Protein AF-0000000075204846 (afdb_homodimer)

Sequence (1120 aa):
MPFSHNWPSEPLLAVDVFRAAGANANSRNNALALSDNAYKRAELIWKTWGLTFEDILNLTPKFWKIHNDPIAWHDGSSITIMTIHLNLAVGTIGSYAQDRPELQALCKDMMDCKAIGQFLLTEAGHGLDATNLETTATLQPDGTFILNSPNRFASKYMPPTVPVLGKPCYAVVWSQLIVGDEKRGIRPFVVQLNDGVHMCKNITAKLIPTRHGATPVNHAITHFNNVKLPSTALLGPVGDKPSTHDDFLVAIWRISVGTLALASLALPATQIAAHIAYKYSLRRKVGAPNPVPIISFRTQQIPIFTAVAQTYVIEALTKHAIKYFTDPVASHPARHAITTIYKAIVMEHAQASHFNLSERLGAQGLFDYNQIVTQFAEMRGIVIAEGDVLVLSIRLASELLQGRYAVPAPLYPQSLLAQHEKGVFEECRALAKKYGPRSTQYADYILPRSKDLVEAIGHRMAHESAVAEHVPQILADIYEVFAIKKDIGWYLEAGLLTRARIADMENAAMISAFPNMNEWVDGMGVAPYAKAPILSEASWDNFVDNMYTFREAPEERAFMMPFSHNWPSEPLLAVDVFRAAGANANSRNNALALSDNAYKRAELIWKTWGLTFEDILNLTPKFWKIHNDPIAWHDGSSITIMTIHLNLAVGTIGSYAQDRPELQALCKDMMDCKAIGQFLLTEAGHGLDATNLETTATLQPDGTFILNSPNRFASKYMPPTVPVLGKPCYAVVWSQLIVGDEKRGIRPFVVQLNDGVHMCKNITAKLIPTRHGATPVNHAITHFNNVKLPSTALLGPVGDKPSTHDDFLVAIWRISVGTLALASLALPATQIAAHIAYKYSLRRKVGAPNPVPIISFRTQQIPIFTAVAQTYVIEALTKHAIKYFTDPVASHPARHAITTIYKAIVMEHAQASHFNLSERLGAQGLFDYNQIVTQFAEMRGIVIAEGDVLVLSIRLASELLQGRYAVPAPLYPQSLLAQHEKGVFEECRALAKKYGPRSTQYADYILPRSKDLVEAIGHRMAHESAVAEHVPQILADIYEVFAIKKDIGWYLEAGLLTRARIADMENAAMISAFPNMNEWVDGMGVAPYAKAPILSEASWDNFVDNMYTFREAPEERAFM

Solvent-accessible surface area (backbone atoms only — not comparable to full-atom values): 57324 Å² total; per-residue (Å²): 126,63,51,80,45,81,56,81,58,62,71,50,61,76,36,63,79,59,57,56,71,77,75,78,75,23,36,59,79,27,45,58,50,49,25,46,50,23,55,52,49,25,51,52,50,45,55,64,69,62,67,47,72,62,30,48,66,65,61,35,70,65,51,58,50,62,37,48,42,55,70,40,70,76,41,58,30,15,44,54,50,38,47,38,24,45,41,45,16,38,27,53,52,51,74,65,17,92,90,28,70,71,47,44,52,48,44,49,33,39,75,68,64,58,28,44,42,30,56,40,63,34,21,64,53,38,44,88,42,51,95,68,55,60,21,31,31,34,55,42,96,87,51,28,29,38,32,29,30,83,45,76,47,28,17,29,40,63,40,62,68,57,63,50,92,61,31,29,29,35,26,40,37,48,22,34,30,27,51,85,91,37,67,36,29,70,42,46,25,57,42,71,47,22,61,10,76,32,25,31,77,53,28,39,29,27,55,47,80,56,47,47,53,33,61,39,54,60,22,13,43,36,39,35,55,62,25,80,38,59,58,79,25,52,59,72,75,77,69,95,53,63,52,50,73,64,54,43,55,58,71,49,42,52,38,47,53,44,25,39,45,57,40,40,40,39,46,32,51,39,43,35,39,31,41,48,47,50,45,30,24,60,67,44,51,47,68,78,92,72,56,39,39,47,49,76,37,49,71,46,36,53,56,42,53,42,37,50,20,42,40,57,26,46,53,31,26,49,55,52,47,50,52,52,54,68,34,85,83,55,51,70,66,48,31,44,47,48,26,49,24,47,32,42,38,44,48,51,50,36,51,52,38,34,54,48,42,21,58,74,47,50,76,61,24,43,25,48,67,49,43,33,42,35,52,42,39,41,46,62,50,53,44,44,47,71,52,36,46,60,60,50,19,34,54,49,40,53,41,47,66,69,60,75,59,70,71,89,74,70,92,51,62,84,40,70,48,34,43,48,34,52,50,57,50,50,53,48,40,51,48,37,67,71,53,31,85,84,31,70,61,25,46,59,67,42,49,64,42,11,45,59,54,34,29,32,52,26,50,32,49,25,54,51,26,15,58,75,64,62,47,60,62,58,38,53,47,39,42,48,48,53,55,46,61,74,47,40,43,58,40,42,75,69,67,76,48,49,75,67,55,52,51,49,52,45,51,52,32,51,64,67,38,59,86,49,42,66,58,57,52,61,34,58,40,39,68,91,72,51,74,34,36,65,58,40,71,65,47,32,50,53,51,61,70,69,38,58,69,46,42,42,70,75,76,74,74,71,78,121,126,63,50,78,47,83,54,81,58,61,71,50,60,77,36,64,81,56,51,51,61,70,72,66,60,39,50,52,60,34,55,65,58,55,25,46,49,23,53,52,50,25,51,51,52,45,57,63,68,61,69,46,73,64,29,48,66,64,61,36,71,65,51,58,50,61,38,50,42,53,71,41,72,71,42,59,29,16,45,54,50,40,47,38,25,46,41,44,16,40,26,53,52,51,73,66,17,91,90,28,70,71,47,44,52,50,43,50,34,36,76,69,66,58,28,44,42,30,56,41,63,34,20,64,54,38,44,90,42,48,93,68,56,59,21,32,31,33,56,41,96,87,50,27,29,38,31,30,30,82,47,78,46,27,16,29,40,66,37,63,66,57,63,49,91,60,30,30,29,35,27,38,38,49,21,35,31,27,52,83,93,38,69,36,28,68,40,46,26,56,42,71,48,22,61,11,76,32,25,30,77,51,28,38,31,28,54,47,79,57,47,47,53,34,60,39,55,59,22,13,42,36,39,35,55,64,27,79,38,59,58,78,24,52,59,73,77,77,69,97,53,63,50,49,75,64,53,42,55,59,70,49,43,52,39,46,53,42,24,37,45,58,40,41,40,39,46,33,49,39,44,35,40,31,41,48,47,49,45,29,24,59,66,44,51,48,67,77,92,73,55,40,38,46,50,76,37,48,71,46,36,53,55,42,54,43,35,47,21,42,40,58,27,46,54,30,27,49,55,51,47,51,53,52,53,67,34,86,83,54,51,69,69,47,32,44,48,48,26,49,25,49,31,43,38,43,48,53,50,36,50,54,38,35,54,48,45,22,58,72,48,50,76,61,25,45,25,49,68,50,44,33,44,34,51,41,39,42,48,60,51,54,44,44,46,70,51,36,46,60,61,49,18,35,54,48,39,53,41,47,67,69,60,74,59,70,73,88,74,69,90,51,61,86,40,70,48,34,44,46,34,52,48,56,50,52,53,46,40,53,48,37,68,72,52,32,88,84,31,70,61,26,45,60,66,42,49,66,42,12,47,60,55,35,30,32,50,28,50,31,50,24,54,51,26,15,58,75,64,62,48,58,64,56,38,52,49,39,40,49,48,53,55,46,62,75,48,40,42,57,40,42,75,69,66,75,48,47,73,66,54,52,52,49,52,47,52,52,30,51,65,68,37,58,87,49,41,67,58,55,51,60,31,59,42,40,67,92,72,51,73,34,36,66,58,39,71,66,47,32,50,54,51,59,70,68,40,58,69,45,42,42,70,76,75,73,75,71,77,122

pLDDT: mean 94.18, std 10.34, range [23.75, 98.94]

Secondary structure (DSSP, 8-state):
-------TTGGGGGSHHHHGGGT---SHHHHHHHHHHHHHHHHHHHHHTT--HHHHHHT-HHHHHHTT-GGGGG-HHHHHHHHIIIIIIIIHHHTT-TT-HHHHHHHHHHHTTSSEEEEE--BTTTTT-GGG---EEEEPTTS-EEEE--SGGGSEES---S-BTTB-EEEEEEEEEEETTEEEEEEEEEEEEE-SSSBPTTEEEEEPPPPTTSPP---EEEEESSEEE-GGGBSS---SSPPPHHHHHHHTHHHHHHHHHHHHTHHHHHHHHHHHHHHHHHH-EE-SSS-EEGGGSHHHHHHHHHHHHHHHHHHHHHHHHHHHHT-TTS-HHHHHHHHHHHHHHHHHHHHHHHHHHHHHTGGGGG-GGGSHHHHHHHHHHHHHTTS-HHHHHHHHHHHHHTTS--PPPPS-TTSHHHHHHHHHHHHHHHHHHHH-TTSHHHHHHTGGGHHHHHHHHHHHHHHHHHHHTT--HHHHHHHHHHHHHTTHHHHHHTTS--HHHHHHHHHHHHHHHGGGHHHHHHHT--GGG---GGGSHHHHHHHHHTS-EE-PPP------/-------TTGGGGGSHHHHHHHH-TT-GGGHHHHHHHHHHHHHHHHHHTT--HHHHHHT-HHHHHHTT-GGGGG-HHHHHHHHIIIIIIIIHHHTT-TT-HHHHHHHHHHHTTSSEEEEE--BTTTTT-GGG---EEEEPTTS-EEEE--SGGGSEES---S-BTTB-EEEEEEEEEEETTEEEEEEEEEEEEE-SSSBPTTEEEEEPPPPTTSPP---EEEEESSEEE-GGGBSS---SSPPPHHHHHHHTHHHHHHHHHHHHTHHHHHHHHHHHHHHHHHH-EE-SSS-EEGGGSHHHHHHHHHHHHHHHHHHHHHHHHHHHHT-TTS-HHHHHHHHHHHHHHHHHHHHHHHHHHHHHTGGGGG-GGGSHHHHHHHHHHHHHTTS-HHHHHHHHHHHHHTTS--PPPPS-TTSHHHHHHHHHHHHHHHHHHHH-TTSHHHHHHTGGGHHHHHHHHHHHHHHHHHHHTT--HHHHHHHHHHHHHTTHHHHHHTTS--HHHHHHHHHHHHHHHGGGHHHHHHHT--GGG---GGGSHHHHHHHHHTS-EE-PPP------

Structure (mmCIF, N/CA/C/O backbone):
data_AF-0000000075204846-model_v1
#
loop_
_entity.id
_entity.type
_entity.pdbx_description
1 polymer 'Acyl-CoA dehydrogenase NM domain-like protein'
#
loop_
_atom_site.group_PDB
_atom_site.id
_atom_site.type_symbol
_atom_site.label_atom_id
_atom_site.label_alt_id
_atom_site.label_comp_id
_atom_site.label_asym_id
_atom_site.label_entity_id
_atom_site.label_seq_id
_atom_site.pdbx_PDB_ins_code
_atom_site.Cartn_x
_atom_site.Cartn_y
_atom_site.Cartn_z
_atom_site.occupancy
_atom_site.B_iso_or_equiv
_atom_site.auth_seq_id
_atom_site.auth_comp_id
_atom_site.auth_asym_id
_atom_site.auth_atom_id
_atom_site.pdbx_PDB_model_num
ATOM 1 N N . MET A 1 1 ? 1.29 2.873 -32.938 1 36.25 1 MET A N 1
ATOM 2 C CA . MET A 1 1 ? -0.085 2.465 -33.219 1 36.25 1 MET A CA 1
ATOM 3 C C . MET A 1 1 ? -0.945 2.574 -31.953 1 36.25 1 MET A C 1
ATOM 5 O O . MET A 1 1 ? -0.522 2.17 -30.859 1 36.25 1 MET A O 1
ATOM 9 N N . PRO A 1 2 ? -1.844 3.502 -32 1 45.19 2 PRO A N 1
ATOM 10 C CA . PRO A 1 2 ? -2.736 3.66 -30.859 1 45.19 2 PRO A CA 1
ATOM 11 C C . PRO A 1 2 ? -3.281 2.33 -30.344 1 45.19 2 PRO A C 1
ATOM 13 O O . PRO A 1 2 ? -3.373 1.362 -31.094 1 45.19 2 PRO A O 1
ATOM 16 N N . PHE A 1 3 ? -3.072 2.102 -29.031 1 55.44 3 PHE A N 1
ATOM 17 C CA . PHE A 1 3 ? -3.781 0.974 -28.453 1 55.44 3 PHE A CA 1
ATOM 18 C C . PHE A 1 3 ? -5.105 0.731 -29.156 1 55.44 3 PHE A C 1
ATOM 20 O O . PHE A 1 3 ? -5.809 1.681 -29.516 1 55.44 3 PHE A O 1
ATOM 27 N N . SER A 1 4 ? -5.234 0.067 -30.25 1 53.09 4 SER A N 1
ATOM 28 C CA . SER A 1 4 ? -6.551 -0.223 -30.812 1 53.09 4 SER A CA 1
ATOM 29 C C . SER A 1 4 ? -7.582 -0.439 -29.703 1 53.09 4 SER A C 1
ATOM 31 O O . SER A 1 4 ? -7.613 -1.499 -29.078 1 53.09 4 SER A O 1
ATOM 33 N N . HIS A 1 5 ? -7.918 0.578 -28.906 1 61.88 5 HIS A N 1
ATOM 34 C CA . HIS A 1 5 ? -8.469 0.361 -27.562 1 61.88 5 HIS A CA 1
ATOM 35 C C . HIS A 1 5 ? -9.984 0.226 -27.609 1 61.88 5 HIS A C 1
ATOM 37 O O . HIS A 1 5 ? -10.688 0.668 -26.703 1 61.88 5 HIS A O 1
ATOM 43 N N . ASN A 1 6 ? -10.539 -0.279 -28.812 1 79.62 6 ASN A N 1
ATOM 44 C CA . ASN A 1 6 ? -11.938 -0.666 -28.703 1 79.62 6 ASN A CA 1
ATOM 45 C C . ASN A 1 6 ? -12.086 -2.076 -28.125 1 79.62 6 ASN A C 1
ATOM 47 O O . ASN A 1 6 ? -11.734 -3.055 -28.797 1 79.62 6 ASN A O 1
ATOM 51 N N . TRP A 1 7 ? -12.492 -2.094 -26.938 1 91.88 7 TRP A N 1
ATOM 52 C CA . TRP A 1 7 ? -12.68 -3.385 -26.281 1 91.88 7 TRP A CA 1
ATOM 53 C C . TRP A 1 7 ? -14.125 -3.85 -26.391 1 91.88 7 TRP A C 1
ATOM 55 O O . TRP A 1 7 ? -15.055 -3.062 -26.203 1 91.88 7 TRP A O 1
ATOM 65 N N . PRO A 1 8 ? -14.344 -5.113 -26.75 1 93 8 PRO A N 1
ATOM 66 C CA . PRO A 1 8 ? -15.711 -5.645 -26.828 1 93 8 PRO A CA 1
ATOM 67 C C . PRO A 1 8 ? -16.484 -5.484 -25.516 1 93 8 PRO A C 1
ATOM 69 O O . PRO A 1 8 ? -17.703 -5.512 -25.516 1 93 8 PRO A O 1
ATOM 72 N N . SER A 1 9 ? -15.812 -5.258 -24.438 1 94.25 9 SER A N 1
ATOM 73 C CA . SER A 1 9 ? -16.422 -5.25 -23.109 1 94.25 9 SER A CA 1
ATOM 74 C C . SER A 1 9 ? -17.031 -3.885 -22.797 1 94.25 9 SER A C 1
ATOM 76 O O . SER A 1 9 ? -17.75 -3.74 -21.812 1 94.25 9 SER A O 1
ATOM 78 N N . GLU A 1 10 ? -16.766 -2.832 -23.562 1 94 10 GLU A N 1
ATOM 79 C CA . GLU A 1 10 ? -17.156 -1.469 -23.234 1 94 10 GLU A CA 1
ATOM 80 C C . GLU A 1 10 ? -18.656 -1.384 -22.953 1 94 10 GLU A C 1
ATOM 82 O O . GLU A 1 10 ? -19.094 -0.729 -22 1 94 10 GLU A O 1
ATOM 87 N N . PRO A 1 11 ? -19.531 -2.098 -23.734 1 94 11 PRO A N 1
ATOM 88 C CA . PRO A 1 11 ? -20.969 -2.045 -23.469 1 94 11 PRO A CA 1
ATOM 89 C C . PRO A 1 11 ? -21.344 -2.633 -22.109 1 94 11 PRO A C 1
ATOM 91 O O . PRO A 1 11 ? -22.391 -2.311 -21.562 1 94 11 PRO A O 1
ATOM 94 N N . LEU A 1 12 ? -20.5 -3.48 -21.547 1 95.25 12 LEU A N 1
ATOM 95 C CA . LEU A 1 12 ? -20.781 -4.102 -20.25 1 95.25 12 LEU A CA 1
ATOM 96 C C . LEU A 1 12 ? -20.781 -3.061 -19.141 1 95.25 12 LEU A C 1
ATOM 98 O O . LEU A 1 12 ? -21.359 -3.293 -18.078 1 95.25 12 LEU A O 1
ATOM 102 N N . LEU A 1 13 ? -20.156 -1.915 -19.375 1 92.94 13 LEU A N 1
ATOM 103 C CA . LEU A 1 13 ? -20.078 -0.863 -18.359 1 92.94 13 LEU A CA 1
ATOM 104 C C . LEU A 1 13 ? -21.469 -0.334 -18.016 1 92.94 13 LEU A C 1
ATOM 106 O O . LEU A 1 13 ? -21.656 0.237 -16.938 1 92.94 13 LEU A O 1
ATOM 110 N N . ALA A 1 14 ? -22.422 -0.517 -18.891 1 92.56 14 ALA A N 1
ATOM 111 C CA . ALA A 1 14 ? -23.781 -0.006 -18.688 1 92.56 14 ALA A CA 1
ATOM 112 C C . ALA A 1 14 ? -24.672 -1.063 -18.062 1 92.56 14 ALA A C 1
ATOM 114 O O . ALA A 1 14 ? -25.812 -0.778 -17.703 1 92.56 14 ALA A O 1
ATOM 115 N N . VAL A 1 15 ? -24.188 -2.264 -17.953 1 93.38 15 VAL A N 1
ATOM 116 C CA . VAL A 1 15 ? -24.969 -3.363 -17.391 1 93.38 15 VAL A CA 1
ATOM 117 C C . VAL A 1 15 ? -25.031 -3.24 -15.867 1 93.38 15 VAL A C 1
ATOM 119 O O . VAL A 1 15 ? -24.047 -2.852 -15.234 1 93.38 15 VAL A O 1
ATOM 122 N N . ASP A 1 16 ? -26.062 -3.629 -15.234 1 90.75 16 ASP A N 1
ATOM 123 C CA . ASP A 1 16 ? -26.375 -3.377 -13.836 1 90.75 16 ASP A CA 1
ATOM 124 C C . ASP A 1 16 ? -25.312 -3.98 -12.914 1 90.75 16 ASP A C 1
ATOM 126 O O . ASP A 1 16 ? -24.891 -3.344 -11.953 1 90.75 16 ASP A O 1
ATOM 130 N N . VAL A 1 17 ? -24.891 -5.145 -13.211 1 90.56 17 VAL A N 1
ATOM 131 C CA . VAL A 1 17 ? -23.969 -5.832 -12.312 1 90.56 17 VAL A CA 1
ATOM 132 C C . VAL A 1 17 ? -22.625 -5.113 -12.312 1 90.56 17 VAL A C 1
ATOM 134 O O . VAL A 1 17 ? -21.859 -5.223 -11.352 1 90.56 17 VAL A O 1
ATOM 137 N N . PHE A 1 18 ? -22.328 -4.328 -13.344 1 90 18 PHE A N 1
ATOM 138 C CA . PHE A 1 18 ? -21.094 -3.547 -13.383 1 90 18 PHE A CA 1
ATOM 139 C C . PHE A 1 18 ? -21.312 -2.154 -12.805 1 90 18 PHE A C 1
ATOM 141 O O . PHE A 1 18 ? -20.375 -1.521 -12.32 1 90 18 PHE A O 1
ATOM 148 N N . ARG A 1 19 ? -22.531 -1.628 -12.828 1 77.94 19 ARG A N 1
ATOM 149 C CA . ARG A 1 19 ? -22.859 -0.316 -12.281 1 77.94 19 ARG A CA 1
ATOM 150 C C . ARG A 1 19 ? -22.953 -0.367 -10.766 1 77.94 19 ARG A C 1
ATOM 152 O O . ARG A 1 19 ? -22.625 0.606 -10.078 1 77.94 19 ARG A O 1
ATOM 159 N N . ALA A 1 20 ? -23.516 -1.524 -10.172 1 59.47 20 ALA A N 1
ATOM 160 C CA . ALA A 1 20 ? -23.766 -1.696 -8.742 1 59.47 20 ALA A CA 1
ATOM 161 C C . ALA A 1 20 ? -22.453 -1.751 -7.965 1 59.47 20 ALA A C 1
ATOM 163 O O . ALA A 1 20 ? -22.438 -1.586 -6.742 1 59.47 20 ALA A O 1
ATOM 164 N N . ALA A 1 21 ? -21.375 -2.219 -8.367 1 54 21 ALA A N 1
ATOM 165 C CA . ALA A 1 21 ? -20.125 -2.477 -7.656 1 54 21 ALA A CA 1
ATOM 166 C C . ALA A 1 21 ? -19.703 -1.262 -6.836 1 54 21 ALA A C 1
ATOM 168 O O . ALA A 1 21 ? -18.906 -1.386 -5.895 1 54 21 ALA A O 1
ATOM 169 N N . GLY A 1 22 ? -20.062 -0.047 -7.02 1 43.22 22 GLY A N 1
ATOM 170 C CA . GLY A 1 22 ? -19.562 1.099 -6.281 1 43.22 22 GLY A CA 1
ATOM 171 C C . GLY A 1 22 ? -20.234 1.282 -4.93 1 43.22 22 GLY A C 1
ATOM 172 O O . GLY A 1 22 ? -19.625 1.803 -3.994 1 43.22 22 GLY A O 1
ATOM 173 N N . ALA A 1 23 ? -21.547 1.179 -4.738 1 36.06 23 ALA A N 1
ATOM 174 C CA . ALA A 1 23 ? -22.234 1.824 -3.623 1 36.06 23 ALA A CA 1
ATOM 175 C C . ALA A 1 23 ? -22.25 0.928 -2.389 1 36.06 23 ALA A C 1
ATOM 177 O O . ALA A 1 23 ? -22.109 1.412 -1.262 1 36.06 23 ALA A O 1
ATOM 178 N N . ASN A 1 24 ? -22.781 -0.316 -2.346 1 36.59 24 ASN A N 1
ATOM 179 C CA . ASN A 1 24 ? -23.391 -0.888 -1.147 1 36.59 24 ASN A CA 1
ATOM 180 C C . ASN A 1 24 ? -22.438 -1.858 -0.449 1 36.59 24 ASN A C 1
ATOM 182 O O . ASN A 1 24 ? -22.656 -3.07 -0.472 1 36.59 24 ASN A O 1
ATOM 186 N N . ALA A 1 25 ? -21.234 -1.702 -0.142 1 36.94 25 ALA A N 1
ATOM 187 C CA . ALA A 1 25 ? -20.188 -2.623 0.293 1 36.94 25 ALA A CA 1
ATOM 188 C C . ALA A 1 25 ? -20.391 -3.053 1.741 1 36.94 25 ALA A C 1
ATOM 190 O O . ALA A 1 25 ? -19.5 -3.629 2.363 1 36.94 25 ALA A O 1
ATOM 191 N N . ASN A 1 26 ? -21.25 -2.83 2.568 1 35.31 26 ASN A N 1
ATOM 192 C CA . ASN A 1 26 ? -21.078 -2.949 4.012 1 35.31 26 ASN A CA 1
ATOM 193 C C . ASN A 1 26 ? -21.125 -4.406 4.465 1 35.31 26 ASN A C 1
ATOM 195 O O . ASN A 1 26 ? -20.391 -4.797 5.383 1 35.31 26 ASN A O 1
ATOM 199 N N . SER A 1 27 ? -22.125 -5.348 4.672 1 37.97 27 SER A N 1
ATOM 200 C CA . SER A 1 27 ? -22.344 -6.453 5.602 1 37.97 27 SER A CA 1
ATOM 201 C C . SER A 1 27 ? -21.703 -7.738 5.098 1 37.97 27 SER A C 1
ATOM 203 O O . SER A 1 27 ? -21.484 -7.898 3.895 1 37.97 27 SER A O 1
ATOM 205 N N . ARG A 1 28 ? -21.203 -8.953 6.062 1 40.88 28 ARG A N 1
ATOM 206 C CA . ARG A 1 28 ? -20.922 -10.344 5.699 1 40.88 28 ARG A CA 1
ATOM 207 C C . ARG A 1 28 ? -21.797 -10.781 4.527 1 40.88 28 ARG A C 1
ATOM 209 O O . ARG A 1 28 ? -21.312 -11.438 3.6 1 40.88 28 ARG A O 1
ATOM 216 N N . ASN A 1 29 ? -23.047 -10.617 4.773 1 48.88 29 ASN A N 1
ATOM 217 C CA . ASN A 1 29 ? -24.047 -10.742 3.719 1 48.88 29 ASN A CA 1
ATOM 218 C C . ASN A 1 29 ? -23.688 -9.914 2.492 1 48.88 29 ASN A C 1
ATOM 220 O O . ASN A 1 29 ? -23.984 -10.297 1.362 1 48.88 29 ASN A O 1
ATOM 224 N N . ASN A 1 30 ? -22.469 -9.141 2.836 1 77.62 30 ASN A N 1
ATOM 225 C CA . ASN A 1 30 ? -22.062 -8.227 1.775 1 77.62 30 ASN A CA 1
ATOM 226 C C . ASN A 1 30 ? -20.891 -8.781 0.974 1 77.62 30 ASN A C 1
ATOM 228 O O . ASN A 1 30 ? -20.922 -8.773 -0.258 1 77.62 30 ASN A O 1
ATOM 232 N N . ALA A 1 31 ? -20.109 -9.758 1.716 1 81.75 31 ALA A N 1
ATOM 233 C CA . ALA A 1 31 ? -18.969 -10.281 0.956 1 81.75 31 ALA A CA 1
ATOM 234 C C . ALA A 1 31 ? -19.406 -11.406 0.026 1 81.75 31 ALA A C 1
ATOM 236 O O . ALA A 1 31 ? -18.938 -11.5 -1.111 1 81.75 31 ALA A O 1
ATOM 237 N N . LEU A 1 32 ? -20.391 -12.289 0.524 1 87.69 32 LEU A N 1
ATOM 238 C CA . LEU A 1 32 ? -20.891 -13.398 -0.282 1 87.69 32 LEU A CA 1
ATOM 239 C C . LEU A 1 32 ? -21.672 -12.883 -1.488 1 87.69 32 LEU A C 1
ATOM 241 O O . LEU A 1 32 ? -21.484 -13.375 -2.605 1 87.69 32 LEU A O 1
ATOM 245 N N . ALA A 1 33 ? -22.453 -11.867 -1.186 1 87.94 33 ALA A N 1
ATOM 246 C CA . ALA A 1 33 ? -23.234 -11.281 -2.273 1 87.94 33 ALA A CA 1
ATOM 247 C C . ALA A 1 33 ? -22.312 -10.609 -3.299 1 87.94 33 ALA A C 1
ATOM 249 O O . ALA A 1 33 ? -22.562 -10.695 -4.504 1 87.94 33 ALA A O 1
ATOM 250 N N . LEU A 1 34 ? -21.328 -9.945 -2.82 1 88.69 34 LEU A N 1
ATOM 251 C CA . LEU A 1 34 ? -20.375 -9.297 -3.709 1 88.69 34 LEU A CA 1
ATOM 252 C C . LEU A 1 34 ? -19.609 -10.328 -4.543 1 88.69 34 LEU A C 1
ATOM 254 O O . LEU A 1 34 ? -19.359 -10.102 -5.727 1 88.69 34 LEU A O 1
ATOM 258 N N . SER A 1 35 ? -19.297 -11.383 -3.91 1 91.31 35 SER A N 1
ATOM 259 C CA . SER A 1 35 ? -18.609 -12.445 -4.629 1 91.31 35 SER A CA 1
ATOM 260 C C . SER A 1 35 ? -19.5 -13.055 -5.703 1 91.31 35 SER A C 1
ATOM 262 O O . SER A 1 35 ? -19.047 -13.359 -6.805 1 91.31 35 SER A O 1
ATOM 264 N N . ASP A 1 36 ? -20.781 -13.242 -5.375 1 93.06 36 ASP A N 1
ATOM 265 C CA . ASP A 1 36 ? -21.719 -13.734 -6.367 1 93.06 36 ASP A CA 1
ATOM 266 C C . ASP A 1 36 ? -21.75 -12.836 -7.602 1 93.06 36 ASP A C 1
ATOM 268 O O . ASP A 1 36 ? -21.734 -13.328 -8.734 1 93.06 36 ASP A O 1
ATOM 272 N N . ASN A 1 37 ? -21.766 -11.594 -7.34 1 93.19 37 ASN A N 1
ATOM 273 C CA . ASN A 1 37 ? -21.766 -10.641 -8.445 1 93.19 37 ASN A CA 1
ATOM 274 C C . ASN A 1 37 ? -20.469 -10.734 -9.25 1 93.19 37 ASN A C 1
ATOM 276 O O . ASN A 1 37 ? -20.469 -10.531 -10.469 1 93.19 37 ASN A O 1
ATOM 280 N N . ALA A 1 38 ? -19.391 -11.047 -8.602 1 94.44 38 ALA A N 1
ATOM 281 C CA . ALA A 1 38 ? -18.109 -11.18 -9.289 1 94.44 38 ALA A CA 1
ATOM 282 C C . ALA A 1 38 ? -18.125 -12.359 -10.266 1 94.44 38 ALA A C 1
ATOM 284 O O . ALA A 1 38 ? -17.562 -12.281 -11.352 1 94.44 38 ALA A O 1
ATOM 285 N N . TYR A 1 39 ? -18.75 -13.469 -9.883 1 95.88 39 TYR A N 1
ATOM 286 C CA . TYR A 1 39 ? -18.906 -14.609 -10.773 1 95.88 39 TYR A CA 1
ATOM 287 C C . TYR A 1 39 ? -19.75 -14.242 -11.992 1 95.88 39 TYR A C 1
ATOM 289 O O . TYR A 1 39 ? -19.422 -14.633 -13.117 1 95.88 39 TYR A O 1
ATOM 297 N N . LYS A 1 40 ? -20.797 -13.492 -11.711 1 96 40 LYS A N 1
ATOM 298 C CA . LYS A 1 40 ? -21.641 -13.055 -12.812 1 96 40 LYS A CA 1
ATOM 299 C C . LYS A 1 40 ? -20.875 -12.156 -13.773 1 96 40 LYS A C 1
ATOM 301 O O . LYS A 1 40 ? -21 -12.281 -14.992 1 96 40 LYS A O 1
ATOM 306 N N . ARG A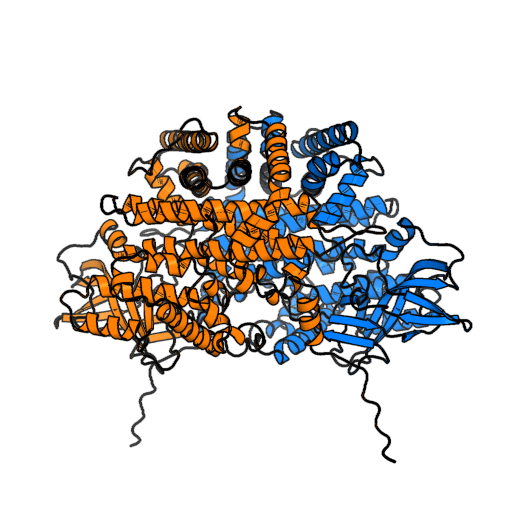 1 41 ? -20.109 -11.227 -13.273 1 96.25 41 ARG A N 1
ATOM 307 C CA . ARG A 1 41 ? -19.297 -10.344 -14.102 1 96.25 41 ARG A CA 1
ATOM 308 C C . ARG A 1 41 ? -18.281 -11.141 -14.914 1 96.25 41 ARG A C 1
ATOM 310 O O . ARG A 1 41 ? -18.094 -10.891 -1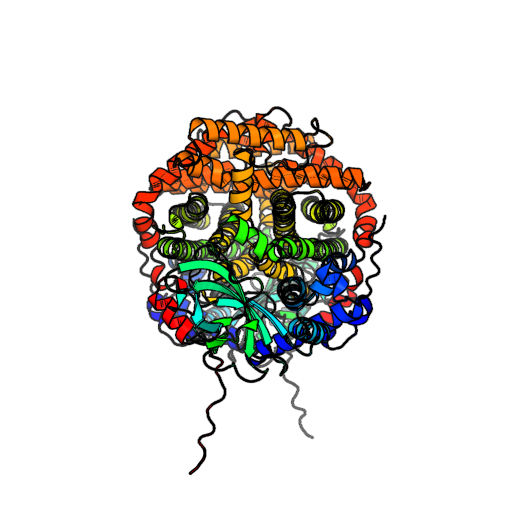6.109 1 96.25 41 ARG A O 1
ATOM 317 N N . ALA A 1 42 ? -17.609 -12.125 -14.258 1 96.5 42 ALA A N 1
ATOM 318 C CA . ALA A 1 42 ? -16.641 -12.961 -14.953 1 96.5 42 ALA A CA 1
ATOM 319 C C . ALA A 1 42 ? -17.266 -13.672 -16.141 1 96.5 42 ALA A C 1
ATOM 321 O O . ALA A 1 42 ? -16.719 -13.656 -17.25 1 96.5 42 ALA A O 1
ATOM 322 N N . GLU A 1 43 ? -18.391 -14.234 -15.922 1 96.62 43 GLU A N 1
ATOM 323 C CA . GLU A 1 43 ? -19.125 -14.945 -16.984 1 96.62 43 GLU A CA 1
ATOM 324 C C . GLU A 1 43 ? -19.453 -14.008 -18.141 1 96.62 43 GLU A C 1
ATOM 326 O O . GLU A 1 43 ? -19.25 -14.352 -19.297 1 96.62 43 GLU A O 1
ATOM 331 N N . LEU A 1 44 ? -19.969 -12.836 -17.766 1 96.44 44 LEU A N 1
ATOM 332 C CA . LEU A 1 44 ? -20.359 -11.875 -18.797 1 96.44 44 LEU A CA 1
ATOM 333 C C . LEU A 1 44 ? -19.141 -11.438 -19.609 1 96.44 44 LEU A C 1
ATOM 335 O O . LEU A 1 44 ? -19.234 -11.227 -20.812 1 96.44 44 LEU A O 1
ATOM 339 N N . ILE A 1 45 ? -18.031 -11.289 -18.984 1 96.62 45 ILE A N 1
ATOM 340 C CA . ILE A 1 45 ? -16.812 -10.844 -19.656 1 96.62 45 ILE A CA 1
ATOM 341 C C . ILE A 1 45 ? -16.391 -11.883 -20.703 1 96.62 45 ILE A C 1
ATOM 343 O O . ILE A 1 45 ? -16.219 -11.562 -21.875 1 96.62 45 ILE A O 1
ATOM 347 N N . TRP A 1 46 ? -16.219 -13.195 -20.266 1 96.38 46 TRP A N 1
ATOM 348 C CA . TRP A 1 46 ? -15.664 -14.141 -21.219 1 96.38 46 TRP A CA 1
ATOM 349 C C . TRP A 1 46 ? -16.688 -14.539 -22.266 1 96.38 46 TRP A C 1
ATOM 351 O O . TRP A 1 46 ? -16.328 -14.906 -23.391 1 96.38 46 TRP A O 1
ATOM 361 N N . LYS A 1 47 ? -18.016 -14.383 -21.953 1 96.31 47 LYS A N 1
ATOM 362 C CA . LYS A 1 47 ? -19.031 -14.609 -22.984 1 96.31 47 LYS A CA 1
ATOM 363 C C . LYS A 1 47 ? -19.016 -13.484 -24.016 1 96.31 47 LYS A C 1
ATOM 365 O O . LYS A 1 47 ? -19.156 -13.742 -25.219 1 96.31 47 LYS A O 1
ATOM 370 N N . THR A 1 48 ? -18.906 -12.281 -23.516 1 96.56 48 THR A N 1
ATOM 371 C CA . THR A 1 48 ? -18.844 -11.133 -24.406 1 96.56 48 THR A CA 1
ATOM 372 C C . THR A 1 48 ? -17.641 -11.258 -25.344 1 96.56 48 THR A C 1
ATOM 374 O O . THR A 1 48 ? -17.719 -10.891 -26.516 1 96.56 48 THR A O 1
ATOM 377 N N . TRP A 1 49 ? -16.578 -11.805 -24.922 1 96 49 TRP A N 1
ATOM 378 C CA . TRP A 1 49 ? -15.375 -12.008 -25.703 1 96 49 TRP A CA 1
ATOM 379 C C . TRP A 1 49 ? -15.523 -13.211 -26.641 1 96 49 TRP A C 1
ATOM 381 O O . TRP A 1 49 ? -14.734 -13.383 -27.562 1 96 49 TRP A O 1
ATOM 391 N N . GLY A 1 50 ? -16.5 -14.047 -26.406 1 96.38 50 GLY A N 1
ATOM 392 C CA . GLY A 1 50 ? -16.672 -15.266 -27.172 1 96.38 50 GLY A CA 1
ATOM 393 C C . GLY A 1 50 ? -15.531 -16.25 -26.984 1 96.38 50 GLY A C 1
ATOM 394 O O . GLY A 1 50 ? -15.109 -16.906 -27.953 1 96.38 50 GLY A O 1
ATOM 395 N N . LEU A 1 51 ? -15 -16.312 -25.797 1 96.5 51 LEU A N 1
ATOM 396 C CA . LEU A 1 51 ? -13.938 -17.266 -25.531 1 96.5 51 LEU A CA 1
ATOM 397 C C . LEU A 1 51 ? -14.445 -18.703 -25.609 1 96.5 51 LEU A C 1
ATOM 399 O O . LEU A 1 51 ? -15.422 -19.062 -24.938 1 96.5 51 LEU A O 1
ATOM 403 N N . THR A 1 52 ? -13.773 -19.547 -26.406 1 97.06 52 THR A N 1
ATOM 404 C CA . THR A 1 52 ? -14.164 -20.938 -26.578 1 97.06 52 THR A CA 1
ATOM 405 C C . THR A 1 52 ? -13.227 -21.859 -25.812 1 97.06 52 THR A C 1
ATOM 407 O O . THR A 1 52 ? -12.18 -21.438 -25.328 1 97.06 52 THR A O 1
ATOM 410 N N . PHE A 1 53 ? -13.688 -23.094 -25.766 1 96.88 53 PHE A N 1
ATOM 411 C CA . PHE A 1 53 ? -12.859 -24.141 -25.172 1 96.88 53 PHE A CA 1
ATOM 412 C C . PHE A 1 53 ? -11.516 -24.25 -25.891 1 96.88 53 PHE A C 1
ATOM 414 O O . PHE A 1 53 ? -10.477 -24.406 -25.25 1 96.88 53 PHE A O 1
ATOM 421 N N . GLU A 1 54 ? -11.523 -24.078 -27.172 1 96.44 54 GLU A N 1
ATOM 422 C CA . GLU A 1 54 ? -10.312 -24.156 -27.984 1 96.44 54 GLU A CA 1
ATOM 423 C C . GLU A 1 54 ? -9.383 -22.984 -27.703 1 96.44 54 GLU A C 1
ATOM 425 O O . GLU A 1 54 ? -8.156 -23.141 -27.75 1 96.44 54 GLU A O 1
ATOM 430 N N . ASP A 1 55 ? -9.969 -21.828 -27.453 1 97.69 55 ASP A N 1
ATOM 431 C CA . ASP A 1 55 ? -9.164 -20.672 -27.094 1 97.69 55 ASP A CA 1
ATOM 432 C C . ASP A 1 55 ? -8.375 -20.906 -25.812 1 97.69 55 ASP A C 1
ATOM 434 O O . ASP A 1 55 ? -7.215 -20.5 -25.703 1 97.69 55 ASP A O 1
ATOM 438 N N . ILE A 1 56 ? -9.039 -21.547 -24.859 1 97.5 56 ILE A N 1
ATOM 439 C CA . ILE A 1 56 ? -8.414 -21.812 -23.562 1 97.5 56 ILE A CA 1
ATOM 440 C C . ILE A 1 56 ? -7.336 -22.891 -23.734 1 97.5 56 ILE A C 1
ATOM 442 O O . ILE A 1 56 ? -6.199 -22.703 -23.297 1 97.5 56 ILE A O 1
ATOM 446 N N . LEU A 1 57 ? -7.676 -23.969 -24.391 1 96.38 57 LEU A N 1
ATOM 447 C CA . LEU A 1 57 ? -6.781 -25.109 -24.516 1 96.38 57 LEU A CA 1
ATOM 448 C C . LEU A 1 57 ? -5.531 -24.75 -25.312 1 96.38 57 LEU A C 1
ATOM 450 O O . LEU A 1 57 ? -4.43 -25.203 -24.969 1 96.38 57 LEU A O 1
ATOM 454 N N . ASN A 1 58 ? -5.727 -23.953 -26.359 1 95.88 58 ASN A N 1
ATOM 455 C CA . ASN A 1 58 ? -4.625 -23.688 -27.281 1 95.88 58 ASN A CA 1
ATOM 456 C C . ASN A 1 58 ? -3.984 -22.328 -27.016 1 95.88 58 ASN A C 1
ATOM 458 O O . ASN A 1 58 ? -3.062 -21.922 -27.719 1 95.88 58 ASN A O 1
ATOM 462 N N . LEU A 1 59 ? -4.441 -21.641 -26 1 97.38 59 LEU A N 1
ATOM 463 C CA . LEU A 1 59 ? -3.893 -20.328 -25.625 1 97.38 59 LEU A CA 1
ATOM 464 C C . LEU A 1 59 ? -3.811 -19.406 -26.828 1 97.38 59 LEU A C 1
ATOM 466 O O . LEU A 1 59 ? -2.752 -18.844 -27.125 1 97.38 59 LEU A O 1
ATOM 470 N N . THR A 1 60 ? -4.965 -19.312 -27.562 1 97.44 60 THR A N 1
ATOM 471 C CA . THR A 1 60 ? -5.027 -18.453 -28.75 1 97.44 60 THR A CA 1
ATOM 472 C C . THR A 1 60 ? -4.848 -16.984 -28.359 1 97.44 60 THR A C 1
ATOM 474 O O . THR A 1 60 ? -4.883 -16.656 -27.172 1 97.44 60 THR A O 1
ATOM 477 N N . PRO A 1 61 ? -4.617 -16.062 -29.297 1 96.38 61 PRO A N 1
ATOM 478 C CA . PRO A 1 61 ? -4.477 -14.641 -28.984 1 96.38 61 PRO A CA 1
ATOM 479 C C . PRO A 1 61 ? -5.648 -14.094 -28.172 1 96.38 61 PRO A C 1
ATOM 481 O O . PRO A 1 61 ? -5.465 -13.203 -27.344 1 96.38 61 PRO A O 1
ATOM 484 N N . LYS A 1 62 ? -6.82 -14.656 -28.391 1 96.5 62 LYS A N 1
ATOM 485 C CA . LYS A 1 62 ? -8.008 -14.211 -27.672 1 96.5 62 LYS A CA 1
ATOM 486 C C . LYS A 1 62 ? -7.867 -14.445 -26.172 1 96.5 62 LYS A C 1
ATOM 488 O O . LYS A 1 62 ? -8.258 -13.602 -25.375 1 96.5 62 LYS A O 1
ATOM 493 N N . PHE A 1 63 ? -7.289 -15.594 -25.812 1 97.56 63 PHE A N 1
ATOM 494 C CA . PHE A 1 63 ? -7.051 -15.922 -24.406 1 97.56 63 PHE A CA 1
ATOM 495 C C . PHE A 1 63 ? -6.176 -14.867 -23.734 1 97.56 63 PHE A C 1
ATOM 497 O O . PHE A 1 63 ? -6.465 -14.43 -22.625 1 97.56 63 PHE A O 1
ATOM 504 N N . TRP A 1 64 ? -5.18 -14.477 -24.406 1 97.5 64 TRP A N 1
ATOM 505 C CA . TRP A 1 64 ? -4.238 -13.508 -23.844 1 97.5 64 TRP A CA 1
ATOM 506 C C . TRP A 1 64 ? -4.832 -12.102 -23.844 1 97.5 64 TRP A C 1
ATOM 508 O O . TRP A 1 64 ? -4.672 -11.352 -22.875 1 97.5 64 TRP A O 1
ATOM 518 N N . LYS A 1 65 ? -5.551 -11.711 -24.875 1 95.81 65 LYS A N 1
ATOM 519 C CA . LYS A 1 65 ? -6.086 -10.359 -25.016 1 95.81 65 LYS A CA 1
ATOM 520 C C . LYS A 1 65 ? -7.125 -10.055 -23.953 1 95.81 65 LYS A C 1
ATOM 522 O O . LYS A 1 65 ? -7.23 -8.922 -23.484 1 95.81 65 LYS A O 1
ATOM 527 N N . ILE A 1 66 ? -7.938 -11.039 -23.594 1 96.25 66 ILE A N 1
ATOM 528 C CA . ILE A 1 66 ? -8.977 -10.82 -22.594 1 96.25 66 ILE A CA 1
ATOM 529 C C . ILE A 1 66 ? -8.344 -10.391 -21.266 1 96.25 66 ILE A C 1
ATOM 531 O O . ILE A 1 66 ? -8.922 -9.602 -20.516 1 96.25 66 ILE A O 1
ATOM 535 N N . HIS A 1 67 ? -7.082 -10.781 -20.969 1 96.31 67 HIS A N 1
ATOM 536 C CA . HIS A 1 67 ? -6.383 -10.438 -19.734 1 96.31 67 HIS A CA 1
ATOM 537 C C . HIS A 1 67 ? -5.785 -9.039 -19.797 1 96.31 67 HIS A C 1
ATOM 539 O O . HIS A 1 67 ? -5.234 -8.539 -18.812 1 96.31 67 HIS A O 1
ATOM 545 N N . ASN A 1 68 ? -5.934 -8.344 -20.906 1 95.44 68 ASN A N 1
ATOM 546 C CA . ASN A 1 68 ? -5.48 -6.965 -21.078 1 95.44 68 ASN A CA 1
ATOM 547 C C . ASN A 1 68 ? -6.656 -5.996 -21.172 1 95.44 68 ASN A C 1
ATOM 549 O O . ASN A 1 68 ? -6.461 -4.797 -21.375 1 95.44 68 ASN A O 1
ATOM 553 N N . ASP A 1 69 ? -7.887 -6.547 -21.078 1 96.06 69 ASP A N 1
ATOM 554 C CA . ASP A 1 69 ? -9.094 -5.727 -21.125 1 96.06 69 ASP A CA 1
ATOM 555 C C . ASP A 1 69 ? -9.273 -4.93 -19.844 1 96.06 69 ASP A C 1
ATOM 557 O O . ASP A 1 69 ? -9.344 -5.504 -18.75 1 96.06 69 ASP A O 1
ATOM 561 N N . PRO A 1 70 ? -9.391 -3.598 -19.953 1 96.19 70 PRO A N 1
ATOM 562 C CA . PRO A 1 70 ? -9.5 -2.754 -18.75 1 96.19 70 PRO A CA 1
ATOM 563 C C . PRO A 1 70 ? -10.742 -3.062 -17.922 1 96.19 70 PRO A C 1
ATOM 565 O O . PRO A 1 70 ? -10.812 -2.678 -16.75 1 96.19 70 PRO A O 1
ATOM 568 N N . ILE A 1 71 ? -11.742 -3.836 -18.438 1 95.31 71 ILE A N 1
ATOM 569 C CA . ILE A 1 71 ? -12.977 -4.156 -17.719 1 95.31 71 ILE A CA 1
ATOM 570 C C . ILE A 1 71 ? -12.648 -4.992 -16.484 1 95.31 71 ILE A C 1
ATOM 572 O O . ILE A 1 71 ? -13.43 -5.031 -15.531 1 95.31 71 ILE A O 1
ATOM 576 N N . ALA A 1 72 ? -11.469 -5.613 -16.562 1 90.56 72 ALA A N 1
ATOM 577 C CA . ALA A 1 72 ? -11.031 -6.438 -15.43 1 90.56 72 ALA A CA 1
ATOM 578 C C . ALA A 1 72 ? -10.945 -5.617 -14.148 1 90.56 72 ALA A C 1
ATOM 580 O O . ALA A 1 72 ? -11.195 -6.137 -13.055 1 90.56 72 ALA A O 1
ATOM 581 N N . TRP A 1 73 ? -10.719 -4.352 -14.281 1 91.69 73 TRP A N 1
ATOM 582 C CA . TRP A 1 73 ? -10.43 -3.521 -13.117 1 91.69 73 TRP A CA 1
ATOM 583 C C . TRP A 1 73 ? -11.672 -2.777 -12.648 1 91.69 73 TRP A C 1
ATOM 585 O O . TRP A 1 73 ? -11.602 -1.924 -11.766 1 91.69 73 TRP A O 1
ATOM 595 N N . HIS A 1 74 ? -12.812 -3.129 -13.211 1 90 74 HIS A N 1
ATOM 596 C CA . HIS A 1 74 ? -14.078 -2.689 -12.633 1 90 74 HIS A CA 1
ATOM 597 C C . HIS A 1 74 ? -14.422 -3.488 -11.383 1 90 74 HIS A C 1
ATOM 599 O O . HIS A 1 74 ? -15.18 -3.02 -10.523 1 90 74 HIS A O 1
ATOM 605 N N . ASP A 1 75 ? -13.867 -4.684 -11.352 1 90.06 75 ASP A N 1
ATOM 606 C CA . ASP A 1 75 ? -13.93 -5.551 -10.18 1 90.06 75 ASP A CA 1
ATOM 607 C C . ASP A 1 75 ? -12.789 -6.566 -10.18 1 90.06 75 ASP A C 1
ATOM 609 O O . ASP A 1 75 ? -12.82 -7.539 -10.938 1 90.06 75 ASP A O 1
ATOM 613 N N . GLY A 1 76 ? -11.898 -6.445 -9.258 1 90.56 76 GLY A N 1
ATOM 614 C CA . GLY A 1 76 ? -10.703 -7.281 -9.25 1 90.56 76 GLY A CA 1
ATOM 615 C C . GLY A 1 76 ? -11.008 -8.75 -9 1 90.56 76 GLY A C 1
ATOM 616 O O . GLY A 1 76 ? -10.305 -9.625 -9.5 1 90.56 76 GLY A O 1
ATOM 617 N N . SER A 1 77 ? -12.086 -9.039 -8.328 1 93.12 77 SER A N 1
ATOM 618 C CA . SER A 1 77 ? -12.43 -10.414 -8.016 1 93.12 77 SER A CA 1
ATOM 619 C C . SER A 1 77 ? -12.93 -11.164 -9.242 1 93.12 77 SER A C 1
ATOM 621 O O . SER A 1 77 ? -12.703 -12.367 -9.383 1 93.12 77 SER A O 1
ATOM 623 N N . SER A 1 78 ? -13.586 -10.461 -10.156 1 94.06 78 SER A N 1
ATOM 624 C CA . SER A 1 78 ? -14.125 -11.102 -11.352 1 94.06 78 SER A CA 1
ATOM 625 C C . SER A 1 78 ? -13.008 -11.68 -12.219 1 94.06 78 SER A C 1
ATOM 627 O O . SER A 1 78 ? -13.125 -12.789 -12.742 1 94.06 78 SER A O 1
ATOM 629 N N . ILE A 1 79 ? -11.945 -10.984 -12.312 1 90.88 79 ILE A N 1
ATOM 630 C CA . ILE A 1 79 ? -10.867 -11.438 -13.18 1 90.88 79 ILE A CA 1
ATOM 631 C C . ILE A 1 79 ? -10.102 -12.57 -12.492 1 90.88 79 ILE A C 1
ATOM 633 O O . ILE A 1 79 ? -9.594 -13.477 -13.164 1 90.88 79 ILE A O 1
ATOM 637 N N . THR A 1 80 ? -9.906 -12.469 -11.18 1 93.62 80 THR A N 1
ATOM 638 C CA . THR A 1 80 ? -9.297 -13.57 -10.453 1 93.62 80 THR A CA 1
ATOM 639 C C . THR A 1 80 ? -10.094 -14.859 -10.648 1 93.62 80 THR A C 1
ATOM 641 O O . THR A 1 80 ? -9.523 -15.906 -10.961 1 93.62 80 THR A O 1
ATOM 644 N N . ILE A 1 81 ? -11.375 -14.766 -10.555 1 95.81 81 ILE A N 1
ATOM 645 C CA . ILE A 1 81 ? -12.273 -15.906 -10.711 1 95.81 81 ILE A CA 1
ATOM 646 C C . ILE A 1 81 ? -12.195 -16.438 -12.141 1 95.81 81 ILE A C 1
ATOM 648 O O . ILE A 1 81 ? -12.109 -17.641 -12.359 1 95.81 81 ILE A O 1
ATOM 652 N N . MET A 1 82 ? -12.211 -15.547 -13.047 1 96.44 82 MET A N 1
ATOM 653 C CA . MET A 1 82 ? -12.156 -15.914 -14.453 1 96.44 82 MET A CA 1
ATOM 654 C C . MET A 1 82 ? -10.891 -16.703 -14.766 1 96.44 82 MET A C 1
ATOM 656 O O . MET A 1 82 ? -10.938 -17.719 -15.453 1 96.44 82 MET A O 1
ATOM 660 N N . THR A 1 83 ? -9.75 -16.234 -14.25 1 96.12 83 THR A N 1
ATOM 661 C CA . THR A 1 83 ? -8.469 -16.859 -14.555 1 96.12 83 THR A CA 1
ATOM 662 C C . THR A 1 83 ? -8.367 -18.234 -13.898 1 96.12 83 THR A C 1
ATOM 664 O O . THR A 1 83 ? -7.844 -19.172 -14.5 1 96.12 83 THR A O 1
ATOM 667 N N . ILE A 1 84 ? -8.828 -18.375 -12.695 1 97.19 84 ILE A N 1
ATOM 668 C CA . ILE A 1 84 ? -8.828 -19.656 -12.023 1 97.19 84 ILE A CA 1
ATOM 669 C C . ILE A 1 84 ? -9.719 -20.641 -12.781 1 97.19 84 ILE A C 1
ATOM 671 O O . ILE A 1 84 ? -9.305 -21.766 -13.094 1 97.19 84 ILE A O 1
ATOM 675 N N . HIS A 1 85 ? -10.906 -20.188 -13.133 1 97.94 85 HIS A N 1
ATOM 676 C CA . HIS A 1 85 ? -11.93 -21.016 -13.773 1 97.94 85 HIS A CA 1
ATOM 677 C C . HIS A 1 85 ? -11.5 -21.438 -15.172 1 97.94 85 HIS A C 1
ATOM 679 O O . HIS A 1 85 ? -11.5 -22.641 -15.492 1 97.94 85 HIS A O 1
ATOM 685 N N . LEU A 1 86 ? -11.078 -20.516 -15.945 1 97.94 86 LEU A N 1
ATOM 686 C CA . LEU A 1 86 ? -10.828 -20.781 -17.359 1 97.94 86 LEU A CA 1
ATOM 687 C C . LEU A 1 86 ? -9.438 -21.375 -17.562 1 97.94 86 LEU A C 1
ATOM 689 O O . LEU A 1 86 ? -9.266 -22.328 -18.328 1 97.94 86 LEU A O 1
ATOM 693 N N . ASN A 1 87 ? -8.438 -20.797 -16.875 1 98.06 87 ASN A N 1
ATOM 694 C CA . ASN A 1 87 ? -7.066 -21.25 -17.094 1 98.06 87 ASN A CA 1
ATOM 695 C C . ASN A 1 87 ? -6.73 -22.469 -16.234 1 98.06 87 ASN A C 1
ATOM 697 O O . ASN A 1 87 ? -6.395 -23.531 -16.766 1 98.06 87 ASN A O 1
ATOM 701 N N . LEU A 1 88 ? -6.91 -22.359 -14.992 1 98.12 88 LEU A N 1
ATOM 702 C CA . LEU A 1 88 ? -6.434 -23.406 -14.102 1 98.12 88 LEU A CA 1
ATOM 703 C C . LEU A 1 88 ? -7.34 -24.625 -14.164 1 98.12 88 LEU A C 1
ATOM 705 O O . LEU A 1 88 ? -6.859 -25.766 -14.305 1 98.12 88 LEU A O 1
ATOM 709 N N . ALA A 1 89 ? -8.648 -24.375 -14.133 1 98.44 89 ALA A N 1
ATOM 710 C CA . ALA A 1 89 ? -9.555 -25.516 -14.102 1 98.44 89 ALA A CA 1
ATOM 711 C C . ALA A 1 89 ? -9.812 -26.062 -15.508 1 98.44 89 ALA A C 1
ATOM 713 O O . ALA A 1 89 ? -9.383 -27.156 -15.852 1 98.44 89 ALA A O 1
ATOM 714 N N . VAL A 1 90 ? -10.453 -25.266 -16.359 1 98.5 90 VAL A N 1
ATOM 715 C CA . VAL A 1 90 ? -10.82 -25.719 -17.703 1 98.5 90 VAL A CA 1
ATOM 716 C C . VAL A 1 90 ? -9.562 -26.078 -18.484 1 98.5 90 VAL A C 1
ATOM 718 O O . VAL A 1 90 ? -9.523 -27.094 -19.188 1 98.5 90 VAL A O 1
ATOM 721 N N . GLY A 1 91 ? -8.531 -25.234 -18.375 1 98.25 91 GLY A N 1
ATOM 722 C CA . GLY A 1 91 ? -7.293 -25.5 -19.078 1 98.25 91 GLY A CA 1
ATOM 723 C C . GLY A 1 91 ? -6.645 -26.812 -18.688 1 98.25 91 GLY A C 1
ATOM 724 O O . GLY A 1 91 ? -6.172 -27.562 -19.547 1 98.25 91 GLY A O 1
ATOM 725 N N . THR A 1 92 ? -6.594 -27.109 -17.422 1 98.25 92 THR A N 1
ATOM 726 C CA . THR A 1 92 ? -5.973 -28.344 -16.953 1 98.25 92 THR A CA 1
ATOM 727 C C . THR A 1 92 ? -6.84 -29.547 -17.297 1 98.25 92 THR A C 1
ATOM 729 O O . THR A 1 92 ? -6.359 -30.516 -17.891 1 98.25 92 THR A O 1
ATOM 732 N N . ILE A 1 93 ? -8.141 -29.516 -16.984 1 98.44 93 ILE A N 1
ATOM 733 C CA . ILE A 1 93 ? -9.039 -30.625 -17.266 1 98.44 93 ILE A CA 1
ATOM 734 C C . ILE A 1 93 ? -9.094 -30.891 -18.766 1 98.44 93 ILE A C 1
ATOM 736 O O . ILE A 1 93 ? -9.031 -32.062 -19.203 1 98.44 93 ILE A O 1
ATOM 740 N N . GLY A 1 94 ? -9.172 -29.875 -19.5 1 98 94 GLY A N 1
ATOM 741 C CA . GLY A 1 94 ? -9.266 -29.969 -20.953 1 98 94 GLY A CA 1
ATOM 742 C C . GLY A 1 94 ? -8.062 -30.656 -21.578 1 98 94 GLY A C 1
ATOM 743 O O . GLY A 1 94 ? -8.195 -31.312 -22.609 1 98 94 GLY A O 1
ATOM 744 N N . SER A 1 95 ? -6.895 -30.5 -20.984 1 96.25 95 SER A N 1
ATOM 745 C CA . SER A 1 95 ? -5.68 -31.094 -21.516 1 96.25 95 SER A CA 1
ATOM 746 C C . SER A 1 95 ? -5.73 -32.625 -21.438 1 96.25 95 SER A C 1
ATOM 748 O O . SER A 1 95 ? -4.977 -33.312 -22.125 1 96.25 95 SER A O 1
ATOM 750 N N . TYR A 1 96 ? -6.633 -33.156 -20.656 1 96.44 96 TYR A N 1
ATOM 751 C CA . TYR A 1 96 ? -6.773 -34.594 -20.5 1 96.44 96 TYR A CA 1
ATOM 752 C C . TYR A 1 96 ? -8.078 -35.094 -21.125 1 96.44 96 TYR A C 1
ATOM 754 O O . TYR A 1 96 ? -8.43 -36.281 -21 1 96.44 96 TYR A O 1
ATOM 762 N N . ALA A 1 97 ? -8.82 -34.281 -21.875 1 96.38 97 ALA A N 1
ATOM 763 C CA . ALA A 1 97 ? -10.211 -34.562 -22.234 1 96.38 97 ALA A CA 1
ATOM 764 C C . ALA A 1 97 ? -10.297 -35.312 -23.547 1 96.38 97 ALA A C 1
ATOM 766 O O . ALA A 1 97 ? -11.352 -35.875 -23.875 1 96.38 97 ALA A O 1
ATOM 767 N N . GLN A 1 98 ? -9.32 -35.281 -24.547 1 92.12 98 GLN A N 1
ATOM 768 C CA . GLN A 1 98 ? -9.383 -35.781 -25.906 1 92.12 98 GLN A CA 1
ATOM 769 C C . GLN A 1 98 ? -10.07 -37.156 -25.953 1 92.12 98 GLN A C 1
ATOM 771 O O . GLN A 1 98 ? -10.992 -37.375 -26.75 1 92.12 98 GLN A O 1
ATOM 776 N N . ASP A 1 99 ? -9.852 -38.156 -25.109 1 93.69 99 ASP A N 1
ATOM 777 C CA . ASP A 1 99 ? -10.461 -39.5 -25.156 1 93.69 99 ASP A CA 1
ATOM 778 C C . ASP A 1 99 ? -11.25 -39.781 -23.875 1 93.69 99 ASP A C 1
ATOM 780 O O . ASP A 1 99 ? -11.43 -40.938 -23.5 1 93.69 99 ASP A O 1
ATOM 784 N N . ARG A 1 100 ? -11.742 -38.719 -23.312 1 97.12 100 ARG A N 1
ATOM 785 C CA . ARG A 1 100 ? -12.516 -38.844 -22.094 1 97.12 100 ARG A CA 1
ATOM 786 C C . ARG A 1 100 ? -13.789 -38 -22.156 1 97.12 100 ARG A C 1
ATOM 788 O O . ARG A 1 100 ? -13.812 -36.875 -21.672 1 97.12 100 ARG A O 1
ATOM 795 N N . PRO A 1 101 ? -14.883 -38.656 -22.609 1 96.62 101 PRO A N 1
ATOM 796 C CA . PRO A 1 101 ? -16.125 -37.906 -22.844 1 96.62 101 PRO A CA 1
ATOM 797 C C . PRO A 1 101 ? -16.656 -37.219 -21.594 1 96.62 101 PRO A C 1
ATOM 799 O O . PRO A 1 101 ? -17.266 -36.156 -21.688 1 96.62 101 PRO A O 1
ATOM 802 N N . GLU A 1 102 ? -16.469 -37.812 -20.453 1 96.5 102 GLU A N 1
ATOM 803 C CA . GLU A 1 102 ? -16.953 -37.219 -19.203 1 96.5 102 GLU A CA 1
ATOM 804 C C . GLU A 1 102 ? -16.25 -35.906 -18.906 1 96.5 102 GLU A C 1
ATOM 806 O O . GLU A 1 102 ? -16.844 -35 -18.359 1 96.5 102 GLU A O 1
ATOM 811 N N . LEU A 1 103 ? -14.977 -35.844 -19.25 1 98.06 103 LEU A N 1
ATOM 812 C CA . LEU A 1 103 ? -14.227 -34.594 -19.047 1 98.06 103 LEU A CA 1
ATOM 813 C C . LEU A 1 103 ? -14.633 -33.531 -20.062 1 98.06 103 LEU A C 1
ATOM 815 O O . LEU A 1 103 ? -14.672 -32.344 -19.75 1 98.06 103 LEU A O 1
ATOM 819 N N . GLN A 1 104 ? -14.93 -33.969 -21.266 1 97.62 104 GLN A N 1
ATOM 820 C CA . GLN A 1 104 ? -15.43 -33.031 -22.281 1 97.62 104 GLN A CA 1
ATOM 821 C C . GLN A 1 104 ? -16.734 -32.406 -21.828 1 97.62 104 GLN A C 1
ATOM 823 O O . GLN A 1 104 ? -16.938 -31.203 -21.984 1 97.62 104 GLN A O 1
ATOM 828 N N . ALA A 1 105 ? -17.578 -33.25 -21.328 1 98 105 ALA A N 1
ATOM 829 C CA . ALA A 1 105 ? -18.859 -32.75 -20.844 1 98 105 ALA A CA 1
ATOM 830 C C . ALA A 1 105 ? -18.688 -31.766 -19.703 1 98 105 ALA A C 1
ATOM 832 O O . ALA A 1 105 ? -19.391 -30.75 -19.625 1 98 105 ALA A O 1
ATOM 833 N N . LEU A 1 106 ? -17.797 -32.062 -18.828 1 98.38 106 LEU A N 1
ATOM 834 C CA . LEU A 1 106 ? -17.547 -31.188 -17.703 1 98.38 106 LEU A CA 1
ATOM 835 C C . LEU A 1 106 ? -17 -29.844 -18.172 1 98.38 106 LEU A C 1
ATOM 837 O O . LEU A 1 106 ? -17.422 -28.797 -17.688 1 98.38 106 LEU A O 1
ATOM 841 N N . CYS A 1 107 ? -16.031 -29.859 -19.062 1 98.19 107 CYS A N 1
ATOM 842 C CA . CYS A 1 107 ? -15.484 -28.625 -19.609 1 98.19 107 CYS A CA 1
ATOM 843 C C . CYS A 1 107 ? -16.578 -27.797 -20.281 1 98.19 107 CYS A C 1
ATOM 845 O O . CYS A 1 107 ? -16.594 -26.578 -20.156 1 98.19 107 CYS A O 1
ATOM 847 N N . LYS A 1 108 ? -17.453 -28.5 -20.984 1 97.88 108 LYS A N 1
ATOM 848 C CA . LYS A 1 108 ? -18.562 -27.797 -21.625 1 97.88 108 LYS A CA 1
ATOM 849 C C . LYS A 1 108 ? -19.453 -27.125 -20.578 1 97.88 108 LYS A C 1
ATOM 851 O O . LYS A 1 108 ? -19.859 -25.969 -20.766 1 97.88 108 LYS A O 1
ATOM 856 N N . ASP A 1 109 ? -19.766 -27.859 -19.531 1 98.25 109 ASP A N 1
ATOM 857 C CA . ASP A 1 109 ? -20.578 -27.297 -18.453 1 98.25 109 ASP A CA 1
ATOM 858 C C . ASP A 1 109 ? -19.906 -26.062 -17.844 1 98.25 109 ASP A C 1
ATOM 860 O O . ASP A 1 109 ? -20.562 -25.078 -17.516 1 98.25 109 ASP A O 1
ATOM 864 N N . MET A 1 110 ? -18.609 -26.109 -17.641 1 98.19 110 MET A N 1
ATOM 865 C CA . MET A 1 110 ? -17.859 -24.984 -17.078 1 98.19 110 MET A CA 1
ATOM 866 C C . MET A 1 110 ? -17.875 -23.797 -18.031 1 98.19 110 MET A C 1
ATOM 868 O O . MET A 1 110 ? -18.109 -22.656 -17.625 1 98.19 110 MET A O 1
ATOM 872 N N . MET A 1 111 ? -17.656 -24.078 -19.312 1 97.69 111 MET A N 1
ATOM 873 C CA . MET A 1 111 ? -17.672 -23 -20.297 1 97.69 111 MET A CA 1
ATOM 874 C C . MET A 1 111 ? -19.031 -22.328 -20.359 1 97.69 111 MET A C 1
ATOM 876 O O . MET A 1 111 ? -19.141 -21.125 -20.609 1 97.69 111 MET A O 1
ATOM 880 N N . ASP A 1 112 ? -20.062 -23.141 -20.109 1 96.81 112 ASP A N 1
ATOM 881 C CA . ASP A 1 112 ? -21.438 -22.641 -20.156 1 96.81 112 ASP A CA 1
ATOM 882 C C . ASP A 1 112 ? -21.859 -22.078 -18.797 1 96.81 112 ASP A C 1
ATOM 884 O O . ASP A 1 112 ? -23 -21.672 -18.609 1 96.81 112 ASP A O 1
ATOM 888 N N . CYS A 1 113 ? -20.969 -22.078 -17.828 1 94.88 113 CYS A N 1
ATOM 889 C CA . CYS A 1 113 ? -21.172 -21.562 -16.484 1 94.88 113 CYS A CA 1
ATOM 890 C C . CYS A 1 113 ? -22.25 -22.344 -15.75 1 94.88 113 CYS A C 1
ATOM 892 O O . CYS A 1 113 ? -22.984 -21.797 -14.938 1 94.88 113 CYS A O 1
ATOM 894 N N . LYS A 1 114 ? -22.391 -23.562 -16.125 1 97.88 114 LYS A N 1
ATOM 895 C CA . LYS A 1 114 ? -23.281 -24.484 -15.398 1 97.88 114 LYS A CA 1
ATOM 896 C C . LYS A 1 114 ? -22.547 -25.125 -14.227 1 97.88 114 LYS A C 1
ATOM 898 O O . LYS A 1 114 ? -23.172 -25.672 -13.312 1 97.88 114 LYS A O 1
ATOM 903 N N . ALA A 1 115 ? -21.281 -25.078 -14.25 1 98.44 115 ALA A N 1
ATOM 904 C CA . ALA A 1 115 ? -20.406 -25.547 -13.172 1 98.44 115 ALA A CA 1
ATOM 905 C C . ALA A 1 115 ? -19.25 -24.578 -12.953 1 98.44 115 ALA A C 1
ATOM 907 O O . ALA A 1 115 ? -18.828 -23.875 -13.875 1 98.44 115 ALA A O 1
ATOM 908 N N . ILE A 1 116 ? -18.797 -24.531 -11.789 1 98 116 ILE A N 1
ATOM 909 C CA . ILE A 1 116 ? -17.672 -23.688 -11.414 1 98 116 ILE A CA 1
ATOM 910 C C . ILE A 1 116 ? -16.406 -24.547 -11.297 1 98 116 ILE A C 1
ATOM 912 O O . ILE A 1 116 ? -16.469 -25.672 -10.773 1 98 116 ILE A O 1
ATOM 916 N N . GLY A 1 117 ? -15.336 -24 -11.812 1 98.5 117 GLY A N 1
ATOM 917 C CA . GLY A 1 117 ? -14.062 -24.719 -11.758 1 98.5 117 GLY A CA 1
ATOM 918 C C . GLY A 1 117 ? -13.062 -24.062 -10.828 1 98.5 117 GLY A C 1
ATOM 919 O O . GLY A 1 117 ? -12.953 -22.844 -10.781 1 98.5 117 GLY A O 1
ATOM 920 N N . GLN A 1 118 ? -12.328 -24.859 -10.055 1 98.31 118 GLN A N 1
ATOM 921 C CA . GLN A 1 118 ? -11.281 -24.406 -9.148 1 98.31 118 GLN A CA 1
ATOM 922 C C . GLN A 1 118 ? -10.023 -25.25 -9.273 1 98.31 118 GLN A C 1
ATOM 924 O O . GLN A 1 118 ? -10.016 -26.25 -10 1 98.31 118 GLN A O 1
ATOM 929 N N . PHE A 1 119 ? -9 -24.859 -8.656 1 98.44 119 PHE A N 1
ATOM 930 C CA . PHE A 1 119 ? -7.684 -25.5 -8.703 1 98.44 119 PHE A CA 1
ATOM 931 C C . PHE A 1 119 ? -7.051 -25.531 -7.32 1 98.44 119 PHE A C 1
ATOM 933 O O . PHE A 1 119 ? -6.723 -24.5 -6.75 1 98.44 119 PHE A O 1
ATOM 940 N N . LEU A 1 120 ? -6.883 -26.734 -6.742 1 98.44 120 LEU A N 1
ATOM 941 C CA . LEU A 1 120 ? -6.426 -26.891 -5.363 1 98.44 120 LEU A CA 1
ATOM 942 C C . LEU A 1 120 ? -5.043 -27.547 -5.32 1 98.44 120 LEU A C 1
ATOM 944 O O . LEU A 1 120 ? -4.93 -28.766 -5.312 1 98.44 120 LEU A O 1
ATOM 948 N N . LEU A 1 121 ? -4.047 -26.734 -5.234 1 97.81 121 LEU A N 1
ATOM 949 C CA . LEU A 1 121 ? -2.672 -27.188 -5.105 1 97.81 121 LEU A CA 1
ATOM 950 C C . LEU A 1 121 ? -2.092 -26.812 -3.75 1 97.81 121 LEU A C 1
ATOM 952 O O . LEU A 1 121 ? -1.715 -27.688 -2.961 1 97.81 121 LEU A O 1
ATOM 956 N N . THR A 1 122 ? -2.156 -25.562 -3.414 1 96.81 122 THR A N 1
ATOM 957 C CA . THR A 1 122 ? -1.526 -24.969 -2.234 1 96.81 122 THR A CA 1
ATOM 958 C C . THR A 1 122 ? -2.188 -25.484 -0.958 1 96.81 122 THR A C 1
ATOM 960 O O . THR A 1 122 ? -3.416 -25.547 -0.87 1 96.81 122 THR A O 1
ATOM 963 N N . GLU A 1 123 ? -1.396 -25.906 -0.032 1 97.12 123 GLU A N 1
ATOM 964 C CA . GLU A 1 123 ? -1.888 -26.312 1.279 1 97.12 123 GLU A CA 1
ATOM 965 C C . GLU A 1 123 ? -1.559 -25.266 2.344 1 97.12 123 GLU A C 1
ATOM 967 O O . GLU A 1 123 ? -0.566 -24.547 2.227 1 97.12 123 GLU A O 1
ATOM 972 N N . ALA A 1 124 ? -2.379 -25.188 3.369 1 94.75 124 ALA A N 1
ATOM 973 C CA . ALA A 1 124 ? -2.24 -24.203 4.434 1 94.75 124 ALA A CA 1
ATOM 974 C C . ALA A 1 124 ? -0.865 -24.297 5.09 1 94.75 124 ALA A C 1
ATOM 976 O O . ALA A 1 124 ? -0.269 -23.266 5.434 1 94.75 124 ALA A O 1
ATOM 977 N N . GLY A 1 125 ? -0.361 -25.438 5.199 1 93.12 125 GLY A N 1
ATOM 978 C CA . GLY A 1 125 ? 0.9 -25.625 5.902 1 93.12 125 GLY A CA 1
ATOM 979 C C . GLY A 1 125 ? 2.105 -25.578 4.98 1 93.12 125 GLY A C 1
ATOM 980 O O . GLY A 1 125 ? 3.24 -25.438 5.441 1 93.12 125 GLY A O 1
ATOM 981 N N . HIS A 1 126 ? 1.904 -25.625 3.656 1 92.94 126 HIS A N 1
ATOM 982 C CA . HIS A 1 126 ? 3.051 -25.797 2.773 1 92.94 126 HIS A CA 1
ATOM 983 C C . HIS A 1 126 ? 3.232 -24.594 1.854 1 92.94 126 HIS A C 1
ATOM 985 O O . HIS A 1 126 ? 4.352 -24.297 1.431 1 92.94 126 HIS A O 1
ATOM 991 N N . GLY A 1 127 ? 2.16 -23.938 1.534 1 90.31 127 GLY A N 1
ATOM 992 C CA . GLY A 1 127 ? 2.279 -22.781 0.666 1 90.31 127 GLY A CA 1
ATOM 993 C C . GLY A 1 127 ? 3.045 -23.062 -0.612 1 90.31 127 GLY A C 1
ATOM 994 O O . GLY A 1 127 ? 2.727 -24.016 -1.334 1 90.31 127 GLY A O 1
ATOM 995 N N . LEU A 1 128 ? 4.137 -22.391 -0.833 1 88.38 128 LEU A N 1
ATOM 996 C CA . LEU A 1 128 ? 4.945 -22.484 -2.043 1 88.38 128 LEU A CA 1
ATOM 997 C C . LEU A 1 128 ? 5.734 -23.797 -2.055 1 88.38 128 LEU A C 1
ATOM 999 O O . LEU A 1 128 ? 6.262 -24.203 -3.096 1 88.38 128 LEU A O 1
ATOM 1003 N N . ASP A 1 129 ? 5.832 -24.391 -0.937 1 92.12 129 ASP A N 1
ATOM 1004 C CA . ASP A 1 129 ? 6.473 -25.703 -0.844 1 92.12 129 ASP A CA 1
ATOM 1005 C C . ASP A 1 129 ? 5.523 -26.797 -1.294 1 92.12 129 ASP A C 1
ATOM 1007 O O . ASP A 1 129 ? 5.281 -27.766 -0.556 1 92.12 129 ASP A O 1
ATOM 1011 N N . ALA A 1 130 ? 5.051 -26.672 -2.527 1 92.19 130 ALA A N 1
ATOM 1012 C CA . ALA A 1 130 ? 3.977 -27.516 -3.045 1 92.19 130 ALA A CA 1
ATOM 1013 C C . ALA A 1 130 ? 4.477 -28.922 -3.316 1 92.19 130 ALA A C 1
ATOM 1015 O O . ALA A 1 130 ? 3.699 -29.891 -3.283 1 92.19 130 ALA A O 1
ATOM 1016 N N . THR A 1 131 ? 5.809 -29.047 -3.559 1 92.38 131 THR A N 1
ATOM 1017 C CA . THR A 1 131 ? 6.348 -30.359 -3.859 1 92.38 131 THR A CA 1
ATOM 1018 C C . THR A 1 131 ? 6.27 -31.266 -2.637 1 92.38 131 THR A C 1
ATOM 1020 O O . THR A 1 131 ? 6.414 -32.5 -2.75 1 92.38 131 THR A O 1
ATOM 1023 N N . ASN A 1 132 ? 6.016 -30.688 -1.515 1 93.19 132 ASN A N 1
ATOM 1024 C CA . ASN A 1 132 ? 5.945 -31.469 -0.281 1 93.19 132 ASN A CA 1
ATOM 1025 C C . ASN A 1 132 ? 4.523 -31.5 0.276 1 93.19 132 ASN A C 1
ATOM 1027 O O . ASN A 1 132 ? 4.324 -31.766 1.464 1 93.19 132 ASN A O 1
ATOM 1031 N N . LEU A 1 133 ? 3.551 -31.219 -0.587 1 96.25 133 LEU A N 1
ATOM 1032 C CA . LEU A 1 133 ? 2.17 -31.281 -0.119 1 96.25 133 LEU A CA 1
ATOM 1033 C C . LEU A 1 133 ? 1.859 -32.656 0.478 1 96.25 133 LEU A C 1
ATOM 1035 O O . LEU A 1 133 ? 2.52 -33.656 0.153 1 96.25 133 LEU A O 1
ATOM 1039 N N . GLU A 1 134 ? 0.802 -32.719 1.342 1 97.12 134 GLU A N 1
ATOM 1040 C CA . GLU A 1 134 ? 0.594 -33.906 2.141 1 97.12 134 GLU A CA 1
ATOM 1041 C C . GLU A 1 134 ? -0.735 -34.594 1.799 1 97.12 134 GLU A C 1
ATOM 1043 O O . GLU A 1 134 ? -0.976 -35.719 2.178 1 97.12 134 GLU A O 1
ATOM 1048 N N . THR A 1 135 ? -1.623 -33.875 1.095 1 98.56 135 THR A N 1
ATOM 1049 C CA . THR A 1 135 ? -2.846 -34.562 0.652 1 98.56 135 THR A CA 1
ATOM 1050 C C . THR A 1 135 ? -2.521 -35.812 -0.133 1 98.56 135 THR A C 1
ATOM 1052 O O . THR A 1 135 ? -1.604 -35.812 -0.956 1 98.56 135 THR A O 1
ATOM 1055 N N . THR A 1 136 ? -3.328 -36.875 0.131 1 98.44 136 THR A N 1
ATOM 1056 C CA . THR A 1 136 ? -3.051 -38.156 -0.538 1 98.44 136 THR A CA 1
ATOM 1057 C C . THR A 1 136 ? -4.285 -38.656 -1.281 1 98.44 136 THR A C 1
ATOM 1059 O O . THR A 1 136 ? -5.418 -38.344 -0.895 1 98.44 136 THR A O 1
ATOM 1062 N N . ALA A 1 137 ? -4.086 -39.281 -2.334 1 98.69 137 ALA A N 1
ATOM 1063 C CA . ALA A 1 137 ? -5.062 -40.125 -3.012 1 98.69 137 ALA A CA 1
ATOM 1064 C C . ALA A 1 137 ? -4.566 -41.562 -3.107 1 98.69 137 ALA A C 1
ATOM 1066 O O . ALA A 1 137 ? -3.596 -41.844 -3.812 1 98.69 137 ALA A O 1
ATOM 1067 N N . THR A 1 138 ? -5.188 -42.438 -2.436 1 98.62 138 THR A N 1
ATOM 1068 C CA . THR A 1 138 ? -4.734 -43.844 -2.348 1 98.62 138 THR A CA 1
ATOM 1069 C C . THR A 1 138 ? -5.574 -44.719 -3.244 1 98.62 138 THR A C 1
ATOM 1071 O O . THR A 1 138 ? -6.797 -44.781 -3.109 1 98.62 138 THR A O 1
ATOM 1074 N N . LEU A 1 139 ? -4.918 -45.438 -4.109 1 98.38 139 LEU A N 1
ATOM 1075 C CA . LEU A 1 139 ? -5.586 -46.406 -4.992 1 98.38 139 LEU A CA 1
ATOM 1076 C C . LEU A 1 139 ? -6.141 -47.562 -4.199 1 98.38 139 LEU A C 1
ATOM 1078 O O . LEU A 1 139 ? -5.43 -48.156 -3.387 1 98.38 139 LEU A O 1
ATOM 1082 N N . GLN A 1 140 ? -7.379 -47.875 -4.461 1 97.94 140 GLN A N 1
ATOM 1083 C CA . GLN A 1 140 ? -8.047 -49.031 -3.842 1 97.94 140 GLN A CA 1
ATOM 1084 C C . GLN A 1 140 ? -8.055 -50.25 -4.773 1 97.94 140 GLN A C 1
ATOM 1086 O O . GLN A 1 140 ? -7.879 -50.094 -5.984 1 97.94 140 GLN A O 1
ATOM 1091 N N . PRO A 1 141 ? -8.312 -51.375 -4.266 1 96.81 141 PRO A N 1
ATOM 1092 C CA . PRO A 1 141 ? -8.305 -52.594 -5.082 1 96.81 141 PRO A CA 1
ATOM 1093 C C . PRO A 1 141 ? -9.32 -52.531 -6.223 1 96.81 141 PRO A C 1
ATOM 1095 O O . PRO A 1 141 ? -9.086 -53.094 -7.289 1 96.81 141 PRO A O 1
ATOM 1098 N N . ASP A 1 142 ? -10.367 -51.844 -6.039 1 97.31 142 ASP A N 1
ATOM 1099 C CA . ASP A 1 142 ? -11.414 -51.812 -7.047 1 97.31 142 ASP A CA 1
ATOM 1100 C C . ASP A 1 142 ? -11.156 -50.688 -8.062 1 97.31 142 ASP A C 1
ATOM 1102 O O . ASP A 1 142 ? -12 -50.406 -8.922 1 97.31 142 ASP A O 1
ATOM 1106 N N . GLY A 1 143 ? -10.094 -50.031 -7.93 1 96.44 143 GLY A N 1
ATOM 1107 C CA . GLY A 1 143 ? -9.703 -49.031 -8.898 1 96.44 143 GLY A CA 1
ATOM 1108 C C . GLY A 1 143 ? -10.102 -47.625 -8.492 1 96.44 143 GLY A C 1
ATOM 1109 O O . GLY A 1 143 ? -9.68 -46.656 -9.109 1 96.44 143 GLY A O 1
ATOM 1110 N N . THR A 1 144 ? -10.836 -47.531 -7.426 1 98.12 144 THR A N 1
ATOM 1111 C CA . THR A 1 144 ? -11.227 -46.219 -6.91 1 98.12 144 THR A CA 1
ATOM 1112 C C . THR A 1 144 ? -10.117 -45.625 -6.066 1 98.12 144 THR A C 1
ATOM 1114 O O . THR A 1 144 ? -9.047 -46.219 -5.922 1 98.12 144 THR A O 1
ATOM 1117 N N . PHE A 1 145 ? -10.305 -44.375 -5.605 1 98.69 145 PHE A N 1
ATOM 1118 C CA . PHE A 1 145 ? -9.312 -43.719 -4.777 1 98.69 145 PHE A CA 1
ATOM 1119 C C . PHE A 1 145 ? -9.938 -43.188 -3.494 1 98.69 145 PHE A C 1
ATOM 1121 O O . PHE A 1 145 ? -11.141 -42.875 -3.461 1 98.69 145 PHE A O 1
ATOM 1128 N N . ILE A 1 146 ? -9.141 -43.094 -2.475 1 98.81 146 ILE A N 1
ATOM 1129 C CA . ILE A 1 146 ? -9.516 -42.375 -1.259 1 98.81 146 ILE A CA 1
ATOM 1130 C C . ILE A 1 146 ? -8.672 -41.094 -1.119 1 98.81 146 ILE A C 1
ATOM 1132 O O . ILE A 1 146 ? -7.449 -41.188 -0.95 1 98.81 146 ILE A O 1
ATOM 1136 N N . LEU A 1 147 ? -9.297 -39.969 -1.256 1 98.88 147 LEU A N 1
ATOM 1137 C CA . LEU A 1 147 ? -8.672 -38.656 -1.103 1 98.88 147 LEU A CA 1
ATOM 1138 C C . LEU A 1 147 ? -8.719 -38.188 0.351 1 98.88 147 LEU A C 1
ATOM 1140 O O . LEU A 1 147 ? -9.789 -38.188 0.965 1 98.88 147 LEU A O 1
ATOM 1144 N N . ASN A 1 148 ? -7.543 -37.812 0.914 1 98.88 148 ASN A N 1
ATOM 1145 C CA . ASN A 1 148 ? -7.492 -37.5 2.342 1 98.88 148 ASN A CA 1
ATOM 1146 C C . ASN A 1 148 ? -6.496 -36.406 2.652 1 98.88 148 ASN A C 1
ATOM 1148 O O . ASN A 1 148 ? -5.395 -36.375 2.1 1 98.88 148 ASN A O 1
ATOM 1152 N N . SER A 1 149 ? -6.914 -35.438 3.408 1 98.62 149 SER A N 1
ATOM 1153 C CA . SER A 1 149 ? -6.02 -34.531 4.113 1 98.62 149 SER A CA 1
ATOM 1154 C C . SER A 1 149 ? -5.617 -35.094 5.473 1 98.62 149 SER A C 1
ATOM 1156 O O . SER A 1 149 ? -6.391 -35 6.434 1 98.62 149 SER A O 1
ATOM 1158 N N . PRO A 1 150 ? -4.445 -35.5 5.594 1 97.81 150 PRO A N 1
ATOM 1159 C CA . PRO A 1 150 ? -4.094 -36.25 6.793 1 97.81 150 PRO A CA 1
ATOM 1160 C C . PRO A 1 150 ? -4.078 -35.406 8.055 1 97.81 150 PRO A C 1
ATOM 1162 O O . PRO A 1 150 ? -4.148 -35.938 9.164 1 97.81 150 PRO A O 1
ATOM 1165 N N . ASN A 1 151 ? -3.898 -34.125 7.992 1 96.25 151 ASN A N 1
ATOM 1166 C CA . ASN A 1 151 ? -3.896 -33.188 9.094 1 96.25 151 ASN A CA 1
ATOM 1167 C C . ASN A 1 151 ? -4.359 -31.797 8.641 1 96.25 151 ASN A C 1
ATOM 1169 O O . ASN A 1 151 ? -4.656 -31.594 7.461 1 96.25 151 ASN A O 1
ATOM 1173 N N . ARG A 1 152 ? -4.422 -30.891 9.516 1 94.75 152 ARG A N 1
ATOM 1174 C CA . ARG A 1 152 ? -4.945 -29.562 9.227 1 94.75 152 ARG A CA 1
ATOM 1175 C C . ARG A 1 152 ? -4.02 -28.812 8.289 1 94.75 152 ARG A C 1
ATOM 1177 O O . ARG A 1 152 ? -4.473 -27.984 7.492 1 94.75 152 ARG A O 1
ATOM 1184 N N . PHE A 1 153 ? -2.734 -29.078 8.336 1 93.62 153 PHE A N 1
ATOM 1185 C CA . PHE A 1 153 ? -1.753 -28.375 7.508 1 93.62 153 PHE A CA 1
ATOM 1186 C C . PHE A 1 153 ? -1.879 -28.797 6.051 1 93.62 153 PHE A C 1
ATOM 1188 O O . PHE A 1 153 ? -1.459 -28.078 5.148 1 93.62 153 PHE A O 1
ATOM 1195 N N . ALA A 1 154 ? -2.504 -29.953 5.824 1 97.44 154 ALA A N 1
ATOM 1196 C CA . ALA A 1 154 ? -2.658 -30.5 4.48 1 97.44 154 ALA A CA 1
ATOM 1197 C C . ALA A 1 154 ? -3.922 -29.969 3.812 1 97.44 154 ALA A C 1
ATOM 1199 O O . ALA A 1 154 ? -4.152 -30.203 2.623 1 97.44 154 ALA A O 1
ATOM 1200 N N . SER A 1 155 ? -4.699 -29.219 4.609 1 98.06 155 SER A N 1
ATOM 1201 C CA . SER A 1 155 ? -5.875 -28.609 4 1 98.06 155 SER A CA 1
ATOM 1202 C C . SER A 1 155 ? -5.484 -27.625 2.896 1 98.06 155 SER A C 1
ATOM 1204 O O . SER A 1 155 ? -4.48 -26.922 3.014 1 98.06 155 SER A O 1
ATOM 1206 N N . LYS A 1 156 ? -6.309 -27.672 1.859 1 98.5 156 LYS A N 1
ATOM 1207 C CA . LYS A 1 156 ? -6.059 -26.75 0.753 1 98.5 156 LYS A CA 1
ATOM 1208 C C . LYS A 1 156 ? -6.41 -25.328 1.139 1 98.5 156 LYS A C 1
ATOM 1210 O O . LYS A 1 156 ? -7.402 -25.078 1.836 1 98.5 156 LYS A O 1
ATOM 1215 N N . TYR A 1 157 ? -5.582 -24.422 0.708 1 96.88 157 TYR A N 1
ATOM 1216 C CA . TYR A 1 157 ? -5.672 -23.031 1.133 1 96.88 157 TYR A CA 1
ATOM 1217 C C . TYR A 1 157 ? -5.922 -22.109 -0.057 1 96.88 157 TYR A C 1
ATOM 1219 O O . TYR A 1 157 ? -5.168 -22.125 -1.034 1 96.88 157 TYR A O 1
ATOM 1227 N N . MET A 1 158 ? -7.102 -21.125 0.052 1 92.06 158 MET A N 1
ATOM 1228 C CA . MET A 1 158 ? -7.422 -20.172 -1.006 1 92.06 158 MET A CA 1
ATOM 1229 C C . MET A 1 158 ? -7.605 -20.891 -2.344 1 92.06 158 MET A C 1
ATOM 1231 O O . MET A 1 158 ? -6.895 -20.594 -3.307 1 92.06 158 MET A O 1
ATOM 1235 N N . PRO A 1 159 ? -8.508 -22.016 -2.445 1 93.31 159 PRO A N 1
ATOM 1236 C CA . PRO A 1 159 ? -9.297 -21.297 -3.451 1 93.31 159 PRO A CA 1
ATOM 1237 C C . PRO A 1 159 ? -10.719 -21 -2.986 1 93.31 159 PRO A C 1
ATOM 1239 O O . PRO A 1 159 ? -11.086 -21.359 -1.862 1 93.31 159 PRO A O 1
ATOM 1242 N N . PRO A 1 160 ? -11.43 -20.297 -3.822 1 95.75 160 PRO A N 1
ATOM 1243 C CA . PRO A 1 160 ? -12.82 -20 -3.471 1 95.75 160 PRO A CA 1
ATOM 1244 C C . PRO A 1 160 ? -13.75 -21.203 -3.719 1 95.75 160 PRO A C 1
ATOM 1246 O O . PRO A 1 160 ? -14.469 -21.219 -4.719 1 95.75 160 PRO A O 1
ATOM 1249 N N . THR A 1 161 ? -13.852 -22.109 -2.717 1 97.69 161 THR A N 1
ATOM 1250 C CA . THR A 1 161 ? 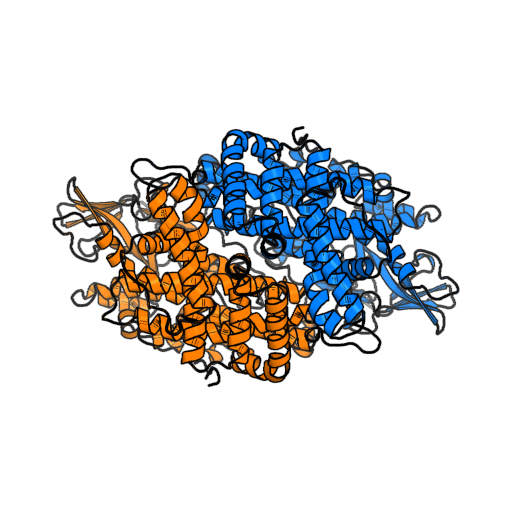-14.453 -23.406 -2.961 1 97.69 161 THR A CA 1
ATOM 1251 C C . THR A 1 161 ? -15.828 -23.5 -2.309 1 97.69 161 THR A C 1
ATOM 1253 O O . THR A 1 161 ? -16.5 -24.516 -2.416 1 97.69 161 THR A O 1
ATOM 1256 N N . VAL A 1 162 ? -16.281 -22.484 -1.581 1 97 162 VAL A N 1
ATOM 1257 C CA . VAL A 1 162 ? -17.578 -22.531 -0.937 1 97 162 VAL A CA 1
ATOM 1258 C C . VAL A 1 162 ? -18.688 -22.438 -1.991 1 97 162 VAL A C 1
ATOM 1260 O O . VAL A 1 162 ? -18.453 -21.906 -3.084 1 97 162 VAL A O 1
ATOM 1263 N N . PRO A 1 163 ? -19.891 -22.922 -1.658 1 96.81 163 PRO A N 1
ATOM 1264 C CA . PRO A 1 163 ? -21 -22.875 -2.621 1 96.81 163 PRO A CA 1
ATOM 1265 C C . PRO A 1 163 ? -21.344 -21.453 -3.033 1 96.81 163 PRO A C 1
ATOM 1267 O O . PRO A 1 163 ? -21.422 -20.547 -2.184 1 96.81 163 PRO A O 1
ATOM 1270 N N . VAL A 1 164 ? -21.531 -21.297 -4.309 1 95.25 164 VAL A N 1
ATOM 1271 C CA . VAL A 1 164 ? -21.891 -20 -4.848 1 95.25 164 VAL A CA 1
ATOM 1272 C C . VAL A 1 164 ? -22.906 -20.156 -5.98 1 95.25 164 VAL A C 1
ATOM 1274 O O . VAL A 1 164 ? -22.828 -21.125 -6.742 1 95.25 164 VAL A O 1
ATOM 1277 N N . LEU A 1 165 ? -23.875 -19.297 -6.148 1 95.56 165 LEU A N 1
ATOM 1278 C CA . LEU A 1 165 ? -24.812 -19.109 -7.258 1 95.56 165 LEU A CA 1
ATOM 1279 C C . LEU A 1 165 ? -25.641 -20.375 -7.48 1 95.56 165 LEU A C 1
ATOM 1281 O O . LEU A 1 165 ? -26.203 -20.562 -8.562 1 95.56 165 LEU A O 1
ATOM 1285 N N . GLY A 1 166 ? -25.562 -21.328 -6.52 1 96.56 166 GLY A N 1
ATOM 1286 C CA . GLY A 1 166 ? -26.328 -22.562 -6.676 1 96.56 166 GLY A CA 1
ATOM 1287 C C . GLY A 1 166 ? -25.766 -23.484 -7.742 1 96.56 166 GLY A C 1
ATOM 1288 O O . GLY A 1 166 ? -26.469 -24.344 -8.266 1 96.56 166 GLY A O 1
ATOM 1289 N N . LYS A 1 167 ? -24.516 -23.359 -8.141 1 97.81 167 LYS A N 1
ATOM 1290 C CA . LYS A 1 167 ? -23.875 -24.141 -9.188 1 97.81 167 LYS A CA 1
ATOM 1291 C C . LYS A 1 167 ? -22.875 -25.125 -8.602 1 97.81 167 LYS A C 1
ATOM 1293 O O . LYS A 1 167 ? -22.125 -24.781 -7.68 1 97.81 167 LYS A O 1
ATOM 1298 N N . PRO A 1 168 ? -22.859 -26.344 -9.164 1 98.31 168 PRO A N 1
ATOM 1299 C CA . PRO A 1 168 ? -21.844 -27.281 -8.664 1 98.31 168 PRO A CA 1
ATOM 1300 C C . PRO A 1 168 ? -20.422 -26.797 -8.914 1 98.31 168 PRO A C 1
ATOM 1302 O O . PRO A 1 168 ? -20.141 -26.188 -9.953 1 98.31 168 PRO A O 1
ATOM 1305 N N . CYS A 1 169 ? -19.609 -27.109 -8.023 1 98.56 169 CYS A N 1
ATOM 1306 C CA . CYS A 1 169 ? -18.203 -26.719 -8.117 1 98.56 169 CYS A CA 1
ATOM 1307 C C . CYS A 1 169 ? -17.297 -27.953 -8.211 1 98.56 169 CYS A C 1
ATOM 1309 O O . CYS A 1 169 ? -17.422 -28.875 -7.406 1 98.56 169 CYS A O 1
ATOM 1311 N N . TYR A 1 170 ? -16.484 -27.984 -9.227 1 98.69 170 TYR A N 1
ATOM 1312 C CA . TYR A 1 170 ? -15.469 -29 -9.414 1 98.69 170 TYR A CA 1
ATOM 1313 C C . TYR A 1 170 ? -14.07 -28.406 -9.32 1 98.69 170 TYR A C 1
ATOM 1315 O O . TYR A 1 170 ? -13.883 -27.203 -9.57 1 98.69 170 TYR A O 1
ATOM 1323 N N . ALA A 1 171 ? -13.117 -29.266 -8.922 1 98.75 171 ALA A N 1
ATOM 1324 C CA . ALA A 1 171 ? -11.75 -28.766 -8.828 1 98.75 171 ALA A CA 1
ATOM 1325 C C . ALA A 1 171 ? -10.75 -29.812 -9.305 1 98.75 171 ALA A C 1
ATOM 1327 O O . ALA A 1 171 ? -11.023 -31.016 -9.25 1 98.75 171 ALA A O 1
ATOM 1328 N N . VAL A 1 172 ? -9.664 -29.312 -9.867 1 98.75 172 VAL A N 1
ATOM 1329 C CA . VAL A 1 172 ? -8.453 -30.109 -9.961 1 98.75 172 VAL A CA 1
ATOM 1330 C C . VAL A 1 172 ? -7.738 -30.125 -8.617 1 98.75 172 VAL A C 1
ATOM 1332 O O . VAL A 1 172 ? -7.195 -29.109 -8.18 1 98.75 172 VAL A O 1
ATOM 1335 N N . VAL A 1 173 ? -7.719 -31.25 -7.945 1 98.81 173 VAL A N 1
ATOM 1336 C CA . VAL A 1 173 ? -7.066 -31.391 -6.648 1 98.81 173 VAL A CA 1
ATOM 1337 C C . VAL A 1 173 ? -5.742 -32.125 -6.812 1 98.81 173 VAL A C 1
ATOM 1339 O O . VAL A 1 173 ? -5.715 -33.25 -7.301 1 98.81 173 VAL A O 1
ATOM 1342 N N . TRP A 1 174 ? -4.688 -31.516 -6.41 1 98.31 174 TRP A N 1
ATOM 1343 C CA . TRP A 1 174 ? -3.361 -32.125 -6.477 1 98.31 174 TRP A CA 1
ATOM 1344 C C . TRP A 1 174 ? -3.055 -32.906 -5.203 1 98.31 174 TRP A C 1
ATOM 1346 O O . TRP A 1 174 ? -3.178 -32.375 -4.098 1 98.31 174 TRP A O 1
ATOM 1356 N N . SER A 1 175 ? -2.699 -34.156 -5.359 1 97.88 175 SER A N 1
ATOM 1357 C CA . SER A 1 175 ? -2.451 -35.031 -4.219 1 97.88 175 SER A CA 1
ATOM 1358 C C . SER A 1 175 ? -1.328 -36.031 -4.52 1 97.88 175 SER A C 1
ATOM 1360 O O . SER A 1 175 ? -1.057 -36.312 -5.68 1 97.88 175 SER A O 1
ATOM 1362 N N . GLN A 1 176 ? -0.66 -36.438 -3.459 1 96.94 176 GLN A N 1
ATOM 1363 C CA . GLN A 1 176 ? 0.286 -37.562 -3.578 1 96.94 176 GLN A CA 1
ATOM 1364 C C . GLN A 1 176 ? -0.432 -38.844 -3.9 1 96.94 176 GLN A C 1
ATOM 1366 O O . GLN A 1 176 ? -1.209 -39.344 -3.086 1 96.94 176 GLN A O 1
ATOM 1371 N N . LEU A 1 177 ? -0.141 -39.406 -5.074 1 97.81 177 LEU A N 1
ATOM 1372 C CA . LEU A 1 177 ? -0.731 -40.688 -5.441 1 97.81 177 LEU A CA 1
ATOM 1373 C C . LEU A 1 177 ? -0.042 -41.844 -4.711 1 97.81 177 LEU A C 1
ATOM 1375 O O . LEU A 1 177 ? 1.177 -42 -4.809 1 97.81 177 LEU A O 1
ATOM 1379 N N . ILE A 1 178 ? -0.817 -42.562 -3.973 1 97.75 178 ILE A N 1
ATOM 1380 C CA . ILE A 1 178 ? -0.312 -43.719 -3.234 1 97.75 178 ILE A CA 1
ATOM 1381 C C . ILE A 1 178 ? -0.849 -45 -3.854 1 97.75 178 ILE A C 1
ATOM 1383 O O . ILE A 1 178 ? -2.062 -45.188 -3.969 1 97.75 178 ILE A O 1
ATOM 1387 N N . VAL A 1 179 ? -0.011 -45.875 -4.266 1 96.94 179 VAL A N 1
ATOM 1388 C CA . VAL A 1 179 ? -0.337 -47.188 -4.762 1 96.94 179 VAL A CA 1
ATOM 1389 C C . VAL A 1 179 ? 0.351 -48.25 -3.902 1 96.94 179 VAL A C 1
ATOM 1391 O O . VAL A 1 179 ? 1.574 -48.406 -3.951 1 96.94 179 VAL A O 1
ATOM 1394 N N . GLY A 1 180 ? -0.458 -49.031 -3.201 1 94.5 180 GLY A N 1
ATOM 1395 C CA . GLY A 1 180 ? 0.171 -49.844 -2.182 1 94.5 180 GLY A CA 1
ATOM 1396 C C . GLY A 1 180 ? 0.95 -49.031 -1.158 1 94.5 180 GLY A C 1
ATOM 1397 O O . GLY A 1 180 ? 0.409 -48.125 -0.548 1 94.5 180 GLY A O 1
ATOM 1398 N N . ASP A 1 181 ? 2.219 -49.312 -1.081 1 92.06 181 ASP A N 1
ATOM 1399 C CA . ASP A 1 181 ? 3.068 -48.594 -0.145 1 92.06 181 ASP A CA 1
ATOM 1400 C C . ASP A 1 181 ? 3.994 -47.625 -0.883 1 92.06 181 ASP A C 1
ATOM 1402 O O . ASP A 1 181 ? 4.945 -47.094 -0.3 1 92.06 181 ASP A O 1
ATOM 1406 N N . GLU A 1 182 ? 3.59 -47.375 -2.113 1 95.12 182 GLU A N 1
ATOM 1407 C CA . GLU A 1 182 ? 4.492 -46.562 -2.928 1 95.12 182 GLU A CA 1
ATOM 1408 C C . GLU A 1 182 ? 3.879 -45.219 -3.248 1 95.12 182 GLU A C 1
ATOM 1410 O O . GLU A 1 182 ? 2.717 -45.125 -3.65 1 95.12 182 GLU A O 1
ATOM 1415 N N . LYS A 1 183 ? 4.684 -44.219 -3.055 1 94.31 183 LYS A N 1
ATOM 1416 C CA . LYS A 1 183 ? 4.332 -42.875 -3.557 1 94.31 183 LYS A CA 1
ATOM 1417 C C . LYS A 1 183 ? 4.672 -42.75 -5.039 1 94.31 183 LYS A C 1
ATOM 1419 O O . LYS A 1 183 ? 5.824 -42.938 -5.438 1 94.31 183 LYS A O 1
ATOM 1424 N N . ARG A 1 184 ? 3.732 -42.469 -5.844 1 95.38 184 ARG A N 1
ATOM 1425 C CA . ARG A 1 184 ? 3.934 -42.375 -7.289 1 95.38 184 ARG A CA 1
ATOM 1426 C C . ARG A 1 184 ? 3.914 -40.906 -7.754 1 95.38 184 ARG A C 1
ATOM 1428 O O . ARG A 1 184 ? 3.562 -40.625 -8.898 1 95.38 184 ARG A O 1
ATOM 1435 N N . GLY A 1 185 ? 4.172 -39.938 -6.793 1 94.88 185 GLY A N 1
ATOM 1436 C CA . GLY A 1 185 ? 4.297 -38.531 -7.121 1 94.88 185 GLY A CA 1
ATOM 1437 C C . GLY A 1 185 ? 2.986 -37.781 -7.02 1 94.88 185 GLY A C 1
ATOM 1438 O O . GLY A 1 185 ? 1.938 -38.375 -6.773 1 94.88 185 GLY A O 1
ATOM 1439 N N . ILE A 1 186 ? 3.035 -36.469 -7.16 1 96.62 186 ILE A N 1
ATOM 1440 C CA . ILE A 1 186 ? 1.876 -35.594 -7.086 1 96.62 186 ILE A CA 1
ATOM 1441 C C . ILE A 1 186 ? 1.104 -35.656 -8.398 1 96.62 186 ILE A C 1
ATOM 1443 O O . ILE A 1 186 ? 1.676 -35.438 -9.469 1 96.62 186 ILE A O 1
ATOM 1447 N N . ARG A 1 187 ? -0.174 -35.969 -8.312 1 96.5 187 ARG A N 1
ATOM 1448 C CA . ARG A 1 187 ? -1.027 -36.156 -9.484 1 96.5 187 ARG A CA 1
ATOM 1449 C C . ARG A 1 187 ? -2.305 -35.312 -9.367 1 96.5 187 ARG A C 1
ATOM 1451 O O . ARG A 1 187 ? -2.752 -35.031 -8.258 1 96.5 187 ARG A O 1
ATOM 1458 N N . PRO A 1 188 ? -2.871 -34.875 -10.531 1 97.75 188 PRO A N 1
ATOM 1459 C CA . PRO A 1 188 ? -4.133 -34.125 -10.523 1 97.75 188 PRO A CA 1
ATOM 1460 C C . PRO A 1 188 ? -5.355 -35.031 -10.523 1 97.75 188 PRO A C 1
ATOM 1462 O O . PRO A 1 188 ? -5.398 -36.031 -11.266 1 97.75 188 PRO A O 1
ATOM 1465 N N . PHE A 1 189 ? -6.344 -34.781 -9.695 1 98.69 189 PHE A N 1
ATOM 1466 C CA . PHE A 1 189 ? -7.629 -35.469 -9.625 1 98.69 189 PHE A CA 1
ATOM 1467 C C . PHE A 1 189 ? -8.781 -34.5 -9.844 1 98.69 189 PHE A C 1
ATOM 1469 O O . PHE A 1 189 ? -8.75 -33.375 -9.32 1 98.69 189 PHE A O 1
ATOM 1476 N N . VAL A 1 190 ? -9.773 -34.812 -10.656 1 98.75 190 VAL A N 1
ATOM 1477 C CA . VAL A 1 190 ? -10.992 -34.031 -10.75 1 98.75 190 VAL A CA 1
ATOM 1478 C C . VAL A 1 190 ? -11.961 -34.438 -9.641 1 98.75 190 VAL A C 1
ATOM 1480 O O . VAL A 1 190 ? -12.312 -35.625 -9.531 1 98.75 190 VAL A O 1
ATOM 1483 N N . VAL A 1 191 ? -12.375 -33.5 -8.797 1 98.81 191 VAL A N 1
ATOM 1484 C CA . VAL A 1 191 ? -13.203 -33.781 -7.633 1 98.81 191 VAL A CA 1
ATOM 1485 C C . VAL A 1 191 ? -14.367 -32.781 -7.582 1 98.81 191 VAL A C 1
ATOM 1487 O O . VAL A 1 191 ? -14.164 -31.578 -7.699 1 98.81 191 VAL A O 1
ATOM 1490 N N . GLN A 1 192 ? -15.57 -33.281 -7.473 1 98.75 192 GLN A N 1
ATOM 1491 C CA . GLN A 1 192 ? -16.672 -32.375 -7.152 1 98.75 192 GLN A CA 1
ATOM 1492 C C . GLN A 1 192 ? -16.609 -31.922 -5.691 1 98.75 192 GLN A C 1
ATOM 1494 O O . GLN A 1 192 ? -16.562 -32.75 -4.789 1 98.75 192 GLN A O 1
ATOM 1499 N N . LEU A 1 193 ? -16.609 -30.641 -5.473 1 98.75 193 LEU A N 1
ATOM 1500 C CA . LEU A 1 193 ? -16.422 -30.125 -4.125 1 98.75 193 LEU A CA 1
ATOM 1501 C C . LEU A 1 193 ? -17.766 -29.844 -3.457 1 98.75 193 LEU A C 1
ATOM 1503 O O . LEU A 1 193 ? -17.906 -30 -2.24 1 98.75 193 LEU A O 1
ATOM 1507 N N . ASN A 1 194 ? -18.719 -29.375 -4.176 1 98.62 194 ASN A N 1
ATOM 1508 C CA . ASN A 1 194 ? -20.047 -29.078 -3.66 1 98.62 194 ASN A CA 1
ATOM 1509 C C . ASN A 1 194 ? -21.094 -29.078 -4.77 1 98.62 194 ASN A C 1
ATOM 1511 O O . ASN A 1 194 ? -20.766 -29.172 -5.949 1 98.62 194 ASN A O 1
ATOM 1515 N N . ASP A 1 195 ? -22.406 -29.031 -4.355 1 97.62 195 ASP A N 1
ATOM 1516 C CA . ASP A 1 195 ? -23.484 -29.125 -5.324 1 97.62 195 ASP A CA 1
ATOM 1517 C C . ASP A 1 195 ? -24.125 -27.766 -5.562 1 97.62 195 ASP A C 1
ATOM 1519 O O . ASP A 1 195 ? -25.219 -27.672 -6.141 1 97.62 195 ASP A O 1
ATOM 1523 N N . GLY A 1 196 ? -23.469 -26.719 -5.137 1 96.88 196 GLY A N 1
ATOM 1524 C CA . GLY A 1 196 ? -24 -25.375 -5.27 1 96.88 196 GLY A CA 1
ATOM 1525 C C . GLY A 1 196 ? -24.703 -24.891 -4.02 1 96.88 196 GLY A C 1
ATOM 1526 O O . GLY A 1 196 ? -24.953 -23.688 -3.869 1 96.88 196 GLY A O 1
ATOM 1527 N N . VAL A 1 197 ? -25 -25.766 -3.125 1 96.06 197 VAL A N 1
ATOM 1528 C CA . VAL A 1 197 ? -25.703 -25.438 -1.891 1 96.06 197 VAL A CA 1
ATOM 1529 C C . VAL A 1 197 ? -24.953 -26.016 -0.695 1 96.06 197 VAL A C 1
ATOM 1531 O O . VAL A 1 197 ? -24.672 -25.312 0.278 1 96.06 197 VAL A O 1
ATOM 1534 N N . HIS A 1 198 ? -24.578 -27.281 -0.8 1 97.44 198 HIS A N 1
ATOM 1535 C CA . HIS A 1 198 ? -23.859 -27.984 0.248 1 97.44 198 HIS A CA 1
ATOM 1536 C C . HIS A 1 198 ? -22.547 -28.578 -0.285 1 97.44 198 HIS A C 1
ATOM 1538 O O . HIS A 1 198 ? -22.453 -28.906 -1.47 1 97.44 198 HIS A O 1
ATOM 1544 N N . MET A 1 199 ? -21.625 -28.734 0.636 1 98.56 199 MET A N 1
ATOM 1545 C CA . MET A 1 199 ? -20.422 -29.469 0.275 1 98.56 199 MET A CA 1
ATOM 1546 C C . MET A 1 199 ? -20.734 -30.938 -0.006 1 98.56 199 MET A C 1
ATOM 1548 O O . MET A 1 199 ? -21.703 -31.469 0.521 1 98.56 199 MET A O 1
ATOM 1552 N N . CYS A 1 200 ? -19.906 -31.531 -0.854 1 98.38 200 CYS A N 1
ATOM 1553 C CA . CYS A 1 200 ? -20.047 -32.969 -1.05 1 98.38 200 CYS A CA 1
ATOM 1554 C C . CYS A 1 200 ? -19.625 -33.719 0.204 1 98.38 200 CYS A C 1
ATOM 1556 O O . CYS A 1 200 ? -18.969 -33.156 1.088 1 98.38 200 CYS A O 1
ATOM 1558 N N . LYS A 1 201 ? -19.969 -35.031 0.291 1 97.38 201 LYS A N 1
ATOM 1559 C CA . LYS A 1 201 ? -19.734 -35.844 1.474 1 97.38 201 LYS A CA 1
ATOM 1560 C C . LYS A 1 201 ? -18.266 -35.875 1.848 1 97.38 201 LYS A C 1
ATOM 1562 O O . LYS A 1 201 ? -17.406 -36.094 0.993 1 97.38 201 LYS A O 1
ATOM 1567 N N . ASN A 1 202 ? -17.969 -35.594 3.131 1 98 202 ASN A N 1
ATOM 1568 C CA . ASN A 1 202 ? -16.641 -35.688 3.74 1 98 202 ASN A CA 1
ATOM 1569 C C . ASN A 1 202 ? -15.727 -34.562 3.271 1 98 202 ASN A C 1
ATOM 1571 O O . ASN A 1 202 ? -14.5 -34.656 3.389 1 98 202 ASN A O 1
ATOM 1575 N N . ILE A 1 203 ? -16.297 -33.594 2.625 1 98.69 203 ILE A N 1
ATOM 1576 C CA . ILE A 1 203 ? -15.547 -32.375 2.268 1 98.69 203 ILE A CA 1
ATOM 1577 C C . ILE A 1 203 ? -16.062 -31.188 3.078 1 98.69 203 ILE A C 1
ATOM 1579 O O . ILE A 1 203 ? -17.266 -30.984 3.197 1 98.69 203 ILE A O 1
ATOM 1583 N N . THR A 1 204 ? -15.203 -30.453 3.729 1 98.38 204 THR A N 1
ATOM 1584 C CA . THR A 1 204 ? -15.578 -29.219 4.41 1 98.38 204 THR A CA 1
ATOM 1585 C C . THR A 1 204 ? -14.797 -28.031 3.85 1 98.38 204 THR A C 1
ATOM 1587 O O . THR A 1 204 ? -13.688 -28.203 3.334 1 98.38 204 THR A O 1
ATOM 1590 N N . ALA A 1 205 ? -15.398 -26.906 3.809 1 98.19 205 ALA A N 1
ATOM 1591 C CA . ALA A 1 205 ? -14.766 -25.641 3.404 1 98.19 205 ALA A CA 1
ATOM 1592 C C . ALA A 1 205 ? -15.031 -24.547 4.426 1 98.19 205 ALA A C 1
ATOM 1594 O O . ALA A 1 205 ? -16.172 -24.328 4.832 1 98.19 205 ALA A O 1
ATOM 1595 N N . LYS A 1 206 ? -14 -23.938 4.902 1 97.31 206 LYS A N 1
ATOM 1596 C CA . LYS A 1 206 ? -14.109 -22.812 5.84 1 97.31 206 LYS A CA 1
ATOM 1597 C C . LYS A 1 206 ? -13.828 -21.484 5.145 1 97.31 206 LYS A C 1
ATOM 1599 O O . LYS A 1 206 ? -12.766 -21.312 4.555 1 97.31 206 LYS A O 1
ATOM 1604 N N . LEU A 1 207 ? -14.797 -20.578 5.246 1 95.5 207 LEU A N 1
ATOM 1605 C CA . LEU A 1 207 ? -14.695 -19.297 4.559 1 95.5 207 LEU A CA 1
ATOM 1606 C C . LEU A 1 207 ? -13.648 -18.422 5.223 1 95.5 207 LEU A C 1
ATOM 1608 O O . LEU A 1 207 ? -13.758 -18.109 6.41 1 95.5 207 LEU A O 1
ATOM 1612 N N . ILE A 1 208 ? -12.633 -18.031 4.484 1 94.88 208 ILE A N 1
ATOM 1613 C CA . ILE A 1 208 ? -11.609 -17.125 4.965 1 94.88 208 ILE A CA 1
ATOM 1614 C C . ILE A 1 208 ? -12.125 -15.688 4.891 1 94.88 208 ILE A C 1
ATOM 1616 O O . ILE A 1 208 ? -12.812 -15.312 3.932 1 94.88 208 ILE A O 1
ATOM 1620 N N . PRO A 1 209 ? -11.82 -14.82 5.848 1 92 209 PRO A N 1
ATOM 1621 C CA . PRO A 1 209 ? -12.172 -13.406 5.703 1 92 209 PRO A CA 1
ATOM 1622 C C . PRO A 1 209 ? -11.609 -12.781 4.434 1 92 209 PRO A C 1
ATOM 1624 O O . PRO A 1 209 ? -10.578 -13.234 3.922 1 92 209 PRO A O 1
ATOM 1627 N N . THR A 1 210 ? -12.25 -11.742 3.984 1 91.44 210 THR A N 1
ATOM 1628 C CA . THR A 1 210 ? -11.828 -11.062 2.762 1 91.44 210 THR A CA 1
ATOM 1629 C C . THR A 1 210 ? -10.445 -10.438 2.939 1 91.44 210 THR A C 1
ATOM 1631 O O . THR A 1 210 ? -10.148 -9.859 3.988 1 91.44 210 THR A O 1
ATOM 1634 N N . ARG A 1 211 ? -9.578 -10.539 1.899 1 93.12 211 ARG A N 1
ATOM 1635 C CA . ARG A 1 211 ? -8.305 -9.836 1.901 1 93.12 211 ARG A CA 1
ATOM 1636 C C . ARG A 1 211 ? -8.5 -8.336 2.1 1 93.12 211 ARG A C 1
ATOM 1638 O O . ARG A 1 211 ? -9.445 -7.754 1.563 1 93.12 211 ARG A O 1
ATOM 1645 N N . HIS A 1 212 ? -7.57 -7.754 2.744 1 93.19 212 HIS A N 1
ATOM 1646 C CA . HIS A 1 212 ? -7.676 -6.348 3.107 1 93.19 212 HIS A CA 1
ATOM 1647 C C . HIS A 1 212 ? -7.68 -5.457 1.868 1 93.19 212 HIS A C 1
ATOM 1649 O O . HIS A 1 212 ? -6.77 -5.535 1.04 1 93.19 212 HIS A O 1
ATOM 1655 N N . GLY A 1 213 ? -8.719 -4.656 1.729 1 90.44 213 GLY A N 1
ATOM 1656 C CA . GLY A 1 213 ? -8.797 -3.664 0.67 1 90.44 213 GLY A CA 1
ATOM 1657 C C . GLY A 1 213 ? -9.117 -4.262 -0.686 1 90.44 213 GLY A C 1
ATOM 1658 O O . GLY A 1 213 ? -9.344 -3.533 -1.655 1 90.44 213 GLY A O 1
ATOM 1659 N N . ALA A 1 214 ? -9.148 -5.516 -0.842 1 91.81 214 ALA A N 1
ATOM 1660 C CA . ALA A 1 214 ? -9.438 -6.176 -2.113 1 91.81 214 ALA A CA 1
ATOM 1661 C C . ALA A 1 214 ? -10.922 -6.539 -2.213 1 91.81 214 ALA A C 1
ATOM 1663 O O . ALA A 1 214 ? -11.602 -6.664 -1.196 1 91.81 214 ALA A O 1
ATOM 1664 N N . THR A 1 215 ? -11.352 -6.578 -3.428 1 91 215 THR A N 1
ATOM 1665 C CA . THR A 1 215 ? -12.703 -7.094 -3.625 1 91 215 THR A CA 1
ATOM 1666 C C . THR A 1 215 ? -12.789 -8.562 -3.211 1 91 215 THR A C 1
ATOM 1668 O O . THR A 1 215 ? -11.836 -9.32 -3.402 1 91 215 THR A O 1
ATOM 1671 N N . PRO A 1 216 ? -13.891 -8.938 -2.693 1 91.56 216 PRO A N 1
ATOM 1672 C CA . PRO A 1 216 ? -13.961 -10.258 -2.055 1 91.56 216 PRO A CA 1
ATOM 1673 C C . PRO A 1 216 ? -13.969 -11.406 -3.064 1 91.56 216 PRO A C 1
ATOM 1675 O O . PRO A 1 216 ? -14.75 -11.391 -4.016 1 91.56 216 PRO A O 1
ATOM 1678 N N . VAL A 1 217 ? -13 -12.227 -2.867 1 93.25 217 VAL A N 1
ATOM 1679 C CA . VAL A 1 217 ? -12.984 -13.57 -3.441 1 93.25 217 VAL A CA 1
ATOM 1680 C C . VAL A 1 217 ? -13.25 -14.602 -2.348 1 93.25 217 VAL A C 1
ATOM 1682 O O . VAL A 1 217 ? -12.633 -14.555 -1.28 1 93.25 217 VAL A O 1
ATOM 1685 N N . ASN A 1 218 ? -14.297 -15.406 -2.348 1 93.5 218 ASN A N 1
ATOM 1686 C CA . ASN A 1 218 ? -14.688 -16.344 -1.299 1 93.5 218 ASN A CA 1
ATOM 1687 C C . ASN A 1 218 ? -13.648 -17.453 -1.128 1 93.5 218 ASN A C 1
ATOM 1689 O O . ASN A 1 218 ? -13.984 -18.641 -1.185 1 93.5 218 ASN A O 1
ATOM 1693 N N . HIS A 1 219 ? -12.422 -17.016 -0.786 1 95.56 219 HIS A N 1
ATOM 1694 C CA . HIS A 1 219 ? -11.367 -17.969 -0.478 1 95.56 219 HIS A CA 1
ATOM 1695 C C . HIS A 1 219 ? -11.734 -18.828 0.73 1 95.56 219 HIS A C 1
ATOM 1697 O O . HIS A 1 219 ? -12.367 -18.344 1.67 1 95.56 219 HIS A O 1
ATOM 1703 N N . ALA A 1 220 ? -11.266 -20.047 0.713 1 97.44 220 ALA A N 1
ATOM 1704 C CA . ALA A 1 220 ? -11.641 -20.969 1.784 1 97.44 220 ALA A CA 1
ATOM 1705 C C . ALA A 1 220 ? -10.492 -21.922 2.119 1 97.44 220 ALA A C 1
ATOM 1707 O O . ALA A 1 220 ? -9.523 -22.016 1.363 1 97.44 220 ALA A O 1
ATOM 1708 N N . ILE A 1 221 ? -10.539 -22.453 3.289 1 98.12 221 ILE A N 1
ATOM 1709 C CA . ILE A 1 221 ? -9.742 -23.609 3.652 1 98.12 221 ILE A CA 1
ATOM 1710 C C . ILE A 1 221 ? -10.562 -24.891 3.426 1 98.12 221 ILE A C 1
ATOM 1712 O O . ILE A 1 221 ? -11.609 -25.078 4.051 1 98.12 221 ILE A O 1
ATOM 1716 N N . THR A 1 222 ? -10.102 -25.734 2.539 1 98.75 222 THR A N 1
ATOM 1717 C CA . THR A 1 222 ? -10.844 -26.922 2.158 1 98.75 222 THR A CA 1
ATOM 1718 C C . THR A 1 222 ? -10.164 -28.172 2.697 1 98.75 222 THR A C 1
ATOM 1720 O O . THR A 1 222 ? -8.961 -28.359 2.52 1 98.75 222 THR A O 1
ATOM 1723 N N . HIS A 1 223 ? -10.922 -29 3.299 1 98.69 223 HIS A N 1
ATOM 1724 C CA . HIS A 1 223 ? -10.422 -30.203 3.938 1 98.69 223 HIS A CA 1
ATOM 1725 C C . HIS A 1 223 ? -11.148 -31.453 3.428 1 98.69 223 HIS A C 1
ATOM 1727 O O . HIS A 1 223 ? -12.359 -31.422 3.225 1 98.69 223 HIS A O 1
ATOM 1733 N N . PHE A 1 224 ? -10.375 -32.531 3.188 1 98.81 224 PHE A N 1
ATOM 1734 C CA . PHE A 1 224 ? -10.906 -33.812 2.732 1 98.81 224 PHE A CA 1
ATOM 1735 C C . PHE A 1 224 ? -10.727 -34.875 3.805 1 98.81 224 PHE A C 1
ATOM 1737 O O . PHE A 1 224 ? -9.617 -35.125 4.277 1 98.81 224 PHE A O 1
ATOM 1744 N N . ASN A 1 225 ? -11.797 -35.469 4.117 1 98.56 225 ASN A N 1
ATOM 1745 C CA . ASN A 1 225 ? -11.766 -36.562 5.086 1 98.56 225 ASN A CA 1
ATOM 1746 C C . ASN A 1 225 ? -12.156 -37.906 4.449 1 98.56 225 ASN A C 1
ATOM 1748 O O . ASN A 1 225 ? -13.32 -38.281 4.508 1 98.56 225 ASN A O 1
ATOM 1752 N N . ASN A 1 226 ? -11.234 -38.562 3.891 1 98.56 226 ASN A N 1
ATOM 1753 C CA . ASN A 1 226 ? -11.422 -39.875 3.264 1 98.56 226 ASN A CA 1
ATOM 1754 C C . ASN A 1 226 ? -12.531 -39.844 2.221 1 98.56 226 ASN A C 1
ATOM 1756 O O . ASN A 1 226 ? -13.469 -40.625 2.283 1 98.56 226 ASN A O 1
ATOM 1760 N N . VAL A 1 227 ? -12.422 -39.031 1.311 1 98.75 227 VAL A N 1
ATOM 1761 C CA . VAL A 1 227 ? -13.398 -38.875 0.237 1 98.75 227 VAL A CA 1
ATOM 1762 C C . VAL A 1 227 ? -13.203 -39.969 -0.816 1 98.75 227 VAL A C 1
ATOM 1764 O O . VAL A 1 227 ? -12.102 -40.125 -1.335 1 98.75 227 VAL A O 1
ATOM 1767 N N . LYS A 1 228 ? -14.25 -40.656 -1.148 1 98.5 228 LYS A N 1
ATOM 1768 C CA . LYS A 1 228 ? -14.188 -41.688 -2.186 1 98.5 228 LYS A CA 1
ATOM 1769 C C . LYS A 1 228 ? -14.281 -41.062 -3.578 1 98.5 228 LYS A C 1
ATOM 1771 O O . LYS A 1 228 ? -15.195 -40.281 -3.859 1 98.5 228 LYS A O 1
ATOM 1776 N N . LEU A 1 229 ? -13.352 -41.406 -4.391 1 98.69 229 LEU A N 1
ATOM 1777 C CA . LEU A 1 229 ? -13.32 -40.938 -5.77 1 98.69 229 LEU A CA 1
ATOM 1778 C C . LEU A 1 229 ? -13.43 -42.094 -6.746 1 98.69 229 LEU A C 1
ATOM 1780 O O . LEU A 1 229 ? -12.891 -43.188 -6.492 1 98.69 229 LEU A O 1
ATOM 1784 N N . PRO A 1 230 ? -14.102 -41.906 -7.809 1 97.94 230 PRO A N 1
ATOM 1785 C CA . PRO A 1 230 ? -14.133 -42.938 -8.836 1 97.94 230 PRO A CA 1
ATOM 1786 C C . PRO A 1 230 ? -12.789 -43.125 -9.523 1 97.94 230 PRO A C 1
ATOM 1788 O O . PRO A 1 230 ? -11.906 -42.281 -9.414 1 97.94 230 PRO A O 1
ATOM 1791 N N . SER A 1 231 ? -12.609 -44.219 -10.258 1 96.56 231 SER A N 1
ATOM 1792 C CA . SER A 1 231 ? -11.375 -44.531 -10.969 1 96.56 231 SER A CA 1
ATOM 1793 C C . SER A 1 231 ? -11.078 -43.469 -12.039 1 96.56 231 SER A C 1
ATOM 1795 O O . SER A 1 231 ? -9.914 -43.25 -12.375 1 96.56 231 SER A O 1
ATOM 1797 N N . THR A 1 232 ? -12.148 -42.781 -12.516 1 96.44 232 THR A N 1
ATOM 1798 C CA . THR A 1 232 ? -12.008 -41.812 -13.602 1 96.44 232 THR A CA 1
ATOM 1799 C C . THR A 1 232 ? -11.547 -40.469 -13.07 1 96.44 232 THR A C 1
ATOM 1801 O O . THR A 1 232 ? -11.273 -39.562 -13.844 1 96.44 232 THR A O 1
ATOM 1804 N N . ALA A 1 233 ? -11.406 -40.344 -11.75 1 98.19 233 ALA A N 1
ATOM 1805 C CA . ALA A 1 233 ? -11.078 -39.062 -11.156 1 98.19 233 ALA A CA 1
ATOM 1806 C C . ALA A 1 233 ? -9.633 -38.656 -11.461 1 98.19 233 ALA A C 1
ATOM 1808 O O . ALA A 1 233 ? -9.32 -37.469 -11.586 1 98.19 233 ALA A O 1
ATOM 1809 N N . LEU A 1 234 ? -8.734 -39.625 -11.492 1 98.06 234 LEU A N 1
ATOM 1810 C CA . LEU A 1 234 ? -7.328 -39.375 -11.773 1 98.06 234 LEU A CA 1
ATOM 1811 C C . LEU A 1 234 ? -7.148 -38.844 -13.188 1 98.06 234 LEU A C 1
ATOM 1813 O O . LEU A 1 234 ? -7.641 -39.438 -14.148 1 98.06 234 LEU A O 1
ATOM 1817 N N . LEU A 1 235 ? -6.508 -37.625 -13.234 1 96.88 235 LEU A N 1
ATOM 1818 C CA . LEU A 1 235 ? -6.16 -37.094 -14.539 1 96.88 235 LEU A CA 1
ATOM 1819 C C . LEU A 1 235 ? -4.816 -37.625 -15.016 1 96.88 235 LEU A C 1
ATOM 1821 O O . LEU A 1 235 ? -3.795 -37.438 -14.352 1 96.88 235 LEU A O 1
ATOM 1825 N N . GLY A 1 236 ? -4.711 -38.469 -16.016 1 91.81 236 GLY A N 1
ATOM 1826 C CA . GLY A 1 236 ? -3.5 -39.094 -16.5 1 91.81 236 GLY A CA 1
ATOM 1827 C C . GLY A 1 236 ? -3.346 -40.531 -16.031 1 91.81 236 GLY A C 1
ATOM 1828 O O . GLY A 1 236 ? -4.266 -41.094 -15.43 1 91.81 236 GLY A O 1
ATOM 1829 N N . PRO A 1 237 ? -2.193 -41 -16.219 1 91.5 237 PRO A N 1
ATOM 1830 C CA . PRO A 1 237 ? -1.986 -42.406 -15.875 1 91.5 237 PRO A CA 1
ATOM 1831 C C . PRO A 1 237 ? -1.529 -42.594 -14.43 1 91.5 237 PRO A C 1
ATOM 1833 O O . PRO A 1 237 ? -0.914 -41.719 -13.852 1 91.5 237 PRO A O 1
ATOM 1836 N N . VAL A 1 238 ? -1.896 -43.656 -13.867 1 92 238 VAL A N 1
ATOM 1837 C CA . VAL A 1 238 ? -1.413 -44 -12.531 1 92 238 VAL A CA 1
ATOM 1838 C C . VAL A 1 238 ? 0.102 -44.188 -12.562 1 92 238 VAL A C 1
ATOM 1840 O O . VAL A 1 238 ? 0.806 -43.781 -11.648 1 92 238 VAL A O 1
ATOM 1843 N N . GLY A 1 239 ? 0.631 -44.688 -13.695 1 83.5 239 GLY A N 1
ATOM 1844 C CA . GLY A 1 239 ? 2.055 -44.906 -13.891 1 83.5 239 GLY A CA 1
ATOM 1845 C C . GLY A 1 239 ? 2.621 -46 -13 1 83.5 239 GLY A C 1
ATOM 1846 O O . GLY A 1 239 ? 2.033 -46.312 -11.969 1 83.5 239 GLY A O 1
ATOM 1847 N N . ASP A 1 240 ? 3.803 -46.531 -13.383 1 86.06 240 ASP A N 1
ATOM 1848 C CA . ASP A 1 240 ? 4.445 -47.625 -12.656 1 86.06 240 ASP A CA 1
ATOM 1849 C C . ASP A 1 240 ? 5.672 -47.125 -11.891 1 86.06 240 ASP A C 1
ATOM 1851 O O . ASP A 1 240 ? 6.344 -47.906 -11.211 1 86.06 240 ASP A O 1
ATOM 1855 N N . LYS A 1 241 ? 5.961 -45.844 -11.992 1 88.44 241 LYS A N 1
ATOM 1856 C CA . LYS A 1 241 ? 7.137 -45.312 -11.32 1 88.44 241 LYS A CA 1
ATOM 1857 C C . LYS A 1 241 ? 6.816 -43.969 -10.641 1 88.44 241 LYS A C 1
ATOM 1859 O O . LYS A 1 241 ? 5.867 -43.281 -11.031 1 88.44 241 LYS A O 1
ATOM 1864 N N . PRO A 1 242 ? 7.711 -43.688 -9.711 1 84.75 242 PRO A N 1
ATOM 1865 C CA . PRO A 1 242 ? 7.57 -42.375 -9.094 1 84.75 242 PRO A CA 1
ATOM 1866 C C . PRO A 1 242 ? 7.828 -41.219 -10.07 1 84.75 242 PRO A C 1
ATOM 1868 O O . PRO A 1 242 ? 8.695 -41.344 -10.938 1 84.75 242 PRO A O 1
ATOM 1871 N N . SER A 1 243 ? 7.031 -40.188 -9.859 1 85.5 243 SER A N 1
ATOM 1872 C CA . SER A 1 243 ? 7.211 -38.969 -10.648 1 85.5 243 SER A CA 1
ATOM 1873 C C . SER A 1 243 ? 8.398 -38.156 -10.156 1 85.5 243 SER A C 1
ATOM 1875 O O . SER A 1 243 ? 8.664 -38.094 -8.953 1 85.5 243 SER A O 1
ATOM 1877 N N . THR A 1 244 ? 9.148 -37.562 -11.078 1 85.06 244 THR A N 1
ATOM 1878 C CA . THR A 1 244 ? 10.25 -36.688 -10.742 1 85.06 244 THR A CA 1
ATOM 1879 C C . THR A 1 244 ? 9.742 -35.25 -10.461 1 85.06 244 THR A C 1
ATOM 1881 O O . THR A 1 244 ? 8.57 -34.969 -10.703 1 85.06 244 THR A O 1
ATOM 1884 N N . HIS A 1 245 ? 10.625 -34.438 -9.891 1 85.5 245 HIS A N 1
ATOM 1885 C CA . HIS A 1 245 ? 10.336 -33.031 -9.695 1 85.5 245 HIS A CA 1
ATOM 1886 C C . HIS A 1 245 ? 9.992 -32.344 -11.016 1 85.5 245 HIS A C 1
ATOM 1888 O O . HIS A 1 245 ? 9.086 -31.516 -11.07 1 85.5 245 HIS A O 1
ATOM 1894 N N . ASP A 1 246 ? 10.641 -32.719 -12 1 85.44 246 ASP A N 1
ATOM 1895 C CA . ASP A 1 246 ? 10.398 -32.156 -13.32 1 85.44 246 ASP A CA 1
ATOM 1896 C C . ASP A 1 246 ? 9.031 -32.562 -13.859 1 85.44 246 ASP A C 1
ATOM 1898 O O . ASP A 1 246 ? 8.359 -31.766 -14.531 1 85.44 246 ASP A O 1
ATOM 1902 N N . ASP A 1 247 ? 8.688 -33.812 -13.594 1 89.81 247 ASP A N 1
ATOM 1903 C CA . ASP A 1 247 ? 7.359 -34.281 -13.984 1 89.81 247 ASP A CA 1
ATOM 1904 C C . ASP A 1 247 ? 6.266 -33.438 -13.344 1 89.81 247 ASP A C 1
ATOM 1906 O O . ASP A 1 247 ? 5.273 -33.094 -13.992 1 89.81 247 ASP A O 1
ATOM 1910 N N . PHE A 1 248 ? 6.543 -33.125 -12.148 1 91.81 248 PHE A N 1
ATOM 1911 C CA . PHE A 1 248 ? 5.59 -32.312 -11.406 1 91.81 248 PHE A CA 1
ATOM 1912 C C . PHE A 1 248 ? 5.484 -30.922 -12.031 1 91.81 248 PHE A C 1
ATOM 1914 O O . PHE A 1 248 ? 4.379 -30.422 -12.242 1 91.81 248 PHE A O 1
ATOM 1921 N N . LEU A 1 249 ? 6.578 -30.312 -12.336 1 87.69 249 LEU A N 1
ATOM 1922 C CA . LEU A 1 249 ? 6.598 -28.969 -12.898 1 87.69 249 LEU A CA 1
ATOM 1923 C C . LEU A 1 249 ? 5.895 -28.922 -14.25 1 87.69 249 LEU A C 1
ATOM 1925 O O . LEU A 1 249 ? 5.223 -27.953 -14.578 1 87.69 249 LEU A O 1
ATOM 1929 N N . VAL A 1 250 ? 6.039 -29.922 -14.969 1 87.88 250 VAL A N 1
ATOM 1930 C CA . VAL A 1 250 ? 5.375 -30.016 -16.266 1 87.88 250 VAL A CA 1
ATOM 1931 C C . VAL A 1 250 ? 3.873 -30.188 -16.062 1 87.88 250 VAL A C 1
ATOM 1933 O O . VAL A 1 250 ? 3.07 -29.625 -16.812 1 87.88 250 VAL A O 1
ATOM 1936 N N . ALA A 1 251 ? 3.574 -30.953 -15.086 1 91.81 251 ALA A N 1
ATOM 1937 C CA . ALA A 1 251 ? 2.166 -31.25 -14.828 1 91.81 251 ALA A CA 1
ATOM 1938 C C . ALA A 1 251 ? 1.402 -29.984 -14.445 1 91.81 251 ALA A C 1
ATOM 1940 O O . ALA A 1 251 ? 0.219 -29.844 -14.758 1 91.81 251 ALA A O 1
ATOM 1941 N N . ILE A 1 252 ? 2.086 -29.078 -13.781 1 94.12 252 ILE A N 1
ATOM 1942 C CA . ILE A 1 252 ? 1.381 -27.891 -13.312 1 94.12 252 ILE A CA 1
ATOM 1943 C C . ILE A 1 252 ? 1.645 -26.734 -14.266 1 94.12 252 ILE A C 1
ATOM 1945 O O . ILE A 1 252 ? 1.685 -25.562 -13.844 1 94.12 252 ILE A O 1
ATOM 1949 N N . TRP A 1 253 ? 1.888 -26.938 -15.531 1 92.19 253 TRP A N 1
ATOM 1950 C CA . TRP A 1 253 ? 2.334 -25.938 -16.5 1 92.19 253 TRP A CA 1
ATOM 1951 C C . TRP A 1 253 ? 1.298 -24.828 -16.656 1 92.19 253 TRP A C 1
ATOM 1953 O O . TRP A 1 253 ? 1.638 -23.703 -17.016 1 92.19 253 TRP A O 1
ATOM 1963 N N . ARG A 1 254 ? 0.006 -25.094 -16.391 1 95.75 254 ARG A N 1
ATOM 1964 C CA . ARG A 1 254 ? -1.03 -24.078 -16.484 1 95.75 254 ARG A CA 1
ATOM 1965 C C . ARG A 1 254 ? -0.799 -22.969 -15.469 1 95.75 254 ARG A C 1
ATOM 1967 O O . ARG A 1 254 ? -1.293 -21.844 -15.633 1 95.75 254 ARG A O 1
ATOM 1974 N N . ILE A 1 255 ? -0.019 -23.266 -14.445 1 95.75 255 ILE A N 1
ATOM 1975 C CA . ILE A 1 255 ? 0.359 -22.234 -13.484 1 95.75 255 ILE A CA 1
ATOM 1976 C C . ILE A 1 255 ? 1.247 -21.203 -14.172 1 95.75 255 ILE A C 1
ATOM 1978 O O . ILE A 1 255 ? 1.105 -20 -13.938 1 95.75 255 ILE A O 1
ATOM 1982 N N . SER A 1 256 ? 2.164 -21.625 -15.039 1 96.25 256 SER A N 1
ATOM 1983 C CA . SER A 1 256 ? 2.996 -20.688 -15.797 1 96.25 256 SER A CA 1
ATOM 1984 C C . SER A 1 256 ? 2.15 -19.812 -16.719 1 96.25 256 SER A C 1
ATOM 1986 O O . SER A 1 256 ? 2.43 -18.625 -16.875 1 96.25 256 SER A O 1
ATOM 1988 N N . VAL A 1 257 ? 1.12 -20.422 -17.344 1 97.56 257 VAL A N 1
ATOM 1989 C CA . VAL A 1 257 ? 0.179 -19.656 -18.141 1 97.56 257 VAL A CA 1
ATOM 1990 C C . VAL A 1 257 ? -0.466 -18.562 -17.281 1 97.56 257 VAL A C 1
ATOM 1992 O O . VAL A 1 257 ? -0.546 -17.406 -17.688 1 97.56 257 VAL A O 1
ATOM 1995 N N . GLY A 1 258 ? -0.868 -19 -16.109 1 97.31 258 GLY A N 1
ATOM 1996 C CA . GLY A 1 258 ? -1.481 -18.062 -15.188 1 97.31 258 GLY A CA 1
ATOM 1997 C C . GLY A 1 258 ? -0.528 -16.969 -14.711 1 97.31 258 GLY A C 1
ATOM 1998 O O . GLY A 1 258 ? -0.933 -15.828 -14.508 1 97.31 258 GLY A O 1
ATOM 1999 N N . THR A 1 259 ? 0.737 -17.312 -14.477 1 97.38 259 THR A N 1
ATOM 2000 C CA . THR A 1 259 ? 1.75 -16.344 -14.062 1 97.38 259 THR A CA 1
ATOM 2001 C C . THR A 1 259 ? 1.83 -15.188 -15.055 1 97.38 259 THR A C 1
ATOM 2003 O O . THR A 1 259 ? 1.826 -14.023 -14.656 1 97.38 259 THR A O 1
ATOM 2006 N N . LEU A 1 260 ? 1.831 -15.508 -16.328 1 98 260 LEU A N 1
ATOM 2007 C CA . LEU A 1 260 ? 1.906 -14.484 -17.359 1 98 260 LEU A CA 1
ATOM 2008 C C . LEU A 1 260 ? 0.574 -13.758 -17.5 1 98 260 LEU A C 1
ATOM 2010 O O . LEU A 1 260 ? 0.54 -12.523 -17.578 1 98 260 LEU A O 1
ATOM 2014 N N . ALA A 1 261 ? -0.537 -14.5 -17.484 1 97.56 261 ALA A N 1
ATOM 2015 C CA . ALA A 1 261 ? -1.864 -13.93 -17.703 1 97.56 261 ALA A CA 1
ATOM 2016 C C . ALA A 1 261 ? -2.242 -12.984 -16.562 1 97.56 261 ALA A C 1
ATOM 2018 O O . ALA A 1 261 ? -2.699 -11.867 -16.797 1 97.56 261 ALA A O 1
ATOM 2019 N N . LEU A 1 262 ? -2.039 -13.398 -15.367 1 96.81 262 LEU A N 1
ATOM 2020 C CA . LEU A 1 262 ? -2.391 -12.57 -14.219 1 96.81 262 LEU A CA 1
ATOM 2021 C C . LEU A 1 262 ? -1.502 -11.336 -14.148 1 96.81 262 LEU A C 1
ATOM 2023 O O . LEU A 1 262 ? -1.979 -10.234 -13.844 1 96.81 262 LEU A O 1
ATOM 2027 N N . ALA A 1 263 ? -0.224 -11.531 -14.375 1 97.75 263 ALA A N 1
ATOM 2028 C CA . ALA A 1 263 ? 0.683 -10.391 -14.352 1 97.75 263 ALA A CA 1
ATOM 2029 C C . ALA A 1 263 ? 0.295 -9.359 -15.414 1 97.75 263 ALA A C 1
ATOM 2031 O O . ALA A 1 263 ? 0.455 -8.156 -15.211 1 97.75 263 ALA A O 1
ATOM 2032 N N . SER A 1 264 ? -0.273 -9.82 -16.531 1 97.69 264 SER A N 1
ATOM 2033 C CA . SER A 1 264 ? -0.637 -8.945 -17.641 1 97.69 264 SER A CA 1
ATOM 2034 C C . SER A 1 264 ? -1.781 -8.008 -17.25 1 97.69 264 SER A C 1
ATOM 2036 O O . SER A 1 264 ? -1.992 -6.98 -17.906 1 97.69 264 SER A O 1
ATOM 2038 N N . LEU A 1 265 ? -2.484 -8.344 -16.219 1 97.25 265 LEU A N 1
ATOM 2039 C CA . LEU A 1 265 ? -3.568 -7.496 -15.734 1 97.25 265 LEU A CA 1
ATOM 2040 C C . LEU A 1 265 ? -3.031 -6.156 -15.234 1 97.25 265 LEU A C 1
ATOM 2042 O O . LEU A 1 265 ? -3.775 -5.176 -15.164 1 97.25 265 LEU A O 1
ATOM 2046 N N . ALA A 1 266 ? -1.764 -6.121 -14.938 1 97.81 266 ALA A N 1
ATOM 2047 C CA . ALA A 1 266 ? -1.153 -4.906 -14.406 1 97.81 266 ALA A CA 1
ATOM 2048 C C . ALA A 1 266 ? -1.114 -3.803 -15.453 1 97.81 266 ALA A C 1
ATOM 2050 O O . ALA A 1 266 ? -1.144 -2.615 -15.125 1 97.81 266 ALA A O 1
ATOM 2051 N N . LEU A 1 267 ? -1.053 -4.191 -16.719 1 97.94 267 LEU A N 1
ATOM 2052 C CA . LEU A 1 267 ? -0.947 -3.205 -17.797 1 97.94 267 LEU A CA 1
ATOM 2053 C C . LEU A 1 267 ? -2.186 -2.316 -17.844 1 97.94 267 LEU A C 1
ATOM 2055 O O . LEU A 1 267 ? -2.088 -1.1 -17.672 1 97.94 267 LEU A O 1
ATOM 2059 N N . PRO A 1 268 ? -3.418 -2.867 -18 1 97.5 268 PRO A N 1
ATOM 2060 C CA . PRO A 1 268 ? -4.59 -1.987 -18.016 1 97.5 268 PRO A CA 1
ATOM 2061 C C . PRO A 1 268 ? -4.797 -1.261 -16.688 1 97.5 268 PRO A C 1
ATOM 2063 O O . PRO A 1 268 ? -5.297 -0.133 -16.672 1 97.5 268 PRO A O 1
ATOM 2066 N N . ALA A 1 269 ? -4.434 -1.844 -15.578 1 98.06 269 ALA A N 1
ATOM 2067 C CA . ALA A 1 269 ? -4.516 -1.153 -14.297 1 98.06 269 ALA A CA 1
ATOM 2068 C C . ALA A 1 269 ? -3.658 0.111 -14.297 1 98.06 269 ALA A C 1
ATOM 2070 O O . ALA A 1 269 ? -4.113 1.176 -13.875 1 98.06 269 ALA A O 1
ATOM 2071 N N . THR A 1 270 ? -2.402 -0.031 -14.742 1 98.69 270 THR A N 1
ATOM 2072 C CA . THR A 1 270 ? -1.482 1.101 -14.766 1 98.69 270 THR A CA 1
ATOM 2073 C C . THR A 1 270 ? -1.945 2.154 -15.766 1 98.69 270 THR A C 1
ATOM 2075 O O . THR A 1 270 ? -1.776 3.354 -15.539 1 98.69 270 THR A O 1
ATOM 2078 N N . GLN A 1 271 ? -2.521 1.688 -16.844 1 98.5 271 GLN A N 1
ATOM 2079 C CA . GLN A 1 271 ? -3.084 2.621 -17.812 1 98.5 271 GLN A CA 1
ATOM 2080 C C . GLN A 1 271 ? -4.176 3.479 -17.188 1 98.5 271 GLN A C 1
ATOM 2082 O O . GLN A 1 271 ? -4.176 4.703 -17.328 1 98.5 271 GLN A O 1
ATOM 2087 N N . ILE A 1 272 ? -5.086 2.861 -16.5 1 98.38 272 ILE A N 1
ATOM 2088 C CA . ILE A 1 272 ? -6.184 3.574 -15.852 1 98.38 272 ILE A CA 1
ATOM 2089 C C . ILE A 1 272 ? -5.633 4.531 -14.805 1 98.38 272 ILE A C 1
ATOM 2091 O O . ILE A 1 272 ? -6.023 5.699 -14.75 1 98.38 272 ILE A O 1
ATOM 2095 N N . ALA A 1 273 ? -4.715 4.051 -14.008 1 98.81 273 ALA A N 1
ATOM 2096 C CA . ALA A 1 273 ? -4.145 4.863 -12.93 1 98.81 273 ALA A CA 1
ATOM 2097 C C . ALA A 1 273 ? -3.426 6.086 -13.492 1 98.81 273 ALA A C 1
ATOM 2099 O O . ALA A 1 273 ? -3.59 7.199 -12.984 1 98.81 273 ALA A O 1
ATOM 2100 N N . ALA A 1 274 ? -2.605 5.863 -14.516 1 98.88 274 ALA A N 1
ATOM 2101 C CA . ALA A 1 274 ? -1.877 6.965 -15.141 1 98.88 274 ALA A CA 1
ATOM 2102 C C . ALA A 1 274 ? -2.836 7.977 -15.758 1 98.88 274 ALA A C 1
ATOM 2104 O O . ALA A 1 274 ? -2.615 9.188 -15.664 1 98.88 274 ALA A O 1
ATOM 2105 N N . HIS A 1 275 ? -3.889 7.488 -16.391 1 98.75 275 HIS A N 1
ATOM 2106 C CA . HIS A 1 275 ? -4.91 8.352 -16.969 1 98.75 275 HIS A CA 1
ATOM 2107 C C . HIS A 1 275 ? -5.551 9.234 -15.898 1 98.75 275 HIS A C 1
ATOM 2109 O O . HIS A 1 275 ? -5.652 10.453 -16.078 1 98.75 275 HIS A O 1
ATOM 2115 N N . ILE A 1 276 ? -5.93 8.68 -14.812 1 98.81 276 ILE A N 1
ATOM 2116 C CA . ILE A 1 276 ? -6.59 9.391 -13.727 1 98.81 276 ILE A CA 1
ATOM 2117 C C . ILE A 1 276 ? -5.645 10.438 -13.141 1 98.81 276 ILE A C 1
ATOM 2119 O O . ILE A 1 276 ? -6.012 11.602 -12.992 1 98.81 276 ILE A O 1
ATOM 2123 N N . ALA A 1 277 ? -4.426 10.039 -12.844 1 98.88 277 ALA A N 1
ATOM 2124 C CA . ALA A 1 277 ? -3.461 10.938 -12.219 1 98.88 277 ALA A CA 1
ATOM 2125 C C . ALA A 1 277 ? -3.141 12.117 -13.133 1 98.88 277 ALA A C 1
ATOM 2127 O O . ALA A 1 277 ? -3.049 13.258 -12.672 1 98.88 277 ALA A O 1
ATOM 2128 N N . TYR A 1 278 ? -2.955 11.859 -14.43 1 98.69 278 TYR A N 1
ATOM 2129 C CA . TYR A 1 278 ? -2.623 12.906 -15.383 1 98.69 278 TYR A CA 1
ATOM 2130 C C . TYR A 1 278 ? -3.768 13.906 -15.516 1 98.69 278 TYR A C 1
ATOM 2132 O O . TYR A 1 278 ? -3.559 15.117 -15.406 1 98.69 278 TYR A O 1
ATOM 2140 N N . LYS A 1 279 ? -5.004 13.383 -15.703 1 98.56 279 LYS A N 1
ATOM 2141 C CA . LYS A 1 279 ? -6.156 14.258 -15.906 1 98.56 279 LYS A CA 1
ATOM 2142 C C . LYS A 1 279 ? -6.445 15.078 -14.656 1 98.56 279 LYS A C 1
ATOM 2144 O O . LYS A 1 279 ? -6.754 16.266 -14.742 1 98.56 279 LYS A O 1
ATOM 2149 N N . TYR A 1 280 ? -6.375 14.508 -13.523 1 98.25 280 TYR A N 1
ATOM 2150 C CA . TYR A 1 280 ? -6.543 15.234 -12.266 1 98.25 280 TYR A CA 1
ATOM 2151 C C . TYR A 1 280 ? -5.496 16.344 -12.141 1 98.25 280 TYR A C 1
ATOM 2153 O O . TYR A 1 280 ? -5.812 17.453 -11.711 1 98.25 280 TYR A O 1
ATOM 2161 N N . SER A 1 281 ? -4.234 16.031 -12.516 1 98.25 281 SER A N 1
ATOM 2162 C CA . SER A 1 281 ? -3.127 16.969 -12.352 1 98.25 281 SER A CA 1
ATOM 2163 C C . SER A 1 281 ? -3.256 18.156 -13.305 1 98.25 281 SER A C 1
ATOM 2165 O O . SER A 1 281 ? -2.678 19.219 -13.07 1 98.25 281 SER A O 1
ATOM 2167 N N . LEU A 1 282 ? -3.994 17.953 -14.406 1 97.44 282 LEU A N 1
ATOM 2168 C CA . LEU A 1 282 ? -4.262 19.047 -15.328 1 97.44 282 LEU A CA 1
ATOM 2169 C C . LEU A 1 282 ? -5.281 20.016 -14.75 1 97.44 282 LEU A C 1
ATOM 2171 O O . LEU A 1 282 ? -5.238 21.203 -15.031 1 97.44 282 LEU A O 1
ATOM 2175 N N . ARG A 1 283 ? -6.148 19.516 -13.953 1 94.62 283 ARG A N 1
ATOM 2176 C CA . ARG A 1 283 ? -7.281 20.312 -13.5 1 94.62 283 ARG A CA 1
ATOM 2177 C C . ARG A 1 283 ? -6.984 20.953 -12.148 1 94.62 283 ARG A C 1
ATOM 2179 O O . ARG A 1 283 ? -7.387 22.094 -11.906 1 94.62 283 ARG A O 1
ATOM 2186 N N . ARG A 1 284 ? -6.344 20.203 -11.25 1 95.38 284 ARG A N 1
ATOM 2187 C CA . ARG A 1 284 ? -6.031 20.719 -9.914 1 95.38 284 ARG A CA 1
ATOM 2188 C C . ARG A 1 284 ? -5 21.844 -9.984 1 95.38 284 ARG A C 1
ATOM 2190 O O . ARG A 1 284 ? -3.893 21.641 -10.492 1 95.38 284 ARG A O 1
ATOM 2197 N N . LYS A 1 285 ? -5.352 22.984 -9.461 1 94.62 285 LYS A N 1
ATOM 2198 C CA . LYS A 1 285 ? -4.469 24.141 -9.508 1 94.62 285 LYS A CA 1
ATOM 2199 C C . LYS A 1 285 ? -4.09 24.609 -8.109 1 94.62 285 LYS A C 1
ATOM 2201 O O . LYS A 1 285 ? -4.82 24.359 -7.148 1 94.62 285 LYS A O 1
ATOM 2206 N N . VAL A 1 286 ? -2.951 25.25 -7.957 1 93.19 286 VAL A N 1
ATOM 2207 C CA . VAL A 1 286 ? -2.498 25.828 -6.699 1 93.19 286 VAL A CA 1
ATOM 2208 C C . VAL A 1 286 ? -1.83 27.172 -6.961 1 93.19 286 VAL A C 1
ATOM 2210 O O . VAL A 1 286 ? -1.396 27.453 -8.086 1 93.19 286 VAL A O 1
ATOM 2213 N N . GLY A 1 287 ? -1.857 27.969 -5.98 1 90.31 287 GLY A N 1
ATOM 2214 C CA . GLY A 1 287 ? -1.153 29.25 -6.039 1 90.31 287 GLY A CA 1
ATOM 2215 C C . GLY A 1 287 ? -2.066 30.422 -6.328 1 90.31 287 GLY A C 1
ATOM 2216 O O . GLY A 1 287 ? -3.207 30.234 -6.754 1 90.31 287 GLY A O 1
ATOM 2217 N N . ALA A 1 288 ? -1.728 31.547 -5.949 1 88.06 288 ALA A N 1
ATOM 2218 C CA . ALA A 1 288 ? -2.354 32.844 -6.207 1 88.06 288 ALA A CA 1
ATOM 2219 C C . ALA A 1 288 ? -1.304 33.906 -6.52 1 88.06 288 ALA A C 1
ATOM 2221 O O . ALA A 1 288 ? -0.167 33.812 -6.047 1 88.06 288 ALA A O 1
ATOM 2222 N N . PRO A 1 289 ? -1.591 34.844 -7.324 1 88.19 289 PRO A N 1
ATOM 2223 C CA . PRO A 1 289 ? -2.887 35.156 -7.93 1 88.19 289 PRO A CA 1
ATOM 2224 C C . PRO A 1 289 ? -3.131 34.406 -9.234 1 88.19 289 PRO A C 1
ATOM 2226 O O . PRO A 1 289 ? -4.262 34.375 -9.727 1 88.19 289 PRO A O 1
ATOM 2229 N N . ASN A 1 290 ? -2.027 33.875 -9.766 1 91.88 290 ASN A N 1
ATOM 2230 C CA . ASN A 1 290 ? -2.158 33.094 -11 1 91.88 290 ASN A CA 1
ATOM 2231 C C . ASN A 1 290 ? -2.006 31.609 -10.742 1 91.88 290 ASN A C 1
ATOM 2233 O O . ASN A 1 290 ? -0.931 31.047 -10.953 1 91.88 290 ASN A O 1
ATOM 2237 N N . PRO A 1 291 ? -3.08 30.984 -10.391 1 93.38 291 PRO A N 1
ATOM 2238 C CA . PRO A 1 291 ? -2.988 29.547 -10.094 1 93.38 291 PRO A CA 1
ATOM 2239 C C . PRO A 1 291 ? -2.486 28.734 -11.273 1 93.38 291 PRO A C 1
ATOM 2241 O O . PRO A 1 291 ? -2.826 29.031 -12.422 1 93.38 291 PRO A O 1
ATOM 2244 N N . VAL A 1 292 ? -1.657 27.688 -11.008 1 94.81 292 VAL A N 1
ATOM 2245 C CA . VAL A 1 292 ? -1.094 26.828 -12.047 1 94.81 292 VAL A CA 1
ATOM 2246 C C . VAL A 1 292 ? -1.515 25.375 -11.805 1 94.81 292 VAL A C 1
ATOM 2248 O O . VAL A 1 292 ? -1.649 24.953 -10.656 1 94.81 292 VAL A O 1
ATOM 2251 N N . PRO A 1 293 ? -1.753 24.625 -12.898 1 96.75 293 PRO A N 1
ATOM 2252 C CA . PRO A 1 293 ? -2.033 23.188 -12.703 1 96.75 293 PRO A CA 1
ATOM 2253 C C . PRO A 1 293 ? -0.868 22.438 -12.055 1 96.75 293 PRO A C 1
ATOM 2255 O O . PRO A 1 293 ? 0.294 22.719 -12.367 1 96.75 293 PRO A O 1
ATOM 2258 N N . ILE A 1 294 ? -1.194 21.484 -11.258 1 96.75 294 ILE A N 1
ATOM 2259 C CA . ILE A 1 294 ? -0.137 20.828 -10.5 1 96.75 294 ILE A CA 1
ATOM 2260 C C . ILE A 1 294 ? 0.705 19.953 -11.43 1 96.75 294 ILE A C 1
ATOM 2262 O O . ILE A 1 294 ? 1.825 19.562 -11.086 1 96.75 294 ILE A O 1
ATOM 2266 N N . ILE A 1 295 ? 0.281 19.625 -12.641 1 97.88 295 ILE A N 1
ATOM 2267 C CA . ILE A 1 295 ? 1.063 18.859 -13.609 1 97.88 295 ILE A CA 1
ATOM 2268 C C . ILE A 1 295 ? 2.287 19.672 -14.031 1 97.88 295 ILE A C 1
ATOM 2270 O O . ILE A 1 295 ? 3.227 19.141 -14.617 1 97.88 295 ILE A O 1
ATOM 2274 N N . SER A 1 296 ? 2.307 20.969 -13.719 1 96 296 SER A N 1
ATOM 2275 C CA . SER A 1 296 ? 3.41 21.844 -14.117 1 96 296 SER A CA 1
ATOM 2276 C C . SER A 1 296 ? 4.66 21.562 -13.289 1 96 296 SER A C 1
ATOM 2278 O O . SER A 1 296 ? 5.758 21.984 -13.648 1 96 296 SER A O 1
ATOM 2280 N N . PHE A 1 297 ? 4.504 20.859 -12.172 1 95.38 297 PHE A N 1
ATOM 2281 C CA . PHE A 1 297 ? 5.625 20.594 -11.273 1 95.38 297 PHE A CA 1
ATOM 2282 C C . PHE A 1 297 ? 6.34 19.297 -11.664 1 95.38 297 PHE A C 1
ATOM 2284 O O . PHE A 1 297 ? 5.695 18.281 -11.914 1 95.38 297 PHE A O 1
ATOM 2291 N N . ARG A 1 298 ? 7.668 19.344 -11.648 1 97.12 298 ARG A N 1
ATOM 2292 C CA . ARG A 1 298 ? 8.477 18.172 -11.969 1 97.12 298 ARG A CA 1
ATOM 2293 C C . ARG A 1 298 ? 8.195 17.016 -11.016 1 97.12 298 ARG A C 1
ATOM 2295 O O . ARG A 1 298 ? 8.234 15.852 -11.406 1 97.12 298 ARG A O 1
ATOM 2302 N N . THR A 1 299 ? 7.879 17.328 -9.766 1 96.44 299 THR A N 1
ATOM 2303 C CA . THR A 1 299 ? 7.57 16.328 -8.766 1 96.44 299 THR A CA 1
ATOM 2304 C C . THR A 1 299 ? 6.301 15.562 -9.133 1 96.44 299 THR A C 1
ATOM 2306 O O . THR A 1 299 ? 6.105 14.422 -8.703 1 96.44 299 THR A O 1
ATOM 2309 N N . GLN A 1 300 ? 5.398 16.203 -9.938 1 97.56 300 GLN A N 1
ATOM 2310 C CA . GLN A 1 300 ? 4.191 15.562 -10.445 1 97.56 300 GLN A CA 1
ATOM 2311 C C . GLN A 1 300 ? 4.477 14.812 -11.742 1 97.56 300 GLN A C 1
ATOM 2313 O O . GLN A 1 300 ? 3.984 13.695 -11.945 1 97.56 300 GLN A O 1
ATOM 2318 N N . GLN A 1 301 ? 5.289 15.422 -12.562 1 98.5 301 GLN A N 1
ATOM 2319 C CA . GLN A 1 301 ? 5.559 14.906 -13.898 1 98.5 301 GLN A CA 1
ATOM 2320 C C . GLN A 1 301 ? 6.297 13.57 -13.828 1 98.5 301 GLN A C 1
ATOM 2322 O O . GLN A 1 301 ? 5.938 12.617 -14.523 1 98.5 301 GLN A O 1
ATOM 2327 N N . ILE A 1 302 ? 7.246 13.398 -13.008 1 98.56 302 ILE A N 1
ATOM 2328 C CA . ILE A 1 302 ? 8.141 12.25 -13.031 1 98.56 302 ILE A CA 1
ATOM 2329 C C . ILE A 1 302 ? 7.34 10.969 -12.797 1 98.56 302 ILE A C 1
ATOM 2331 O O . ILE A 1 302 ? 7.375 10.047 -13.617 1 98.56 302 ILE A O 1
ATOM 2335 N N . PRO A 1 303 ? 6.551 10.891 -11.742 1 98.56 303 PRO A N 1
ATOM 2336 C CA . PRO A 1 303 ? 5.82 9.633 -11.539 1 98.56 303 PRO A CA 1
ATOM 2337 C C . PRO A 1 303 ? 4.762 9.391 -12.609 1 98.56 303 PRO A C 1
ATOM 2339 O O . PRO A 1 303 ? 4.574 8.258 -13.055 1 98.56 303 PRO A O 1
ATOM 2342 N N . ILE A 1 304 ? 4.086 10.414 -13.055 1 98.88 304 ILE A N 1
ATOM 2343 C CA . ILE A 1 304 ? 2.994 10.258 -14.008 1 98.88 304 ILE A CA 1
ATOM 2344 C C . ILE A 1 304 ? 3.555 9.867 -15.375 1 98.88 304 ILE A C 1
ATOM 2346 O O . ILE A 1 304 ? 3.088 8.914 -16 1 98.88 304 ILE A O 1
ATOM 2350 N N . PHE A 1 305 ? 4.633 10.586 -15.828 1 98.88 305 PHE A N 1
ATOM 2351 C CA . PHE A 1 305 ? 5.219 10.32 -17.141 1 98.88 305 PHE A CA 1
ATOM 2352 C C . PHE A 1 305 ? 5.902 8.953 -17.156 1 98.88 305 PHE A C 1
ATOM 2354 O O . PHE A 1 305 ? 5.883 8.258 -18.172 1 98.88 305 PHE A O 1
ATOM 2361 N N . THR A 1 306 ? 6.465 8.586 -16.031 1 98.88 306 THR A N 1
ATOM 2362 C CA . THR A 1 306 ? 7.07 7.266 -15.914 1 98.88 306 THR A CA 1
ATOM 2363 C C . THR A 1 306 ? 6.016 6.176 -16.062 1 98.88 306 THR A C 1
ATOM 2365 O O . THR A 1 306 ? 6.23 5.203 -16.797 1 98.88 306 THR A O 1
ATOM 2368 N N . ALA A 1 307 ? 4.879 6.305 -15.422 1 98.94 307 ALA A N 1
ATOM 2369 C CA . ALA A 1 307 ? 3.811 5.316 -15.523 1 98.94 307 ALA A CA 1
ATOM 2370 C C . ALA A 1 307 ? 3.305 5.203 -16.953 1 98.94 307 ALA A C 1
ATOM 2372 O O . ALA A 1 307 ? 3.066 4.102 -17.453 1 98.94 307 ALA A O 1
ATOM 2373 N N . VAL A 1 308 ? 3.162 6.34 -17.594 1 98.88 308 VAL A N 1
ATOM 2374 C CA . VAL A 1 308 ? 2.707 6.34 -18.984 1 98.88 308 VAL A CA 1
ATOM 2375 C C . VAL A 1 308 ? 3.721 5.609 -19.859 1 98.88 308 VAL A C 1
ATOM 2377 O O . VAL A 1 308 ? 3.352 4.742 -20.656 1 98.88 308 VAL A O 1
ATOM 2380 N N . ALA A 1 309 ? 4.984 5.93 -19.688 1 98.94 309 ALA A N 1
ATOM 2381 C CA . ALA A 1 309 ? 6.031 5.273 -20.453 1 98.94 309 ALA A CA 1
ATOM 2382 C C . ALA A 1 309 ? 6.031 3.766 -20.219 1 98.94 309 ALA A C 1
ATOM 2384 O O . ALA A 1 309 ? 6.16 2.979 -21.156 1 98.94 309 ALA A O 1
ATOM 2385 N N . GLN A 1 310 ? 5.875 3.387 -19.016 1 98.88 310 GLN A N 1
ATOM 2386 C CA . GLN A 1 310 ? 5.848 1.974 -18.656 1 98.88 310 GLN A CA 1
ATOM 2387 C C . GLN A 1 310 ? 4.723 1.239 -19.375 1 98.88 310 GLN A C 1
ATOM 2389 O O . GLN A 1 310 ? 4.895 0.096 -19.797 1 98.88 310 GLN A O 1
ATOM 2394 N N . THR A 1 311 ? 3.562 1.87 -19.516 1 98.69 311 THR A N 1
ATOM 2395 C CA . THR A 1 311 ? 2.434 1.184 -20.141 1 98.69 311 THR A CA 1
ATOM 2396 C C . THR A 1 311 ? 2.734 0.854 -21.594 1 98.69 311 THR A C 1
ATOM 2398 O O . THR A 1 311 ? 2.43 -0.245 -22.062 1 98.69 311 THR A O 1
ATOM 2401 N N . TYR A 1 312 ? 3.363 1.763 -22.281 1 98.69 312 TYR A N 1
ATOM 2402 C CA . TYR A 1 312 ? 3.693 1.525 -23.672 1 98.69 312 TYR A CA 1
ATOM 2403 C C . TYR A 1 312 ? 4.797 0.481 -23.812 1 98.69 312 TYR A C 1
ATOM 2405 O O . TYR A 1 312 ? 4.73 -0.394 -24.672 1 98.69 312 TYR A O 1
ATOM 2413 N N . VAL A 1 313 ? 5.77 0.566 -22.953 1 98.88 313 VAL A N 1
ATOM 2414 C CA . VAL A 1 313 ? 6.902 -0.354 -23 1 98.88 313 VAL A CA 1
ATOM 2415 C C . VAL A 1 313 ? 6.441 -1.755 -22.594 1 98.88 313 VAL A C 1
ATOM 2417 O O . VAL A 1 313 ? 6.824 -2.742 -23.234 1 98.88 313 VAL A O 1
ATOM 2420 N N . ILE A 1 314 ? 5.613 -1.886 -21.609 1 98.81 314 ILE A N 1
ATOM 2421 C CA . ILE A 1 314 ? 5.148 -3.178 -21.109 1 98.81 314 ILE A CA 1
ATOM 2422 C C . ILE A 1 314 ? 4.199 -3.807 -22.125 1 98.81 314 ILE A C 1
ATOM 2424 O O . ILE A 1 314 ? 4.184 -5.027 -22.297 1 98.81 314 ILE A O 1
ATOM 2428 N N . GLU A 1 315 ? 3.408 -2.973 -22.781 1 98.25 315 GLU A N 1
ATOM 2429 C CA . GLU A 1 315 ? 2.582 -3.525 -23.859 1 98.25 315 GLU A CA 1
ATOM 2430 C C . GLU A 1 315 ? 3.438 -4.227 -24.906 1 98.25 315 GLU A C 1
ATOM 2432 O O . GLU A 1 315 ? 3.094 -5.32 -25.375 1 98.25 315 GLU A O 1
ATOM 2437 N N . ALA A 1 316 ? 4.539 -3.553 -25.312 1 98.69 316 ALA A N 1
ATOM 2438 C CA . ALA A 1 316 ? 5.473 -4.168 -26.266 1 98.69 316 ALA A CA 1
ATOM 2439 C C . ALA A 1 316 ? 6.051 -5.461 -25.688 1 98.69 316 ALA A C 1
ATOM 2441 O O . ALA A 1 316 ? 6.109 -6.477 -26.391 1 98.69 316 ALA A O 1
ATOM 2442 N N . LEU A 1 317 ? 6.461 -5.445 -24.453 1 98.75 317 LEU A N 1
ATOM 2443 C CA . LEU A 1 317 ? 7.027 -6.629 -23.812 1 98.75 317 LEU A CA 1
ATOM 2444 C C . LEU A 1 317 ? 6 -7.754 -23.75 1 98.75 317 LEU A C 1
ATOM 2446 O O . LEU A 1 317 ? 6.348 -8.93 -23.875 1 98.75 317 LEU A O 1
ATOM 2450 N N . THR A 1 318 ? 4.742 -7.395 -23.453 1 98.56 318 THR A N 1
ATOM 2451 C CA . THR A 1 318 ? 3.676 -8.383 -23.359 1 98.56 318 THR A CA 1
ATOM 2452 C C . THR A 1 318 ? 3.549 -9.172 -24.656 1 98.56 318 THR A C 1
ATOM 2454 O O . THR A 1 318 ? 3.449 -10.398 -24.641 1 98.56 318 THR A O 1
ATOM 2457 N N . LYS A 1 319 ? 3.596 -8.469 -25.75 1 97.56 319 LYS A N 1
ATOM 2458 C CA . LYS A 1 319 ? 3.531 -9.109 -27.047 1 97.56 319 LYS A CA 1
ATOM 2459 C C . LYS A 1 319 ? 4.68 -10.102 -27.234 1 97.56 319 LYS A C 1
ATOM 2461 O O . LYS A 1 319 ? 4.465 -11.234 -27.672 1 97.56 319 LYS A O 1
ATOM 2466 N N . HIS A 1 320 ? 5.824 -9.727 -26.891 1 97.56 320 HIS A N 1
ATOM 2467 C CA . HIS A 1 320 ? 7.008 -10.562 -27.062 1 97.56 320 HIS A CA 1
ATOM 2468 C C . HIS A 1 320 ? 7.004 -11.742 -26.109 1 97.56 320 HIS A C 1
ATOM 2470 O O . HIS A 1 320 ? 7.398 -12.852 -26.469 1 97.56 320 HIS A O 1
ATOM 2476 N N . ALA A 1 321 ? 6.613 -11.508 -24.875 1 98.25 321 ALA A N 1
ATOM 2477 C CA . ALA A 1 321 ? 6.562 -12.57 -23.875 1 98.25 321 ALA A CA 1
ATOM 2478 C C . ALA A 1 321 ? 5.57 -13.656 -24.266 1 98.25 321 ALA A C 1
ATOM 2480 O O . ALA A 1 321 ? 5.855 -14.844 -24.141 1 98.25 321 ALA A O 1
ATOM 2481 N N . ILE A 1 322 ? 4.398 -13.211 -24.75 1 97.94 322 ILE A N 1
ATOM 2482 C CA . ILE A 1 322 ? 3.379 -14.164 -25.188 1 97.94 322 ILE A CA 1
ATOM 2483 C C . ILE A 1 322 ? 3.896 -14.969 -26.391 1 97.94 322 ILE A C 1
ATOM 2485 O O . ILE A 1 322 ? 3.738 -16.188 -26.438 1 97.94 322 ILE A O 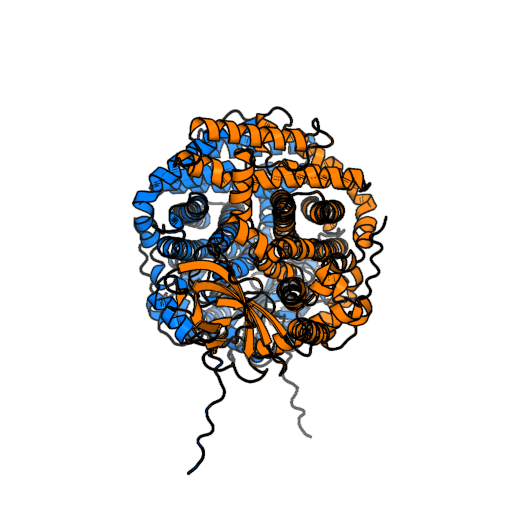1
ATOM 2489 N N . LYS A 1 323 ? 4.527 -14.234 -27.312 1 97.06 323 LYS A N 1
ATOM 2490 C CA . LYS A 1 323 ? 5.074 -14.898 -28.5 1 97.06 323 LYS A CA 1
ATOM 2491 C C . LYS A 1 323 ? 6.105 -15.945 -28.109 1 97.06 323 LYS A C 1
ATOM 2493 O O . LYS A 1 323 ? 6.086 -17.062 -28.625 1 97.06 323 LYS A O 1
ATOM 2498 N N . TYR A 1 324 ? 6.984 -15.594 -27.203 1 96.44 324 TYR A N 1
ATOM 2499 C CA . TYR A 1 324 ? 8.008 -16.531 -26.766 1 96.44 324 TYR A CA 1
ATOM 2500 C C . TYR A 1 324 ? 7.379 -17.703 -26 1 96.44 324 TYR A C 1
ATOM 2502 O O . TYR A 1 324 ? 7.746 -18.859 -26.203 1 96.44 324 TYR A O 1
ATOM 2510 N N . PHE A 1 325 ? 6.5 -17.438 -25.125 1 96.75 325 PHE A N 1
ATOM 2511 C CA . PHE A 1 325 ? 5.871 -18.438 -24.266 1 96.75 325 PHE A CA 1
ATOM 2512 C C . PHE A 1 325 ? 5.113 -19.469 -25.109 1 96.75 325 PHE A C 1
ATOM 2514 O O . PHE A 1 325 ? 5.086 -20.656 -24.766 1 96.75 325 PHE A O 1
ATOM 2521 N N . THR A 1 326 ? 4.512 -19.031 -26.219 1 95.5 326 THR A N 1
ATOM 2522 C CA . THR A 1 326 ? 3.668 -19.906 -27.016 1 95.5 326 THR A CA 1
ATOM 2523 C C . THR A 1 326 ? 4.465 -20.516 -28.172 1 95.5 326 THR A C 1
ATOM 2525 O O . THR A 1 326 ? 3.906 -21.234 -29.016 1 95.5 326 THR A O 1
ATOM 2528 N N . ASP A 1 327 ? 5.727 -20.156 -28.219 1 93.88 327 ASP A N 1
ATOM 2529 C CA . ASP A 1 327 ? 6.594 -20.75 -29.234 1 93.88 327 ASP A CA 1
ATOM 2530 C C . ASP A 1 327 ? 6.742 -22.266 -29.016 1 93.88 327 ASP A C 1
ATOM 2532 O O . ASP A 1 327 ? 7.258 -22.688 -27.969 1 93.88 327 ASP A O 1
ATOM 2536 N N . PRO A 1 328 ? 6.402 -23.078 -29.953 1 90.06 328 PRO A N 1
ATOM 2537 C CA . PRO A 1 328 ? 6.426 -24.531 -29.781 1 90.06 328 PRO A CA 1
ATOM 2538 C C . PRO A 1 328 ? 7.84 -25.094 -29.641 1 90.06 328 PRO A C 1
ATOM 2540 O O . PRO A 1 328 ? 8.023 -26.203 -29.141 1 90.06 328 PRO A O 1
ATOM 2543 N N . VAL A 1 329 ? 8.844 -24.344 -30.062 1 91.19 329 VAL A N 1
ATOM 2544 C CA . VAL A 1 329 ? 10.211 -24.859 -30.047 1 91.19 329 VAL A CA 1
ATOM 2545 C C . VAL A 1 329 ? 10.883 -24.484 -28.719 1 91.19 329 VAL A C 1
ATOM 2547 O O . VAL A 1 329 ? 11.891 -25.094 -28.344 1 91.19 329 VAL A O 1
ATOM 2550 N N . ALA A 1 330 ? 10.367 -23.594 -27.969 1 90.38 330 ALA A N 1
ATOM 2551 C CA . ALA A 1 330 ? 10.938 -23.203 -26.672 1 90.38 330 ALA A CA 1
ATOM 2552 C C . ALA A 1 330 ? 10.766 -24.328 -25.641 1 90.38 330 ALA A C 1
ATOM 2554 O O . ALA A 1 330 ? 9.719 -24.984 -25.594 1 90.38 330 ALA A O 1
ATOM 2555 N N . SER A 1 331 ? 11.773 -24.578 -24.891 1 90.06 331 SER A N 1
ATOM 2556 C CA . SER A 1 331 ? 11.688 -25.594 -23.828 1 90.06 331 SER A CA 1
ATOM 2557 C C . SER A 1 331 ? 10.797 -25.125 -22.688 1 90.06 331 SER A C 1
ATOM 2559 O O . SER A 1 331 ? 10.586 -23.922 -22.516 1 90.06 331 SER A O 1
ATOM 2561 N N . HIS A 1 332 ? 10.297 -26.078 -21.906 1 89.56 332 HIS A N 1
ATOM 2562 C CA . HIS A 1 332 ? 9.398 -25.766 -20.797 1 89.56 332 HIS A CA 1
ATOM 2563 C C . HIS A 1 332 ? 10.07 -24.844 -19.781 1 89.56 332 HIS A C 1
ATOM 2565 O O . HIS A 1 332 ? 9.5 -23.828 -19.375 1 89.56 332 HIS A O 1
ATOM 2571 N N . PRO A 1 333 ? 11.328 -25.109 -19.422 1 91.38 333 PRO A N 1
ATOM 2572 C CA . PRO A 1 333 ? 11.977 -24.219 -18.469 1 91.38 333 PRO A CA 1
ATOM 2573 C C . PRO A 1 333 ? 12.18 -22.797 -19.016 1 91.38 333 PRO A C 1
ATOM 2575 O O . PRO A 1 333 ? 12.055 -21.828 -18.281 1 91.38 333 PRO A O 1
ATOM 2578 N N . ALA A 1 334 ? 12.445 -22.703 -20.25 1 92.56 334 ALA A N 1
ATOM 2579 C CA . ALA A 1 334 ? 12.633 -21.391 -20.875 1 92.56 334 ALA A CA 1
ATOM 2580 C C . ALA A 1 334 ? 11.328 -20.609 -20.922 1 92.56 334 ALA A C 1
ATOM 2582 O O . ALA A 1 334 ? 11.32 -19.391 -20.75 1 92.56 334 ALA A O 1
ATOM 2583 N N . ARG A 1 335 ? 10.227 -21.312 -21.156 1 94.25 335 ARG A N 1
ATOM 2584 C CA . ARG A 1 335 ? 8.906 -20.688 -21.125 1 94.25 335 ARG A CA 1
ATOM 2585 C C . ARG A 1 335 ? 8.594 -20.125 -19.734 1 94.25 335 ARG A C 1
ATOM 2587 O O . ARG A 1 335 ? 8.117 -19 -19.609 1 94.25 335 ARG A O 1
ATOM 2594 N N . HIS A 1 336 ? 8.891 -20.953 -18.797 1 94.62 336 HIS A N 1
ATOM 2595 C CA . HIS A 1 336 ? 8.672 -20.531 -17.422 1 94.62 336 HIS A CA 1
ATOM 2596 C C . HIS A 1 336 ? 9.539 -19.328 -17.062 1 94.62 336 HIS A C 1
ATOM 2598 O O . HIS A 1 336 ? 9.102 -18.422 -16.344 1 94.62 336 HIS A O 1
ATOM 2604 N N . ALA A 1 337 ? 10.758 -19.328 -17.578 1 97.31 337 ALA A N 1
ATOM 2605 C CA . ALA A 1 337 ? 11.68 -18.234 -17.312 1 97.31 337 ALA A CA 1
ATOM 2606 C C . ALA A 1 337 ? 11.117 -16.906 -17.828 1 97.31 337 ALA A C 1
ATOM 2608 O O . ALA A 1 337 ? 11.195 -15.891 -17.125 1 97.31 337 ALA A O 1
ATOM 2609 N N . ILE A 1 338 ? 10.5 -16.922 -18.969 1 97.88 338 ILE A N 1
ATOM 2610 C CA . ILE A 1 338 ? 9.992 -15.695 -19.578 1 97.88 338 ILE A CA 1
ATOM 2611 C C . ILE A 1 338 ? 8.828 -15.156 -18.75 1 97.88 338 ILE A C 1
ATOM 2613 O O . ILE A 1 338 ? 8.703 -13.945 -18.547 1 97.88 338 ILE A O 1
ATOM 2617 N N . THR A 1 339 ? 7.969 -16.062 -18.281 1 98 339 THR A N 1
ATOM 2618 C CA . THR A 1 339 ? 6.832 -15.625 -17.469 1 98 339 THR A CA 1
ATOM 2619 C C . THR A 1 339 ? 7.297 -15.039 -16.141 1 98 339 THR A C 1
ATOM 2621 O O . THR A 1 339 ? 6.734 -14.062 -15.656 1 98 339 THR A O 1
ATOM 2624 N N . THR A 1 340 ? 8.336 -15.648 -15.531 1 98.38 340 THR A N 1
ATOM 2625 C CA . THR A 1 340 ? 8.898 -15.148 -14.273 1 98.38 340 THR A CA 1
ATOM 2626 C C . THR A 1 340 ? 9.508 -13.766 -14.469 1 98.38 340 THR A C 1
ATOM 2628 O O . THR A 1 340 ? 9.289 -12.867 -13.656 1 98.38 340 THR A O 1
ATOM 2631 N N . ILE A 1 341 ? 10.289 -13.609 -15.57 1 98.81 341 ILE A N 1
ATOM 2632 C CA . ILE A 1 341 ? 10.93 -12.344 -15.898 1 98.81 341 ILE A CA 1
ATOM 2633 C C . ILE A 1 341 ? 9.859 -11.266 -16.094 1 98.81 341 ILE A C 1
ATOM 2635 O O . ILE A 1 341 ? 9.969 -10.164 -15.531 1 98.81 341 ILE A O 1
ATOM 2639 N N . TYR A 1 342 ? 8.852 -11.609 -16.844 1 98.81 342 TYR A N 1
ATOM 2640 C CA . TYR A 1 342 ? 7.746 -10.695 -17.109 1 98.81 342 TYR A CA 1
ATOM 2641 C C . TYR A 1 342 ? 7.055 -10.281 -15.82 1 98.81 342 TYR A C 1
ATOM 2643 O O . TYR A 1 342 ? 6.902 -9.086 -15.547 1 98.81 342 TYR A O 1
ATOM 2651 N N . LYS A 1 343 ? 6.656 -11.25 -15.047 1 98.75 343 LYS A N 1
ATOM 2652 C CA . LYS A 1 343 ? 5.941 -10.969 -13.805 1 98.75 343 LYS A CA 1
ATOM 2653 C C . LYS A 1 343 ? 6.781 -10.109 -12.867 1 98.75 343 LYS A C 1
ATOM 2655 O O . LYS A 1 343 ? 6.258 -9.203 -12.211 1 98.75 343 LYS A O 1
ATOM 2660 N N . ALA A 1 344 ? 8.039 -10.359 -12.781 1 98.69 344 ALA A N 1
ATOM 2661 C CA . ALA A 1 344 ? 8.914 -9.641 -11.859 1 98.69 344 ALA A CA 1
ATOM 2662 C C . ALA A 1 344 ? 8.914 -8.148 -12.148 1 98.69 344 ALA A C 1
ATOM 2664 O O . ALA A 1 344 ? 8.727 -7.332 -11.242 1 98.69 344 ALA A O 1
ATOM 2665 N N . ILE A 1 345 ? 9.039 -7.746 -13.398 1 98.81 345 ILE A N 1
ATOM 2666 C CA . ILE A 1 345 ? 9.188 -6.32 -13.664 1 98.81 345 ILE A CA 1
ATOM 2667 C C . ILE A 1 345 ? 7.812 -5.664 -13.758 1 98.81 345 ILE A C 1
ATOM 2669 O O . ILE A 1 345 ? 7.629 -4.523 -13.32 1 98.81 345 ILE A O 1
ATOM 2673 N N . VAL A 1 346 ? 6.824 -6.367 -14.25 1 98.69 346 VAL A N 1
ATOM 2674 C CA . VAL A 1 346 ? 5.5 -5.773 -14.406 1 98.69 346 VAL A CA 1
ATOM 2675 C C . VAL A 1 346 ? 4.887 -5.512 -13.031 1 98.69 346 VAL A C 1
ATOM 2677 O O . VAL A 1 346 ? 4.273 -4.465 -12.812 1 98.69 346 VAL A O 1
ATOM 2680 N N . MET A 1 347 ? 5.062 -6.453 -12.141 1 98.31 347 MET A N 1
ATOM 2681 C CA . MET A 1 347 ? 4.531 -6.27 -10.789 1 98.31 347 MET A CA 1
ATOM 2682 C C . MET A 1 347 ? 5.297 -5.18 -10.047 1 98.31 347 MET A C 1
ATOM 2684 O O . MET A 1 347 ? 4.699 -4.379 -9.32 1 98.31 347 MET A O 1
ATOM 2688 N N . GLU A 1 348 ? 6.605 -5.188 -10.234 1 97.62 348 GLU A N 1
ATOM 2689 C CA . GLU A 1 348 ? 7.406 -4.133 -9.617 1 97.62 348 GLU A CA 1
ATOM 2690 C C . GLU A 1 348 ? 6.98 -2.754 -10.117 1 97.62 348 GLU A C 1
ATOM 2692 O O . GLU A 1 348 ? 6.809 -1.827 -9.32 1 97.62 348 GLU A O 1
ATOM 2697 N N . HIS A 1 349 ? 6.789 -2.605 -11.43 1 98.5 349 HIS A N 1
ATOM 2698 C CA . HIS A 1 349 ? 6.359 -1.347 -12.031 1 98.5 349 HIS A CA 1
ATOM 2699 C C . HIS A 1 349 ? 4.992 -0.922 -11.508 1 98.5 349 HIS A C 1
ATOM 2701 O O . HIS A 1 349 ? 4.816 0.216 -11.07 1 98.5 349 HIS A O 1
ATOM 2707 N N . ALA A 1 350 ? 4.105 -1.855 -11.562 1 98.31 350 ALA A N 1
ATOM 2708 C CA . ALA A 1 350 ? 2.719 -1.537 -11.234 1 98.31 350 ALA A CA 1
ATOM 2709 C C . ALA A 1 350 ? 2.58 -1.145 -9.766 1 98.31 350 ALA A C 1
ATOM 2711 O O . ALA A 1 350 ? 1.903 -0.166 -9.438 1 98.31 350 ALA A O 1
ATOM 2712 N N . GLN A 1 351 ? 3.215 -1.886 -8.859 1 97.75 351 GLN A N 1
ATOM 2713 C CA . GLN A 1 351 ? 3.119 -1.568 -7.441 1 97.75 351 GLN A CA 1
ATOM 2714 C C . GLN A 1 351 ? 3.73 -0.203 -7.141 1 97.75 351 GLN A C 1
ATOM 2716 O O . GLN A 1 351 ? 3.127 0.614 -6.441 1 97.75 351 GLN A O 1
ATOM 2721 N N . ALA A 1 352 ? 4.883 0.035 -7.68 1 97.94 352 ALA A N 1
ATOM 2722 C CA . ALA A 1 352 ? 5.562 1.304 -7.434 1 97.94 352 ALA A CA 1
ATOM 2723 C C . ALA A 1 352 ? 4.777 2.471 -8.023 1 97.94 352 ALA A C 1
ATOM 2725 O O . ALA A 1 352 ? 4.629 3.516 -7.387 1 97.94 352 ALA A O 1
ATOM 2726 N N . SER A 1 353 ? 4.297 2.322 -9.234 1 98.69 353 SER A N 1
ATOM 2727 C CA . SER A 1 353 ? 3.578 3.4 -9.898 1 98.69 353 SER A CA 1
ATOM 2728 C C . SER A 1 353 ? 2.254 3.695 -9.203 1 98.69 353 SER A C 1
ATOM 2730 O O . SER A 1 353 ? 1.897 4.859 -9.008 1 98.69 353 SER A O 1
ATOM 2732 N N . HIS A 1 354 ? 1.531 2.652 -8.875 1 98.62 354 HIS A N 1
ATOM 2733 C CA . HIS A 1 354 ? 0.268 2.887 -8.18 1 98.62 354 HIS A CA 1
ATOM 2734 C C . HIS A 1 354 ? 0.491 3.6 -6.852 1 98.62 354 HIS A C 1
ATOM 2736 O O . HIS A 1 354 ? -0.269 4.5 -6.492 1 98.62 354 HIS A O 1
ATOM 2742 N N . PHE A 1 355 ? 1.529 3.176 -6.125 1 97.81 355 PHE A N 1
ATOM 2743 C CA . PHE A 1 355 ? 1.871 3.834 -4.871 1 97.81 355 PHE A CA 1
ATOM 2744 C C . PHE A 1 355 ? 2.174 5.309 -5.102 1 97.81 355 PHE A C 1
ATOM 2746 O O . PHE A 1 355 ? 1.603 6.176 -4.438 1 97.81 355 PHE A O 1
ATOM 2753 N N . ASN A 1 356 ? 2.996 5.609 -6.039 1 98.12 356 ASN A N 1
ATOM 2754 C CA . ASN A 1 356 ? 3.447 6.973 -6.297 1 98.12 356 ASN A CA 1
ATOM 2755 C C . ASN A 1 356 ? 2.322 7.84 -6.852 1 98.12 356 ASN A C 1
ATOM 2757 O O . ASN A 1 356 ? 2.195 9.008 -6.484 1 98.12 356 ASN A O 1
ATOM 2761 N N . LEU A 1 357 ? 1.541 7.281 -7.75 1 98.75 357 LEU A N 1
ATOM 2762 C CA . LEU A 1 357 ? 0.449 8.047 -8.344 1 98.75 357 LEU A CA 1
ATOM 2763 C C . LEU A 1 357 ? -0.607 8.391 -7.301 1 98.75 357 LEU A C 1
ATOM 2765 O O . LEU A 1 357 ? -1.165 9.492 -7.316 1 98.75 357 LEU A O 1
ATOM 2769 N N . SER A 1 358 ? -0.861 7.418 -6.445 1 98.12 358 SER A N 1
ATOM 2770 C CA . SER A 1 358 ? -1.802 7.699 -5.363 1 98.12 358 SER A CA 1
ATOM 2771 C C . SER A 1 358 ? -1.311 8.844 -4.488 1 98.12 358 SER A C 1
ATOM 2773 O O . SER A 1 358 ? -2.102 9.688 -4.062 1 98.12 358 SER A O 1
ATOM 2775 N N . GLU A 1 359 ? -0.011 8.875 -4.211 1 97 359 GLU A N 1
ATOM 2776 C CA . GLU A 1 359 ? 0.568 9.953 -3.414 1 97 359 GLU A CA 1
ATOM 2777 C C . GLU A 1 359 ? 0.415 11.297 -4.117 1 97 359 GLU A C 1
ATOM 2779 O O . GLU A 1 359 ? 0.228 12.328 -3.463 1 97 359 GLU A O 1
ATOM 2784 N N . ARG A 1 360 ? 0.456 11.297 -5.402 1 97.44 360 ARG A N 1
ATOM 2785 C CA . ARG A 1 360 ? 0.411 12.531 -6.176 1 97.44 360 ARG A CA 1
ATOM 2786 C C . ARG A 1 360 ? -1.005 13.094 -6.227 1 97.44 360 ARG A C 1
ATOM 2788 O O . ARG A 1 360 ? -1.204 14.258 -6.582 1 97.44 360 ARG A O 1
ATOM 2795 N N . LEU A 1 361 ? -1.94 12.312 -5.781 1 97.31 361 LEU A N 1
ATOM 2796 C CA . LEU A 1 361 ? -3.32 12.781 -5.723 1 97.31 361 LEU A CA 1
ATOM 2797 C C . LEU A 1 361 ? -3.633 13.375 -4.355 1 97.31 361 LEU A C 1
ATOM 2799 O O . LEU A 1 361 ? -4.754 13.828 -4.113 1 97.31 361 LEU A O 1
ATOM 2803 N N . GLY A 1 362 ? -2.646 13.383 -3.396 1 95.19 362 GLY A N 1
ATOM 2804 C CA . GLY A 1 362 ? -2.932 13.82 -2.037 1 95.19 362 GLY A CA 1
ATOM 2805 C C . GLY A 1 362 ? -4 12.984 -1.356 1 95.19 362 GLY A C 1
ATOM 2806 O O . GLY A 1 362 ? -3.99 11.758 -1.449 1 95.19 362 GLY A O 1
ATOM 2807 N N . ALA A 1 363 ? -4.875 13.609 -0.716 1 95.38 363 ALA A N 1
ATOM 2808 C CA . ALA A 1 363 ? -5.941 12.914 0.003 1 95.38 363 ALA A CA 1
ATOM 2809 C C . ALA A 1 363 ? -6.816 12.117 -0.954 1 95.38 363 ALA A C 1
ATOM 2811 O O . ALA A 1 363 ? -7.324 11.047 -0.596 1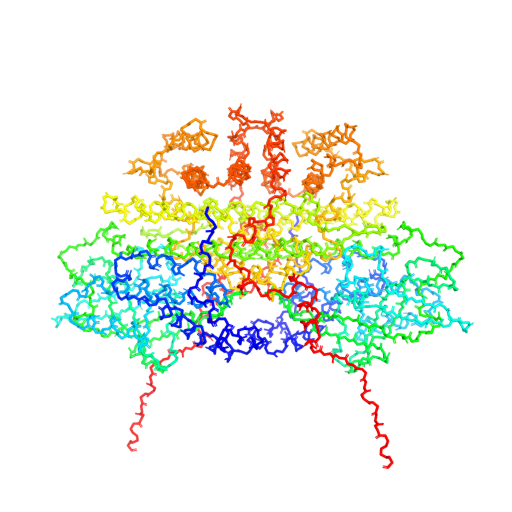 95.38 363 ALA A O 1
ATOM 2812 N N . GLN A 1 364 ? -6.973 12.633 -2.158 1 96.75 364 GLN A N 1
ATOM 2813 C CA . GLN A 1 364 ? -7.828 11.977 -3.139 1 96.75 364 GLN A CA 1
ATOM 2814 C C . GLN A 1 364 ? -7.305 10.578 -3.479 1 96.75 364 GLN A C 1
ATOM 2816 O O . GLN A 1 364 ? -8.07 9.711 -3.898 1 96.75 364 GLN A O 1
ATOM 2821 N N . GLY A 1 365 ? -6.023 10.352 -3.301 1 97.56 365 GLY A N 1
ATOM 2822 C CA . GLY A 1 365 ? -5.406 9.078 -3.631 1 97.56 365 GLY A CA 1
ATOM 2823 C C . GLY A 1 365 ? -5.711 7.992 -2.619 1 97.56 365 GLY A C 1
ATOM 2824 O O . GLY A 1 365 ? -5.359 6.828 -2.828 1 97.56 365 GLY A O 1
ATOM 2825 N N . LEU A 1 366 ? -6.473 8.297 -1.552 1 96.75 366 LEU A N 1
ATOM 2826 C CA . LEU A 1 366 ? -6.711 7.363 -0.459 1 96.75 366 LEU A CA 1
ATOM 2827 C C . LEU A 1 366 ? -8.094 6.723 -0.583 1 96.75 366 LEU A C 1
ATOM 2829 O O . LEU A 1 366 ? -8.477 5.91 0.257 1 96.75 366 LEU A O 1
ATOM 2833 N N . PHE A 1 367 ? -8.828 7.047 -1.663 1 96.56 367 PHE A N 1
ATOM 2834 C CA . PHE A 1 367 ? -10.227 6.629 -1.72 1 96.56 367 PHE A CA 1
ATOM 2835 C C . PHE A 1 367 ? -10.453 5.656 -2.871 1 96.56 367 PHE A C 1
ATOM 2837 O O . PHE A 1 367 ? -9.898 5.836 -3.959 1 96.56 367 PHE A O 1
ATOM 2844 N N . ASP A 1 368 ? -11.305 4.703 -2.609 1 93.56 368 ASP A N 1
ATOM 2845 C CA . ASP A 1 368 ? -11.562 3.631 -3.566 1 93.56 368 ASP A CA 1
ATOM 2846 C C . ASP A 1 368 ? -12.258 4.164 -4.816 1 93.56 368 ASP A C 1
ATOM 2848 O O . ASP A 1 368 ? -12.047 3.65 -5.918 1 93.56 368 ASP A O 1
ATOM 2852 N N . TYR A 1 369 ? -13.062 5.238 -4.617 1 94.94 369 TYR A N 1
ATOM 2853 C CA . TYR A 1 369 ? -13.828 5.738 -5.758 1 94.94 369 TYR A CA 1
ATOM 2854 C C . TYR A 1 369 ? -12.906 6.371 -6.793 1 94.94 369 TYR A C 1
ATOM 2856 O O . TYR A 1 369 ? -13.312 6.613 -7.934 1 94.94 369 TYR A O 1
ATOM 2864 N N . ASN A 1 370 ? -11.68 6.578 -6.41 1 97.38 370 ASN A N 1
ATOM 2865 C CA . ASN A 1 370 ? -10.711 7.094 -7.371 1 97.38 370 ASN A CA 1
ATOM 2866 C C . ASN A 1 370 ? -9.828 5.98 -7.93 1 97.38 370 ASN A C 1
ATOM 2868 O O . ASN A 1 370 ? -8.859 6.25 -8.641 1 97.38 370 ASN A O 1
ATOM 2872 N N . GLN A 1 371 ? -10.047 4.789 -7.578 1 96.56 371 GLN A N 1
ATOM 2873 C CA . GLN A 1 371 ? -9.719 3.523 -8.227 1 96.56 371 GLN A CA 1
ATOM 2874 C C . GLN A 1 371 ? -8.273 3.131 -7.953 1 96.56 371 GLN A C 1
ATOM 2876 O O . GLN A 1 371 ? -7.965 1.951 -7.77 1 96.56 371 GLN A O 1
ATOM 2881 N N . ILE A 1 372 ? -7.254 4.074 -7.852 1 98.12 372 ILE A N 1
ATOM 2882 C CA . ILE A 1 372 ? -5.828 3.771 -7.879 1 98.12 372 ILE A CA 1
ATOM 2883 C C . ILE A 1 372 ? -5.453 2.93 -6.66 1 98.12 372 ILE A C 1
ATOM 2885 O O . ILE A 1 372 ? -4.77 1.912 -6.789 1 98.12 372 ILE A O 1
ATOM 2889 N N . VAL A 1 373 ? -5.965 3.303 -5.484 1 96.81 373 VAL A N 1
ATOM 2890 C CA . VAL A 1 373 ? -5.574 2.631 -4.246 1 96.81 373 VAL A CA 1
ATOM 2891 C C . VAL A 1 373 ? -6.199 1.238 -4.199 1 96.81 373 VAL A C 1
ATOM 2893 O O . VAL A 1 373 ? -5.594 0.299 -3.672 1 96.81 373 VAL A O 1
ATOM 2896 N N . THR A 1 374 ? -7.375 1.047 -4.773 1 95.06 374 THR A N 1
ATOM 2897 C CA . THR A 1 374 ? -8 -0.268 -4.836 1 95.06 374 THR A CA 1
ATOM 2898 C C . THR A 1 374 ? -7.207 -1.205 -5.742 1 95.06 374 THR A C 1
ATOM 2900 O O . THR A 1 374 ? -7.016 -2.377 -5.41 1 95.06 374 THR A O 1
ATOM 2903 N N . GLN A 1 375 ? -6.793 -0.675 -6.902 1 96.94 375 GLN A N 1
ATOM 2904 C CA . GLN A 1 375 ? -5.961 -1.45 -7.816 1 96.94 375 GLN A CA 1
ATOM 2905 C C . GLN A 1 375 ? -4.66 -1.884 -7.145 1 96.94 375 GLN A C 1
ATOM 2907 O O . GLN A 1 375 ? -4.227 -3.025 -7.305 1 96.94 375 GLN A O 1
ATOM 2912 N N . PHE A 1 376 ? -4.105 -0.958 -6.367 1 97.44 376 PHE A N 1
ATOM 2913 C CA . PHE A 1 376 ? -2.891 -1.261 -5.625 1 97.44 376 PHE A CA 1
ATOM 2914 C C . PHE A 1 376 ? -3.105 -2.451 -4.695 1 97.44 376 PHE A C 1
ATOM 2916 O O . PHE A 1 376 ? -2.295 -3.379 -4.672 1 97.44 376 PHE A O 1
ATOM 2923 N N . ALA A 1 377 ? -4.18 -2.445 -3.961 1 95 377 ALA A N 1
ATOM 2924 C CA . ALA A 1 377 ? -4.492 -3.521 -3.025 1 95 377 ALA A CA 1
ATOM 2925 C C . ALA A 1 377 ? -4.68 -4.848 -3.758 1 95 377 ALA A C 1
ATOM 2927 O O . ALA A 1 377 ? -4.242 -5.895 -3.277 1 95 377 ALA A O 1
ATOM 2928 N N . GLU A 1 378 ? -5.273 -4.809 -4.902 1 95.44 378 GLU A N 1
ATOM 2929 C CA . GLU A 1 378 ? -5.5 -6.016 -5.691 1 95.44 378 GLU A CA 1
ATOM 2930 C C . GLU A 1 378 ? -4.184 -6.586 -6.223 1 95.44 378 GLU A C 1
ATOM 2932 O O . GLU A 1 378 ? -3.988 -7.801 -6.23 1 95.44 378 GLU A O 1
ATOM 2937 N N . MET A 1 379 ? -3.322 -5.734 -6.59 1 95.62 379 MET A N 1
ATOM 2938 C CA . MET A 1 379 ? -2.059 -6.152 -7.191 1 95.62 379 MET A CA 1
ATOM 2939 C C . MET A 1 379 ? -1.175 -6.859 -6.168 1 95.62 379 MET A C 1
ATOM 2941 O O . MET A 1 379 ? -0.385 -7.734 -6.523 1 95.62 379 MET A O 1
ATOM 2945 N N . ARG A 1 380 ? -1.401 -6.543 -4.91 1 96.06 380 ARG A N 1
ATOM 2946 C CA . ARG A 1 380 ? -0.626 -7.223 -3.877 1 96.06 380 ARG A CA 1
ATOM 2947 C C . ARG A 1 380 ? -0.903 -8.727 -3.885 1 96.06 380 ARG A C 1
ATOM 2949 O O . ARG A 1 380 ? -0.017 -9.523 -3.582 1 96.06 380 ARG A O 1
ATOM 2956 N N . GLY A 1 381 ? -2.141 -9.055 -4.242 1 95.88 381 GLY A N 1
ATOM 2957 C CA . GLY A 1 381 ? -2.473 -10.461 -4.383 1 95.88 381 GLY A CA 1
ATOM 2958 C C . GLY A 1 381 ? -1.854 -11.102 -5.609 1 95.88 381 GLY A C 1
ATOM 2959 O O . GLY A 1 381 ? -1.423 -12.258 -5.566 1 95.88 381 GLY A O 1
ATOM 2960 N N . ILE A 1 382 ? -1.737 -10.344 -6.684 1 96.56 382 ILE A N 1
ATOM 2961 C CA . ILE A 1 382 ? -1.218 -10.867 -7.945 1 96.56 382 ILE A CA 1
ATOM 2962 C C . ILE A 1 382 ? 0.273 -11.164 -7.805 1 96.56 382 ILE A C 1
ATOM 2964 O O . ILE A 1 382 ? 0.777 -12.133 -8.383 1 96.56 382 ILE A O 1
ATOM 2968 N N . VAL A 1 383 ? 0.967 -10.438 -6.965 1 97.25 383 VAL A N 1
ATOM 2969 C CA . VAL A 1 383 ? 2.391 -10.625 -6.711 1 97.25 383 VAL A CA 1
ATOM 2970 C C . VAL A 1 383 ? 2.637 -12.031 -6.16 1 97.25 383 VAL A C 1
ATOM 2972 O O . VAL A 1 383 ? 3.662 -12.648 -6.453 1 97.25 383 VAL A O 1
ATOM 2975 N N . ILE A 1 384 ? 1.673 -12.586 -5.449 1 95.88 384 ILE A N 1
ATOM 2976 C CA . ILE A 1 384 ? 1.8 -13.859 -4.758 1 95.88 384 ILE A CA 1
ATOM 2977 C C . ILE A 1 384 ? 1.148 -14.961 -5.59 1 95.88 384 ILE A C 1
ATOM 2979 O O . ILE A 1 384 ? 1.609 -16.109 -5.582 1 95.88 384 ILE A O 1
ATOM 2983 N N . ALA A 1 385 ? 0.096 -14.602 -6.363 1 94.81 385 ALA A N 1
ATOM 2984 C CA . ALA A 1 385 ? -0.706 -15.586 -7.09 1 94.81 385 ALA A CA 1
ATOM 2985 C C . ALA A 1 385 ? 0.133 -16.312 -8.133 1 94.81 385 ALA A C 1
ATOM 2987 O O . ALA A 1 385 ? 0.964 -15.695 -8.812 1 94.81 385 ALA A O 1
ATOM 2988 N N . GLU A 1 386 ? -0.063 -17.641 -8.148 1 93.12 386 GLU A N 1
ATOM 2989 C CA . GLU A 1 386 ? 0.582 -18.531 -9.109 1 93.12 386 GLU A CA 1
ATOM 2990 C C . GLU A 1 386 ? 2.102 -18.438 -9.023 1 93.12 386 GLU A C 1
ATOM 2992 O O . GLU A 1 386 ? 2.799 -18.562 -10.031 1 93.12 386 GLU A O 1
ATOM 2997 N N . GLY A 1 387 ? 2.578 -18.094 -7.801 1 93.06 387 GLY A N 1
ATOM 2998 C CA . GLY A 1 387 ? 4 -18 -7.516 1 93.06 387 GLY A CA 1
ATOM 2999 C C . GLY A 1 387 ? 4.43 -16.625 -7.059 1 93.06 387 GLY A C 1
ATOM 3000 O O . GLY A 1 387 ? 4.312 -15.648 -7.809 1 93.06 387 GLY A O 1
ATOM 3001 N N . ASP A 1 388 ? 4.934 -16.578 -5.848 1 95.81 388 ASP A N 1
ATOM 3002 C CA . ASP A 1 388 ? 5.461 -15.328 -5.309 1 95.81 388 ASP A CA 1
ATOM 3003 C C . ASP A 1 388 ? 6.66 -14.836 -6.117 1 95.81 388 ASP A C 1
ATOM 3005 O O . ASP A 1 388 ? 7.578 -15.609 -6.398 1 95.81 388 ASP A O 1
ATOM 3009 N N . VAL A 1 389 ? 6.707 -13.586 -6.422 1 97.69 389 VAL A N 1
ATOM 3010 C CA . VAL A 1 389 ? 7.691 -13.023 -7.34 1 97.69 389 VAL A CA 1
ATOM 3011 C C . VAL A 1 389 ? 9.102 -13.266 -6.797 1 97.69 389 VAL A C 1
ATOM 3013 O O . VAL A 1 389 ? 10.016 -13.594 -7.559 1 97.69 389 VAL A O 1
ATOM 3016 N N . LEU A 1 390 ? 9.312 -13.094 -5.52 1 97.44 390 LEU A N 1
ATOM 3017 C CA . LEU A 1 390 ? 10.633 -13.281 -4.93 1 97.44 390 LEU A CA 1
ATOM 3018 C C . LEU A 1 390 ? 11.094 -14.727 -5.059 1 97.44 390 LEU A C 1
ATOM 3020 O O . LEU A 1 390 ? 12.219 -14.992 -5.477 1 97.44 390 LEU A O 1
ATOM 3024 N N . VAL A 1 391 ? 10.234 -15.664 -4.746 1 95.88 391 VAL A N 1
ATOM 3025 C CA . VAL A 1 391 ? 10.586 -17.078 -4.766 1 95.88 391 VAL A CA 1
ATOM 3026 C C . VAL A 1 391 ? 10.812 -17.531 -6.207 1 95.88 391 VAL A C 1
ATOM 3028 O O . VAL A 1 391 ? 11.766 -18.266 -6.492 1 95.88 391 VAL A O 1
ATOM 3031 N N . LEU A 1 392 ? 9.922 -17.062 -7.105 1 96.88 392 LEU A N 1
ATOM 3032 C CA . LEU A 1 392 ? 10.125 -17.359 -8.523 1 96.88 392 LEU A CA 1
ATOM 3033 C C . LEU A 1 392 ? 11.477 -16.844 -8.992 1 96.88 392 LEU A C 1
ATOM 3035 O O . LEU A 1 392 ? 12.18 -17.531 -9.75 1 96.88 392 LEU A O 1
ATOM 3039 N N . SER A 1 393 ? 11.844 -15.664 -8.539 1 98.38 393 SER A N 1
ATOM 3040 C CA . SER A 1 393 ? 13.094 -15.047 -8.961 1 98.38 393 SER A CA 1
ATOM 3041 C C . SER A 1 393 ? 14.297 -15.797 -8.391 1 98.38 393 SER A C 1
ATOM 3043 O O . SER A 1 393 ? 15.312 -15.945 -9.07 1 98.38 393 SER A O 1
ATOM 3045 N N . ILE A 1 394 ? 14.203 -16.219 -7.152 1 96.75 394 ILE A N 1
ATOM 3046 C CA . ILE A 1 394 ? 15.289 -16.984 -6.527 1 96.75 394 ILE A CA 1
ATOM 3047 C C . ILE A 1 394 ? 15.547 -18.266 -7.328 1 96.75 394 ILE A C 1
ATOM 3049 O O . ILE A 1 394 ? 16.688 -18.578 -7.645 1 96.75 394 ILE A O 1
ATOM 3053 N N . ARG A 1 395 ? 14.484 -18.938 -7.672 1 94.44 395 ARG A N 1
ATOM 3054 C CA . ARG A 1 395 ? 14.633 -20.188 -8.43 1 94.44 395 ARG A CA 1
ATOM 3055 C C . ARG A 1 395 ? 15.227 -19.922 -9.805 1 94.44 395 ARG A C 1
ATOM 3057 O O . ARG A 1 395 ? 16.172 -20.594 -10.219 1 94.44 395 ARG A O 1
ATOM 3064 N N . LEU A 1 396 ? 14.68 -18.953 -10.492 1 97.44 396 LEU A N 1
ATOM 3065 C CA . LEU A 1 396 ? 15.133 -18.656 -11.852 1 97.44 396 LEU A CA 1
ATOM 3066 C C . LEU A 1 396 ? 16.594 -18.219 -11.859 1 97.44 396 LEU A C 1
ATOM 3068 O O . LEU A 1 396 ? 17.391 -18.703 -12.648 1 97.44 396 LEU A O 1
ATOM 3072 N N . ALA A 1 397 ? 16.891 -17.25 -10.984 1 97.81 397 ALA A N 1
ATOM 3073 C CA . ALA A 1 397 ? 18.25 -16.75 -10.922 1 97.81 397 ALA A CA 1
ATOM 3074 C C . ALA A 1 397 ? 19.234 -17.875 -10.648 1 97.81 397 ALA A C 1
ATOM 3076 O O . ALA A 1 397 ? 20.297 -17.953 -11.273 1 97.81 397 ALA A O 1
ATOM 3077 N N . SER A 1 398 ? 18.906 -18.75 -9.742 1 96 398 SER A N 1
ATOM 3078 C CA . SER A 1 398 ? 19.766 -19.891 -9.406 1 96 398 SER A CA 1
ATOM 3079 C C . SER A 1 398 ? 19.969 -20.812 -10.602 1 96 398 SER A C 1
ATOM 3081 O O . SER A 1 398 ? 21.078 -21.25 -10.867 1 96 398 SER A O 1
ATOM 3083 N N . GLU A 1 399 ? 18.953 -21.094 -11.312 1 95.19 399 GLU A N 1
ATOM 3084 C CA . GLU A 1 399 ? 19.031 -21.969 -12.477 1 95.19 399 GLU A CA 1
ATOM 3085 C C . GLU A 1 399 ? 19.875 -21.344 -13.586 1 95.19 399 GLU A C 1
ATOM 3087 O O . GLU A 1 399 ? 20.656 -22.031 -14.242 1 95.19 399 GLU A O 1
ATOM 3092 N N . LEU A 1 400 ? 19.703 -20.062 -13.758 1 96.94 400 LEU A N 1
ATOM 3093 C CA . LEU A 1 400 ? 20.469 -19.359 -14.789 1 96.94 400 LEU A CA 1
ATOM 3094 C C . LEU A 1 400 ? 21.953 -19.297 -14.414 1 96.94 400 LEU A C 1
ATOM 3096 O O . LEU A 1 400 ? 22.812 -19.438 -15.273 1 96.94 400 LEU A O 1
ATOM 3100 N N . LEU A 1 401 ? 22.219 -19.047 -13.148 1 96.69 401 LEU A N 1
ATOM 3101 C CA . LEU A 1 401 ? 23.609 -18.969 -12.68 1 96.69 401 LEU A CA 1
ATOM 3102 C C . LEU A 1 401 ? 24.297 -20.328 -12.812 1 96.69 401 LEU A C 1
ATOM 3104 O O . LEU A 1 401 ? 25.516 -20.391 -13 1 96.69 401 LEU A O 1
ATOM 3108 N N . GLN A 1 402 ? 23.547 -21.375 -12.844 1 93.88 402 GLN A N 1
ATOM 3109 C CA . GLN A 1 402 ? 24.094 -22.719 -12.977 1 93.88 402 GLN A CA 1
ATOM 3110 C C . GLN A 1 402 ? 24.156 -23.141 -14.445 1 93.88 402 GLN A C 1
ATOM 3112 O O . GLN A 1 402 ? 24.672 -24.219 -14.766 1 93.88 402 GLN A O 1
ATOM 3117 N N . GLY A 1 403 ? 23.609 -22.344 -15.32 1 92.44 403 GLY A N 1
ATOM 3118 C CA . GLY A 1 403 ? 23.719 -22.609 -16.75 1 92.44 403 GLY A CA 1
ATOM 3119 C C . GLY A 1 403 ? 22.781 -23.703 -17.219 1 92.44 403 GLY A C 1
ATOM 3120 O O . GLY A 1 403 ? 23.078 -24.406 -18.188 1 92.44 403 GLY A O 1
ATOM 3121 N N . ARG A 1 404 ? 21.656 -23.875 -16.562 1 90.81 404 ARG A N 1
ATOM 3122 C CA . ARG A 1 404 ? 20.734 -24.953 -16.922 1 90.81 404 ARG A CA 1
ATOM 3123 C C . ARG A 1 404 ? 20.062 -24.656 -18.25 1 90.81 404 ARG A C 1
ATOM 3125 O O . ARG A 1 404 ? 19.734 -25.594 -19 1 90.81 404 ARG A O 1
ATOM 3132 N N . TYR A 1 405 ? 19.688 -23.469 -18.484 1 90.88 405 TYR A N 1
ATOM 3133 C CA . TYR A 1 405 ? 19.141 -22.984 -19.75 1 90.88 405 TYR A CA 1
ATOM 3134 C C . TYR A 1 405 ? 19.406 -21.5 -19.922 1 90.88 405 TYR A C 1
ATOM 3136 O O . TYR A 1 405 ? 20.016 -20.859 -19.047 1 90.88 405 TYR A O 1
ATOM 3144 N N . ALA A 1 406 ? 19.062 -21.016 -21.078 1 91.5 406 ALA A N 1
ATOM 3145 C CA . ALA A 1 406 ? 19.312 -19.609 -21.375 1 91.5 406 ALA A CA 1
ATOM 3146 C C . ALA A 1 406 ? 18.016 -18.875 -21.719 1 91.5 406 ALA A C 1
ATOM 3148 O O . ALA A 1 406 ? 17.047 -19.484 -22.156 1 91.5 406 ALA A O 1
ATOM 3149 N N . VAL A 1 407 ? 18.031 -17.656 -21.391 1 94.81 407 VAL A N 1
ATOM 3150 C CA . VAL A 1 407 ? 16.969 -16.75 -21.859 1 94.81 407 VAL A CA 1
ATOM 3151 C C . VAL A 1 407 ? 17.438 -16 -23.094 1 94.81 407 VAL A C 1
ATOM 3153 O O . VAL A 1 407 ? 18.625 -16.031 -23.438 1 94.81 407 VAL A O 1
ATOM 3156 N N . PRO A 1 408 ? 16.5 -15.336 -23.844 1 94.56 408 PRO A N 1
ATOM 3157 C CA . PRO A 1 408 ? 16.922 -14.664 -25.062 1 94.56 408 PRO A CA 1
ATOM 3158 C C . PRO A 1 408 ? 18.062 -13.672 -24.844 1 94.56 408 PRO A C 1
ATOM 3160 O O . PRO A 1 408 ? 17.984 -12.836 -23.938 1 94.56 408 PRO A O 1
ATOM 3163 N N . ALA A 1 409 ? 19.047 -13.773 -25.656 1 96.56 409 ALA A N 1
ATOM 3164 C CA . ALA A 1 409 ? 20.203 -12.883 -25.578 1 96.56 409 ALA A CA 1
ATOM 3165 C C . ALA A 1 409 ? 19.812 -11.453 -25.938 1 96.56 409 ALA A C 1
ATOM 3167 O O . ALA A 1 409 ? 18.844 -11.227 -26.672 1 96.56 409 ALA A O 1
ATOM 3168 N N . PRO A 1 410 ? 20.609 -10.484 -25.453 1 98.06 410 PRO A N 1
ATOM 3169 C CA . PRO A 1 410 ? 20.328 -9.094 -25.812 1 98.06 410 PRO A CA 1
ATOM 3170 C C . PRO A 1 410 ? 20.469 -8.836 -27.312 1 98.06 410 PRO A C 1
ATOM 3172 O O . PRO A 1 410 ? 21.391 -9.336 -27.938 1 98.06 410 PRO A O 1
ATOM 3175 N N . LEU A 1 411 ? 19.562 -8.102 -27.859 1 97.44 411 LEU A N 1
ATOM 3176 C CA . LEU A 1 411 ? 19.625 -7.664 -29.25 1 97.44 411 LEU A CA 1
ATOM 3177 C C . LEU A 1 411 ? 20.672 -6.578 -29.438 1 97.44 411 LEU A C 1
ATOM 3179 O O . LEU A 1 411 ? 21.281 -6.465 -30.5 1 97.44 411 LEU A O 1
ATOM 3183 N N . TYR A 1 412 ? 20.891 -5.77 -28.375 1 97.75 412 TYR A N 1
ATOM 3184 C CA . TYR A 1 412 ? 21.844 -4.672 -28.375 1 97.75 412 TYR A CA 1
ATOM 3185 C C . TYR A 1 412 ? 22.812 -4.805 -27.203 1 97.75 412 TYR A C 1
ATOM 3187 O O . TYR A 1 412 ? 22.719 -4.062 -26.219 1 97.75 412 TYR A O 1
ATOM 3195 N N . PRO A 1 413 ? 23.781 -5.633 -27.328 1 97.81 413 PRO A N 1
ATOM 3196 C CA . PRO A 1 413 ? 24.672 -5.973 -26.203 1 97.81 413 PRO A CA 1
ATOM 3197 C C . PRO A 1 413 ? 25.422 -4.762 -25.656 1 97.81 413 PRO A C 1
ATOM 3199 O O . PRO A 1 413 ? 25.891 -4.785 -24.516 1 97.81 413 PRO A O 1
ATOM 3202 N N . GLN A 1 414 ? 25.5 -3.613 -26.438 1 97.5 414 GLN A N 1
ATOM 3203 C CA . GLN A 1 414 ? 26.25 -2.447 -26 1 97.5 414 GLN A CA 1
ATOM 3204 C C . GLN A 1 414 ? 25.359 -1.445 -25.281 1 97.5 414 GLN A C 1
ATOM 3206 O O . GLN A 1 414 ? 25.859 -0.465 -24.719 1 97.5 414 GLN A O 1
ATOM 3211 N N . SER A 1 415 ? 24.031 -1.716 -25.281 1 98.12 415 SER A N 1
ATOM 3212 C CA . SER A 1 415 ? 23.141 -0.82 -24.562 1 98.12 415 SER A CA 1
ATOM 3213 C C . SER A 1 415 ? 23.438 -0.821 -23.062 1 98.12 415 SER A C 1
ATOM 3215 O O . SER A 1 415 ? 23.984 -1.793 -22.531 1 98.12 415 SER A O 1
ATOM 3217 N N . LEU A 1 416 ? 23.109 0.256 -22.359 1 98.62 416 LEU A N 1
ATOM 3218 C CA . LEU A 1 416 ? 23.344 0.38 -20.922 1 98.62 416 LEU A CA 1
ATOM 3219 C C . LEU A 1 416 ? 22.672 -0.751 -20.156 1 98.62 416 LEU A C 1
ATOM 3221 O O . LEU A 1 416 ? 23.266 -1.343 -19.25 1 98.62 416 LEU A O 1
ATOM 3225 N N . LEU A 1 417 ? 21.453 -1.091 -20.5 1 98.81 417 LEU A N 1
ATOM 3226 C CA . LEU A 1 417 ? 20.688 -2.102 -19.797 1 98.81 417 LEU A CA 1
ATOM 3227 C C . LEU A 1 417 ? 21.266 -3.494 -20.031 1 98.81 417 LEU A C 1
ATOM 3229 O O . LEU A 1 417 ? 21.281 -4.328 -19.125 1 98.81 417 LEU A O 1
ATOM 3233 N N . ALA A 1 418 ? 21.703 -3.734 -21.266 1 98.81 418 ALA A N 1
ATOM 3234 C CA . ALA A 1 418 ? 22.328 -5.02 -21.562 1 98.81 418 ALA A CA 1
ATOM 3235 C C . ALA A 1 418 ? 23.656 -5.176 -20.812 1 98.81 418 ALA A C 1
ATOM 3237 O O . ALA A 1 418 ? 23.969 -6.262 -20.312 1 98.81 418 ALA A O 1
ATOM 3238 N N . GLN A 1 419 ? 24.438 -4.125 -20.781 1 98.75 419 GLN A N 1
ATOM 3239 C CA . GLN A 1 419 ? 25.688 -4.152 -20.031 1 98.75 419 GLN A CA 1
ATOM 3240 C C . GLN A 1 419 ? 25.422 -4.387 -18.547 1 98.75 419 GLN A C 1
ATOM 3242 O O . GLN A 1 419 ? 26.172 -5.109 -17.875 1 98.75 419 GLN A O 1
ATOM 3247 N N . HIS A 1 420 ? 24.406 -3.738 -18.031 1 98.88 420 HIS A N 1
ATOM 3248 C CA . HIS A 1 420 ? 24.016 -3.932 -16.641 1 98.88 420 HIS A CA 1
ATOM 3249 C C . HIS A 1 420 ? 23.656 -5.387 -16.375 1 98.88 420 HIS A C 1
ATOM 3251 O O . HIS A 1 420 ? 24.125 -5.98 -15.398 1 98.88 420 HIS A O 1
ATOM 3257 N N . GLU A 1 421 ? 22.766 -5.953 -17.203 1 98.81 421 GLU A N 1
ATOM 3258 C CA . GLU A 1 421 ? 22.375 -7.355 -17.078 1 98.81 421 GLU A CA 1
ATOM 3259 C C . GLU A 1 421 ? 23.609 -8.266 -17.047 1 98.81 421 GLU A C 1
ATOM 3261 O O . GLU A 1 421 ? 23.75 -9.102 -16.156 1 98.81 421 GLU A O 1
ATOM 3266 N N . LYS A 1 422 ? 24.453 -8.055 -18.031 1 98.5 422 LYS A N 1
ATOM 3267 C CA . LYS A 1 422 ? 25.688 -8.852 -18.125 1 98.5 422 LYS A CA 1
ATOM 3268 C C . LYS A 1 422 ? 26.531 -8.695 -16.875 1 98.5 422 LYS A C 1
ATOM 3270 O O . LYS A 1 422 ? 27.016 -9.68 -16.312 1 98.5 422 LYS A O 1
ATOM 3275 N N . GLY A 1 423 ? 26.703 -7.441 -16.438 1 98.56 423 GLY A N 1
ATOM 3276 C CA . GLY A 1 423 ? 27.562 -7.148 -15.312 1 98.56 423 GLY A CA 1
ATOM 3277 C C . GLY A 1 423 ? 27.094 -7.789 -14.016 1 98.56 423 GLY A C 1
ATOM 3278 O O . GLY A 1 423 ? 27.891 -8.391 -13.297 1 98.56 423 GLY A O 1
ATOM 3279 N N . VAL A 1 424 ? 25.844 -7.668 -13.711 1 98.5 424 VAL A N 1
ATOM 3280 C CA . VAL A 1 424 ? 25.344 -8.172 -12.438 1 98.5 424 VAL A CA 1
ATOM 3281 C C . VAL A 1 424 ? 25.344 -9.695 -12.445 1 98.5 424 VAL A C 1
ATOM 3283 O O . VAL A 1 424 ? 25.531 -10.328 -11.406 1 98.5 424 VAL A O 1
ATOM 3286 N N . PHE A 1 425 ? 25.094 -10.336 -13.594 1 98.31 425 PHE A N 1
ATOM 3287 C CA . PHE A 1 425 ? 25.172 -11.797 -13.672 1 98.31 425 PHE A CA 1
ATOM 3288 C C . PHE A 1 425 ? 26.609 -12.273 -13.523 1 98.31 425 PHE A C 1
ATOM 3290 O O . PHE A 1 425 ? 26.859 -13.297 -12.898 1 98.31 425 PHE A O 1
ATOM 3297 N N . GLU A 1 426 ? 27.531 -11.531 -14.164 1 98.06 426 GLU A N 1
ATOM 3298 C CA . GLU A 1 426 ? 28.938 -11.898 -14.023 1 98.06 426 GLU A CA 1
ATOM 3299 C C . GLU A 1 426 ? 29.375 -11.828 -12.57 1 98.06 426 GLU A C 1
ATOM 3301 O O . GLU A 1 426 ? 30.125 -12.695 -12.102 1 98.0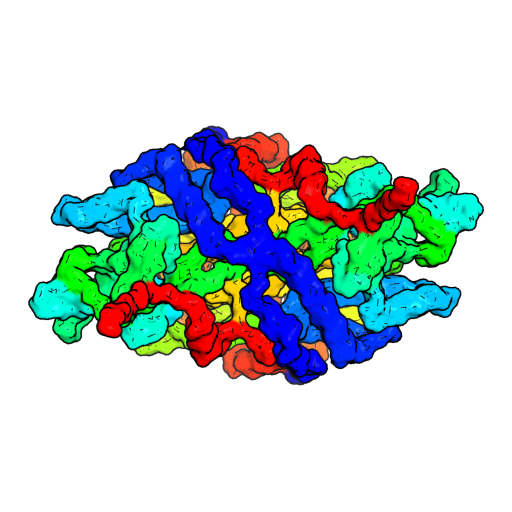6 426 GLU A O 1
ATOM 3306 N N . GLU A 1 427 ? 28.938 -10.82 -11.883 1 97.94 427 GLU A N 1
ATOM 3307 C CA . GLU A 1 427 ? 29.25 -10.68 -10.469 1 97.94 427 GLU A CA 1
ATOM 3308 C C . GLU A 1 427 ? 28.719 -11.875 -9.664 1 97.94 427 GLU A C 1
ATOM 3310 O O . GLU A 1 427 ? 29.453 -12.438 -8.844 1 97.94 427 GLU A O 1
ATOM 3315 N N . CYS A 1 428 ? 27.5 -12.266 -9.883 1 98.12 428 CYS A N 1
ATOM 3316 C CA . CYS A 1 428 ? 26.875 -13.352 -9.125 1 98.12 428 CYS A CA 1
ATOM 3317 C C . CYS A 1 428 ? 27.484 -14.695 -9.508 1 98.12 428 CYS A C 1
ATOM 3319 O O . CYS A 1 428 ? 27.594 -15.586 -8.664 1 98.12 428 CYS A O 1
ATOM 3321 N N . ARG A 1 429 ? 27.859 -14.844 -10.773 1 97.56 429 ARG A N 1
ATOM 3322 C CA . ARG A 1 429 ? 28.547 -16.062 -11.18 1 97.56 429 ARG A CA 1
ATOM 3323 C C . ARG A 1 429 ? 29.891 -16.203 -10.484 1 97.56 429 ARG A C 1
ATOM 3325 O O . ARG A 1 429 ? 30.297 -17.297 -10.109 1 97.56 429 ARG A O 1
ATOM 3332 N N . ALA A 1 430 ? 30.594 -15.102 -10.398 1 97.25 430 ALA A N 1
ATOM 3333 C CA . ALA A 1 430 ? 31.875 -15.117 -9.703 1 97.25 430 ALA A CA 1
ATOM 3334 C C . ALA A 1 430 ? 31.703 -15.5 -8.234 1 97.25 430 ALA A C 1
ATOM 3336 O O . ALA A 1 430 ? 32.5 -16.281 -7.695 1 97.25 430 ALA A O 1
ATOM 3337 N N . LEU A 1 431 ? 30.703 -14.961 -7.609 1 96.75 431 LEU A N 1
ATOM 3338 C CA . LEU A 1 431 ? 30.406 -15.297 -6.223 1 96.75 431 LEU A CA 1
ATOM 3339 C C . LEU A 1 431 ? 30 -16.766 -6.09 1 96.75 431 LEU A C 1
ATOM 3341 O O . LEU A 1 431 ? 30.391 -17.438 -5.141 1 96.75 431 LEU A O 1
ATOM 3345 N N . ALA A 1 432 ? 29.188 -17.172 -7.039 1 96.56 432 ALA A N 1
ATOM 3346 C CA . ALA A 1 432 ? 28.734 -18.562 -7.031 1 96.56 432 ALA A CA 1
ATOM 3347 C C . ALA A 1 432 ? 29.906 -19.516 -7.176 1 96.56 432 ALA A C 1
ATOM 3349 O O . ALA A 1 432 ? 29.938 -20.578 -6.555 1 96.56 432 ALA A O 1
ATOM 3350 N N . LYS A 1 433 ? 30.828 -19.172 -7.996 1 95.88 433 LYS A N 1
ATOM 3351 C CA . LYS A 1 433 ? 32.031 -19.984 -8.18 1 95.88 433 LYS A CA 1
ATOM 3352 C C . LYS A 1 433 ? 32.906 -19.984 -6.926 1 95.88 433 LYS A C 1
ATOM 3354 O O . LYS A 1 433 ? 33.469 -21.016 -6.547 1 95.88 433 LYS A O 1
ATOM 3359 N N . LYS A 1 434 ? 32.938 -18.906 -6.316 1 95.94 434 LYS A N 1
ATOM 3360 C CA . LYS A 1 434 ? 33.781 -18.734 -5.133 1 95.94 434 LYS A CA 1
ATOM 3361 C C . LYS A 1 434 ? 33.25 -19.531 -3.949 1 95.94 434 LYS A C 1
ATOM 3363 O O . LYS A 1 434 ? 34 -20.156 -3.211 1 95.94 434 LYS A O 1
ATOM 3368 N N . TYR A 1 435 ? 31.938 -19.516 -3.711 1 94.5 435 TYR A N 1
ATOM 3369 C CA . TYR A 1 435 ? 31.375 -20.047 -2.473 1 94.5 435 TYR A CA 1
ATOM 3370 C C . TYR A 1 435 ? 30.719 -21.406 -2.705 1 94.5 435 TYR A C 1
ATOM 3372 O O . TYR A 1 435 ? 30.594 -22.203 -1.78 1 94.5 435 TYR A O 1
ATOM 3380 N N . GLY A 1 436 ? 30.266 -21.656 -3.924 1 91.06 436 GLY A N 1
ATOM 3381 C CA . GLY A 1 436 ? 29.484 -22.844 -4.211 1 91.06 436 GLY A CA 1
ATOM 3382 C C . GLY A 1 436 ? 28 -22.688 -3.938 1 91.06 436 GLY A C 1
ATOM 3383 O O . GLY A 1 436 ? 27.609 -21.922 -3.047 1 91.06 436 GLY A O 1
ATOM 3384 N N . PRO A 1 437 ? 27.172 -23.359 -4.594 1 85.81 437 PRO A N 1
ATOM 3385 C CA . PRO A 1 437 ? 25.734 -23.141 -4.578 1 85.81 437 PRO A CA 1
ATOM 3386 C C . PRO A 1 437 ? 25.078 -23.547 -3.258 1 85.81 437 PRO A C 1
ATOM 3388 O O . PRO A 1 437 ? 23.969 -23.094 -2.943 1 85.81 437 PRO A O 1
ATOM 3391 N N . ARG A 1 438 ? 25.656 -24.312 -2.375 1 86.56 438 ARG A N 1
ATOM 3392 C CA . ARG A 1 438 ? 25.031 -24.797 -1.149 1 86.56 438 ARG A CA 1
ATOM 3393 C C . ARG A 1 438 ? 25.656 -24.156 0.081 1 86.56 438 ARG A C 1
ATOM 3395 O O . ARG A 1 438 ? 25.344 -24.516 1.214 1 86.56 438 ARG A O 1
ATOM 3402 N N . SER A 1 439 ? 26.406 -23.203 -0.155 1 92.44 439 SER A N 1
ATOM 3403 C CA . SER A 1 439 ? 27.078 -22.547 0.961 1 92.44 439 SER A CA 1
ATOM 3404 C C . SER A 1 439 ? 26.188 -21.484 1.598 1 92.44 439 SER A C 1
ATOM 3406 O O . SER A 1 439 ? 25.25 -21 0.967 1 92.44 439 SER A O 1
ATOM 3408 N N . THR A 1 440 ? 26.469 -21.219 2.83 1 93.31 440 THR A N 1
ATOM 3409 C CA . THR A 1 440 ? 25.781 -20.125 3.516 1 93.31 440 THR A CA 1
ATOM 3410 C C . THR A 1 440 ? 26.062 -18.797 2.842 1 93.31 440 THR A C 1
ATOM 3412 O O . THR A 1 440 ? 25.203 -17.922 2.789 1 93.31 440 THR A O 1
ATOM 3415 N N . GLN A 1 441 ? 27.281 -18.625 2.336 1 94.69 441 GLN A N 1
ATOM 3416 C CA . GLN A 1 441 ? 27.672 -17.391 1.656 1 94.69 441 GLN A CA 1
ATOM 3417 C C . GLN A 1 441 ? 26.875 -17.188 0.374 1 94.69 441 GLN A C 1
ATOM 3419 O O . GLN A 1 441 ? 26.5 -16.062 0.032 1 94.69 441 GLN A O 1
ATOM 3424 N N . TYR A 1 442 ? 26.625 -18.266 -0.325 1 95.12 442 TYR A N 1
ATOM 3425 C CA . TYR A 1 442 ? 25.766 -18.188 -1.503 1 95.12 442 TYR A CA 1
ATOM 3426 C C . TYR A 1 442 ? 24.391 -17.656 -1.139 1 95.12 442 TYR A C 1
ATOM 3428 O O . TYR A 1 442 ? 23.891 -16.734 -1.789 1 95.12 442 TYR A O 1
ATOM 3436 N N . ALA A 1 443 ? 23.812 -18.203 -0.086 1 94.69 443 ALA A N 1
ATOM 3437 C CA . ALA A 1 443 ? 22.5 -17.797 0.386 1 94.69 443 ALA A CA 1
ATOM 3438 C C . ALA A 1 443 ? 22.516 -16.328 0.837 1 94.69 443 ALA A C 1
ATOM 3440 O O . ALA A 1 443 ? 21.531 -15.602 0.625 1 94.69 443 ALA A O 1
ATOM 3441 N N . ASP A 1 444 ? 23.609 -15.922 1.425 1 96.25 444 ASP A N 1
ATOM 3442 C CA . ASP A 1 444 ? 23.703 -14.594 2.027 1 96.25 444 ASP A CA 1
ATOM 3443 C C . ASP A 1 444 ? 23.922 -13.523 0.963 1 96.25 444 ASP A C 1
ATOM 3445 O O . ASP A 1 444 ? 23.375 -12.422 1.065 1 96.25 444 ASP A O 1
ATOM 3449 N N . TYR A 1 445 ? 24.703 -13.805 -0.077 1 96.31 445 TYR A N 1
ATOM 3450 C CA . TYR A 1 445 ? 25.156 -12.758 -0.983 1 96.31 445 TYR A CA 1
ATOM 3451 C C . TYR A 1 445 ? 24.406 -12.812 -2.305 1 96.31 445 TYR A C 1
ATOM 3453 O O . TYR A 1 445 ? 24.297 -11.805 -3.01 1 96.31 445 TYR A O 1
ATOM 3461 N N . ILE A 1 446 ? 23.922 -13.977 -2.666 1 97.12 446 ILE A N 1
ATOM 3462 C CA . ILE A 1 446 ? 23.391 -14.117 -4.012 1 97.12 446 ILE A CA 1
ATOM 3463 C C . ILE A 1 446 ? 21.859 -14.141 -3.957 1 97.12 446 ILE A C 1
ATOM 3465 O O . ILE A 1 446 ? 21.203 -13.438 -4.727 1 97.12 446 ILE A O 1
ATOM 3469 N N . LEU A 1 447 ? 21.219 -14.891 -3.016 1 96.62 447 LEU A N 1
ATOM 3470 C CA . LEU A 1 447 ? 19.766 -15.07 -3.004 1 96.62 447 LEU A CA 1
ATOM 3471 C C . LEU A 1 447 ? 19.047 -13.742 -2.818 1 96.62 447 LEU A C 1
ATOM 3473 O O . LEU A 1 447 ? 18.031 -13.484 -3.467 1 96.62 447 LEU A O 1
ATOM 3477 N N . PRO A 1 448 ? 19.578 -12.844 -1.994 1 96.56 448 PRO A N 1
ATOM 3478 C CA . PRO A 1 448 ? 18.906 -11.547 -1.853 1 96.56 448 PRO A CA 1
ATOM 3479 C C . PRO A 1 448 ? 19 -10.703 -3.119 1 96.56 448 PRO A C 1
ATOM 3481 O O . PRO A 1 448 ? 18.281 -9.703 -3.246 1 96.56 448 PRO A O 1
ATOM 3484 N N . ARG A 1 449 ? 19.844 -11.07 -4.074 1 97.88 449 ARG A N 1
ATOM 3485 C CA . ARG A 1 449 ? 20.016 -10.328 -5.316 1 97.88 449 ARG A CA 1
ATOM 3486 C C . ARG A 1 449 ? 19.172 -10.922 -6.434 1 97.88 449 ARG A C 1
ATOM 3488 O O . ARG A 1 449 ? 19.109 -10.367 -7.535 1 97.88 449 ARG A O 1
ATOM 3495 N N . SER A 1 450 ? 18.484 -12 -6.172 1 98.44 450 SER A N 1
ATOM 3496 C CA . SER A 1 450 ? 17.844 -12.805 -7.207 1 98.44 450 SER A CA 1
ATOM 3497 C C . SER A 1 450 ? 16.75 -12.016 -7.934 1 98.44 450 SER A C 1
ATOM 3499 O O . SER A 1 450 ? 16.672 -12.039 -9.164 1 98.44 450 SER A O 1
ATOM 3501 N N . LYS A 1 451 ? 15.93 -11.352 -7.207 1 98.25 451 LYS A N 1
ATOM 3502 C CA . LYS A 1 451 ? 14.883 -10.57 -7.852 1 98.25 451 LYS A CA 1
ATOM 3503 C C . LYS A 1 451 ? 15.484 -9.477 -8.742 1 98.25 451 LYS A C 1
ATOM 3505 O O . LYS A 1 451 ? 14.977 -9.219 -9.836 1 98.25 451 LYS A O 1
ATOM 3510 N N . ASP A 1 452 ? 16.547 -8.82 -8.281 1 98.44 452 ASP A N 1
ATOM 3511 C CA . ASP A 1 452 ? 17.219 -7.773 -9.055 1 98.44 452 ASP A CA 1
ATOM 3512 C C . ASP A 1 452 ? 17.812 -8.336 -10.336 1 98.44 452 ASP A C 1
ATOM 3514 O O . ASP A 1 452 ? 17.812 -7.672 -11.375 1 98.44 452 ASP A O 1
ATOM 3518 N N . LEU A 1 453 ? 18.375 -9.555 -10.227 1 98.69 453 LEU A N 1
ATOM 3519 C CA . LEU A 1 453 ? 18.922 -10.211 -11.406 1 98.69 453 LEU A CA 1
ATOM 3520 C C . LEU A 1 453 ? 17.828 -10.438 -12.453 1 98.69 453 LEU A C 1
ATOM 3522 O O . LEU A 1 453 ? 18.031 -10.125 -13.633 1 98.69 453 LEU A O 1
ATOM 3526 N N . VAL A 1 454 ? 16.734 -10.93 -11.977 1 98.81 454 VAL A N 1
ATOM 3527 C CA . VAL A 1 454 ? 15.617 -11.227 -12.875 1 98.81 454 VAL A CA 1
ATOM 3528 C C . VAL A 1 454 ? 15.062 -9.93 -13.469 1 98.81 454 VAL A C 1
ATOM 3530 O O . VAL A 1 454 ? 14.75 -9.867 -14.656 1 98.81 454 VAL A O 1
ATOM 3533 N N . GLU A 1 455 ? 15 -8.898 -12.68 1 98.81 455 GLU A N 1
ATOM 3534 C CA . GLU A 1 455 ? 14.516 -7.605 -13.156 1 98.81 455 GLU A CA 1
ATOM 3535 C C . GLU A 1 455 ? 15.469 -7.012 -14.195 1 98.81 455 GLU A C 1
ATOM 3537 O O . GLU A 1 455 ? 15.031 -6.348 -15.133 1 98.81 455 GLU A O 1
ATOM 3542 N N . ALA A 1 456 ? 16.75 -7.23 -13.992 1 98.88 456 ALA A N 1
ATOM 3543 C CA . ALA A 1 456 ? 17.719 -6.738 -14.969 1 98.88 456 ALA A CA 1
ATOM 3544 C C . ALA A 1 456 ? 17.438 -7.312 -16.359 1 98.88 456 ALA A C 1
ATOM 3546 O O . ALA A 1 456 ? 17.484 -6.59 -17.359 1 98.88 456 ALA A O 1
ATOM 3547 N N . ILE A 1 457 ? 17.188 -8.625 -16.438 1 98.88 457 ILE A N 1
ATOM 3548 C CA . ILE A 1 457 ? 16.828 -9.258 -17.703 1 98.88 457 ILE A CA 1
ATOM 3549 C C . ILE A 1 457 ? 15.555 -8.617 -18.25 1 98.88 457 ILE A C 1
ATOM 3551 O O . ILE A 1 457 ? 15.492 -8.273 -19.438 1 98.88 457 ILE A O 1
ATOM 3555 N N . GLY A 1 458 ? 14.57 -8.477 -17.344 1 98.88 458 GLY A N 1
ATOM 3556 C CA . GLY A 1 458 ? 13.281 -7.934 -17.75 1 98.88 458 GLY A CA 1
ATOM 3557 C C . GLY A 1 458 ? 13.367 -6.52 -18.281 1 98.88 458 GLY A C 1
ATOM 3558 O O . GLY A 1 458 ? 12.703 -6.18 -19.266 1 98.88 458 GLY A O 1
ATOM 3559 N N . HIS A 1 459 ? 14.141 -5.648 -17.641 1 98.88 459 HIS A N 1
ATOM 3560 C CA . HIS A 1 459 ? 14.297 -4.27 -18.094 1 98.88 459 HIS A CA 1
ATOM 3561 C C . HIS A 1 459 ? 14.93 -4.211 -19.484 1 98.88 459 HIS A C 1
ATOM 3563 O O . HIS A 1 459 ? 14.492 -3.434 -20.328 1 98.88 459 HIS A O 1
ATOM 3569 N N . ARG A 1 460 ? 15.953 -5 -19.625 1 98.88 460 ARG A N 1
ATOM 3570 C CA . ARG A 1 460 ? 16.609 -5.059 -20.938 1 98.88 460 ARG A CA 1
ATOM 3571 C C . ARG A 1 460 ? 15.633 -5.551 -22 1 98.88 460 ARG A C 1
ATOM 3573 O O . ARG A 1 460 ? 15.508 -4.934 -23.062 1 98.88 460 ARG A O 1
ATOM 3580 N N . MET A 1 461 ? 14.898 -6.617 -21.734 1 98.81 461 MET A N 1
ATOM 3581 C CA . MET A 1 461 ? 13.945 -7.184 -22.688 1 98.81 461 MET A CA 1
ATOM 3582 C C . MET A 1 461 ? 12.828 -6.195 -22.984 1 98.81 461 MET A C 1
ATOM 3584 O O . MET A 1 461 ? 12.391 -6.078 -24.141 1 98.81 461 MET A O 1
ATOM 3588 N N . ALA A 1 462 ? 12.352 -5.496 -21.984 1 98.88 462 ALA A N 1
ATOM 3589 C CA . ALA A 1 462 ? 11.281 -4.52 -22.156 1 98.88 462 ALA A CA 1
ATOM 3590 C C . ALA A 1 462 ? 11.719 -3.381 -23.078 1 98.88 462 ALA A C 1
ATOM 3592 O O . ALA A 1 462 ? 10.977 -2.977 -23.969 1 98.88 462 ALA A O 1
ATOM 3593 N N . HIS A 1 463 ? 12.883 -2.846 -22.812 1 98.81 463 HIS A N 1
ATOM 3594 C CA . HIS A 1 463 ? 13.398 -1.759 -23.641 1 98.81 463 HIS A CA 1
ATOM 3595 C C . HIS A 1 463 ? 13.578 -2.205 -25.078 1 98.81 463 HIS A C 1
ATOM 3597 O O . HIS A 1 463 ? 13.234 -1.472 -26.016 1 98.81 463 HIS A O 1
ATOM 3603 N N . GLU A 1 464 ? 14.133 -3.4 -25.266 1 98.69 464 GLU A N 1
ATOM 3604 C CA . GLU A 1 464 ? 14.328 -3.938 -26.609 1 98.69 464 GLU A CA 1
ATOM 3605 C C . GLU A 1 464 ? 13 -4.16 -27.328 1 98.69 464 GLU A C 1
ATOM 3607 O O . GLU A 1 464 ? 12.883 -3.914 -28.516 1 98.69 464 GLU A O 1
ATOM 3612 N N . SER A 1 465 ? 12.023 -4.684 -26.562 1 98.62 465 SER A N 1
ATOM 3613 C CA . SER A 1 465 ? 10.688 -4.863 -27.125 1 98.62 465 SER A CA 1
ATOM 3614 C C . SER A 1 465 ? 10.094 -3.527 -27.547 1 98.62 465 SER A C 1
ATOM 3616 O O . SER A 1 465 ? 9.406 -3.449 -28.578 1 98.62 465 SER A O 1
ATOM 3618 N N . ALA A 1 466 ? 10.328 -2.494 -26.734 1 98.62 466 ALA A N 1
ATOM 3619 C CA . ALA A 1 466 ? 9.828 -1.158 -27.062 1 98.62 466 ALA A CA 1
ATOM 3620 C C . ALA A 1 466 ? 10.414 -0.666 -28.391 1 98.62 466 ALA A C 1
ATOM 3622 O O . ALA A 1 466 ? 9.695 -0.095 -29.219 1 98.62 466 ALA A O 1
ATOM 3623 N N . VAL A 1 467 ? 11.688 -0.878 -28.562 1 97.56 467 VAL A N 1
ATOM 3624 C CA . VAL A 1 467 ? 12.352 -0.481 -29.797 1 97.56 467 VAL A CA 1
ATOM 3625 C C . VAL A 1 467 ? 11.789 -1.281 -30.969 1 97.56 467 VAL A C 1
ATOM 3627 O O . VAL A 1 467 ? 11.453 -0.715 -32 1 97.56 467 VAL A O 1
ATOM 3630 N N . ALA A 1 468 ? 11.672 -2.572 -30.781 1 97.56 468 ALA A N 1
ATOM 3631 C CA . ALA A 1 468 ? 11.195 -3.469 -31.844 1 97.56 468 ALA A CA 1
ATOM 3632 C C . ALA A 1 468 ? 9.773 -3.119 -32.25 1 97.56 468 ALA A C 1
ATOM 3634 O O . ALA A 1 468 ? 9.414 -3.25 -33.438 1 97.56 468 ALA A O 1
ATOM 3635 N N . GLU A 1 469 ? 8.953 -2.705 -31.312 1 97.69 469 GLU A N 1
ATOM 3636 C CA . GLU A 1 469 ? 7.547 -2.402 -31.578 1 97.69 469 GLU A CA 1
ATOM 3637 C C . GLU A 1 469 ? 7.352 -0.923 -31.891 1 97.69 469 GLU A C 1
ATOM 3639 O O . GLU A 1 469 ? 6.219 -0.441 -31.953 1 97.69 469 GLU A O 1
ATOM 3644 N N . HIS A 1 470 ? 8.398 -0.158 -32.031 1 97.94 470 HIS A N 1
ATOM 3645 C CA . HIS A 1 470 ? 8.406 1.24 -32.469 1 97.94 470 HIS A CA 1
ATOM 3646 C C . HIS A 1 470 ? 7.652 2.115 -31.453 1 97.94 470 HIS A C 1
ATOM 3648 O O . HIS A 1 470 ? 6.863 2.977 -31.859 1 97.94 470 HIS A O 1
ATOM 3654 N N . VAL A 1 471 ? 7.785 1.779 -30.219 1 98.38 471 VAL A N 1
ATOM 3655 C CA . VAL A 1 471 ? 7.355 2.715 -29.188 1 98.38 471 VAL A CA 1
ATOM 3656 C C . VAL A 1 471 ? 8.078 4.047 -29.359 1 98.38 471 VAL A C 1
ATOM 3658 O O . VAL A 1 471 ? 9.266 4.078 -29.703 1 98.38 471 VAL A O 1
ATOM 3661 N N . PRO A 1 472 ? 7.309 5.234 -29.156 1 98.06 472 PRO A N 1
ATOM 3662 C CA . PRO A 1 472 ? 8 6.52 -29.297 1 98.06 472 PRO A CA 1
ATOM 3663 C C . PRO A 1 472 ? 9.289 6.578 -28.484 1 98.06 472 PRO A C 1
ATOM 3665 O O . PRO A 1 472 ? 9.305 6.188 -27.312 1 98.06 472 PRO A O 1
ATOM 3668 N N . GLN A 1 473 ? 10.359 7.043 -29.125 1 98.06 473 GLN A N 1
ATOM 3669 C CA . GLN A 1 473 ? 11.688 7.043 -28.516 1 98.06 473 GLN A CA 1
ATOM 3670 C C . GLN A 1 473 ? 11.688 7.773 -27.172 1 98.06 473 GLN A C 1
ATOM 3672 O O . GLN A 1 473 ? 12.383 7.363 -26.234 1 98.06 473 GLN A O 1
ATOM 3677 N N . ILE A 1 474 ? 10.914 8.828 -27.141 1 98.25 474 ILE A N 1
ATOM 3678 C CA . ILE A 1 474 ? 10.844 9.641 -25.938 1 98.25 474 ILE A CA 1
ATOM 3679 C C . ILE A 1 474 ? 10.344 8.781 -24.766 1 98.25 474 ILE A C 1
ATOM 3681 O O . ILE A 1 474 ? 10.867 8.875 -23.656 1 98.25 474 ILE A O 1
ATOM 3685 N N . LEU A 1 475 ? 9.32 7.949 -24.969 1 98.69 475 LEU A N 1
ATOM 3686 C CA . LEU A 1 475 ? 8.781 7.066 -23.938 1 98.69 475 LEU A CA 1
ATOM 3687 C C . LEU A 1 475 ? 9.789 5.98 -23.578 1 98.69 475 LEU A C 1
ATOM 3689 O O . LEU A 1 475 ? 9.922 5.629 -22.391 1 98.69 475 LEU A O 1
ATOM 3693 N N . ALA A 1 476 ? 10.492 5.461 -24.562 1 98.56 476 ALA A N 1
ATOM 3694 C CA . ALA A 1 476 ? 11.539 4.473 -24.312 1 98.56 476 ALA A CA 1
ATOM 3695 C C . ALA A 1 476 ? 12.672 5.07 -23.484 1 98.56 476 ALA A C 1
ATOM 3697 O O . ALA A 1 476 ? 13.273 4.383 -22.656 1 98.56 476 ALA A O 1
ATOM 3698 N N . ASP A 1 477 ? 12.961 6.348 -23.734 1 98.5 477 ASP A N 1
ATOM 3699 C CA . ASP A 1 477 ? 13.992 7.043 -22.969 1 98.5 477 ASP A CA 1
ATOM 3700 C C . ASP A 1 477 ? 13.594 7.195 -21.5 1 98.5 477 ASP A C 1
ATOM 3702 O O . ASP A 1 477 ? 14.422 7.023 -20.609 1 98.5 477 ASP A O 1
ATOM 3706 N N . ILE A 1 478 ? 12.336 7.582 -21.297 1 98.75 478 ILE A N 1
ATOM 3707 C CA . ILE A 1 478 ? 11.836 7.688 -19.922 1 98.75 478 ILE A CA 1
ATOM 3708 C C . ILE A 1 478 ? 11.969 6.34 -19.219 1 98.75 478 ILE A C 1
ATOM 3710 O O . ILE A 1 478 ? 12.414 6.273 -18.078 1 98.75 478 ILE A O 1
ATOM 3714 N N . TYR A 1 479 ? 11.602 5.27 -19.891 1 98.88 479 TYR A N 1
ATOM 3715 C CA . TYR A 1 479 ? 11.688 3.934 -19.312 1 98.88 479 TYR A CA 1
ATOM 3716 C C . TYR A 1 479 ? 13.141 3.566 -19 1 98.88 479 TYR A C 1
ATOM 3718 O O . TYR A 1 479 ? 13.422 2.947 -17.969 1 98.88 479 TYR A O 1
ATOM 3726 N N . GLU A 1 480 ? 14.031 3.881 -19.922 1 98.69 480 GLU A N 1
ATOM 3727 C CA . GLU A 1 480 ? 15.445 3.574 -19.734 1 98.69 480 GLU A CA 1
ATOM 3728 C C . GLU A 1 480 ? 15.984 4.258 -18.484 1 98.69 480 GLU A C 1
ATOM 3730 O O . GLU A 1 480 ? 16.688 3.635 -17.688 1 98.69 480 GLU A O 1
ATOM 3735 N N . VAL A 1 481 ? 15.641 5.531 -18.328 1 98.62 481 VAL A N 1
ATOM 3736 C CA . VAL A 1 481 ? 16.094 6.27 -17.141 1 98.62 481 VAL A CA 1
ATOM 3737 C C . VAL A 1 481 ? 15.531 5.625 -15.883 1 98.62 481 VAL A C 1
ATOM 3739 O O . VAL A 1 481 ? 16.25 5.477 -14.883 1 98.62 481 VAL A O 1
ATOM 3742 N N . PHE A 1 482 ? 14.289 5.281 -15.953 1 98.38 482 PHE A N 1
ATOM 3743 C CA . PHE A 1 482 ? 13.648 4.605 -14.828 1 98.38 482 PHE A CA 1
ATOM 3744 C C . PHE A 1 482 ? 14.406 3.338 -14.453 1 98.38 482 PHE A C 1
ATOM 3746 O O . PHE A 1 482 ? 14.719 3.119 -13.281 1 98.38 482 PHE A O 1
ATOM 3753 N N . ALA A 1 483 ? 14.695 2.486 -15.445 1 98.69 483 ALA A N 1
ATOM 3754 C CA . ALA A 1 483 ? 15.375 1.212 -15.227 1 98.69 483 ALA A CA 1
ATOM 3755 C C . ALA A 1 483 ? 16.781 1.426 -14.672 1 98.69 483 ALA A C 1
ATOM 3757 O O . ALA A 1 483 ? 17.219 0.688 -13.789 1 98.69 483 ALA A O 1
ATOM 3758 N N . ILE A 1 484 ? 17.469 2.418 -15.195 1 98.69 484 ILE A N 1
ATOM 3759 C CA . ILE A 1 484 ? 18.812 2.746 -14.742 1 98.69 484 ILE A CA 1
ATOM 3760 C C . ILE A 1 484 ? 18.781 3.127 -13.258 1 98.69 484 ILE A C 1
ATOM 3762 O O . ILE A 1 484 ? 19.625 2.688 -12.484 1 98.69 484 ILE A O 1
ATOM 3766 N N . LYS A 1 485 ? 17.797 3.861 -12.883 1 98 485 LYS A N 1
ATOM 3767 C CA . LYS A 1 485 ? 17.703 4.367 -11.523 1 98 485 LYS A CA 1
ATOM 3768 C C . LYS A 1 485 ? 17.406 3.238 -10.531 1 98 485 LYS A C 1
ATOM 3770 O O . LYS A 1 485 ? 17.625 3.391 -9.328 1 98 485 LYS A O 1
ATOM 3775 N N . LYS A 1 486 ? 16.969 2.088 -11.023 1 97.56 486 LYS A N 1
ATOM 3776 C CA . LYS A 1 486 ? 16.703 0.94 -10.156 1 97.56 486 LYS A CA 1
ATOM 3777 C C . LYS A 1 486 ? 18 0.362 -9.602 1 97.56 486 LYS A C 1
ATOM 3779 O O . LYS A 1 486 ? 18 -0.325 -8.578 1 97.56 486 LYS A O 1
ATOM 3784 N N . ASP A 1 487 ? 19.062 0.599 -10.258 1 97.94 487 ASP A N 1
ATOM 3785 C CA . ASP A 1 487 ? 20.359 0.13 -9.805 1 97.94 487 ASP A CA 1
ATOM 3786 C C . ASP A 1 487 ? 21.453 1.132 -10.156 1 97.94 487 ASP A C 1
ATOM 3788 O O . ASP A 1 487 ? 22.469 0.77 -10.773 1 97.94 487 ASP A O 1
ATOM 3792 N N . ILE A 1 488 ? 21.219 2.348 -9.727 1 97.88 488 ILE A N 1
ATOM 3793 C CA . ILE A 1 488 ? 22.094 3.469 -10.055 1 97.88 488 ILE A CA 1
ATOM 3794 C C . ILE A 1 488 ? 23.516 3.16 -9.617 1 97.88 488 ILE A C 1
ATOM 3796 O O . ILE A 1 488 ? 24.484 3.525 -10.305 1 97.88 488 ILE A O 1
ATOM 3800 N N . GLY A 1 489 ? 23.672 2.457 -8.5 1 98.06 489 GLY A N 1
ATOM 3801 C CA . GLY A 1 489 ? 25 2.152 -7.965 1 98.06 489 GLY A CA 1
ATOM 3802 C C . GLY A 1 489 ? 25.859 1.362 -8.93 1 98.06 489 GLY A C 1
ATOM 3803 O O . GLY A 1 489 ? 27.062 1.619 -9.047 1 98.06 489 GLY A O 1
ATOM 3804 N N . TRP A 1 490 ? 25.234 0.428 -9.609 1 98.5 490 TRP A N 1
ATOM 3805 C CA . TRP A 1 490 ? 26 -0.39 -10.539 1 98.5 490 TRP A CA 1
ATOM 3806 C C . TRP A 1 490 ? 26.547 0.454 -11.688 1 98.5 490 TRP A C 1
ATOM 3808 O O . TRP A 1 490 ? 27.719 0.325 -12.062 1 98.5 490 TRP A O 1
ATOM 3818 N N . TYR A 1 491 ? 25.781 1.299 -12.266 1 98.62 491 TYR A N 1
ATOM 3819 C CA . TYR A 1 491 ? 26.172 2.104 -13.422 1 98.62 491 TYR A CA 1
ATOM 3820 C C . TYR A 1 491 ? 27.297 3.064 -13.055 1 98.62 491 TYR A C 1
ATOM 3822 O O . TYR A 1 491 ? 28.188 3.33 -13.875 1 98.62 491 TYR A O 1
ATOM 3830 N N . LEU A 1 492 ? 27.172 3.598 -11.828 1 98.38 492 LEU A N 1
ATOM 3831 C CA . LEU A 1 492 ? 28.188 4.52 -11.359 1 98.38 492 LEU A CA 1
ATOM 3832 C C . LEU A 1 492 ? 29.516 3.791 -11.125 1 98.38 492 LEU A C 1
ATOM 3834 O O . LEU A 1 492 ? 30.578 4.266 -11.539 1 98.38 492 LEU A O 1
ATOM 3838 N N . GLU A 1 493 ? 29.438 2.684 -10.445 1 97.62 493 GLU A N 1
ATOM 3839 C CA . GLU A 1 493 ? 30.641 1.92 -10.148 1 97.62 493 GLU A CA 1
ATOM 3840 C C . GLU A 1 493 ? 31.281 1.376 -11.43 1 97.62 493 GLU A C 1
ATOM 3842 O O . GLU A 1 493 ? 32.5 1.247 -11.516 1 97.62 493 GLU A O 1
ATOM 3847 N N . ALA A 1 494 ? 30.484 1.058 -12.445 1 97.62 494 ALA A N 1
ATOM 3848 C CA . ALA A 1 494 ? 30.969 0.569 -13.734 1 97.62 494 ALA A CA 1
ATOM 3849 C C . ALA A 1 494 ? 31.562 1.701 -14.555 1 97.62 494 ALA A C 1
ATOM 3851 O O . ALA A 1 494 ? 32.188 1.458 -15.586 1 97.62 494 ALA A O 1
ATOM 3852 N N . GLY A 1 495 ? 31.406 2.93 -14.156 1 97.44 495 GLY A N 1
ATOM 3853 C CA . GLY A 1 495 ? 31.969 4.078 -14.844 1 97.44 495 GLY A CA 1
ATOM 3854 C C . GLY A 1 495 ? 31.188 4.469 -16.094 1 97.44 495 GLY A C 1
ATOM 3855 O O . GLY A 1 495 ? 31.719 5.168 -16.953 1 97.44 495 GLY A O 1
ATOM 3856 N N . LEU A 1 496 ? 29.953 3.996 -16.141 1 98.12 496 LEU A N 1
ATOM 3857 C CA . LEU A 1 496 ? 29.172 4.219 -17.359 1 98.12 496 LEU A CA 1
ATOM 3858 C C . LEU A 1 496 ? 28.391 5.523 -17.266 1 98.12 496 LEU A C 1
ATOM 3860 O O . LEU A 1 496 ? 28.094 6.145 -18.297 1 98.12 496 LEU A O 1
ATOM 3864 N N . LEU A 1 497 ? 27.953 5.867 -16.047 1 98.38 497 LEU A N 1
ATOM 3865 C CA . LEU A 1 497 ? 27.156 7.066 -15.828 1 98.38 497 LEU A CA 1
ATOM 3866 C C . LEU A 1 497 ? 27.578 7.773 -14.547 1 98.38 497 LEU A C 1
ATOM 3868 O O . LEU A 1 497 ? 28.297 7.203 -13.719 1 98.38 497 LEU A O 1
ATOM 3872 N N . THR A 1 498 ? 27.219 9.023 -14.414 1 98.19 498 THR A N 1
ATOM 3873 C CA . THR A 1 498 ? 27.297 9.773 -13.164 1 98.19 498 THR A CA 1
ATOM 3874 C C . THR A 1 498 ? 25.891 10.172 -12.703 1 98.19 498 THR A C 1
ATOM 3876 O O . THR A 1 498 ? 24.938 10.109 -13.477 1 98.19 498 THR A O 1
ATOM 3879 N N . ARG A 1 499 ? 25.781 10.531 -11.469 1 97.81 499 ARG A N 1
ATOM 3880 C CA . ARG A 1 499 ? 24.5 10.992 -10.953 1 97.81 499 ARG A CA 1
ATOM 3881 C C . ARG A 1 499 ? 24.016 12.219 -11.711 1 97.81 499 ARG A C 1
ATOM 3883 O O . ARG A 1 499 ? 22.828 12.344 -12.016 1 97.81 499 ARG A O 1
ATOM 3890 N N . ALA A 1 500 ? 24.891 13.141 -12.047 1 97.06 500 ALA A N 1
ATOM 3891 C CA . ALA A 1 500 ? 24.531 14.344 -12.789 1 97.06 500 ALA A CA 1
ATOM 3892 C C . ALA A 1 500 ? 24.016 14 -14.18 1 97.06 500 ALA A C 1
ATOM 3894 O O . ALA A 1 500 ? 23.047 14.594 -14.648 1 97.06 500 ALA A O 1
ATOM 3895 N N . ARG A 1 501 ? 24.703 13.078 -14.828 1 98.06 501 ARG A N 1
ATOM 3896 C CA . ARG A 1 501 ? 24.297 12.672 -16.172 1 98.06 501 ARG A CA 1
ATOM 3897 C C . ARG A 1 501 ? 22.922 12.031 -16.141 1 98.06 501 ARG A C 1
ATOM 3899 O O . ARG A 1 501 ? 22.094 12.266 -17.047 1 98.06 501 ARG A O 1
ATOM 3906 N N . ILE A 1 502 ? 22.641 11.18 -15.188 1 98.12 502 ILE A N 1
ATOM 3907 C CA . ILE A 1 502 ? 21.344 10.523 -15.055 1 98.12 502 ILE A CA 1
ATOM 3908 C C . ILE A 1 502 ? 20.266 11.578 -14.836 1 98.12 502 ILE A C 1
ATOM 3910 O O . ILE A 1 502 ? 19.188 11.484 -15.422 1 98.12 502 ILE A O 1
ATOM 3914 N N . ALA A 1 503 ? 20.531 12.602 -14.008 1 97.19 503 ALA A N 1
ATOM 3915 C CA . ALA A 1 503 ? 19.594 13.695 -13.781 1 97.19 503 ALA A CA 1
ATOM 3916 C C . ALA A 1 503 ? 19.297 14.445 -15.07 1 97.19 503 ALA A C 1
ATOM 3918 O O . ALA A 1 503 ? 18.156 14.836 -15.328 1 97.19 503 ALA A O 1
ATOM 3919 N N . ASP A 1 504 ? 20.344 14.656 -15.867 1 97.94 504 ASP A N 1
ATOM 3920 C CA . ASP A 1 504 ? 20.203 15.344 -17.141 1 97.94 504 ASP A CA 1
ATOM 3921 C C . ASP A 1 504 ? 19.344 14.516 -18.109 1 97.94 504 ASP A C 1
ATOM 3923 O O . ASP A 1 504 ? 18.5 15.07 -18.828 1 97.94 504 ASP A O 1
ATOM 3927 N N . MET A 1 505 ? 19.641 13.211 -18.125 1 98.12 505 MET A N 1
ATOM 3928 C CA . MET A 1 505 ? 18.844 12.312 -18.969 1 98.12 505 MET A CA 1
ATOM 3929 C C . MET A 1 505 ? 17.375 12.367 -18.578 1 98.12 505 MET A C 1
ATOM 3931 O O . MET A 1 505 ? 16.5 12.453 -19.453 1 98.12 505 MET A O 1
ATOM 3935 N N . GLU A 1 506 ? 17.094 12.305 -17.297 1 97.81 506 GLU A N 1
ATOM 3936 C CA . GLU A 1 506 ? 15.719 12.336 -16.812 1 97.81 506 GLU A CA 1
ATOM 3937 C C . GLU A 1 506 ? 15.039 13.656 -17.172 1 97.81 506 GLU A C 1
ATOM 3939 O O . GLU A 1 506 ? 13.906 13.664 -17.656 1 97.81 506 GLU A O 1
ATOM 3944 N N . ASN A 1 507 ? 15.734 14.781 -16.906 1 97.69 507 ASN A N 1
ATOM 3945 C CA . ASN A 1 507 ? 15.172 16.094 -17.188 1 97.69 507 ASN A CA 1
ATOM 3946 C C . ASN A 1 507 ? 14.867 16.266 -18.672 1 97.69 507 ASN A C 1
ATOM 3948 O O . ASN A 1 507 ? 13.805 16.766 -19.031 1 97.69 507 ASN A O 1
ATOM 3952 N N . ALA A 1 508 ? 15.82 15.844 -19.5 1 97.88 508 ALA A N 1
ATOM 3953 C CA . ALA A 1 508 ? 15.633 15.945 -20.938 1 97.88 508 ALA A CA 1
ATOM 3954 C C . ALA A 1 508 ? 14.43 15.133 -21.406 1 97.88 508 ALA A C 1
ATOM 3956 O O . ALA A 1 508 ? 13.664 15.57 -22.266 1 97.88 508 ALA A O 1
ATOM 3957 N N . ALA A 1 509 ? 14.305 13.953 -20.828 1 97.75 509 ALA A N 1
ATOM 3958 C CA . ALA A 1 509 ? 13.18 13.086 -21.188 1 97.75 509 ALA A CA 1
ATOM 3959 C C . ALA A 1 509 ? 11.852 13.727 -20.766 1 97.75 509 ALA A C 1
ATOM 3961 O O . ALA A 1 509 ? 10.883 13.688 -21.531 1 97.75 509 ALA A O 1
ATOM 3962 N N . MET A 1 510 ? 11.805 14.297 -19.594 1 97.88 510 MET A N 1
ATOM 3963 C CA . MET A 1 510 ? 10.578 14.93 -19.109 1 97.88 510 MET A CA 1
ATOM 3964 C C . MET A 1 510 ? 10.188 16.109 -19.984 1 97.88 510 MET A C 1
ATOM 3966 O O . MET A 1 510 ? 9.016 16.266 -20.328 1 97.88 510 MET A O 1
ATOM 3970 N N . ILE A 1 511 ? 11.18 16.938 -20.312 1 97.69 511 ILE A N 1
ATOM 3971 C CA . ILE A 1 511 ? 10.938 18.125 -21.141 1 97.69 511 ILE A CA 1
ATOM 3972 C C . ILE A 1 511 ? 10.398 17.703 -22.5 1 97.69 511 ILE A C 1
ATOM 3974 O O . ILE A 1 511 ? 9.422 18.266 -23 1 97.69 511 ILE A O 1
ATOM 3978 N N . SER A 1 512 ? 10.977 16.672 -23.047 1 98.06 512 SER A N 1
ATOM 3979 C CA . SER A 1 512 ? 10.609 16.203 -24.375 1 98.06 512 SER A CA 1
ATOM 3980 C C . SER A 1 512 ? 9.234 15.562 -24.391 1 98.06 512 SER A C 1
ATOM 3982 O O . SER A 1 512 ? 8.523 15.602 -25.391 1 98.06 512 SER A O 1
ATOM 3984 N N . ALA A 1 513 ? 8.844 15.039 -23.281 1 98.31 513 ALA A N 1
ATOM 3985 C CA . ALA A 1 513 ? 7.617 14.242 -23.219 1 98.31 513 ALA A CA 1
ATOM 3986 C C . ALA A 1 513 ? 6.398 15.133 -23 1 98.31 513 ALA A C 1
ATOM 3988 O O . ALA A 1 513 ? 5.297 14.805 -23.453 1 98.31 513 ALA A O 1
ATOM 3989 N N . PHE A 1 514 ? 6.57 16.234 -22.359 1 97.38 514 PHE A N 1
ATOM 3990 C CA . PHE A 1 514 ? 5.473 17.031 -21.844 1 97.38 514 PHE A CA 1
ATOM 3991 C C . PHE A 1 514 ? 4.523 17.453 -22.969 1 97.38 514 PHE A C 1
ATOM 3993 O O . PHE A 1 514 ? 3.305 17.297 -22.844 1 97.38 514 PHE A O 1
ATOM 4000 N N . PRO A 1 515 ? 5.039 17.891 -24.188 1 97.31 515 PRO A N 1
ATOM 4001 C CA . PRO A 1 515 ? 4.145 18.391 -25.219 1 97.31 515 PRO A CA 1
ATOM 4002 C C . PRO A 1 515 ? 3.219 17.312 -25.781 1 97.31 515 PRO A C 1
ATOM 4004 O O . PRO A 1 515 ? 2.135 17.625 -26.281 1 97.31 515 PRO A O 1
ATOM 4007 N N . ASN A 1 516 ? 3.623 16.047 -25.672 1 97.75 516 ASN A N 1
ATOM 4008 C CA . ASN A 1 516 ? 2.871 14.969 -26.297 1 97.75 516 ASN A CA 1
ATOM 4009 C C . ASN A 1 516 ? 2.125 14.117 -25.266 1 97.75 516 ASN A C 1
ATOM 4011 O O . ASN A 1 516 ? 1.446 13.156 -25.625 1 97.75 516 ASN A O 1
ATOM 4015 N N . MET A 1 517 ? 2.217 14.438 -24.047 1 98.31 517 MET A N 1
ATOM 4016 C CA . MET A 1 517 ? 1.739 13.562 -22.984 1 98.31 517 MET A CA 1
ATOM 4017 C C . MET A 1 517 ? 0.229 13.375 -23.078 1 98.31 517 MET A C 1
ATOM 4019 O O . MET A 1 517 ? -0.274 12.266 -22.875 1 98.31 517 MET A O 1
ATOM 4023 N N . ASN A 1 518 ? -0.474 14.43 -23.391 1 97.69 518 ASN A N 1
ATOM 4024 C CA . ASN A 1 518 ? -1.923 14.328 -23.516 1 97.69 518 ASN A CA 1
ATOM 4025 C C . ASN A 1 518 ? -2.318 13.289 -24.562 1 97.69 518 ASN A C 1
ATOM 4027 O O . ASN A 1 518 ? -3.24 12.5 -24.359 1 97.69 518 ASN A O 1
ATOM 4031 N N . GLU A 1 519 ? -1.634 13.336 -25.672 1 97.75 519 GLU A N 1
ATOM 4032 C CA . GLU A 1 519 ? -1.908 12.391 -26.75 1 97.75 519 GLU A CA 1
ATOM 4033 C C . GLU A 1 519 ? -1.618 10.961 -26.328 1 97.75 519 GLU A C 1
ATOM 4035 O O . GLU A 1 519 ? -2.395 10.047 -26.625 1 97.75 519 GLU A O 1
ATOM 4040 N N . TRP A 1 520 ? -0.516 10.719 -25.672 1 98.38 520 TRP A N 1
ATOM 4041 C CA . TRP A 1 520 ? -0.145 9.383 -25.219 1 98.38 520 TRP A CA 1
ATOM 4042 C C . TRP A 1 520 ? -1.121 8.867 -24.172 1 98.38 520 TRP A C 1
ATOM 4044 O O . TRP A 1 520 ? -1.479 7.691 -24.172 1 98.38 520 TRP A O 1
ATOM 4054 N N . VAL A 1 521 ? -1.552 9.734 -23.234 1 98.38 521 VAL A N 1
ATOM 4055 C CA . VAL A 1 521 ? -2.506 9.344 -22.203 1 98.38 521 VAL A CA 1
ATOM 4056 C C . VAL A 1 521 ? -3.836 8.961 -22.859 1 98.38 521 VAL A C 1
ATOM 4058 O O . VAL A 1 521 ? -4.406 7.914 -22.531 1 98.38 521 VAL A O 1
ATOM 4061 N N . ASP A 1 522 ? -4.309 9.781 -23.766 1 97.06 522 ASP A N 1
ATOM 4062 C CA . ASP A 1 522 ? -5.547 9.477 -24.484 1 97.06 522 ASP A CA 1
ATOM 4063 C C . ASP A 1 522 ? -5.398 8.219 -25.328 1 97.06 522 ASP A C 1
ATOM 4065 O O . ASP A 1 522 ? -6.355 7.457 -25.5 1 97.06 522 ASP A O 1
ATOM 4069 N N . GLY A 1 523 ? -4.18 8.047 -25.828 1 96.38 523 GLY A N 1
ATOM 4070 C CA . GLY A 1 523 ? -3.902 6.926 -26.719 1 96.38 523 GLY A CA 1
ATOM 4071 C C . GLY A 1 523 ? -3.955 5.582 -26.016 1 96.38 523 GLY A C 1
ATOM 4072 O O . GLY A 1 523 ? -4.043 4.539 -26.672 1 96.38 523 GLY A O 1
ATOM 4073 N N . MET A 1 524 ? -3.916 5.543 -24.703 1 96.25 524 MET A N 1
ATOM 4074 C CA . MET A 1 524 ? -4.008 4.297 -23.938 1 96.25 524 MET A CA 1
ATOM 4075 C C . MET A 1 524 ? -5.406 3.697 -24.047 1 96.25 524 MET A C 1
ATOM 4077 O O . MET A 1 524 ? -5.598 2.508 -23.797 1 96.25 524 MET A O 1
ATOM 4081 N N . GLY A 1 525 ? -6.434 4.535 -24.359 1 94.38 525 GLY A N 1
ATOM 4082 C CA . GLY A 1 525 ? -7.762 4.051 -24.703 1 94.38 525 GLY A CA 1
ATOM 4083 C C . GLY A 1 525 ? -8.531 3.523 -23.5 1 94.38 525 GLY A C 1
ATOM 4084 O O . GLY A 1 525 ? -9.414 2.676 -23.641 1 94.38 525 GLY A O 1
ATOM 4085 N N . VAL A 1 526 ? -8.234 4.004 -22.297 1 96.5 526 VAL A N 1
ATOM 4086 C CA . VAL A 1 526 ? -8.859 3.426 -21.109 1 96.5 526 VAL A CA 1
ATOM 4087 C C . VAL A 1 526 ? -9.836 4.43 -20.5 1 96.5 526 VAL A C 1
ATOM 4089 O O . VAL A 1 526 ? -10.414 4.176 -19.438 1 96.5 526 VAL A O 1
ATOM 4092 N N . ALA A 1 527 ? -10.055 5.617 -21.141 1 95.62 527 ALA A N 1
ATOM 4093 C CA . ALA A 1 527 ? -10.875 6.699 -20.609 1 95.62 527 ALA A CA 1
ATOM 4094 C C . ALA A 1 527 ? -12.258 6.195 -20.203 1 95.62 527 ALA A C 1
ATOM 4096 O O . ALA A 1 527 ? -12.766 6.52 -19.141 1 95.62 527 ALA A O 1
ATOM 4097 N N . PRO A 1 528 ? -12.922 5.285 -21.016 1 94.31 528 PRO A N 1
ATOM 4098 C CA . PRO A 1 528 ? -14.266 4.832 -20.641 1 94.31 528 PRO A CA 1
ATOM 4099 C C . PRO A 1 528 ? -14.273 4.004 -19.359 1 94.31 528 PRO A C 1
ATOM 4101 O O . PRO A 1 528 ? -15.312 3.873 -18.703 1 94.31 528 PRO A O 1
ATOM 4104 N N . TYR A 1 529 ? -13.148 3.461 -19.031 1 95.5 529 TYR A N 1
ATOM 4105 C CA . TYR A 1 529 ? -13.062 2.547 -17.891 1 95.5 529 TYR A CA 1
ATOM 4106 C C . TYR A 1 529 ? -12.594 3.275 -16.641 1 95.5 529 TYR A C 1
ATOM 4108 O O . TYR A 1 529 ? -12.594 2.703 -15.547 1 95.5 529 TYR A O 1
ATOM 4116 N N . ALA A 1 530 ? -12.172 4.52 -16.781 1 95.94 530 ALA A N 1
ATOM 4117 C CA . ALA A 1 530 ? -11.82 5.363 -15.641 1 95.94 530 ALA A CA 1
ATOM 4118 C C . ALA A 1 530 ? -13.055 6.047 -15.055 1 95.94 530 ALA A C 1
ATOM 4120 O O . ALA A 1 530 ? -13.688 6.871 -15.719 1 95.94 530 ALA A O 1
ATOM 4121 N N . LYS A 1 531 ? -13.359 5.738 -13.805 1 93.12 531 LYS A N 1
ATOM 4122 C CA . LYS A 1 531 ? -14.617 6.195 -13.219 1 93.12 531 LYS A CA 1
ATOM 4123 C C . LYS A 1 531 ? -14.375 7.152 -12.055 1 93.12 531 LYS A C 1
ATOM 4125 O O . LYS A 1 531 ? -15.305 7.508 -11.336 1 93.12 531 LYS A O 1
ATOM 4130 N N . ALA A 1 532 ? -13.211 7.527 -11.836 1 97 532 ALA A N 1
ATOM 4131 C CA . ALA A 1 532 ? -12.883 8.391 -10.703 1 97 532 ALA A CA 1
ATOM 4132 C C . ALA A 1 532 ? -13.625 9.727 -10.797 1 97 532 ALA A C 1
ATOM 4134 O O . ALA A 1 532 ? -13.523 10.43 -11.805 1 97 532 ALA A O 1
ATOM 4135 N N . PRO A 1 533 ? -14.281 10.18 -9.758 1 97.31 533 PRO A N 1
ATOM 4136 C CA . PRO A 1 533 ? -15.016 11.445 -9.805 1 97.31 533 PRO A CA 1
ATOM 4137 C C . PRO A 1 533 ? -14.086 12.648 -9.992 1 97.31 533 PRO A C 1
ATOM 4139 O O . PRO A 1 533 ? -14.523 13.695 -10.484 1 97.31 533 PRO A O 1
ATOM 4142 N N . ILE A 1 534 ? -12.867 12.555 -9.719 1 97.38 534 ILE A N 1
ATOM 4143 C CA . ILE A 1 534 ? -11.938 13.68 -9.711 1 97.38 534 ILE A CA 1
ATOM 4144 C C . ILE A 1 534 ? -11.477 13.969 -11.133 1 97.38 534 ILE A C 1
ATOM 4146 O O . ILE A 1 534 ? -10.703 14.906 -11.359 1 97.38 534 ILE A O 1
ATOM 4150 N N . LEU A 1 535 ? -11.938 13.242 -12.133 1 97.69 535 LEU A N 1
ATOM 4151 C CA . LEU A 1 535 ? -11.477 13.367 -13.516 1 97.69 535 LEU A CA 1
ATOM 4152 C C . LEU A 1 535 ? -11.938 14.688 -14.125 1 97.69 535 LEU A C 1
ATOM 4154 O O . LEU A 1 535 ? -11.305 15.203 -15.047 1 97.69 535 LEU A O 1
ATOM 4158 N N . SER A 1 536 ? -13.062 15.219 -13.641 1 96.25 536 SER A N 1
ATOM 4159 C CA . SER A 1 536 ? -13.578 16.516 -14.094 1 96.25 536 SER A CA 1
ATOM 4160 C C . SER A 1 536 ? -14.312 17.234 -12.969 1 96.25 536 SER A C 1
ATOM 4162 O O . SER A 1 536 ? -14.68 16.625 -11.961 1 96.25 536 SER A O 1
ATOM 4164 N N . GLU A 1 537 ? -14.43 18.531 -13.109 1 94.38 537 GLU A N 1
ATOM 4165 C CA . GLU A 1 537 ? -15.18 19.312 -12.125 1 94.38 537 GLU A CA 1
ATOM 4166 C C . GLU A 1 537 ? -16.641 18.859 -12.062 1 94.38 537 GLU A C 1
ATOM 4168 O O . GLU A 1 537 ? -17.203 18.719 -10.977 1 94.38 537 GLU A O 1
ATOM 4173 N N . ALA A 1 538 ? -17.219 18.578 -13.203 1 96.19 538 ALA A N 1
ATOM 4174 C CA . ALA A 1 538 ? -18.609 18.156 -13.273 1 96.19 538 ALA A CA 1
ATOM 4175 C C . ALA A 1 538 ? -18.812 16.812 -12.555 1 96.19 538 ALA A C 1
ATOM 4177 O O . ALA A 1 538 ? -19.781 16.656 -11.812 1 96.19 538 ALA A O 1
ATOM 4178 N N . SER A 1 539 ? -17.953 15.852 -12.844 1 96.5 539 SER A N 1
ATOM 4179 C CA . SER A 1 539 ? -18.078 14.547 -12.203 1 96.5 539 SER A CA 1
ATOM 4180 C C . SER A 1 539 ? -17.859 14.641 -10.695 1 96.5 539 SER A C 1
ATOM 4182 O O . SER A 1 539 ? -18.531 13.969 -9.922 1 96.5 539 SER A O 1
ATOM 4184 N N . TRP A 1 540 ? -16.938 15.5 -10.25 1 95.94 540 TRP A N 1
ATOM 4185 C CA . TRP A 1 540 ? -16.719 15.703 -8.82 1 95.94 540 TRP A CA 1
ATOM 4186 C C . TRP A 1 540 ? -17.938 16.328 -8.156 1 95.94 540 TRP A C 1
ATOM 4188 O O . TRP A 1 540 ? -18.375 15.883 -7.094 1 95.94 540 TRP A O 1
ATOM 4198 N N . ASP A 1 541 ? -18.438 17.391 -8.805 1 96.19 541 ASP A N 1
ATOM 4199 C CA . ASP A 1 541 ? -19.609 18.062 -8.273 1 96.19 541 ASP A CA 1
ATOM 4200 C C . ASP A 1 541 ? -20.781 17.094 -8.148 1 96.19 541 ASP A C 1
ATOM 4202 O O . ASP A 1 541 ? -21.484 17.094 -7.137 1 96.19 541 ASP A O 1
ATOM 4206 N N . ASN A 1 542 ? -21 16.297 -9.211 1 97 542 ASN A N 1
ATOM 4207 C CA . ASN A 1 542 ? -22.062 15.305 -9.18 1 97 542 ASN A CA 1
ATOM 4208 C C . ASN A 1 542 ? -21.859 14.305 -8.047 1 97 542 ASN A C 1
ATOM 4210 O O . ASN A 1 542 ? -22.828 13.93 -7.371 1 97 542 ASN A O 1
ATOM 4214 N N . PHE A 1 543 ? -20.703 13.883 -7.848 1 96.44 543 PHE A N 1
ATOM 4215 C CA . PHE A 1 543 ? -20.344 12.953 -6.785 1 96.44 543 PHE A CA 1
ATOM 4216 C C . PHE A 1 543 ? -20.641 13.547 -5.418 1 96.44 543 PHE A C 1
ATOM 4218 O O . PHE A 1 543 ? -21.297 12.914 -4.586 1 96.44 543 PHE A O 1
ATOM 4225 N N . VAL A 1 544 ? -20.188 14.773 -5.16 1 96.25 544 VAL A N 1
ATOM 4226 C CA . VAL A 1 544 ? -20.391 15.453 -3.883 1 96.25 544 VAL A CA 1
ATOM 4227 C C . VAL A 1 544 ? -21.875 15.703 -3.65 1 96.25 544 VAL A C 1
ATOM 4229 O O . VAL A 1 544 ? -22.375 15.531 -2.535 1 96.25 544 VAL A O 1
ATOM 4232 N N . ASP A 1 545 ? -22.562 16.078 -4.711 1 96.56 545 ASP A N 1
ATOM 4233 C CA . ASP A 1 545 ? -23.984 16.406 -4.609 1 96.56 545 ASP A CA 1
ATOM 4234 C C . ASP A 1 545 ? -24.797 15.18 -4.199 1 96.56 545 ASP A C 1
ATOM 4236 O O . ASP A 1 545 ? -25.875 15.312 -3.605 1 96.56 545 ASP A O 1
ATOM 4240 N N . ASN A 1 546 ? -24.266 13.977 -4.43 1 95.19 546 ASN A N 1
ATOM 4241 C CA . ASN A 1 546 ? -25.016 12.758 -4.137 1 95.19 546 ASN A CA 1
ATOM 4242 C C . ASN A 1 546 ? -24.609 12.164 -2.789 1 95.19 546 ASN A C 1
ATOM 4244 O O . ASN A 1 546 ? -25.141 11.125 -2.383 1 95.19 546 ASN A O 1
ATOM 4248 N N . MET A 1 547 ? -23.719 12.766 -2.074 1 93.44 547 MET A N 1
ATOM 4249 C CA . MET A 1 547 ? -23.344 12.312 -0.735 1 93.44 547 MET A CA 1
ATOM 4250 C C . MET A 1 547 ? -24.453 12.633 0.27 1 93.44 547 MET A C 1
ATOM 4252 O O . MET A 1 547 ? -25.219 13.586 0.077 1 93.44 547 MET A O 1
ATOM 4256 N N . TYR A 1 548 ? -24.516 11.812 1.26 1 92.5 548 TYR A N 1
ATOM 4257 C CA . TYR A 1 548 ? -25.469 12.094 2.332 1 92.5 548 TYR A CA 1
ATOM 4258 C C . TYR A 1 548 ? -25.125 13.406 3.027 1 92.5 548 TYR A C 1
ATOM 4260 O O . TYR A 1 548 ? -23.969 13.68 3.324 1 92.5 548 TYR A O 1
ATOM 4268 N N . THR A 1 549 ? -26.141 14.234 3.252 1 95.5 549 THR A N 1
ATOM 4269 C CA . THR A 1 549 ? -25.953 15.57 3.803 1 95.5 549 THR A CA 1
ATOM 4270 C C . THR A 1 549 ? -26.625 15.695 5.164 1 95.5 549 THR A C 1
ATOM 4272 O O . THR A 1 549 ? -27.828 15.461 5.289 1 95.5 549 THR A O 1
ATOM 4275 N N . PHE A 1 550 ? -25.844 16 6.191 1 96.19 550 PHE A N 1
ATOM 4276 C CA . PHE A 1 550 ? -26.375 16.406 7.496 1 96.19 550 PHE A CA 1
ATOM 4277 C C . PHE A 1 550 ? -26.734 17.875 7.504 1 96.19 550 PHE A C 1
ATOM 4279 O O . PHE A 1 550 ? -25.984 18.719 7.008 1 96.19 550 PHE A O 1
ATOM 4286 N N . ARG A 1 551 ? -27.891 18.141 8.008 1 95.5 551 ARG A N 1
ATOM 4287 C CA . ARG A 1 551 ? -28.438 19.5 7.992 1 95.5 551 ARG A CA 1
ATOM 4288 C C . ARG A 1 551 ? -29.031 19.859 9.344 1 95.5 551 ARG A C 1
ATOM 4290 O O . ARG A 1 551 ? -29.016 19.062 10.273 1 95.5 551 ARG A O 1
ATOM 4297 N N . GLU A 1 552 ? -29.375 21.125 9.43 1 92.38 552 GLU A N 1
ATOM 4298 C CA . GLU A 1 552 ? -30.094 21.578 10.617 1 92.38 552 GLU A CA 1
ATOM 4299 C C . GLU A 1 552 ? -31.453 20.906 10.742 1 92.38 552 GLU A C 1
ATOM 4301 O O . GLU A 1 552 ? -31.969 20.375 9.758 1 92.38 552 GLU A O 1
ATOM 4306 N N . ALA A 1 553 ? -31.922 20.922 12.016 1 88.69 553 ALA A N 1
ATOM 4307 C CA . ALA A 1 553 ? -33.25 20.312 12.242 1 88.69 553 ALA A CA 1
ATOM 4308 C C . ALA A 1 553 ? -34.312 20.984 11.383 1 88.69 553 ALA A C 1
ATOM 4310 O O . ALA A 1 553 ? -34.281 22.203 11.195 1 88.69 553 ALA A O 1
ATOM 4311 N N . PRO A 1 554 ? -35.125 20.047 10.844 1 81.5 554 PRO A N 1
ATOM 4312 C CA . PRO A 1 554 ? -36.219 20.672 10.102 1 81.5 554 PRO A CA 1
ATOM 4313 C C . PRO A 1 554 ? -37.094 21.562 10.977 1 81.5 554 PRO A C 1
ATOM 4315 O O . PRO A 1 554 ? -37.25 21.312 12.18 1 81.5 554 PRO A O 1
ATOM 4318 N N . GLU A 1 555 ? -37.344 22.75 10.547 1 72.81 555 GLU A N 1
ATOM 4319 C CA . GLU A 1 555 ? -38.25 23.641 11.266 1 72.81 555 GLU A CA 1
ATOM 4320 C C . GLU A 1 555 ? -39.594 22.938 11.578 1 72.81 555 GLU A C 1
ATOM 4322 O O . GLU A 1 555 ? -40.125 22.219 10.734 1 72.81 555 GLU A O 1
ATOM 4327 N N . GLU A 1 556 ? -39.844 22.625 12.805 1 57.12 556 GLU A N 1
ATOM 4328 C CA . GLU A 1 556 ? -41.188 22.125 13.125 1 57.12 556 GLU A CA 1
ATOM 4329 C C . GLU A 1 556 ? -42.25 22.969 12.461 1 57.12 556 GLU A C 1
ATOM 4331 O O . GLU A 1 556 ? -42.281 24.188 12.617 1 57.12 556 GLU A O 1
ATOM 4336 N N . ARG A 1 557 ? -42.688 22.594 11.406 1 52.41 557 ARG A N 1
ATOM 4337 C CA . ARG A 1 557 ? -43.906 23.25 10.969 1 52.41 557 ARG A CA 1
ATOM 4338 C C . ARG A 1 557 ? -44.969 23.25 12.086 1 52.41 557 ARG A C 1
ATOM 4340 O O . ARG A 1 557 ? -45.312 22.188 12.617 1 52.41 557 ARG A O 1
ATOM 4347 N N . ALA A 1 558 ? -45 24.359 12.922 1 39.22 558 ALA A N 1
ATOM 4348 C CA . ALA A 1 558 ? -46.188 24.641 13.711 1 39.22 558 ALA A CA 1
ATOM 4349 C C . ALA A 1 558 ? -47.438 24.391 12.906 1 39.22 558 ALA A C 1
ATOM 4351 O O . ALA A 1 558 ? -47.625 24.938 11.82 1 39.22 558 ALA A O 1
ATOM 4352 N N . PHE A 1 559 ? -47.875 23.109 13.031 1 35.53 559 PHE A N 1
ATOM 4353 C CA . PHE A 1 559 ? -49.281 23.016 12.633 1 35.53 559 PHE A CA 1
ATOM 4354 C C . PHE A 1 559 ? -50.062 24.219 13.109 1 35.53 559 PHE A C 1
ATOM 4356 O O . PHE A 1 559 ? -50.094 24.516 14.305 1 35.53 559 PHE A O 1
ATOM 4363 N N . MET A 1 560 ? -50.188 25.141 12.195 1 23.75 560 MET A N 1
ATOM 4364 C CA . MET A 1 560 ? -51.531 25.719 12.305 1 23.75 560 MET A CA 1
ATOM 4365 C C . MET A 1 560 ? -52.594 24.688 12.016 1 23.75 560 MET A C 1
ATOM 4367 O O . MET A 1 560 ? -52.438 23.859 11.117 1 23.75 560 MET A O 1
ATOM 4371 N N . MET B 1 1 ? 18.297 0.027 27.672 1 36.09 1 MET B N 1
ATOM 4372 C CA . MET B 1 1 ? 17.172 -0.074 28.594 1 36.09 1 MET B CA 1
ATOM 4373 C C . MET B 1 1 ? 15.914 -0.577 27.891 1 36.09 1 MET B C 1
ATOM 4375 O O . MET B 1 1 ? 15.609 -0.14 26.781 1 36.09 1 MET B O 1
ATOM 4379 N N . PRO B 1 2 ? 15.539 -1.764 28.219 1 45.09 2 PRO B N 1
ATOM 4380 C CA . PRO B 1 2 ? 14.312 -2.305 27.625 1 45.09 2 PRO B CA 1
ATOM 4381 C C . PRO B 1 2 ? 13.18 -1.286 27.594 1 45.09 2 PRO B C 1
ATOM 4383 O O . PRO B 1 2 ? 13.141 -0.359 28.406 1 45.09 2 PRO B O 1
ATOM 4386 N N . PHE B 1 3 ? 12.625 -1.118 26.391 1 55.31 3 PHE B N 1
ATOM 4387 C CA . PHE B 1 3 ? 11.391 -0.34 26.344 1 55.31 3 PHE B CA 1
ATOM 4388 C C . PHE B 1 3 ? 10.602 -0.509 27.641 1 55.31 3 PHE B C 1
ATOM 4390 O O . PHE B 1 3 ? 10.453 -1.625 28.141 1 55.31 3 PHE B O 1
ATOM 4397 N N . SER B 1 4 ? 10.859 0.088 28.734 1 52.84 4 SER B N 1
ATOM 4398 C CA . SER B 1 4 ? 9.992 -0.051 29.906 1 52.84 4 SER B CA 1
ATOM 4399 C C . SER B 1 4 ? 8.523 -0.151 29.484 1 52.84 4 SER B C 1
ATOM 4401 O O . SER B 1 4 ? 7.852 0.868 29.328 1 52.84 4 SER B O 1
ATOM 4403 N N . HIS B 1 5 ? 8.117 -1.09 28.672 1 61.97 5 HIS B N 1
ATOM 4404 C CA . HIS B 1 5 ? 6.914 -0.82 27.891 1 61.97 5 HIS B CA 1
ATOM 4405 C C . HIS B 1 5 ? 5.66 -1.262 28.625 1 61.97 5 HIS B C 1
ATOM 4407 O O . HIS B 1 5 ? 4.793 -1.927 28.062 1 61.97 5 HIS B O 1
ATOM 4413 N N . ASN B 1 6 ? 5.664 -1.064 30.016 1 79.81 6 ASN B N 1
ATOM 4414 C CA . ASN B 1 6 ? 4.348 -1.179 30.625 1 79.81 6 ASN B CA 1
ATOM 4415 C C . ASN B 1 6 ? 3.486 0.049 30.344 1 79.81 6 ASN B C 1
ATOM 4417 O O . ASN B 1 6 ? 3.762 1.138 30.844 1 79.81 6 ASN B O 1
ATOM 4421 N N . TRP B 1 7 ? 2.574 -0.182 29.5 1 91.94 7 TRP B N 1
ATOM 4422 C CA . TRP B 1 7 ? 1.686 0.917 29.141 1 91.94 7 TRP B CA 1
ATOM 4423 C C . TRP B 1 7 ? 0.422 0.9 29.984 1 91.94 7 TRP B C 1
ATOM 4425 O O . TRP B 1 7 ? -0.175 -0.157 30.203 1 91.94 7 TRP B O 1
ATOM 4435 N N . PRO B 1 8 ? 0.018 2.064 30.516 1 92.81 8 PRO B N 1
ATOM 4436 C CA . PRO B 1 8 ? -1.219 2.133 31.297 1 92.81 8 PRO B CA 1
ATOM 4437 C C . PRO B 1 8 ? -2.432 1.612 30.531 1 92.81 8 PRO B C 1
ATOM 4439 O O . PRO B 1 8 ? -3.438 1.239 31.141 1 92.81 8 PRO B O 1
ATOM 4442 N N . SER B 1 9 ? -2.357 1.515 29.25 1 94.12 9 SER B N 1
ATOM 4443 C CA . SER B 1 9 ? -3.498 1.19 28.406 1 94.12 9 SER B CA 1
ATOM 4444 C C . SER B 1 9 ? -3.701 -0.318 28.297 1 94.12 9 SER B C 1
ATOM 4446 O O . SER B 1 9 ? -4.727 -0.779 27.797 1 94.12 9 SER B O 1
ATOM 4448 N N . GLU B 1 10 ? -2.764 -1.151 28.75 1 93.94 10 GLU B N 1
ATOM 4449 C CA . GLU B 1 10 ? -2.809 -2.594 28.531 1 93.94 10 GLU B CA 1
ATOM 4450 C C . GLU B 1 10 ? -4.125 -3.186 29.031 1 93.94 10 GLU B C 1
ATOM 4452 O O . GLU B 1 10 ? -4.727 -4.027 28.375 1 93.94 10 GLU B O 1
ATOM 4457 N N . PRO B 1 11 ? -4.688 -2.725 30.219 1 94 11 PRO B N 1
ATOM 4458 C CA . PRO B 1 11 ? -5.965 -3.266 30.688 1 94 11 PRO B CA 1
ATOM 4459 C C . PRO B 1 11 ? -7.121 -2.955 29.734 1 94 11 PRO B C 1
ATOM 4461 O O . PRO B 1 11 ? -8.141 -3.652 29.75 1 94 11 PRO B O 1
ATOM 4464 N N . LEU B 1 12 ? -7 -1.932 28.906 1 95.31 12 LEU B N 1
ATOM 4465 C CA . LEU B 1 12 ? -8.062 -1.554 27.984 1 95.31 12 LEU B CA 1
ATOM 4466 C C . LEU B 1 12 ? -8.281 -2.635 26.938 1 95.31 12 LEU B C 1
ATOM 4468 O O . LEU B 1 12 ? -9.344 -2.699 26.312 1 95.31 12 LEU B O 1
ATOM 4472 N N . LEU B 1 13 ? -7.285 -3.488 26.719 1 92.94 13 LEU B N 1
ATOM 4473 C CA . LEU B 1 13 ? -7.367 -4.539 25.719 1 92.94 13 LEU B CA 1
ATOM 4474 C C . LEU B 1 13 ? -8.484 -5.523 26.047 1 92.94 13 LEU B C 1
ATOM 4476 O O . LEU B 1 13 ? -8.984 -6.223 25.172 1 92.94 13 LEU B O 1
ATOM 4480 N N . ALA B 1 14 ? -8.883 -5.59 27.297 1 92.56 14 ALA B N 1
ATOM 4481 C CA . ALA B 1 14 ? -9.906 -6.531 27.75 1 92.56 14 ALA B CA 1
ATOM 4482 C C . ALA B 1 14 ? -11.289 -5.887 27.734 1 92.56 14 ALA B C 1
ATOM 4484 O O . ALA B 1 14 ? -12.297 -6.559 27.953 1 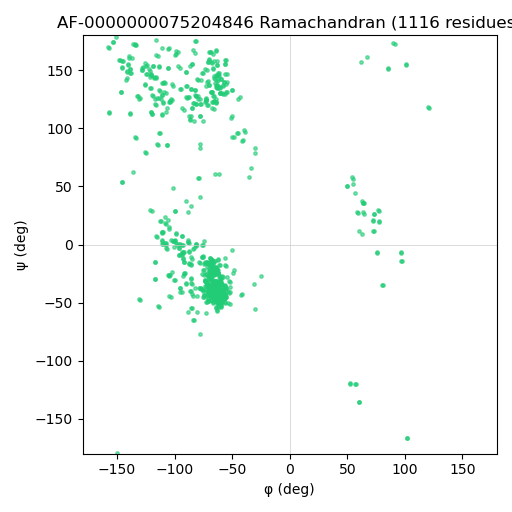92.56 14 ALA B O 1
ATOM 4485 N N . VAL B 1 15 ? -11.344 -4.598 27.516 1 93.25 15 VAL B N 1
ATOM 4486 C CA . VAL B 1 15 ? -12.609 -3.869 27.5 1 93.25 15 VAL B CA 1
ATOM 4487 C C . VAL B 1 15 ? -13.359 -4.141 26.203 1 93.25 15 VAL B C 1
ATOM 4489 O O . VAL B 1 15 ? -12.75 -4.25 25.141 1 93.25 15 VAL B O 1
ATOM 4492 N N . ASP B 1 16 ? -14.633 -4.16 26.203 1 90.62 16 ASP B N 1
ATOM 4493 C CA . ASP B 1 16 ? -15.492 -4.625 25.109 1 90.62 16 ASP B CA 1
ATOM 4494 C C . ASP B 1 16 ? -15.273 -3.797 23.844 1 90.62 16 ASP B C 1
ATOM 4496 O O . ASP B 1 16 ? -15.188 -4.344 22.75 1 90.62 16 ASP B O 1
ATOM 4500 N N . VAL B 1 17 ? -15.172 -2.531 24 1 90.56 17 VAL B N 1
ATOM 4501 C CA . VAL B 1 17 ? -15.078 -1.665 22.828 1 90.56 17 VAL B CA 1
ATOM 4502 C C . VAL B 1 17 ? -13.758 -1.909 22.109 1 90.56 17 VAL B C 1
ATOM 4504 O O . VAL B 1 17 ? -13.648 -1.646 20.906 1 90.56 17 VAL B O 1
ATOM 4507 N N . PHE B 1 18 ? -12.75 -2.469 22.797 1 90 18 PHE B N 1
ATOM 4508 C CA . PHE B 1 18 ? -11.477 -2.803 22.156 1 90 18 PHE B CA 1
ATOM 4509 C C . PHE B 1 18 ? -11.484 -4.242 21.656 1 90 18 PHE B C 1
ATOM 4511 O O . PHE B 1 18 ? -10.773 -4.582 20.719 1 90 18 PHE B O 1
ATOM 4518 N N . ARG B 1 19 ? -12.25 -5.137 22.266 1 77.69 19 ARG B N 1
ATOM 4519 C CA . ARG B 1 19 ? -12.352 -6.531 21.844 1 77.69 19 ARG B CA 1
ATOM 4520 C C . ARG B 1 19 ? -13.172 -6.652 20.562 1 77.69 19 ARG B C 1
ATOM 4522 O O . ARG B 1 19 ? -12.898 -7.52 19.734 1 77.69 19 ARG B O 1
ATOM 4529 N N . ALA B 1 20 ? -14.266 -5.816 20.516 1 58.41 20 ALA B N 1
ATOM 4530 C CA . ALA B 1 20 ? -15.164 -5.855 19.359 1 58.41 20 ALA B CA 1
ATOM 4531 C C . ALA B 1 20 ? -14.453 -5.406 18.094 1 58.41 20 ALA B C 1
ATOM 4533 O O . ALA B 1 20 ? -14.898 -5.711 16.984 1 58.41 20 ALA B O 1
ATOM 4534 N N . ALA B 1 21 ? -13.508 -4.547 18.094 1 53.44 21 ALA B N 1
ATOM 4535 C CA . ALA B 1 21 ? -12.828 -3.98 16.938 1 53.44 21 ALA B CA 1
ATOM 4536 C C . ALA B 1 21 ? -12.273 -5.078 16.031 1 53.44 21 ALA B C 1
ATOM 4538 O O . ALA B 1 21 ? -12.102 -4.875 14.828 1 53.44 21 ALA B O 1
ATOM 4539 N N . GLY B 1 22 ? -11.922 -6.297 16.516 1 43.62 22 GLY B N 1
ATOM 4540 C CA . GLY B 1 22 ? -11.336 -7.375 15.734 1 43.62 22 GLY B CA 1
ATOM 4541 C C . GLY B 1 22 ? -12.359 -8.164 14.938 1 43.62 22 GLY B C 1
ATOM 4542 O O . GLY B 1 22 ? -12.102 -8.555 13.797 1 43.62 22 GLY B O 1
ATOM 4543 N N . ALA B 1 23 ? -13.312 -8.727 15.648 1 36.34 23 ALA B N 1
ATOM 4544 C CA . ALA B 1 23 ? -14.148 -9.805 15.125 1 36.34 23 ALA B CA 1
ATOM 4545 C C . ALA B 1 23 ? -15.148 -9.281 14.102 1 36.34 23 ALA B C 1
ATOM 4547 O O . ALA B 1 23 ? -15.453 -9.953 13.117 1 36.34 23 ALA B O 1
ATOM 4548 N N . ASN B 1 24 ? -15.969 -8.383 14.508 1 35.28 24 ASN B N 1
ATOM 4549 C CA . ASN B 1 24 ? -17.203 -8.133 13.773 1 35.28 24 ASN B CA 1
ATOM 4550 C C . ASN B 1 24 ? -16.969 -7.141 12.633 1 35.28 24 ASN B C 1
ATOM 4552 O O . ASN B 1 24 ? -17.469 -6.012 12.68 1 35.28 24 ASN B O 1
ATOM 4556 N N . ALA B 1 25 ? -15.906 -7.164 12.078 1 38.03 25 ALA B N 1
ATOM 4557 C CA . ALA B 1 25 ? -15.547 -6.297 10.961 1 38.03 25 ALA B CA 1
ATOM 4558 C C . ALA B 1 25 ? -16.625 -6.309 9.883 1 38.03 25 ALA B C 1
ATOM 4560 O O . ALA B 1 25 ? -16.453 -5.699 8.82 1 38.03 25 ALA B O 1
ATOM 4561 N N . ASN B 1 26 ? -17.297 -7.285 9.875 1 34.59 26 ASN B N 1
ATOM 4562 C CA . ASN B 1 26 ? -18.203 -7.453 8.742 1 34.59 26 ASN B CA 1
ATOM 4563 C C . ASN B 1 26 ? -19.062 -6.211 8.531 1 34.59 26 ASN B C 1
ATOM 4565 O O . ASN B 1 26 ? -19.922 -6.195 7.648 1 34.59 26 ASN B O 1
ATOM 4569 N N . SER B 1 27 ? -19.469 -5.578 9.656 1 35.62 27 SER B N 1
ATOM 4570 C CA . SER B 1 27 ? -20.531 -4.633 9.32 1 35.62 27 SER B CA 1
ATOM 4571 C C . SER B 1 27 ? -19.953 -3.363 8.695 1 35.62 27 SER B C 1
ATOM 4573 O O . SER B 1 27 ? -19.766 -2.363 9.391 1 35.62 27 SER B O 1
ATOM 4575 N N . ARG B 1 28 ? -19.016 -3.438 7.871 1 39.59 28 ARG B N 1
ATOM 4576 C CA . ARG B 1 28 ? -18.812 -2.242 7.059 1 39.59 28 ARG B CA 1
ATOM 4577 C C . ARG B 1 28 ? -20.109 -1.434 6.953 1 39.59 28 ARG B C 1
ATOM 4579 O O . ARG B 1 28 ? -20.094 -0.303 6.461 1 39.59 28 ARG B O 1
ATOM 4586 N N . ASN B 1 29 ? -21.234 -2.193 7.09 1 48.78 29 ASN B N 1
ATOM 4587 C CA . ASN B 1 29 ? -22.562 -1.58 7.023 1 48.78 29 ASN B CA 1
ATOM 4588 C C . ASN B 1 29 ? -22.719 -0.467 8.055 1 48.78 29 ASN B C 1
ATOM 4590 O O . ASN B 1 29 ? -23.641 0.348 7.969 1 48.78 29 ASN B O 1
ATOM 4594 N N . ASN B 1 30 ? -21.797 -0.165 9.203 1 73.44 30 ASN B N 1
ATOM 4595 C CA . ASN B 1 30 ? -22.188 1.106 9.805 1 73.44 30 ASN B CA 1
ATOM 4596 C C . ASN B 1 30 ? -20.984 1.983 10.109 1 73.44 30 ASN B C 1
ATOM 4598 O O . ASN B 1 30 ? -20.516 2.016 11.242 1 73.44 30 ASN B O 1
ATOM 4602 N N . ALA B 1 31 ? -20.219 2.375 9.008 1 80.62 31 ALA B N 1
ATOM 4603 C CA . ALA B 1 31 ? -19.109 3.314 9.188 1 80.62 31 ALA B CA 1
ATOM 4604 C C . ALA B 1 31 ? -19.391 4.277 10.336 1 80.62 31 ALA B C 1
ATOM 4606 O O . ALA B 1 31 ? -18.5 4.613 11.117 1 80.62 31 ALA B O 1
ATOM 4607 N N . LEU B 1 32 ? -20.609 4.613 10.492 1 87.19 32 LEU B N 1
ATOM 4608 C CA . LEU B 1 32 ? -21 5.543 11.555 1 87.19 32 LEU B CA 1
ATOM 4609 C C . LEU B 1 32 ? -20.859 4.887 12.922 1 87.19 32 LEU B C 1
ATOM 4611 O O . LEU B 1 32 ? -20.312 5.488 13.852 1 87.19 32 LEU B O 1
ATOM 4615 N N . ALA B 1 33 ? -21.312 3.652 12.953 1 87.56 33 ALA B N 1
ATOM 4616 C CA . ALA B 1 33 ? -21.219 2.932 14.219 1 87.56 33 ALA B CA 1
ATOM 4617 C C . ALA B 1 33 ? -19.766 2.666 14.594 1 87.56 33 ALA B C 1
ATOM 4619 O O . ALA B 1 33 ? -19.391 2.756 15.766 1 87.56 33 ALA B O 1
ATOM 4620 N N . LEU B 1 34 ? -18.984 2.297 13.633 1 88.69 34 LEU B N 1
ATOM 4621 C CA . LEU B 1 34 ? -17.562 2.053 13.875 1 88.69 34 LEU B CA 1
ATOM 4622 C C . LEU B 1 34 ? -16.875 3.33 14.328 1 88.69 34 LEU B C 1
ATOM 4624 O O . LEU B 1 34 ? -16 3.291 15.203 1 88.69 34 LEU B O 1
ATOM 4628 N N . SER B 1 35 ? -17.234 4.375 13.719 1 91.38 35 SER B N 1
ATOM 4629 C CA . SER B 1 35 ? -16.656 5.656 14.102 1 91.38 35 SER B CA 1
ATOM 4630 C C . SER B 1 35 ? -17.047 6.031 15.531 1 91.38 35 SER B C 1
ATOM 4632 O O . SER B 1 35 ? -16.234 6.562 16.281 1 91.38 35 SER B O 1
ATOM 4634 N N . ASP B 1 36 ? -18.312 5.77 15.891 1 92.88 36 ASP B N 1
ATOM 4635 C CA . ASP B 1 36 ? -18.75 6.023 17.266 1 92.88 36 ASP B CA 1
ATOM 4636 C C . ASP B 1 36 ? -17.875 5.27 18.266 1 92.88 36 ASP B C 1
ATOM 4638 O O . ASP B 1 36 ? -17.484 5.832 19.281 1 92.88 36 ASP B O 1
ATOM 4642 N N . ASN B 1 37 ? -17.641 4.059 17.938 1 93.12 37 ASN B N 1
ATOM 4643 C CA . ASN B 1 37 ? -16.781 3.258 18.797 1 93.12 37 ASN B CA 1
ATOM 4644 C C . ASN B 1 37 ? -15.367 3.826 18.875 1 93.12 37 ASN B C 1
ATOM 4646 O O . ASN B 1 37 ? -14.711 3.736 19.922 1 93.12 37 ASN B O 1
ATOM 4650 N N . ALA B 1 38 ? -14.906 4.406 17.812 1 94.44 38 ALA B N 1
ATOM 4651 C CA . ALA B 1 38 ? -13.57 5.008 17.781 1 94.44 38 ALA B CA 1
ATOM 4652 C C . ALA B 1 38 ? -13.492 6.195 18.734 1 94.44 38 ALA B C 1
ATOM 4654 O O . ALA B 1 38 ? -12.469 6.406 19.391 1 94.44 38 ALA B O 1
ATOM 4655 N N . TYR B 1 39 ? -14.547 7.004 18.812 1 95.75 39 TYR B N 1
ATOM 4656 C CA . TYR B 1 39 ? -14.594 8.109 19.766 1 95.75 39 TYR B CA 1
ATOM 4657 C C . TYR B 1 39 ? -14.555 7.598 21.188 1 95.75 39 TYR B C 1
ATOM 4659 O O . TYR B 1 39 ? -13.867 8.172 22.047 1 95.75 39 TYR B O 1
ATOM 4667 N N . LYS B 1 40 ? -15.305 6.523 21.406 1 95.94 40 LYS B N 1
ATOM 4668 C CA . LYS B 1 40 ? -15.305 5.93 22.734 1 95.94 40 LYS B CA 1
ATOM 4669 C C . LYS B 1 40 ? -13.922 5.418 23.109 1 95.94 40 LYS B C 1
ATOM 4671 O O . LYS B 1 40 ? -13.469 5.605 24.25 1 95.94 40 LYS B O 1
ATOM 4676 N N . ARG B 1 41 ? -13.258 4.75 22.219 1 96.31 41 ARG B N 1
ATOM 4677 C CA . ARG B 1 41 ? -11.906 4.254 22.453 1 96.31 41 ARG B CA 1
ATOM 4678 C C . ARG B 1 41 ? -10.938 5.406 22.734 1 96.31 41 ARG B C 1
ATOM 4680 O O . ARG B 1 41 ? -10.117 5.332 23.641 1 96.31 41 ARG B O 1
ATOM 4687 N N . ALA B 1 42 ? -11.031 6.488 21.922 1 96.56 42 ALA B N 1
ATOM 4688 C CA . ALA B 1 42 ? -10.172 7.652 22.109 1 96.56 42 ALA B CA 1
ATOM 4689 C C . ALA B 1 42 ? -10.336 8.219 23.516 1 96.56 42 ALA B C 1
ATOM 4691 O O . ALA B 1 42 ? -9.344 8.492 24.203 1 96.56 42 ALA B O 1
ATOM 4692 N N . GLU B 1 43 ? -11.531 8.375 23.938 1 96.62 43 GLU B N 1
ATOM 4693 C CA . GLU B 1 43 ? -11.828 8.898 25.266 1 96.62 43 GLU B CA 1
ATOM 4694 C C . GLU B 1 43 ? -11.234 8.016 26.344 1 96.62 43 GLU B C 1
ATOM 4696 O O . GLU B 1 43 ? -10.602 8.516 27.281 1 96.62 43 GLU B O 1
ATOM 4701 N N . LEU B 1 44 ? -11.445 6.707 26.188 1 96.5 44 LEU B N 1
ATOM 4702 C CA . LEU B 1 44 ? -10.938 5.77 27.172 1 96.5 44 LEU B CA 1
ATOM 4703 C C . LEU B 1 44 ? -9.414 5.824 27.234 1 96.5 44 LEU B C 1
ATOM 4705 O O . LEU B 1 44 ? -8.828 5.703 28.328 1 96.5 44 LEU B O 1
ATOM 4709 N N . ILE B 1 45 ? -8.773 5.984 26.141 1 96.69 45 ILE B N 1
ATOM 4710 C CA . ILE B 1 45 ? -7.316 6.02 26.094 1 96.69 45 ILE B CA 1
ATOM 4711 C C . ILE B 1 45 ? -6.797 7.23 26.875 1 96.69 45 ILE B C 1
ATOM 4713 O O . ILE B 1 45 ? -5.98 7.086 27.781 1 96.69 45 ILE B O 1
ATOM 4717 N N . TRP B 1 46 ? -7.309 8.477 26.531 1 96.44 46 TRP B N 1
ATOM 4718 C CA . TRP B 1 46 ? -6.691 9.641 27.156 1 96.44 46 TRP B CA 1
ATOM 4719 C C . TRP B 1 46 ? -7.133 9.773 28.609 1 96.44 46 TRP B C 1
ATOM 4721 O O . TRP B 1 46 ? -6.41 10.336 29.438 1 96.44 46 TRP B O 1
ATOM 4731 N N . LYS B 1 47 ? -8.305 9.164 28.984 1 96.38 47 LYS B N 1
ATOM 4732 C CA . LYS B 1 47 ? -8.695 9.141 30.391 1 96.38 47 LYS B CA 1
ATOM 4733 C C . LYS B 1 47 ? -7.812 8.18 31.188 1 96.38 47 LYS B C 1
ATOM 4735 O O . LYS B 1 47 ? -7.418 8.492 32.312 1 96.38 47 LYS B O 1
ATOM 4740 N N . THR B 1 48 ? -7.57 7.039 30.578 1 96.62 48 THR B N 1
ATOM 4741 C CA . THR B 1 48 ? -6.699 6.066 31.234 1 96.62 48 THR B CA 1
ATOM 4742 C C . THR B 1 48 ? -5.309 6.648 31.453 1 96.62 48 THR B C 1
ATOM 4744 O O . THR B 1 48 ? -4.676 6.383 32.469 1 96.62 48 THR B O 1
ATOM 4747 N N . TRP B 1 49 ? -4.848 7.469 30.609 1 96.06 49 TRP B N 1
ATOM 4748 C CA . TRP B 1 49 ? -3.545 8.125 30.719 1 96.06 49 TRP B CA 1
ATOM 4749 C C . TRP B 1 49 ? -3.598 9.289 31.703 1 96.06 49 TRP B C 1
ATOM 4751 O O . TRP B 1 49 ? -2.557 9.789 32.125 1 96.06 49 TRP B O 1
ATOM 4761 N N . GLY B 1 50 ? -4.789 9.727 32.062 1 96.38 50 GLY B N 1
ATOM 4762 C CA . GLY B 1 50 ? -4.938 10.891 32.906 1 96.38 50 GLY B CA 1
ATOM 4763 C C . GLY B 1 50 ? -4.43 12.172 32.281 1 96.38 50 GLY B C 1
ATOM 4764 O O . GLY B 1 50 ? -3.82 13 32.969 1 96.38 50 GLY B O 1
ATOM 4765 N N . LEU B 1 51 ? -4.609 12.305 31 1 96.5 51 LEU B N 1
ATOM 4766 C CA . LEU B 1 51 ? -4.191 13.531 30.312 1 96.5 51 LEU B CA 1
ATOM 4767 C C . LEU B 1 51 ? -5.023 14.719 30.781 1 96.5 51 LEU B C 1
ATOM 4769 O O . LEU B 1 51 ? -6.254 14.68 30.734 1 96.5 51 LEU B O 1
ATOM 4773 N N . THR B 1 52 ? -4.348 15.805 31.203 1 97.06 52 THR B N 1
ATOM 4774 C CA . THR B 1 52 ? -5.023 17 31.672 1 97.06 52 THR B CA 1
ATOM 4775 C C . THR B 1 52 ? -4.941 18.109 30.641 1 97.06 52 THR B C 1
ATOM 4777 O O . THR B 1 52 ? -4.203 18 29.656 1 97.06 52 THR B O 1
ATOM 4780 N N . PHE B 1 53 ? -5.742 19.109 30.906 1 96.88 53 PHE B N 1
ATOM 4781 C CA . PHE B 1 53 ? -5.703 20.312 30.078 1 96.88 53 PHE B CA 1
ATOM 4782 C C . PHE B 1 53 ? -4.297 20.906 30.047 1 96.88 53 PHE B C 1
ATOM 4784 O O . PHE B 1 53 ? -3.816 21.328 29 1 96.88 53 PHE B O 1
ATOM 4791 N N . GLU B 1 54 ? -3.619 20.875 31.141 1 96.44 54 GLU B N 1
ATOM 4792 C CA . GLU B 1 54 ? -2.264 21.406 31.266 1 96.44 54 GLU B CA 1
ATOM 4793 C C . GLU B 1 54 ? -1.271 20.562 30.453 1 96.44 54 GLU B C 1
ATOM 4795 O O . GLU B 1 54 ? -0.307 21.109 29.906 1 96.44 54 GLU B O 1
ATOM 4800 N N . ASP B 1 55 ? -1.507 19.266 30.422 1 97.69 55 ASP B N 1
ATOM 4801 C CA . ASP B 1 55 ? -0.652 18.391 29.609 1 97.69 55 ASP B CA 1
ATOM 4802 C C . ASP B 1 55 ? -0.73 18.766 28.141 1 97.69 55 ASP B C 1
ATOM 4804 O O . ASP B 1 55 ? 0.28 18.734 27.422 1 97.69 55 ASP B O 1
ATOM 4808 N N . ILE B 1 56 ? -1.94 19.062 27.703 1 97.56 56 ILE B N 1
ATOM 4809 C CA . ILE B 1 56 ? -2.166 19.406 26.297 1 97.56 56 ILE B CA 1
ATOM 4810 C C . ILE B 1 56 ? -1.559 20.781 26 1 97.56 56 ILE B C 1
ATOM 4812 O O . ILE B 1 56 ? -0.792 20.922 25.047 1 97.56 56 ILE B O 1
ATOM 4816 N N . LEU B 1 57 ? -1.846 21.75 26.828 1 96.38 57 LEU B N 1
ATOM 4817 C CA . LEU B 1 57 ? -1.438 23.125 26.594 1 96.38 57 LEU B CA 1
ATOM 4818 C C . LEU B 1 57 ? 0.08 23.266 26.625 1 96.38 57 LEU B C 1
ATOM 4820 O O . LEU B 1 57 ? 0.663 24 25.828 1 96.38 57 LEU B O 1
ATOM 4824 N N . ASN B 1 58 ? 0.706 22.531 27.562 1 95.88 58 ASN B N 1
ATOM 4825 C CA . ASN B 1 58 ? 2.135 22.719 27.797 1 95.88 58 ASN B CA 1
ATOM 4826 C C . ASN B 1 58 ? 2.957 21.625 27.125 1 95.88 58 ASN B C 1
ATOM 4828 O O . ASN B 1 58 ? 4.184 21.594 27.234 1 95.88 58 ASN B O 1
ATOM 4832 N N . LEU B 1 59 ? 2.297 20.734 26.406 1 97.38 59 LEU B N 1
ATOM 4833 C CA . LEU B 1 59 ? 2.977 19.656 25.703 1 97.38 59 LEU B CA 1
ATOM 4834 C C . LEU B 1 59 ? 3.939 18.922 26.641 1 97.38 59 LEU B C 1
ATOM 4836 O O . LEU B 1 59 ? 5.117 18.75 26.312 1 97.38 59 LEU B O 1
ATOM 4840 N N . THR B 1 60 ? 3.416 18.531 27.828 1 97.44 60 THR B N 1
ATOM 4841 C CA . THR B 1 60 ? 4.223 17.797 28.812 1 97.44 60 THR B CA 1
ATOM 4842 C C . THR B 1 60 ? 4.648 16.438 28.25 1 97.44 60 THR B C 1
ATOM 4844 O O . THR B 1 60 ? 4.137 16 27.219 1 97.44 60 THR B O 1
ATOM 4847 N N . PRO B 1 61 ? 5.594 15.727 28.859 1 96.44 61 PRO B N 1
ATOM 4848 C CA . PRO B 1 61 ? 6.016 14.398 28.406 1 96.44 61 PRO B CA 1
ATOM 4849 C C . PRO B 1 61 ? 4.844 13.438 28.234 1 96.44 61 PRO B C 1
ATOM 4851 O O . PRO B 1 61 ? 4.871 12.57 27.359 1 96.44 61 PRO B O 1
ATOM 4854 N N . LYS B 1 62 ? 3.828 13.609 29.062 1 96.44 62 LYS B N 1
ATOM 4855 C CA . LYS B 1 62 ? 2.656 12.742 29 1 96.44 62 LYS B CA 1
ATOM 4856 C C . LYS B 1 62 ? 1.956 12.875 27.641 1 96.44 62 LYS B C 1
ATOM 4858 O O . LYS B 1 62 ? 1.514 11.883 27.062 1 96.44 62 LYS B O 1
ATOM 4863 N N . PHE B 1 63 ? 1.871 14.109 27.141 1 97.5 63 PHE B N 1
ATOM 4864 C CA . PHE B 1 63 ? 1.261 14.375 25.844 1 97.5 63 PHE B CA 1
ATOM 4865 C C . PHE B 1 63 ? 1.98 13.609 24.734 1 97.5 63 PHE B C 1
ATOM 4867 O O . PHE B 1 63 ? 1.34 13 23.875 1 97.5 63 PHE B O 1
ATOM 4874 N N . TRP B 1 64 ? 3.232 13.617 24.781 1 97.56 64 TRP B N 1
ATOM 4875 C CA . TRP B 1 64 ? 4.023 12.961 23.75 1 97.56 64 TRP B CA 1
ATOM 4876 C C . TRP B 1 64 ? 4 11.445 23.922 1 97.56 64 TRP B C 1
ATOM 4878 O O . TRP B 1 64 ? 3.896 10.703 22.938 1 97.56 64 TRP B O 1
ATOM 4888 N N . LYS B 1 65 ? 4.062 10.945 25.125 1 95.88 65 LYS B N 1
ATOM 4889 C CA . LYS B 1 65 ? 4.145 9.516 25.406 1 95.88 65 LYS B CA 1
ATOM 4890 C C . LYS B 1 65 ? 2.875 8.789 24.969 1 95.88 65 LYS B C 1
ATOM 4892 O O . LYS B 1 65 ? 2.928 7.641 24.516 1 95.88 65 LYS B O 1
ATOM 4897 N N . ILE B 1 66 ? 1.721 9.422 25.141 1 96.38 66 ILE B N 1
ATOM 4898 C CA . ILE B 1 66 ? 0.462 8.789 24.766 1 96.38 66 ILE B CA 1
ATOM 4899 C C . ILE B 1 66 ? 0.465 8.469 23.266 1 96.38 66 ILE B C 1
ATOM 4901 O O . ILE B 1 66 ? -0.111 7.469 22.844 1 96.38 66 ILE B O 1
ATOM 4905 N N . HIS B 1 67 ? 1.198 9.219 22.422 1 96.44 67 HIS B N 1
ATOM 4906 C CA . HIS B 1 67 ? 1.263 9.016 20.984 1 96.44 67 HIS B CA 1
ATOM 4907 C C . HIS B 1 67 ? 2.238 7.902 20.625 1 96.44 67 HIS B C 1
ATOM 4909 O O . HIS B 1 67 ? 2.357 7.523 19.453 1 96.44 67 HIS B O 1
ATOM 4915 N N . ASN B 1 68 ? 2.887 7.293 21.594 1 95.56 68 ASN B N 1
ATOM 4916 C CA . ASN B 1 68 ? 3.777 6.156 21.391 1 95.56 68 ASN B CA 1
ATOM 4917 C C . ASN B 1 68 ? 3.193 4.875 21.969 1 95.56 68 ASN B C 1
ATOM 4919 O O . ASN B 1 68 ? 3.832 3.822 21.938 1 95.56 68 ASN B O 1
ATOM 4923 N N . ASP B 1 69 ? 1.975 4.988 22.547 1 96.12 69 ASP B N 1
ATOM 4924 C CA . ASP B 1 69 ? 1.287 3.83 23.109 1 96.12 69 ASP B CA 1
ATOM 4925 C C . ASP B 1 69 ? 0.764 2.912 22.016 1 96.12 69 ASP B C 1
ATOM 4927 O O . ASP B 1 69 ? -0.014 3.34 21.156 1 96.12 69 ASP B O 1
ATOM 4931 N N . PRO B 1 70 ? 1.149 1.625 22.047 1 96.31 70 PRO B N 1
ATOM 4932 C CA . PRO B 1 70 ? 0.746 0.696 20.984 1 96.31 70 PRO B CA 1
ATOM 4933 C C . PRO B 1 70 ? -0.768 0.514 20.906 1 96.31 70 PRO B C 1
ATOM 4935 O O . PRO B 1 70 ? -1.283 0.031 19.906 1 96.31 70 PRO B O 1
ATOM 4938 N N . ILE B 1 71 ? -1.577 0.958 21.922 1 95.38 71 ILE B N 1
ATOM 4939 C CA . ILE B 1 71 ? -3.027 0.797 21.938 1 95.38 71 ILE B CA 1
ATOM 4940 C C . ILE B 1 71 ? -3.643 1.587 20.781 1 95.38 71 ILE B C 1
ATOM 4942 O O . ILE B 1 71 ? -4.758 1.291 20.344 1 95.38 71 ILE B O 1
ATOM 4946 N N . ALA B 1 72 ? -2.852 2.562 20.328 1 90.69 72 ALA B N 1
ATOM 4947 C CA . ALA B 1 72 ? -3.316 3.387 19.203 1 90.69 72 ALA B CA 1
ATOM 4948 C C . ALA B 1 72 ? -3.613 2.533 17.984 1 90.69 72 ALA B C 1
ATOM 4950 O O . ALA B 1 72 ? -4.512 2.852 17.203 1 90.69 72 ALA B O 1
ATOM 4951 N N . TRP B 1 73 ? -2.955 1.428 17.859 1 91.81 73 TRP B N 1
ATOM 4952 C CA . TRP B 1 73 ? -3.025 0.641 16.625 1 91.81 73 TRP B CA 1
ATOM 4953 C C . TRP B 1 73 ? -4.016 -0.51 16.781 1 91.81 73 TRP B C 1
ATOM 4955 O O . TRP B 1 73 ? -4.109 -1.373 15.906 1 91.81 73 TRP B O 1
ATOM 4965 N N . HIS B 1 74 ? -4.77 -0.495 17.859 1 90.31 74 HIS B N 1
ATOM 4966 C CA . HIS B 1 74 ? -5.93 -1.375 17.953 1 90.31 74 HIS B CA 1
ATOM 4967 C C . HIS B 1 74 ? -7.078 -0.86 17.078 1 90.31 74 HIS B C 1
ATOM 4969 O O . HIS B 1 74 ? -7.945 -1.634 16.672 1 90.31 74 HIS B O 1
ATOM 4975 N N . ASP B 1 75 ? -7.039 0.442 16.875 1 90.44 75 ASP B N 1
ATOM 4976 C CA . ASP B 1 75 ? -7.945 1.124 15.961 1 90.44 75 ASP B CA 1
ATOM 4977 C C . ASP B 1 75 ? -7.355 2.451 15.492 1 90.44 75 ASP B C 1
ATOM 4979 O O . ASP B 1 75 ? -7.312 3.422 16.25 1 90.44 75 ASP B O 1
ATOM 4983 N N . GLY B 1 76 ? -7.062 2.539 14.227 1 91 76 GLY B N 1
ATOM 4984 C CA . GLY B 1 76 ? -6.379 3.715 13.711 1 91 76 GLY B CA 1
ATOM 4985 C C . GLY B 1 76 ? -7.223 4.973 13.789 1 91 76 GLY B C 1
ATOM 4986 O O . GLY B 1 76 ? -6.691 6.074 13.945 1 91 76 GLY B O 1
ATOM 4987 N N . SER B 1 77 ? -8.523 4.844 13.766 1 93.38 77 SER B N 1
ATOM 4988 C CA . SER B 1 77 ? -9.406 6.004 13.789 1 93.38 77 SER B CA 1
ATOM 4989 C C . SER B 1 77 ? -9.438 6.648 15.172 1 93.38 77 SER B C 1
ATOM 4991 O O . SER B 1 77 ? -9.57 7.867 15.289 1 93.38 77 SER B O 1
ATOM 4993 N N . SER B 1 78 ? -9.281 5.855 16.234 1 94.25 78 SER B N 1
ATOM 4994 C CA . SER B 1 78 ? -9.32 6.391 17.578 1 94.25 78 SER B CA 1
ATOM 4995 C C . SER B 1 78 ? -8.18 7.371 17.828 1 94.25 78 SER B C 1
ATOM 4997 O O . SER B 1 78 ? -8.375 8.422 18.453 1 94.25 78 SER B O 1
ATOM 4999 N N . ILE B 1 79 ? -7.051 7.062 17.328 1 91.31 79 ILE B N 1
ATOM 5000 C CA . ILE B 1 79 ? -5.895 7.914 17.578 1 91.31 79 ILE B CA 1
ATOM 5001 C C . ILE B 1 79 ? -5.98 9.172 16.719 1 91.31 79 ILE B C 1
ATOM 5003 O O . ILE B 1 79 ? -5.52 10.242 17.125 1 91.31 79 ILE B O 1
ATOM 5007 N N . THR B 1 80 ? -6.453 9.016 15.469 1 93.81 80 THR B N 1
ATOM 5008 C CA . THR B 1 80 ? -6.672 10.195 14.633 1 93.81 80 THR B CA 1
ATOM 5009 C C . THR B 1 80 ? -7.633 11.164 15.32 1 93.81 80 THR B C 1
ATOM 5011 O O . THR B 1 80 ? -7.359 12.359 15.398 1 93.81 80 THR B O 1
ATOM 5014 N N . ILE B 1 81 ? -8.688 10.664 15.867 1 95.88 81 ILE B N 1
ATOM 5015 C CA . ILE B 1 81 ? -9.703 11.453 16.547 1 95.88 81 ILE B CA 1
ATOM 5016 C C . ILE B 1 81 ? -9.109 12.102 17.797 1 95.88 81 ILE B C 1
ATOM 5018 O O . ILE B 1 81 ? -9.32 13.289 18.047 1 95.88 81 ILE B O 1
ATOM 5022 N N . MET B 1 82 ? -8.383 11.344 18.5 1 96.5 82 MET B N 1
ATOM 5023 C CA . MET B 1 82 ? -7.762 11.828 19.734 1 96.5 82 MET B CA 1
ATOM 5024 C C . MET B 1 82 ? -6.836 13.008 19.438 1 96.5 82 MET B C 1
ATOM 5026 O O . MET B 1 82 ? -6.867 14.016 20.156 1 96.5 82 MET B O 1
ATOM 5030 N N . THR B 1 83 ? -6.023 12.883 18.391 1 96.19 83 THR B N 1
ATOM 5031 C CA . THR B 1 83 ? -5.043 13.914 18.078 1 96.19 83 THR B CA 1
ATOM 5032 C C . THR B 1 83 ? -5.727 15.188 17.594 1 96.19 83 THR B C 1
ATOM 5034 O O . THR B 1 83 ? -5.312 16.297 17.938 1 96.19 83 THR B O 1
ATOM 5037 N N . ILE B 1 84 ? -6.73 15.055 16.781 1 97.25 84 ILE B N 1
ATOM 5038 C CA . ILE B 1 84 ? -7.48 16.219 16.312 1 97.25 84 ILE B CA 1
ATOM 5039 C C . ILE B 1 84 ? -8.141 16.922 17.5 1 97.25 84 ILE B C 1
ATOM 5041 O O . ILE B 1 84 ? -8.016 18.141 17.656 1 97.25 84 ILE B O 1
ATOM 5045 N N . HIS B 1 85 ? -8.781 16.141 18.359 1 97.94 85 HIS B N 1
ATOM 5046 C CA . HIS B 1 85 ? -9.562 16.641 19.484 1 97.94 85 HIS B CA 1
ATOM 5047 C C . HIS B 1 85 ? -8.664 17.312 20.516 1 97.94 85 HIS B C 1
ATOM 5049 O O . HIS B 1 85 ? -8.891 18.469 20.906 1 97.94 85 HIS B O 1
ATOM 5055 N N . LEU B 1 86 ? -7.637 16.641 20.891 1 97.94 86 LEU B N 1
ATOM 5056 C CA . LEU B 1 86 ? -6.828 17.109 22.016 1 97.94 86 LEU B CA 1
ATOM 5057 C C . LEU B 1 86 ? -5.797 18.125 21.562 1 97.94 86 LEU B C 1
ATOM 5059 O O . LEU B 1 86 ? -5.59 19.141 22.219 1 97.94 86 LEU B O 1
ATOM 5063 N N . ASN B 1 87 ? -5.148 17.859 20.406 1 98.06 87 ASN B N 1
ATOM 5064 C CA . ASN B 1 87 ? -4.082 18.75 19.969 1 98.06 87 ASN B CA 1
ATOM 5065 C C . ASN B 1 87 ? -4.629 19.922 19.172 1 98.06 87 ASN B C 1
ATOM 5067 O O . ASN B 1 87 ? -4.438 21.078 19.547 1 98.06 87 ASN B O 1
ATOM 5071 N N . LEU B 1 88 ? -5.352 19.641 18.172 1 98.12 88 LEU B N 1
ATOM 5072 C CA . LEU B 1 88 ? -5.75 20.703 17.266 1 98.12 88 LEU B CA 1
ATOM 5073 C C . LEU B 1 88 ? -6.844 21.578 17.875 1 98.12 88 LEU B C 1
ATOM 5075 O O . LEU B 1 88 ? -6.758 22.812 17.859 1 98.12 88 LEU B O 1
ATOM 5079 N N . ALA B 1 89 ? -7.832 20.906 18.469 1 98.44 89 ALA B N 1
ATOM 5080 C CA . ALA B 1 89 ? -8.953 21.688 18.984 1 98.44 89 ALA B CA 1
ATOM 5081 C C . ALA B 1 89 ? -8.633 22.234 20.375 1 98.44 89 ALA B C 1
ATOM 5083 O O . ALA B 1 89 ? -8.477 23.438 20.562 1 98.44 89 ALA B O 1
ATOM 5084 N N . VAL B 1 90 ? -8.469 21.359 21.375 1 98.5 90 VAL B N 1
ATOM 5085 C CA . VAL B 1 90 ? -8.25 21.781 22.75 1 98.5 90 VAL B CA 1
ATOM 5086 C C . VAL B 1 90 ? -6.961 22.594 22.844 1 98.5 90 VAL B C 1
ATOM 5088 O O . VAL B 1 90 ? -6.914 23.625 23.516 1 98.5 90 VAL B O 1
ATOM 5091 N N . GLY B 1 91 ? -5.922 22.141 22.156 1 98.25 91 GLY B N 1
ATOM 5092 C CA . GLY B 1 91 ? -4.648 22.844 22.172 1 98.25 91 GLY B CA 1
ATOM 5093 C C . GLY B 1 91 ? -4.742 24.25 21.625 1 98.25 91 GLY B C 1
ATOM 5094 O O . GLY B 1 91 ? -4.176 25.188 22.203 1 98.25 91 GLY B O 1
ATOM 5095 N N . THR B 1 92 ? -5.43 24.422 20.547 1 98.19 92 THR B N 1
ATOM 5096 C CA . THR B 1 92 ? -5.562 25.75 19.938 1 98.19 92 THR B CA 1
ATOM 5097 C C . THR B 1 92 ? -6.484 26.641 20.766 1 98.19 92 THR B C 1
ATOM 5099 O O . THR B 1 92 ? -6.113 27.75 21.141 1 98.19 92 THR B O 1
ATOM 5102 N N . ILE B 1 93 ? -7.68 26.156 21.141 1 98.38 93 ILE B N 1
ATOM 5103 C CA . ILE B 1 93 ? -8.633 26.953 21.922 1 98.38 93 ILE B CA 1
ATOM 5104 C C . ILE B 1 93 ? -8.023 27.312 23.266 1 98.38 93 ILE B C 1
ATOM 5106 O O . ILE B 1 93 ? -8.133 28.453 23.719 1 98.38 93 ILE B O 1
ATOM 5110 N N . GLY B 1 94 ? -7.379 26.391 23.859 1 97.94 94 GLY B N 1
ATOM 5111 C CA . GLY B 1 94 ? -6.77 26.578 25.172 1 97.94 94 GLY B CA 1
ATOM 5112 C C . GLY B 1 94 ? -5.719 27.672 25.188 1 97.94 94 GLY B C 1
ATOM 5113 O O . GLY B 1 94 ? -5.523 28.344 26.203 1 97.94 94 GLY B O 1
ATOM 5114 N N . SER B 1 95 ? -5.023 27.844 24.062 1 96.12 95 SER B N 1
ATOM 5115 C CA . SER B 1 95 ? -3.975 28.859 23.984 1 96.12 95 SER B CA 1
ATOM 5116 C C . SER B 1 95 ? -4.555 30.266 24.078 1 96.12 95 SER B C 1
ATOM 5118 O O . SER B 1 95 ? -3.832 31.219 24.359 1 96.12 95 SER B O 1
ATOM 5120 N N . TYR B 1 96 ? -5.844 30.406 23.891 1 96.31 96 TYR B N 1
ATOM 5121 C CA . TYR B 1 96 ? -6.508 31.703 23.953 1 96.31 96 TYR B CA 1
ATOM 5122 C C . TYR B 1 96 ? -7.41 31.797 25.172 1 96.31 96 TYR B C 1
ATOM 5124 O O . TYR B 1 96 ? -8.148 32.781 25.344 1 96.31 96 TYR B O 1
ATOM 5132 N N . ALA B 1 97 ? -7.355 30.844 26.141 1 96.31 97 ALA B N 1
ATOM 5133 C CA . ALA B 1 97 ? -8.391 30.688 27.141 1 96.31 97 ALA B CA 1
ATOM 5134 C C . ALA B 1 97 ? -8.07 31.5 28.406 1 96.31 97 ALA B C 1
ATOM 5136 O O . ALA B 1 97 ? -8.93 31.719 29.25 1 96.31 97 ALA B O 1
ATOM 5137 N N . GLN B 1 98 ? -6.773 31.875 28.781 1 92 98 GLN B N 1
ATOM 5138 C CA . GLN B 1 98 ? -6.312 32.469 30.047 1 92 98 GLN B CA 1
ATOM 5139 C C . GLN B 1 98 ? -7.277 33.531 30.547 1 92 98 GLN B C 1
ATOM 5141 O O . GLN B 1 98 ? -7.703 33.5 31.703 1 92 98 GLN B O 1
ATOM 5146 N N . ASP B 1 99 ? -7.879 34.469 29.797 1 93.5 99 ASP B N 1
ATOM 5147 C CA . ASP B 1 99 ? -8.781 35.5 30.25 1 93.5 99 ASP B CA 1
ATOM 5148 C C . ASP B 1 99 ? -10.141 35.406 29.547 1 93.5 99 ASP B C 1
ATOM 5150 O O . ASP B 1 99 ? -10.852 36.406 29.422 1 93.5 99 ASP B O 1
ATOM 5154 N N . ARG B 1 100 ? -10.461 34.219 29.203 1 97.06 100 ARG B N 1
ATOM 5155 C CA . ARG B 1 100 ? -11.734 33.969 28.531 1 97.06 100 ARG B CA 1
ATOM 5156 C C . ARG B 1 100 ? -12.461 32.781 29.141 1 97.06 100 ARG B C 1
ATOM 5158 O O . ARG B 1 100 ? -12.352 31.656 28.641 1 97.06 100 ARG B O 1
ATOM 5165 N N . PRO B 1 101 ? -13.328 33.062 30.141 1 96.56 101 PRO B N 1
ATOM 5166 C CA . PRO B 1 101 ? -13.969 31.984 30.891 1 96.56 101 PRO B CA 1
ATOM 5167 C C . PRO B 1 101 ? -14.789 31.047 30.016 1 96.56 101 PRO B C 1
ATOM 5169 O O . PRO B 1 101 ? -14.898 29.844 30.297 1 96.56 101 PRO B O 1
ATOM 5172 N N . GLU B 1 102 ? -15.398 31.578 28.969 1 96.44 102 GLU B N 1
ATOM 5173 C CA . GLU B 1 102 ? -16.219 30.75 28.094 1 96.44 102 GLU B CA 1
ATOM 5174 C C . GLU B 1 102 ? -15.359 29.719 27.359 1 96.44 102 GLU B C 1
ATOM 5176 O O . GLU B 1 102 ? -15.812 28.609 27.094 1 96.44 102 GLU B O 1
ATOM 5181 N N . LEU B 1 103 ? -14.133 30.094 27.016 1 98.06 103 LEU B N 1
ATOM 5182 C CA . LEU B 1 103 ? -13.227 29.156 26.375 1 98.06 103 LEU B CA 1
ATOM 5183 C C . LEU B 1 103 ? -12.711 28.109 27.359 1 98.06 103 LEU B C 1
ATOM 5185 O O . LEU B 1 103 ? -12.508 26.953 27 1 98.06 103 LEU B O 1
ATOM 5189 N N . GLN B 1 104 ? -12.492 28.516 28.578 1 97.62 104 GLN B N 1
ATOM 5190 C CA . GLN B 1 104 ? -12.102 27.578 29.625 1 97.62 104 GLN B CA 1
ATOM 5191 C C . GLN B 1 104 ? -13.164 26.516 29.828 1 97.62 104 GLN B C 1
ATOM 5193 O O . GLN B 1 104 ? -12.852 25.328 29.938 1 97.62 104 GLN B O 1
ATOM 5198 N N . ALA B 1 105 ? -14.367 26.984 29.875 1 97.94 105 ALA B N 1
ATOM 5199 C CA . ALA B 1 105 ? -15.484 26.062 30.047 1 97.94 105 ALA B CA 1
ATOM 5200 C C . ALA B 1 105 ? -15.586 25.094 28.891 1 97.94 105 ALA B C 1
ATOM 5202 O O . ALA B 1 105 ? -15.867 23.906 29.078 1 97.94 105 ALA B O 1
ATOM 5203 N N . LEU B 1 106 ? -15.406 25.578 27.734 1 98.38 106 LEU B N 1
ATOM 5204 C CA . LEU B 1 106 ? -15.461 24.734 26.547 1 98.38 106 LEU B CA 1
ATOM 5205 C C . LEU B 1 106 ? -14.352 23.688 26.562 1 98.38 106 LEU B C 1
ATOM 5207 O O . LEU B 1 106 ? -14.594 22.516 26.266 1 98.38 106 LEU B O 1
ATOM 5211 N N . CYS B 1 107 ? -13.141 24.109 26.859 1 98.19 107 CYS B N 1
ATOM 5212 C CA . CYS B 1 107 ? -12.023 23.172 26.953 1 98.19 107 CYS B CA 1
ATOM 5213 C C . CYS B 1 107 ? -12.297 22.109 28 1 98.19 107 CYS B C 1
ATOM 5215 O O . CYS B 1 107 ? -11.977 20.938 27.797 1 98.19 107 CYS B O 1
ATOM 5217 N N . LYS B 1 108 ? -12.883 22.547 29.109 1 97.88 108 LYS B N 1
ATOM 5218 C CA . LYS B 1 108 ? -13.25 21.578 30.141 1 97.88 108 LYS B CA 1
ATOM 5219 C C . LYS B 1 108 ? -14.25 20.562 29.609 1 97.88 108 LYS B C 1
ATOM 5221 O O . LYS B 1 108 ? -14.125 19.359 29.875 1 97.88 108 LYS B O 1
ATOM 5226 N N . ASP B 1 109 ? -15.273 21.047 28.922 1 98.25 109 ASP B N 1
ATOM 5227 C CA . ASP B 1 109 ? -16.266 20.156 28.344 1 98.25 109 ASP B CA 1
ATOM 5228 C C . ASP B 1 109 ? -15.625 19.172 27.375 1 98.25 109 ASP B C 1
ATOM 5230 O O . ASP B 1 109 ? -16 18 27.328 1 98.25 109 ASP B O 1
ATOM 5234 N N . MET B 1 110 ? -14.695 19.609 26.578 1 98.19 110 MET B N 1
ATOM 5235 C CA . MET B 1 110 ? -14.008 18.75 25.625 1 98.19 110 MET B CA 1
ATOM 5236 C C . MET B 1 110 ? -13.156 17.719 26.344 1 98.19 110 MET B C 1
ATOM 5238 O O . MET B 1 110 ? -13.188 16.531 26 1 98.19 110 MET B O 1
ATOM 5242 N N . MET B 1 111 ? -12.445 18.156 27.359 1 97.69 111 MET B N 1
ATOM 5243 C CA . MET B 1 111 ? -11.617 17.234 28.125 1 97.69 111 MET B CA 1
ATOM 5244 C C . MET B 1 111 ? -12.469 16.156 28.797 1 97.69 111 MET B C 1
ATOM 5246 O O . MET B 1 111 ? -12.039 15.016 28.938 1 97.69 111 MET B O 1
ATOM 5250 N N . ASP B 1 112 ? -13.688 16.562 29.156 1 96.81 112 ASP B N 1
ATOM 5251 C CA . ASP B 1 112 ? -14.609 15.641 29.828 1 96.81 112 ASP B CA 1
ATOM 5252 C C . ASP B 1 112 ? -15.43 14.859 28.797 1 96.81 112 ASP B C 1
ATOM 5254 O O . ASP B 1 112 ? -16.312 14.078 29.172 1 96.81 112 ASP B O 1
ATOM 5258 N N . CYS B 1 113 ? -15.195 15.07 27.531 1 94.88 113 CYS B N 1
ATOM 5259 C CA . CYS B 1 113 ? -15.852 14.391 26.422 1 94.88 113 CYS B CA 1
ATOM 5260 C C . CYS B 1 113 ? -17.344 14.727 26.391 1 94.88 113 CYS B C 1
ATOM 5262 O O . CYS B 1 113 ? -18.156 13.898 25.984 1 94.88 113 CYS B O 1
ATOM 5264 N N . LYS B 1 114 ? -17.672 15.852 26.906 1 97.81 114 LYS B N 1
ATOM 5265 C CA . LYS B 1 114 ? -19.047 16.359 26.797 1 97.81 114 LYS B CA 1
ATOM 5266 C C . LYS B 1 114 ? -19.234 17.109 25.484 1 97.81 114 LYS B C 1
ATOM 5268 O O . LYS B 1 114 ? -20.375 17.344 25.047 1 97.81 114 LYS B O 1
ATOM 5273 N N . ALA B 1 115 ? -18.188 17.484 24.859 1 98.44 115 ALA B N 1
ATOM 5274 C CA . ALA B 1 115 ? -18.172 18.109 23.547 1 98.44 115 ALA B CA 1
ATOM 5275 C C . ALA B 1 115 ? -17.031 17.547 22.688 1 98.44 115 ALA B C 1
ATOM 5277 O O . ALA B 1 115 ? -16.016 17.094 23.219 1 98.44 115 ALA B O 1
ATOM 5278 N N . ILE B 1 116 ? -17.234 17.547 21.453 1 98 116 ILE B N 1
ATOM 5279 C CA . ILE B 1 116 ? -16.25 17.094 20.484 1 98 116 ILE B CA 1
ATOM 5280 C C . ILE B 1 116 ? -15.562 18.312 19.844 1 98 116 ILE B C 1
ATOM 5282 O O . ILE B 1 116 ? -16.219 19.297 19.531 1 98 116 ILE B O 1
ATOM 5286 N N . GLY B 1 117 ? -14.258 18.188 19.734 1 98.44 117 GLY B N 1
ATOM 5287 C CA . GLY B 1 117 ? -13.484 19.266 19.125 1 98.44 117 GLY B CA 1
ATOM 5288 C C . GLY B 1 117 ? -12.922 18.891 17.766 1 98.44 117 GLY B C 1
ATOM 5289 O O . GLY B 1 117 ? -12.453 17.766 17.562 1 98.44 117 GLY B O 1
ATOM 5290 N N . GLN B 1 118 ? -12.961 19.828 16.812 1 98.25 118 GLN B N 1
ATOM 5291 C CA . GLN B 1 118 ? -12.406 19.641 15.469 1 98.25 118 GLN B CA 1
ATOM 5292 C C . GLN B 1 118 ? -11.617 20.875 15.031 1 98.25 118 GLN B C 1
ATOM 5294 O O . GLN B 1 118 ? -11.57 21.875 15.75 1 98.25 118 GLN B O 1
ATOM 5299 N N . PHE B 1 119 ? -10.977 20.781 13.953 1 98.44 119 PHE B N 1
ATOM 5300 C CA . PHE B 1 119 ? -10.094 21.812 13.398 1 98.44 119 PHE B CA 1
ATOM 5301 C C . PHE B 1 119 ? -10.281 21.938 11.891 1 98.44 119 PHE B C 1
ATOM 5303 O O . PHE B 1 119 ? -9.969 21 11.148 1 98.44 119 PHE B O 1
ATOM 5310 N N . LEU B 1 120 ? -10.828 23.062 11.406 1 98.44 120 LEU B N 1
ATOM 5311 C CA . LEU B 1 120 ? -11.188 23.234 10.008 1 98.44 120 LEU B CA 1
ATOM 5312 C C . LEU B 1 120 ? -10.305 24.281 9.344 1 98.44 120 LEU B C 1
ATOM 5314 O O . LEU B 1 120 ? -10.617 25.484 9.391 1 98.44 120 LEU B O 1
ATOM 5318 N N . LEU B 1 121 ? -9.281 23.828 8.703 1 97.81 121 LEU B N 1
ATOM 5319 C CA . LEU B 1 121 ? -8.383 24.703 7.953 1 97.81 121 LEU B CA 1
ATOM 5320 C C . LEU B 1 121 ? -8.461 24.406 6.461 1 97.81 121 LEU B C 1
ATOM 5322 O O . LEU B 1 121 ? -8.828 25.281 5.668 1 97.81 121 LEU B O 1
ATOM 5326 N N . THR B 1 122 ? -8.281 23.172 6.09 1 96.81 122 THR B N 1
ATOM 5327 C CA . THR B 1 122 ? -8.164 22.719 4.711 1 96.81 122 THR B CA 1
ATOM 5328 C C . THR B 1 122 ? -9.5 22.875 3.979 1 96.81 122 THR B C 1
ATOM 5330 O O . THR B 1 122 ? -10.555 22.516 4.512 1 96.81 122 THR B O 1
ATOM 5333 N N . GLU B 1 123 ? -9.453 23.453 2.82 1 97.12 123 GLU B N 1
ATOM 5334 C CA . GLU B 1 123 ? -10.625 23.562 1.965 1 97.12 123 GLU B CA 1
ATOM 5335 C C . GLU B 1 123 ? -10.547 22.594 0.787 1 97.12 123 GLU B C 1
ATOM 5337 O O . GLU B 1 123 ? -9.461 22.25 0.337 1 97.12 123 GLU B O 1
ATOM 5342 N N . ALA B 1 124 ? -11.695 22.172 0.29 1 94.69 124 ALA B N 1
ATOM 5343 C CA . ALA B 1 124 ? -11.789 21.188 -0.787 1 94.69 124 ALA B CA 1
ATOM 5344 C C . ALA B 1 124 ? -11.023 21.656 -2.023 1 94.69 124 ALA B C 1
ATOM 5346 O O . ALA B 1 124 ? -10.391 20.844 -2.705 1 94.69 124 ALA B O 1
ATOM 5347 N N . GLY B 1 125 ? -11.039 22.891 -2.273 1 93.12 125 GLY B N 1
ATOM 5348 C CA . GLY B 1 125 ? -10.422 23.406 -3.484 1 93.12 125 GLY B CA 1
ATOM 5349 C C . GLY B 1 125 ? -8.984 23.828 -3.285 1 93.12 125 GLY B C 1
ATOM 5350 O O . GLY B 1 125 ? -8.25 24.016 -4.254 1 93.12 125 GLY B O 1
ATOM 5351 N N . HIS B 1 126 ? -8.508 23.922 -2.029 1 92.88 126 HIS B N 1
ATOM 5352 C CA . HIS B 1 126 ? -7.207 24.547 -1.812 1 92.88 126 HIS B CA 1
ATOM 5353 C C . HIS B 1 126 ? -6.215 23.547 -1.211 1 92.88 126 HIS B C 1
ATOM 5355 O O . HIS B 1 126 ? -5.004 23.672 -1.415 1 92.88 126 HIS B O 1
ATOM 5361 N N . GLY B 1 127 ? -6.719 22.609 -0.459 1 90.25 127 GLY B N 1
ATOM 5362 C CA . GLY B 1 127 ? -5.812 21.625 0.129 1 90.25 127 GLY B CA 1
ATOM 5363 C C . GLY B 1 127 ? -4.66 22.266 0.882 1 90.25 127 GLY B C 1
ATOM 5364 O O . GLY B 1 127 ? -4.871 23.109 1.751 1 90.25 127 GLY B O 1
ATOM 5365 N N . LEU B 1 128 ? -3.439 22 0.475 1 88 128 LEU B N 1
ATOM 5366 C CA . LEU B 1 128 ? -2.225 22.469 1.132 1 88 128 LEU B CA 1
ATOM 5367 C C . LEU B 1 128 ? -2.006 23.953 0.871 1 88 128 LEU B C 1
ATOM 5369 O O . LEU B 1 128 ? -1.201 24.594 1.549 1 88 128 LEU B O 1
ATOM 5373 N N . ASP B 1 129 ? -2.676 24.453 -0.083 1 92.06 129 ASP B N 1
ATOM 5374 C CA . ASP B 1 129 ? -2.629 25.875 -0.365 1 92.06 129 ASP B CA 1
ATOM 5375 C C . ASP B 1 129 ? -3.535 26.656 0.588 1 92.06 129 ASP B C 1
ATOM 5377 O O . ASP B 1 129 ? -4.402 27.422 0.15 1 92.06 129 ASP B O 1
ATOM 5381 N N . ALA B 1 130 ? -3.264 26.484 1.88 1 91.94 130 ALA B N 1
ATOM 5382 C CA . ALA B 1 130 ? -4.152 26.969 2.93 1 91.94 130 ALA B CA 1
ATOM 5383 C C . ALA B 1 130 ? -4.078 28.484 3.043 1 91.94 130 ALA B C 1
ATOM 5385 O O . ALA B 1 130 ? -5.031 29.141 3.479 1 91.94 130 ALA B O 1
ATOM 5386 N N . THR B 1 131 ? -2.924 29.047 2.607 1 92.25 131 THR B N 1
ATOM 5387 C CA . THR B 1 131 ? -2.768 30.5 2.717 1 92.25 131 THR B CA 1
ATOM 5388 C C . THR B 1 131 ? -3.727 31.219 1.772 1 92.25 131 THR B C 1
ATOM 5390 O O . THR B 1 131 ? -3.947 32.438 1.905 1 92.25 131 THR B O 1
ATOM 5393 N N . ASN B 1 132 ? -4.301 30.484 0.873 1 93.25 132 ASN B N 1
ATOM 5394 C CA . ASN B 1 132 ? -5.219 31.078 -0.094 1 93.25 132 ASN B CA 1
ATOM 5395 C C . ASN B 1 132 ? -6.648 30.609 0.127 1 93.25 132 ASN B C 1
ATOM 5397 O O . ASN B 1 132 ? -7.48 30.672 -0.783 1 93.25 132 ASN B O 1
ATOM 5401 N N . LEU B 1 133 ? -6.914 30.109 1.339 1 96.25 133 LEU B N 1
ATOM 5402 C CA . LEU B 1 133 ? -8.281 29.672 1.62 1 96.25 133 LEU B CA 1
ATOM 5403 C C . LEU B 1 133 ? -9.273 30.812 1.374 1 96.25 133 LEU B C 1
ATOM 5405 O O . LEU B 1 133 ? -8.898 31.984 1.415 1 96.25 133 LEU B O 1
ATOM 5409 N N . GLU B 1 134 ? -10.57 30.453 1.157 1 97.19 134 GLU B N 1
ATOM 5410 C CA . GLU B 1 134 ? -11.531 31.438 0.671 1 97.19 134 GLU B CA 1
ATOM 5411 C C . GLU B 1 134 ? -12.648 31.672 1.681 1 97.19 134 GLU B C 1
ATOM 5413 O O . GLU B 1 134 ? -13.398 32.656 1.573 1 97.19 134 GLU B O 1
ATOM 5418 N N . THR B 1 135 ? -12.789 30.797 2.666 1 98.56 135 THR B N 1
ATOM 5419 C CA . THR B 1 135 ? -13.773 31.047 3.709 1 98.56 135 THR B CA 1
ATOM 5420 C C . THR B 1 135 ? -13.539 32.406 4.344 1 98.56 135 THR B C 1
ATOM 5422 O O . THR B 1 135 ? -12.398 32.812 4.602 1 98.56 135 THR B O 1
ATOM 5425 N N . THR B 1 136 ? -14.672 33.156 4.605 1 98.5 136 THR B N 1
ATOM 5426 C CA . THR B 1 136 ? -14.531 34.5 5.16 1 98.5 136 THR B CA 1
ATOM 5427 C C . THR B 1 136 ? -15.328 34.625 6.457 1 98.5 136 THR B C 1
ATOM 5429 O O . THR B 1 136 ? -16.328 33.906 6.656 1 98.5 136 THR B O 1
ATOM 5432 N N . ALA B 1 137 ? -14.852 35.375 7.328 1 98.69 137 ALA B N 1
ATOM 5433 C CA . ALA B 1 137 ? -15.586 35.906 8.469 1 98.69 137 ALA B CA 1
ATOM 5434 C C . ALA B 1 137 ? -15.609 37.438 8.438 1 98.69 137 ALA B C 1
ATOM 5436 O O . ALA B 1 137 ? -14.578 38.094 8.594 1 98.69 137 ALA B O 1
ATOM 5437 N N . THR B 1 138 ? -16.734 38 8.234 1 98.62 138 THR B N 1
ATOM 5438 C CA . THR B 1 138 ? -16.875 39.438 8.047 1 98.62 138 THR B CA 1
ATOM 5439 C C . THR B 1 138 ? -17.406 40.094 9.32 1 98.62 138 THR B C 1
ATOM 5441 O O . THR B 1 138 ? -18.469 39.75 9.812 1 98.62 138 THR B O 1
ATOM 5444 N N . LEU B 1 139 ? -16.688 41.062 9.812 1 98.38 139 LEU B N 1
ATOM 5445 C CA . LEU B 1 139 ? -17.094 41.812 10.984 1 98.38 139 LEU B CA 1
ATOM 5446 C C . LEU B 1 139 ? -18.328 42.688 10.68 1 98.38 139 LEU B C 1
ATOM 5448 O O . LEU B 1 139 ? -18.344 43.375 9.672 1 98.38 139 LEU B O 1
ATOM 5452 N N . GLN B 1 140 ? -19.297 42.594 11.547 1 97.88 140 GLN B N 1
ATOM 5453 C CA . GLN B 1 140 ? -20.516 43.375 11.438 1 97.88 140 GLN B CA 1
ATOM 5454 C C . GLN B 1 140 ? -20.469 44.594 12.359 1 97.88 140 GLN B C 1
ATOM 5456 O O . GLN B 1 140 ? -19.672 44.625 13.312 1 97.88 140 GLN B O 1
ATOM 5461 N N . PRO B 1 141 ? -21.297 45.531 12.133 1 96.75 141 PRO B N 1
ATOM 5462 C CA . PRO B 1 141 ? -21.281 46.75 12.953 1 96.75 141 PRO B CA 1
ATOM 5463 C C . PRO B 1 141 ? -21.531 46.469 14.43 1 96.75 141 PRO B C 1
ATOM 5465 O O . PRO B 1 141 ? -21 47.188 15.297 1 96.75 141 PRO B O 1
ATOM 5468 N N . ASP B 1 142 ? -22.234 45.469 14.727 1 97.25 142 ASP B N 1
ATOM 5469 C CA . ASP B 1 142 ? -22.578 45.156 16.125 1 97.25 142 ASP B CA 1
ATOM 5470 C C . ASP B 1 142 ? -21.5 44.312 16.766 1 97.25 142 ASP B C 1
ATOM 5472 O O . ASP B 1 142 ? -21.656 43.844 17.906 1 97.25 142 ASP B O 1
ATOM 5476 N N . GLY B 1 143 ? -20.484 44.031 16.062 1 96.44 143 GLY B N 1
ATOM 5477 C CA . GLY B 1 143 ? -19.359 43.312 16.625 1 96.44 143 GLY B CA 1
ATOM 5478 C C . GLY B 1 143 ? -19.406 41.812 16.344 1 96.44 143 GLY B C 1
ATOM 5479 O O . GLY B 1 143 ? -18.438 41.094 16.594 1 96.44 143 GLY B O 1
ATOM 5480 N N . THR B 1 144 ? -20.5 41.375 15.773 1 98.12 144 THR B N 1
ATOM 5481 C CA . THR B 1 144 ? -20.641 39.969 15.406 1 98.12 144 THR B CA 1
ATOM 5482 C C . THR B 1 144 ? -19.953 39.688 14.078 1 98.12 144 THR B C 1
ATOM 5484 O O . THR B 1 144 ? -19.359 40.594 13.477 1 98.12 144 THR B O 1
ATOM 5487 N N . PHE B 1 145 ? -19.922 38.438 13.672 1 98.69 145 PHE B N 1
ATOM 5488 C CA . PHE B 1 145 ? -19.312 38.062 12.406 1 98.69 145 PHE B CA 1
ATOM 5489 C C . PHE B 1 145 ? -20.266 37.219 11.562 1 98.69 145 PHE B C 1
ATOM 5491 O O . PHE B 1 145 ? -21.156 36.562 12.094 1 98.69 145 PHE B O 1
ATOM 5498 N N . ILE B 1 146 ? -20.094 37.312 10.273 1 98.81 146 ILE B N 1
ATOM 5499 C CA . ILE B 1 146 ? -20.766 36.406 9.344 1 98.81 146 ILE B CA 1
ATOM 5500 C C . ILE B 1 146 ? -19.734 35.469 8.695 1 98.81 146 ILE B C 1
ATOM 5502 O O . ILE B 1 146 ? -18.875 35.938 7.949 1 98.81 146 ILE B O 1
ATOM 5506 N N . LEU B 1 147 ? -19.812 34.219 9.023 1 98.88 147 LEU B N 1
ATOM 5507 C CA . LEU B 1 147 ? -18.953 33.156 8.469 1 98.88 147 LEU B CA 1
ATOM 5508 C C . LEU B 1 147 ? -19.547 32.594 7.191 1 98.88 147 LEU B C 1
ATOM 5510 O O . LEU B 1 147 ? -20.703 32.156 7.184 1 98.88 147 LEU B O 1
ATOM 5514 N N . ASN B 1 148 ? -18.75 32.562 6.082 1 98.88 148 ASN B N 1
ATOM 5515 C CA . ASN B 1 148 ? -19.312 32.156 4.797 1 98.88 148 ASN B CA 1
ATOM 5516 C C . ASN B 1 148 ? -18.297 31.422 3.941 1 98.88 148 ASN B C 1
ATOM 5518 O O . ASN B 1 148 ? -17.125 31.812 3.873 1 98.88 148 ASN B O 1
ATOM 5522 N N . SER B 1 149 ? -18.688 30.297 3.408 1 98.62 149 SER B N 1
ATOM 5523 C CA . SER B 1 149 ? -18.016 29.672 2.275 1 98.62 149 SER B CA 1
ATOM 5524 C C . SER B 1 149 ? -18.547 30.203 0.95 1 98.62 149 SER B C 1
ATOM 5526 O O . SER B 1 149 ? -19.625 29.812 0.496 1 98.62 149 SER B O 1
ATOM 5528 N N . PRO B 1 150 ? -17.797 30.969 0.308 1 97.81 150 PRO B N 1
ATOM 5529 C CA . PRO B 1 150 ? -18.344 31.703 -0.831 1 97.81 150 PRO B CA 1
ATOM 5530 C C . PRO B 1 150 ? -18.688 30.797 -2.01 1 97.81 150 PRO B C 1
ATOM 5532 O O . PRO B 1 150 ? -19.469 31.172 -2.887 1 97.81 150 PRO B O 1
ATOM 5535 N N . ASN B 1 151 ? -18.078 29.672 -2.15 1 96.25 151 ASN B N 1
ATOM 5536 C CA . ASN B 1 151 ? -18.328 28.672 -3.191 1 96.25 151 ASN B CA 1
ATOM 5537 C C . ASN B 1 151 ? -18.031 27.266 -2.697 1 96.25 151 ASN B C 1
ATOM 5539 O O . ASN B 1 151 ? -17.609 27.078 -1.553 1 96.25 151 ASN B O 1
ATOM 5543 N N . ARG B 1 152 ? -18.203 26.312 -3.502 1 94.75 152 ARG B N 1
ATOM 5544 C CA . ARG B 1 152 ? -18.047 24.906 -3.111 1 94.75 152 ARG B CA 1
ATOM 5545 C C . ARG B 1 152 ? -16.594 24.578 -2.818 1 94.75 152 ARG B C 1
ATOM 5547 O O . ARG B 1 152 ? -16.297 23.719 -1.98 1 94.75 152 ARG B O 1
ATOM 5554 N N . PHE B 1 153 ? -15.68 25.234 -3.473 1 93.62 153 PHE B N 1
ATOM 5555 C CA . PHE B 1 153 ? -14.258 24.984 -3.301 1 93.62 153 PHE B CA 1
ATOM 5556 C C . PHE B 1 153 ? -13.773 25.469 -1.939 1 93.62 153 PHE B C 1
ATOM 5558 O O . PHE B 1 153 ? -12.758 25 -1.427 1 93.62 153 PHE B O 1
ATOM 5565 N N . ALA B 1 154 ? -14.547 26.375 -1.335 1 97.44 154 ALA B N 1
ATOM 5566 C CA . ALA B 1 154 ? -14.188 26.969 -0.046 1 97.44 154 ALA B CA 1
ATOM 5567 C C . ALA B 1 154 ? -14.703 26.109 1.108 1 97.44 154 ALA B C 1
ATOM 5569 O O . ALA B 1 154 ? -14.383 26.375 2.271 1 97.44 154 ALA B O 1
ATOM 5570 N N . SER B 1 155 ? -15.477 25.078 0.735 1 98.06 155 SER B N 1
ATOM 5571 C CA . SER B 1 155 ? -15.93 24.172 1.789 1 98.06 155 SER B CA 1
ATOM 5572 C C . SER B 1 155 ? -14.75 23.469 2.459 1 98.06 155 SER B C 1
ATOM 5574 O O . SER B 1 155 ? -13.766 23.125 1.798 1 98.06 155 SER B O 1
ATOM 5576 N N . LYS B 1 156 ? -14.906 23.359 3.766 1 98.5 156 LYS B N 1
ATOM 5577 C CA . LYS B 1 156 ? -13.859 22.672 4.512 1 98.5 156 LYS B CA 1
ATOM 5578 C C . LYS B 1 156 ? -13.867 21.172 4.223 1 98.5 156 LYS B C 1
ATOM 5580 O O . LYS B 1 156 ? -14.938 20.562 4.086 1 98.5 156 LYS B O 1
ATOM 5585 N N . TYR B 1 157 ? -12.695 20.625 4.113 1 96.88 157 TYR B N 1
ATOM 5586 C CA . TYR B 1 157 ? -12.531 19.25 3.654 1 96.88 157 TYR B CA 1
ATOM 5587 C C . TYR B 1 157 ? -11.852 18.391 4.715 1 96.88 157 TYR B C 1
ATOM 5589 O O . TYR B 1 157 ? -10.773 18.75 5.211 1 96.88 157 TYR B O 1
ATOM 5597 N N . MET B 1 158 ? -12.531 17.047 5.105 1 92.19 158 MET B N 1
ATOM 5598 C CA . MET B 1 158 ? -11.969 16.078 6.043 1 92.19 158 MET B CA 1
ATOM 5599 C C . MET B 1 158 ? -11.711 16.734 7.402 1 92.19 158 MET B C 1
ATOM 5601 O O . MET B 1 158 ? -10.625 16.594 7.961 1 92.19 158 MET B O 1
ATOM 5605 N N . PRO B 1 159 ? -12.773 17.609 7.934 1 93.31 159 PRO B N 1
ATOM 5606 C CA . PRO B 1 159 ? -12.695 16.938 9.234 1 93.31 159 PRO B CA 1
ATOM 5607 C C . PRO B 1 159 ? -13.945 16.109 9.547 1 93.31 159 PRO B C 1
ATOM 5609 O O . PRO B 1 159 ? -14.922 16.156 8.789 1 93.31 159 PRO B O 1
ATOM 5612 N N . PRO B 1 160 ? -13.844 15.32 10.578 1 95.75 160 PRO B N 1
ATOM 5613 C CA . PRO B 1 160 ? -15.016 14.539 10.961 1 95.75 160 PRO B CA 1
ATOM 5614 C C . PRO B 1 160 ? -16.062 15.359 11.719 1 95.75 160 PRO B C 1
ATOM 5616 O O . PRO B 1 160 ? -16.188 15.227 12.938 1 95.75 160 PRO B O 1
ATOM 5619 N N . THR B 1 161 ? -16.922 16.078 10.977 1 97.62 161 THR B N 1
ATOM 5620 C CA . THR B 1 161 ? -17.719 17.125 11.594 1 97.62 161 THR B CA 1
ATOM 5621 C C . THR B 1 161 ? -19.188 16.688 11.719 1 97.62 161 THR B C 1
ATOM 5623 O O . THR B 1 161 ? -20.016 17.438 12.234 1 97.62 161 THR B O 1
ATOM 5626 N N . VAL B 1 162 ? -19.562 15.523 11.211 1 96.81 162 VAL B N 1
ATOM 5627 C CA . VAL B 1 162 ? -20.953 15.094 11.297 1 96.81 162 VAL B CA 1
ATOM 5628 C C . VAL B 1 162 ? -21.297 14.734 12.742 1 96.81 162 VAL B C 1
ATOM 5630 O O . VAL B 1 162 ? -20.406 14.422 13.539 1 96.81 162 VAL B O 1
ATOM 5633 N N . PRO B 1 163 ? -22.594 14.781 13.094 1 96.62 163 PRO B N 1
ATOM 5634 C CA . PRO B 1 163 ? -23 14.469 14.461 1 96.62 163 PRO B CA 1
ATOM 5635 C C . PRO B 1 163 ? -22.625 13.047 14.875 1 96.62 163 PRO B C 1
ATOM 5637 O O . PRO B 1 163 ? -22.812 12.102 14.102 1 96.62 163 PRO B O 1
ATOM 5640 N N . VAL B 1 164 ? -22.094 12.977 16.047 1 94.88 164 VAL B N 1
ATOM 5641 C CA . VAL B 1 164 ? -21.688 11.68 16.578 1 94.88 164 VAL B CA 1
ATOM 5642 C C . VAL B 1 164 ? -21.984 11.609 18.078 1 94.88 164 VAL B C 1
ATOM 5644 O O . VAL B 1 164 ? -21.859 12.609 18.781 1 94.88 164 VAL B O 1
ATOM 5647 N N . LEU B 1 165 ? -22.422 10.5 18.625 1 95.44 165 LEU B N 1
ATOM 5648 C CA . LEU B 1 165 ? -22.547 10.133 20.031 1 95.44 165 LEU B CA 1
ATOM 5649 C C . LEU B 1 165 ? -23.531 11.055 20.734 1 95.44 165 LEU B C 1
ATOM 5651 O O . LEU B 1 165 ? -23.531 11.141 21.969 1 95.44 165 LEU B O 1
ATOM 5655 N N . GLY B 1 166 ? -24.25 11.898 19.969 1 96.5 166 GLY B N 1
ATOM 5656 C CA . GLY B 1 166 ? -25.188 12.82 20.578 1 96.5 166 GLY B CA 1
ATOM 5657 C C . GLY B 1 166 ? -24.516 13.961 21.312 1 96.5 166 GLY B C 1
ATOM 5658 O O . GLY B 1 166 ? -25.109 14.586 22.203 1 96.5 166 GLY B O 1
ATOM 5659 N N . LYS B 1 167 ? -23.281 14.289 21.016 1 97.75 167 LYS B N 1
ATOM 5660 C CA . LYS B 1 167 ? -22.5 15.328 21.688 1 97.75 167 LYS B CA 1
ATOM 5661 C C . LYS B 1 167 ? -22.297 16.531 20.766 1 97.75 167 LYS B C 1
ATOM 5663 O O . LYS B 1 167 ? -22.031 16.375 19.578 1 97.75 167 LYS B O 1
ATOM 5668 N N . PRO B 1 168 ? -22.391 17.719 21.359 1 98.31 168 PRO B N 1
ATOM 5669 C CA . PRO B 1 168 ? -22.125 18.891 20.516 1 98.31 168 PRO B CA 1
ATOM 5670 C C . PRO B 1 168 ? -20.688 18.922 19.984 1 98.31 168 PRO B C 1
ATOM 5672 O O . PRO B 1 168 ? -19.75 18.531 20.688 1 98.31 168 PRO B O 1
ATOM 5675 N N . CYS B 1 169 ? -20.578 19.391 18.828 1 98.56 169 CYS B N 1
ATOM 5676 C CA . CYS B 1 169 ? -19.281 19.5 18.188 1 98.56 169 CYS B CA 1
ATOM 5677 C C . CYS B 1 169 ? -18.906 20.953 17.938 1 98.56 169 CYS B C 1
ATOM 5679 O O . CYS B 1 169 ? -19.703 21.719 17.375 1 98.56 169 CYS B O 1
ATOM 5681 N N . TYR B 1 170 ? -17.75 21.328 18.422 1 98.69 170 TYR B N 1
ATOM 5682 C CA . TYR B 1 170 ? -17.156 22.641 18.172 1 98.69 170 TYR B CA 1
ATOM 5683 C C . TYR B 1 170 ? -15.883 22.516 17.344 1 98.69 170 TYR B C 1
ATOM 5685 O O . TYR B 1 170 ? -15.219 21.484 17.359 1 98.69 170 TYR B O 1
ATOM 5693 N N . ALA B 1 171 ? -15.594 23.609 16.594 1 98.75 171 ALA B N 1
ATOM 5694 C CA . ALA B 1 171 ? -14.367 23.562 15.805 1 98.75 171 ALA B CA 1
ATOM 5695 C C . ALA B 1 171 ? -13.672 24.922 15.805 1 98.75 171 ALA B C 1
ATOM 5697 O O . ALA B 1 171 ? -14.305 25.953 16 1 98.75 171 ALA B O 1
ATOM 5698 N N . VAL B 1 172 ? -12.359 24.859 15.711 1 98.75 172 VAL B N 1
ATOM 5699 C CA . VAL B 1 172 ? -11.602 26.016 15.266 1 98.75 172 VAL B CA 1
ATOM 5700 C C . VAL B 1 172 ? -11.695 26.141 13.75 1 98.75 172 VAL B C 1
ATOM 5702 O O . VAL B 1 172 ? -11.141 25.328 13.016 1 98.75 172 VAL B O 1
ATOM 5705 N N . VAL B 1 173 ? -12.375 27.141 13.258 1 98.81 173 VAL B N 1
ATOM 5706 C CA . VAL B 1 173 ? -12.531 27.359 11.82 1 98.81 173 VAL B CA 1
ATOM 5707 C C . VAL B 1 173 ? -11.625 28.516 11.375 1 98.81 173 VAL B C 1
ATOM 5709 O O . VAL B 1 173 ? -11.734 29.625 11.891 1 98.81 173 VAL B O 1
ATOM 5712 N N . TRP B 1 174 ? -10.781 28.25 10.453 1 98.31 174 TRP B N 1
ATOM 5713 C CA . TRP B 1 174 ? -9.875 29.266 9.914 1 98.31 174 TRP B CA 1
ATOM 5714 C C . TRP B 1 174 ? -10.516 29.969 8.727 1 98.31 174 TRP B C 1
ATOM 5716 O O . TRP B 1 174 ? -10.984 29.328 7.785 1 98.31 174 TRP B O 1
ATOM 5726 N N . SER B 1 175 ? -10.555 31.281 8.797 1 97.94 175 SER B N 1
ATOM 5727 C CA . SER B 1 175 ? -11.203 32.094 7.762 1 97.94 175 SER B CA 1
ATOM 5728 C C . SER B 1 175 ? -10.484 33.406 7.555 1 97.94 175 SER B C 1
ATOM 5730 O O . SER B 1 175 ? -9.789 33.906 8.453 1 97.94 175 SER B O 1
ATOM 5732 N N . GLN B 1 176 ? -10.602 33.938 6.352 1 96.94 176 GLN B N 1
ATOM 5733 C CA . GLN B 1 176 ? -10.141 35.281 6.09 1 96.94 176 GLN B CA 1
ATOM 5734 C C . GLN B 1 176 ? -10.992 36.312 6.836 1 96.94 176 GLN B C 1
ATOM 5736 O O . GLN B 1 176 ? -12.188 36.469 6.562 1 96.94 176 GLN B O 1
ATOM 5741 N N . LEU B 1 177 ? -10.375 37.062 7.75 1 97.81 177 LEU B N 1
ATOM 5742 C CA . LEU B 1 177 ? -11.086 38.094 8.477 1 97.81 177 LEU B CA 1
ATOM 5743 C C . LEU B 1 177 ? -11.273 39.344 7.602 1 97.81 177 LEU B C 1
ATOM 5745 O O . LEU B 1 177 ? -10.305 39.906 7.09 1 97.81 177 LEU B O 1
ATOM 5749 N N . ILE B 1 178 ? -12.508 39.688 7.41 1 97.75 178 ILE B N 1
ATOM 5750 C CA . ILE B 1 178 ? -12.844 40.875 6.617 1 97.75 178 ILE B CA 1
ATOM 5751 C C . ILE B 1 178 ? -13.398 41.969 7.531 1 97.75 178 ILE B C 1
ATOM 5753 O O . ILE B 1 178 ? -14.375 41.75 8.25 1 97.75 178 ILE B O 1
ATOM 5757 N N . VAL B 1 179 ? -12.805 43.062 7.547 1 96.94 179 VAL B N 1
ATOM 5758 C CA . VAL B 1 179 ? -13.266 44.25 8.258 1 96.94 179 VAL B CA 1
ATOM 5759 C C . VAL B 1 179 ? -13.477 45.406 7.262 1 96.94 179 VAL B C 1
ATOM 5761 O O . VAL B 1 179 ? -12.508 45.938 6.711 1 96.94 179 VAL B O 1
ATOM 5764 N N . GLY B 1 180 ? -14.727 45.812 7.121 1 94.44 180 GLY B N 1
ATOM 5765 C CA . GLY B 1 180 ? -14.992 46.688 6 1 94.44 180 GLY B CA 1
ATOM 5766 C C . GLY B 1 180 ? -14.594 46.094 4.66 1 94.44 180 GLY B C 1
ATOM 5767 O O . GLY B 1 180 ? -15.023 45 4.312 1 94.44 180 GLY B O 1
ATOM 5768 N N . ASP B 1 181 ? -13.695 46.781 4.012 1 92 181 ASP B N 1
ATOM 5769 C CA . ASP B 1 181 ? -13.227 46.281 2.719 1 92 181 ASP B CA 1
ATOM 5770 C C . ASP B 1 181 ? -11.797 45.75 2.822 1 92 181 ASP B C 1
ATOM 5772 O O . ASP B 1 181 ? -11.148 45.5 1.804 1 92 181 ASP B O 1
ATOM 5776 N N . GLU B 1 182 ? -11.438 45.5 4.059 1 94.94 182 GLU B N 1
ATOM 5777 C CA . GLU B 1 182 ? -10.047 45.125 4.25 1 94.94 182 GLU B CA 1
ATOM 5778 C C . GLU B 1 182 ? -9.938 43.656 4.703 1 94.94 182 GLU B C 1
ATOM 5780 O O . GLU B 1 182 ? -10.641 43.25 5.625 1 94.94 182 GLU B O 1
ATOM 5785 N N . LYS B 1 183 ? -9.07 42.969 4.039 1 94.31 183 LYS B N 1
ATOM 5786 C CA . LYS B 1 183 ? -8.672 41.656 4.523 1 94.31 183 LYS B CA 1
ATOM 5787 C C . LYS B 1 183 ? -7.621 41.75 5.625 1 94.31 183 LYS B C 1
ATOM 5789 O O . LYS B 1 183 ? -6.559 42.344 5.418 1 94.31 183 LYS B O 1
ATOM 5794 N N . ARG B 1 184 ? -7.867 41.25 6.77 1 95.56 184 ARG B N 1
ATOM 5795 C CA . ARG B 1 184 ? -6.961 41.375 7.906 1 95.56 184 ARG B CA 1
ATOM 5796 C C . ARG B 1 184 ? -6.289 40.031 8.203 1 95.56 184 ARG B C 1
ATOM 5798 O O . ARG B 1 184 ? -5.965 39.719 9.352 1 95.56 184 ARG B O 1
ATOM 5805 N N . GLY B 1 185 ? -6.223 39.125 7.137 1 94.88 185 GLY B N 1
ATOM 5806 C CA . GLY B 1 185 ? -5.496 37.844 7.234 1 94.88 185 GLY B CA 1
ATOM 5807 C C . GLY B 1 185 ? -6.355 36.719 7.734 1 94.88 185 GLY B C 1
ATOM 5808 O O . GLY B 1 185 ? -7.52 36.906 8.094 1 94.88 185 GLY B O 1
ATOM 5809 N N . ILE B 1 186 ? -5.809 35.5 7.723 1 96.62 186 ILE B N 1
ATOM 5810 C CA . ILE B 1 186 ? -6.492 34.312 8.156 1 96.62 186 ILE B CA 1
ATOM 5811 C C . ILE B 1 186 ? -6.477 34.219 9.68 1 96.62 186 ILE B C 1
ATOM 5813 O O . ILE B 1 186 ? -5.418 34.281 10.305 1 96.62 186 ILE B O 1
ATOM 5817 N N . ARG B 1 187 ? -7.652 34.094 10.266 1 96.56 187 ARG B N 1
ATOM 5818 C CA . ARG B 1 187 ? -7.82 34.094 11.719 1 96.56 187 ARG B CA 1
ATOM 5819 C C . ARG B 1 187 ? -8.641 32.875 12.164 1 96.56 187 ARG B C 1
ATOM 5821 O O . ARG B 1 187 ? -9.445 32.344 11.398 1 96.56 187 ARG B O 1
ATOM 5828 N N . PRO B 1 188 ? -8.367 32.375 13.422 1 97.75 188 PRO B N 1
ATOM 5829 C CA . PRO B 1 188 ? -9.148 31.25 13.969 1 97.75 188 PRO B CA 1
ATOM 5830 C C . PRO B 1 188 ? -10.43 31.703 14.656 1 97.75 188 PRO B C 1
ATOM 5832 O O . PRO B 1 188 ? -10.414 32.688 15.414 1 97.75 188 PRO B O 1
ATOM 5835 N N . PHE B 1 189 ? -11.562 31.078 14.406 1 98.69 189 PHE B N 1
ATOM 5836 C CA . PHE B 1 189 ? -12.852 31.297 15.047 1 98.69 189 PHE B CA 1
ATOM 5837 C C . PHE B 1 189 ? -13.352 30.016 15.711 1 98.69 189 PHE B C 1
ATOM 5839 O O . PHE B 1 189 ? -13.219 28.938 15.148 1 98.69 189 PHE B O 1
ATOM 5846 N N . VAL B 1 190 ? -13.859 30.078 16.938 1 98.69 190 VAL B N 1
ATOM 5847 C CA . VAL B 1 190 ? -14.539 28.938 17.547 1 98.69 190 VAL B CA 1
ATOM 5848 C C . VAL B 1 190 ? -16 28.906 17.109 1 98.69 190 VAL B C 1
ATOM 5850 O O . VAL B 1 190 ? -16.734 29.891 17.297 1 98.69 190 VAL B O 1
ATOM 5853 N N . VAL B 1 191 ? -16.438 27.828 16.5 1 98.81 191 VAL B N 1
ATOM 5854 C CA . VAL B 1 191 ? -17.781 27.703 15.93 1 98.81 191 VAL B CA 1
ATOM 5855 C C . VAL B 1 191 ? -18.422 26.391 16.359 1 98.81 191 VAL B C 1
ATOM 5857 O O . VAL B 1 191 ? -17.797 25.328 16.266 1 98.81 191 VAL B O 1
ATOM 5860 N N . GLN B 1 192 ? -19.609 26.438 16.906 1 98.75 192 GLN B N 1
ATOM 5861 C CA . GLN B 1 192 ? -20.359 25.203 17.094 1 98.75 192 GLN B CA 1
ATOM 5862 C C . GLN B 1 192 ? -20.875 24.672 15.766 1 98.75 192 GLN B C 1
ATOM 5864 O O . GLN B 1 192 ? -21.562 25.391 15.031 1 98.75 192 GLN B O 1
ATOM 5869 N N . LEU B 1 193 ? -20.578 23.453 15.461 1 98.75 193 LEU B N 1
ATOM 5870 C CA . LEU B 1 193 ? -20.922 22.891 14.156 1 98.75 193 LEU B CA 1
ATOM 5871 C C . LEU B 1 193 ? -22.25 22.141 14.219 1 98.75 193 LEU B C 1
ATOM 5873 O O . LEU B 1 193 ? -23 22.125 13.25 1 98.75 193 LEU B O 1
ATOM 5877 N N . ASN B 1 194 ? -22.5 21.469 15.273 1 98.56 194 ASN B N 1
ATOM 5878 C CA . ASN B 1 194 ? -23.734 20.703 15.453 1 98.56 194 ASN B CA 1
ATOM 5879 C C . ASN B 1 194 ? -24.031 20.469 16.938 1 98.56 194 ASN B C 1
ATOM 5881 O O . ASN B 1 194 ? -23.203 20.766 17.797 1 98.56 194 ASN B O 1
ATOM 5885 N N . ASP B 1 195 ? -25.266 19.953 17.219 1 97.62 195 ASP B N 1
ATOM 5886 C CA . ASP B 1 195 ? -25.703 19.781 18.594 1 97.62 195 ASP B CA 1
ATOM 5887 C C . ASP B 1 195 ? -25.656 18.297 19 1 97.62 195 ASP B C 1
ATOM 5889 O O . ASP B 1 195 ? -26.219 17.922 20.031 1 97.62 195 ASP B O 1
ATOM 5893 N N . GLY B 1 196 ? -25 17.5 18.203 1 96.81 196 GLY B N 1
ATOM 5894 C CA . GLY B 1 196 ? -24.922 16.062 18.469 1 96.81 196 GLY B CA 1
ATOM 5895 C C . GLY B 1 196 ? -25.938 15.258 17.688 1 96.81 196 GLY B C 1
ATOM 5896 O O . GLY B 1 196 ? -25.828 14.039 17.578 1 96.81 196 GLY B O 1
ATOM 5897 N N . VAL B 1 197 ? -26.906 15.93 17.125 1 95.94 197 VAL B N 1
ATOM 5898 C CA . VAL B 1 197 ? -27.969 15.273 16.391 1 95.94 197 VAL B CA 1
ATOM 5899 C C . VAL B 1 197 ? -28.156 15.961 15.031 1 95.94 197 VAL B C 1
ATOM 5901 O O . VAL B 1 197 ? -28.188 15.297 13.992 1 95.94 197 VAL B O 1
ATOM 5904 N N . HIS B 1 198 ? -28.203 17.281 15.055 1 97.31 198 HIS B N 1
ATOM 5905 C CA . HIS B 1 198 ? -28.375 18.094 13.852 1 97.31 198 HIS B CA 1
ATOM 5906 C C . HIS B 1 198 ? -27.234 19.109 13.719 1 97.31 198 HIS B C 1
ATOM 5908 O O . HIS B 1 198 ? -26.672 19.547 14.719 1 97.31 198 HIS B O 1
ATOM 5914 N N . MET B 1 199 ? -27 19.484 12.477 1 98.5 199 MET B N 1
ATOM 5915 C CA . MET B 1 199 ? -26.094 20.594 12.258 1 98.5 199 MET B CA 1
ATOM 5916 C C . MET B 1 199 ? -26.688 21.906 12.789 1 98.5 199 MET B C 1
ATOM 5918 O O . MET B 1 199 ? -27.906 22.047 12.859 1 98.5 199 MET B O 1
ATOM 5922 N N . CYS B 1 200 ? -25.797 22.797 13.18 1 98.38 200 CYS B N 1
ATOM 5923 C CA . CYS B 1 200 ? -26.266 24.141 13.531 1 98.38 200 CYS B CA 1
ATOM 5924 C C . CYS B 1 200 ? -26.797 24.875 12.312 1 98.38 200 CYS B C 1
ATOM 5926 O O . CYS B 1 200 ? -26.531 24.469 11.18 1 98.38 200 CYS B O 1
ATOM 5928 N N . LYS B 1 201 ? -27.547 25.969 12.523 1 97.38 201 LYS B N 1
ATOM 5929 C CA . LYS B 1 201 ? -28.203 26.719 11.453 1 97.38 201 LYS B CA 1
ATOM 5930 C C . LYS B 1 201 ? -27.203 27.172 10.406 1 97.38 201 LYS B C 1
ATOM 5932 O O . LYS B 1 201 ? -26.156 27.734 10.734 1 97.38 201 LYS B O 1
ATOM 5937 N N . ASN B 1 202 ? -27.516 26.891 9.125 1 98 202 ASN B N 1
ATOM 5938 C CA . ASN B 1 202 ? -26.781 27.359 7.953 1 98 202 ASN B CA 1
ATOM 5939 C C . ASN B 1 202 ? -25.438 26.641 7.809 1 98 202 ASN B C 1
ATOM 5941 O O . ASN B 1 202 ? -24.547 27.109 7.109 1 98 202 ASN B O 1
ATOM 5945 N N . ILE B 1 203 ? -25.25 25.594 8.562 1 98.69 203 ILE B N 1
ATOM 5946 C CA . ILE B 1 203 ? -24.094 24.734 8.398 1 98.69 203 ILE B CA 1
ATOM 5947 C C . ILE B 1 203 ? -24.516 23.375 7.848 1 98.69 203 ILE B C 1
ATOM 5949 O O . ILE B 1 203 ? -25.484 22.781 8.328 1 98.69 203 ILE B O 1
ATOM 5953 N N . THR B 1 204 ? -23.906 22.906 6.801 1 98.31 204 THR B N 1
ATOM 5954 C CA . THR B 1 204 ? -24.141 21.562 6.285 1 98.31 204 THR B CA 1
ATOM 5955 C C . THR B 1 204 ? -22.844 20.75 6.277 1 98.31 204 THR B C 1
ATOM 5957 O O . THR B 1 204 ? -21.75 21.312 6.195 1 98.31 204 THR B O 1
ATOM 5960 N N . ALA B 1 205 ? -22.953 19.484 6.504 1 98.12 205 ALA B N 1
ATOM 5961 C CA . ALA B 1 205 ? -21.828 18.547 6.43 1 98.12 205 ALA B CA 1
ATOM 5962 C C . ALA B 1 205 ? -22.188 17.328 5.578 1 98.12 205 ALA B C 1
ATOM 5964 O O . ALA B 1 205 ? -23.25 16.719 5.773 1 98.12 205 ALA B O 1
ATOM 5965 N N . LYS B 1 206 ? -21.406 17.062 4.602 1 97.25 206 LYS B N 1
ATOM 5966 C CA . LYS B 1 206 ? -21.594 15.883 3.748 1 97.25 206 LYS B CA 1
ATOM 5967 C C . LYS B 1 206 ? -20.578 14.789 4.09 1 97.25 206 LYS B C 1
ATOM 5969 O O . LYS B 1 206 ? -19.375 15.023 4.055 1 97.25 206 LYS B O 1
ATOM 5974 N N . LEU B 1 207 ? -21.125 13.609 4.41 1 95.38 207 LEU B N 1
ATOM 5975 C CA . LEU B 1 207 ? -20.281 12.5 4.84 1 95.38 207 LEU B CA 1
ATOM 5976 C C . LEU B 1 207 ? -19.469 11.945 3.67 1 95.38 207 LEU B C 1
ATOM 5978 O O . LEU B 1 207 ? -20.047 11.516 2.666 1 95.38 207 LEU B O 1
ATOM 5982 N N . ILE B 1 208 ? -18.172 11.992 3.779 1 94.81 208 ILE B N 1
ATOM 5983 C CA . ILE B 1 208 ? -17.281 11.414 2.777 1 94.81 208 ILE B CA 1
ATOM 5984 C C . ILE B 1 208 ? -17.188 9.906 2.977 1 94.81 208 ILE B C 1
ATOM 5986 O O . ILE B 1 208 ? -17.141 9.422 4.109 1 94.81 208 ILE B O 1
ATOM 5990 N N . PRO B 1 209 ? -17.141 9.102 1.921 1 92.06 209 PRO B N 1
ATOM 5991 C CA . PRO B 1 209 ? -16.906 7.672 2.094 1 92.06 209 PRO B CA 1
ATOM 5992 C C . PRO B 1 209 ? -15.609 7.375 2.863 1 92.06 209 PRO B C 1
ATOM 5994 O O . PRO B 1 209 ? -14.68 8.18 2.85 1 92.06 209 PRO B O 1
ATOM 5997 N N . THR B 1 210 ? -15.586 6.215 3.479 1 92 210 THR B N 1
ATOM 5998 C CA . THR B 1 210 ? -14.422 5.812 4.262 1 92 210 THR B CA 1
ATOM 5999 C C . THR B 1 210 ? -13.195 5.664 3.371 1 92 210 THR B C 1
ATOM 6001 O O . THR B 1 210 ? -13.289 5.133 2.262 1 92 210 THR B O 1
ATOM 6004 N N . ARG B 1 211 ? -12.023 6.156 3.842 1 93.38 211 ARG B N 1
ATOM 6005 C CA . ARG B 1 211 ? -10.766 5.91 3.145 1 93.38 211 ARG B CA 1
ATOM 6006 C C . ARG B 1 211 ? -10.539 4.418 2.936 1 93.38 211 ARG B C 1
ATOM 6008 O O . ARG B 1 211 ? -10.836 3.609 3.816 1 93.38 211 ARG B O 1
ATOM 6015 N N . HIS B 1 212 ? -9.93 4.113 1.855 1 93.38 212 HIS B N 1
ATOM 6016 C CA . HIS B 1 212 ? -9.758 2.717 1.463 1 93.38 212 HIS B CA 1
ATOM 6017 C C . HIS B 1 212 ? -8.852 1.978 2.441 1 93.38 212 HIS B C 1
ATOM 6019 O O . HIS B 1 212 ? -7.727 2.41 2.699 1 93.38 212 HIS B O 1
ATOM 6025 N N . GLY B 1 213 ? -9.375 0.903 3.006 1 90.69 213 GLY B N 1
ATOM 6026 C CA . GLY B 1 213 ? -8.594 0.031 3.865 1 90.69 213 GLY B CA 1
ATOM 6027 C C . GLY B 1 213 ? -8.359 0.608 5.25 1 90.69 213 GLY B C 1
ATOM 6028 O O . GLY B 1 213 ? -7.801 -0.06 6.121 1 90.69 213 GLY B O 1
ATOM 6029 N N . ALA B 1 214 ? -8.727 1.791 5.527 1 92.31 214 ALA B N 1
ATOM 6030 C CA . ALA B 1 214 ? -8.539 2.426 6.828 1 92.31 214 ALA B CA 1
ATOM 6031 C C . ALA B 1 214 ? -9.805 2.316 7.68 1 92.31 214 ALA B C 1
ATOM 6033 O O . ALA B 1 214 ? -10.898 2.109 7.152 1 92.31 214 ALA B O 1
ATOM 6034 N N . THR B 1 215 ? -9.578 2.35 8.938 1 91.5 215 THR B N 1
ATOM 6035 C CA . THR B 1 215 ? -10.734 2.436 9.828 1 91.5 215 THR B CA 1
ATOM 6036 C C . THR B 1 215 ? -11.461 3.764 9.641 1 91.5 215 THR B C 1
ATOM 6038 O O . THR B 1 215 ? -10.828 4.793 9.391 1 91.5 215 THR B O 1
ATOM 6041 N N . PRO B 1 216 ? -12.719 3.74 9.766 1 91.88 216 PRO B N 1
ATOM 6042 C CA . PRO B 1 216 ? -13.508 4.914 9.375 1 91.88 216 PRO B CA 1
ATOM 6043 C C . PRO B 1 216 ? -13.359 6.074 10.359 1 91.88 216 PRO B C 1
ATOM 6045 O O . PRO B 1 216 ? -13.5 5.883 11.57 1 91.88 216 PRO B O 1
ATOM 6048 N N . VAL B 1 217 ? -12.945 7.145 9.766 1 93.25 217 VAL B N 1
ATOM 6049 C CA . VAL B 1 217 ? -13.055 8.461 10.383 1 93.25 217 VAL B CA 1
ATOM 6050 C C . VAL B 1 217 ? -14.148 9.273 9.68 1 93.25 217 VAL B C 1
ATOM 6052 O O . VAL B 1 217 ? -14.164 9.367 8.453 1 93.25 217 VAL B O 1
ATOM 6055 N N . ASN B 1 218 ? -15.266 9.641 10.266 1 93.38 218 ASN B N 1
ATOM 6056 C CA . ASN B 1 218 ? -16.406 10.312 9.648 1 93.38 218 ASN B CA 1
ATOM 6057 C C . ASN B 1 218 ? -16.016 11.672 9.078 1 93.38 218 ASN B C 1
ATOM 6059 O O . ASN B 1 218 ? -16.641 12.688 9.398 1 93.38 218 ASN B O 1
ATOM 6063 N N . HIS B 1 219 ? -15.055 11.586 8.117 1 95.69 219 HIS B N 1
ATOM 6064 C CA . HIS B 1 219 ? -14.672 12.797 7.398 1 95.69 219 HIS B CA 1
ATOM 6065 C C . HIS B 1 219 ? -15.844 13.367 6.613 1 95.69 219 HIS B C 1
ATOM 6067 O O . HIS B 1 219 ? -16.672 12.617 6.078 1 95.69 219 HIS B O 1
ATOM 6073 N N . ALA B 1 220 ? -15.859 14.68 6.508 1 97.44 220 ALA B N 1
ATOM 6074 C CA . ALA B 1 220 ? -17 15.328 5.855 1 97.44 220 ALA B CA 1
ATOM 6075 C C . ALA B 1 220 ? -16.547 16.562 5.074 1 97.44 220 ALA B C 1
ATOM 6077 O O . ALA B 1 220 ? -15.422 17.031 5.246 1 97.44 220 ALA B O 1
ATOM 6078 N N . ILE B 1 221 ? -17.328 16.938 4.137 1 98.12 221 ILE B N 1
ATOM 6079 C CA . ILE B 1 221 ? -17.266 18.266 3.535 1 98.12 221 ILE B CA 1
ATOM 6080 C C . ILE B 1 221 ? -18.219 19.219 4.254 1 98.12 221 ILE B C 1
ATOM 6082 O O . ILE B 1 221 ? -19.438 19 4.254 1 98.12 221 ILE B O 1
ATOM 6086 N N . THR B 1 222 ? -17.672 20.219 4.883 1 98.75 222 THR B N 1
ATOM 6087 C CA . THR B 1 222 ? -18.469 21.141 5.688 1 98.75 222 THR B CA 1
ATOM 6088 C C . THR B 1 222 ? -18.609 22.5 5 1 98.75 222 THR B C 1
ATOM 6090 O O . THR B 1 222 ? -17.609 23.078 4.578 1 98.75 222 THR B O 1
ATOM 6093 N N . HIS B 1 223 ? -19.781 22.953 4.926 1 98.69 223 HIS B N 1
ATOM 6094 C CA . HIS B 1 223 ? -20.078 24.203 4.227 1 98.69 223 HIS B CA 1
ATOM 6095 C C . HIS B 1 223 ? -20.828 25.188 5.133 1 98.69 223 HIS B C 1
ATOM 6097 O O . HIS B 1 223 ? -21.688 24.781 5.906 1 98.69 223 HIS B O 1
ATOM 6103 N N . PHE B 1 224 ? -20.422 26.469 5.062 1 98.81 224 PHE B N 1
ATOM 6104 C CA . PHE B 1 224 ? -21.047 27.547 5.828 1 98.81 224 PHE B CA 1
ATOM 6105 C C . PHE B 1 224 ? -21.781 28.516 4.906 1 98.81 224 PHE B C 1
ATOM 6107 O O . PHE B 1 224 ? -21.188 29.062 3.971 1 98.81 224 PHE B O 1
ATOM 6114 N N . ASN B 1 225 ? -23 28.688 5.211 1 98.56 225 ASN B N 1
ATOM 6115 C CA . ASN B 1 225 ? -23.797 29.625 4.449 1 98.56 225 ASN B CA 1
ATOM 6116 C C . ASN B 1 225 ? -24.25 30.812 5.312 1 98.56 225 ASN B C 1
ATOM 6118 O O . ASN B 1 225 ? -25.344 30.797 5.871 1 98.56 225 ASN B O 1
ATOM 6122 N N . ASN B 1 226 ? -23.453 31.797 5.406 1 98.56 226 ASN B N 1
ATOM 6123 C CA . ASN B 1 226 ? -23.719 33.031 6.152 1 98.56 226 ASN B CA 1
ATOM 6124 C C . ASN B 1 226 ? -24.094 32.719 7.602 1 98.56 226 ASN B C 1
ATOM 6126 O O . ASN B 1 226 ? -25.141 33.156 8.078 1 98.56 226 ASN B O 1
ATOM 6130 N N . VAL B 1 227 ? -23.281 32.094 8.273 1 98.75 227 VAL B N 1
ATOM 6131 C CA . VAL B 1 227 ? -23.484 31.703 9.664 1 98.75 227 VAL B CA 1
ATOM 6132 C C . VAL B 1 227 ? -23.156 32.906 10.578 1 98.75 227 VAL B C 1
ATOM 6134 O O . VAL B 1 227 ? -22.078 33.469 10.5 1 98.75 227 VAL B O 1
ATOM 6137 N N . LYS B 1 228 ? -24.078 33.219 11.445 1 98.5 228 LYS B N 1
ATOM 6138 C CA . LYS B 1 228 ? -23.844 34.312 12.398 1 98.5 228 LYS B CA 1
ATOM 6139 C C . LYS B 1 228 ? -23.031 33.812 13.594 1 98.5 228 LYS B C 1
ATOM 6141 O O . LYS B 1 228 ? -23.375 32.812 14.219 1 98.5 228 LYS B O 1
ATOM 6146 N N . LEU B 1 229 ? -21.984 34.531 13.867 1 98.69 229 LEU B N 1
ATOM 6147 C CA . LEU B 1 229 ? -21.125 34.219 15.008 1 98.69 229 LEU B CA 1
ATOM 6148 C C . LEU B 1 229 ? -21.125 35.375 16.016 1 98.69 229 LEU B C 1
ATOM 6150 O O . LEU B 1 229 ? -21.172 36.562 15.617 1 98.69 229 LEU B O 1
ATOM 6154 N N . PRO B 1 230 ? -21.062 35.062 17.234 1 97.88 230 PRO B N 1
ATOM 6155 C CA . PRO B 1 230 ? -20.938 36.125 18.234 1 97.88 230 PRO B CA 1
ATOM 6156 C C . PRO B 1 230 ? -19.562 36.812 18.188 1 97.88 230 PRO B C 1
ATOM 6158 O O . PRO B 1 230 ? -18.625 36.281 17.578 1 97.88 230 PRO B O 1
ATOM 6161 N N . SER B 1 231 ? -19.406 37.969 18.828 1 96.44 231 SER B N 1
ATOM 6162 C CA . SER B 1 231 ? -18.172 38.719 18.859 1 96.44 231 SER B CA 1
ATOM 6163 C C . SER B 1 231 ? -17.047 37.938 19.547 1 96.44 231 SER B C 1
ATOM 6165 O O . SER B 1 231 ? -15.875 38.125 19.234 1 96.44 231 SER B O 1
ATOM 6167 N N . THR B 1 232 ? -17.453 36.969 20.406 1 96.38 232 THR B N 1
ATOM 6168 C CA . THR B 1 232 ? -16.484 36.188 21.203 1 96.38 232 THR B CA 1
ATOM 6169 C C . THR B 1 232 ? -15.93 35.031 20.391 1 96.38 232 THR B C 1
ATOM 6171 O O . THR B 1 232 ? -15.023 34.344 20.844 1 96.38 232 THR B O 1
ATOM 6174 N N . ALA B 1 233 ? -16.438 34.844 19.172 1 98.12 233 ALA B N 1
ATOM 6175 C CA . ALA B 1 233 ? -16.031 33.688 18.375 1 98.12 233 ALA B CA 1
ATOM 6176 C C . ALA B 1 233 ? -14.594 33.812 17.891 1 98.12 233 ALA B C 1
ATOM 6178 O O . ALA B 1 233 ? -13.898 32.812 17.734 1 98.12 233 ALA B O 1
ATOM 6179 N N . LEU B 1 234 ? -14.172 35.031 17.547 1 98.06 234 LEU B N 1
ATOM 6180 C CA . LEU B 1 234 ? -12.812 35.25 17.078 1 98.06 234 LEU B CA 1
ATOM 6181 C C . LEU B 1 234 ? -11.789 34.938 18.172 1 98.06 234 LEU B C 1
ATOM 6183 O O . LEU B 1 234 ? -11.914 35.438 19.297 1 98.06 234 LEU B O 1
ATOM 6187 N N . LEU B 1 235 ? -10.859 34.031 17.781 1 96.81 235 LEU B N 1
ATOM 6188 C CA . LEU B 1 235 ? -9.758 33.75 18.703 1 96.81 235 LEU B CA 1
ATOM 6189 C C . LEU B 1 235 ? -8.609 34.719 18.484 1 96.81 235 LEU B C 1
ATOM 6191 O O . LEU B 1 235 ? -8.062 34.812 17.391 1 96.81 235 LEU B O 1
ATOM 6195 N N . GLY B 1 236 ? -8.312 35.625 19.359 1 91.62 236 GLY B N 1
ATOM 6196 C CA . GLY B 1 236 ? -7.301 36.656 19.234 1 91.62 236 GLY B CA 1
ATOM 6197 C C . GLY B 1 236 ? -7.883 38.031 18.891 1 91.62 236 GLY B C 1
ATOM 6198 O O . GLY B 1 236 ? -9.102 38.219 18.906 1 91.62 236 GLY B O 1
ATOM 6199 N N . PRO B 1 237 ? -7.027 38.875 18.516 1 91.12 237 PRO B N 1
ATOM 6200 C CA . PRO B 1 237 ? -7.488 40.25 18.25 1 91.12 237 PRO B CA 1
ATOM 6201 C C . PRO B 1 237 ? -7.914 40.438 16.797 1 91.12 237 PRO B C 1
ATOM 6203 O O . PRO B 1 237 ? -7.422 39.75 15.898 1 91.12 237 PRO B O 1
ATOM 6206 N N . VAL B 1 238 ? -8.844 41.281 16.594 1 91.5 238 VAL B N 1
ATOM 6207 C CA . VAL B 1 238 ? -9.234 41.656 15.242 1 91.5 238 VAL B CA 1
ATOM 6208 C C . VAL B 1 238 ? -8.078 42.375 14.547 1 91.5 238 VAL B C 1
ATOM 6210 O O . VAL B 1 238 ? -7.809 42.125 13.375 1 91.5 238 VAL B O 1
ATOM 6213 N N . GLY B 1 239 ? -7.254 43.125 15.328 1 82.56 239 GLY B N 1
ATOM 6214 C CA . GLY B 1 239 ? -6.09 43.844 14.844 1 82.56 239 GLY B CA 1
ATOM 6215 C C . GLY B 1 239 ? -6.438 44.906 13.82 1 82.56 239 GLY B C 1
ATOM 6216 O O . GLY B 1 239 ? -7.469 44.844 13.148 1 82.56 239 GLY B O 1
ATOM 6217 N N . ASP B 1 240 ? -5.527 45.969 13.656 1 85.31 240 ASP B N 1
ATOM 6218 C CA . ASP B 1 240 ? -5.703 47.031 12.695 1 85.31 240 ASP B CA 1
ATOM 6219 C C . ASP B 1 240 ? -4.859 46.812 11.445 1 85.31 240 ASP B C 1
ATOM 6221 O O . ASP B 1 240 ? -4.992 47.531 10.453 1 85.31 240 ASP B O 1
ATOM 6225 N N . LYS B 1 241 ? -4.078 45.75 11.43 1 88 241 LYS B N 1
ATOM 6226 C CA . LYS B 1 241 ? -3.211 45.5 10.289 1 88 241 LYS B CA 1
ATOM 6227 C C . LYS B 1 241 ? -3.451 44.094 9.734 1 88 241 LYS B C 1
ATOM 6229 O O . LYS B 1 241 ? -3.871 43.188 10.469 1 88 241 LYS B O 1
ATOM 6234 N N . PRO B 1 242 ? -3.09 44.062 8.477 1 85.56 242 PRO B N 1
ATOM 6235 C CA . PRO B 1 242 ? -3.141 42.719 7.883 1 85.56 242 PRO B CA 1
ATOM 6236 C C . PRO B 1 242 ? -2.133 41.75 8.508 1 85.56 242 PRO B C 1
ATOM 6238 O O . PRO B 1 242 ? -1.014 42.156 8.836 1 85.56 242 PRO B O 1
ATOM 6241 N N . SER B 1 243 ? -2.598 40.531 8.625 1 85.31 243 SER B N 1
ATOM 6242 C CA . SER B 1 243 ? -1.736 39.438 9.086 1 85.31 243 SER B CA 1
ATOM 6243 C C . SER B 1 243 ? -0.724 39.031 8.016 1 85.31 243 SER B C 1
ATOM 6245 O O . SER B 1 243 ? -1.046 39.031 6.828 1 85.31 243 SER B O 1
ATOM 6247 N N . THR B 1 244 ? 0.523 38.812 8.375 1 85.75 244 THR B N 1
ATOM 6248 C CA . THR B 1 244 ? 1.559 38.312 7.465 1 85.75 244 THR B CA 1
ATOM 6249 C C . THR B 1 244 ? 1.495 36.812 7.324 1 85.75 244 THR B C 1
ATOM 6251 O O . THR B 1 244 ? 0.799 36.125 8.094 1 85.75 244 THR B O 1
ATOM 6254 N N . HIS B 1 245 ? 2.174 36.312 6.301 1 85.38 245 HIS B N 1
ATOM 6255 C CA . HIS B 1 245 ? 2.334 34.875 6.125 1 85.38 245 HIS B CA 1
ATOM 6256 C C . HIS B 1 245 ? 2.959 34.219 7.363 1 85.38 245 HIS B C 1
ATOM 6258 O O . HIS B 1 245 ? 2.551 33.125 7.777 1 85.38 245 HIS B O 1
ATOM 6264 N N . ASP B 1 246 ? 3.812 34.906 7.914 1 85.44 246 ASP B N 1
ATOM 6265 C CA . ASP B 1 246 ? 4.48 34.406 9.109 1 85.44 246 ASP B CA 1
ATOM 6266 C C . ASP B 1 246 ? 3.523 34.375 10.297 1 85.44 246 ASP B C 1
ATOM 6268 O O . ASP B 1 246 ? 3.592 33.469 11.133 1 85.44 246 ASP B O 1
ATOM 6272 N N . ASP B 1 247 ? 2.695 35.438 10.359 1 89.69 247 ASP B N 1
ATOM 6273 C CA . ASP B 1 247 ? 1.686 35.469 11.414 1 89.69 247 ASP B CA 1
ATOM 6274 C C . ASP B 1 247 ? 0.771 34.25 11.32 1 89.69 247 ASP B C 1
ATOM 6276 O O . ASP B 1 247 ? 0.418 33.656 12.344 1 89.69 247 ASP B O 1
ATOM 6280 N N . PHE B 1 248 ? 0.467 33.938 10.125 1 91.88 248 PHE B N 1
ATOM 6281 C CA . PHE B 1 248 ? -0.389 32.781 9.891 1 91.88 248 PHE B CA 1
ATOM 6282 C C . PHE B 1 248 ? 0.299 31.5 10.328 1 91.88 248 PHE B C 1
ATOM 6284 O O . PHE B 1 248 ? -0.306 30.672 11.016 1 91.88 248 PHE B O 1
ATOM 6291 N N . LEU B 1 249 ? 1.55 31.328 9.984 1 87.44 249 LEU B N 1
ATOM 6292 C CA . LEU B 1 249 ? 2.295 30.109 10.312 1 87.44 249 LEU B CA 1
ATOM 6293 C C . LEU B 1 249 ? 2.434 29.953 11.82 1 87.44 249 LEU B C 1
ATOM 6295 O O . LEU B 1 249 ? 2.383 28.828 12.336 1 87.44 249 LEU B O 1
ATOM 6299 N N . VAL B 1 250 ? 2.582 31 12.461 1 87.75 250 VAL B N 1
ATOM 6300 C CA . VAL B 1 250 ? 2.682 30.969 13.922 1 87.75 250 VAL B CA 1
ATOM 6301 C C . VAL B 1 250 ? 1.324 30.609 14.523 1 87.75 250 VAL B C 1
ATOM 6303 O O . VAL B 1 250 ? 1.248 29.875 15.508 1 87.75 250 VAL B O 1
ATOM 6306 N N . ALA B 1 251 ? 0.326 31.141 13.914 1 91.75 251 ALA B N 1
ATOM 6307 C CA . ALA B 1 251 ? -1.021 30.922 14.43 1 91.75 251 ALA B CA 1
ATOM 6308 C C . ALA B 1 251 ? -1.411 29.453 14.344 1 91.75 251 ALA B C 1
ATOM 6310 O O . ALA B 1 251 ? -2.154 28.953 15.188 1 91.75 251 ALA B O 1
ATOM 6311 N N . ILE B 1 252 ? -0.896 28.781 13.344 1 94.12 252 ILE B N 1
ATOM 6312 C CA . ILE B 1 252 ? -1.3 27.391 13.164 1 94.12 252 ILE B CA 1
ATOM 6313 C C . ILE B 1 252 ? -0.229 26.469 13.742 1 94.12 252 ILE B C 1
ATOM 6315 O O . ILE B 1 252 ? -0.025 25.359 13.25 1 94.12 252 ILE B O 1
ATOM 6319 N N . TRP B 1 253 ? 0.532 26.859 14.734 1 92.12 253 TRP B N 1
ATOM 6320 C CA . TRP B 1 253 ? 1.696 26.141 15.242 1 92.12 253 TRP B CA 1
ATOM 6321 C C . TRP B 1 253 ? 1.299 24.781 15.797 1 92.12 253 TRP B C 1
ATOM 6323 O O . TRP B 1 253 ? 2.115 23.844 15.828 1 92.12 253 TRP B O 1
ATOM 6333 N N . ARG B 1 254 ? 0.03 24.594 16.219 1 95.81 254 ARG B N 1
ATOM 6334 C CA . ARG B 1 254 ? -0.426 23.297 16.719 1 95.81 254 ARG B CA 1
ATOM 6335 C C . ARG B 1 254 ? -0.385 22.234 15.625 1 95.81 254 ARG B C 1
ATOM 6337 O O . ARG B 1 254 ? -0.342 21.047 15.914 1 95.81 254 ARG B O 1
ATOM 6344 N N . ILE B 1 255 ? -0.36 22.688 14.383 1 95.81 255 ILE B N 1
ATOM 6345 C CA . ILE B 1 255 ? -0.189 21.766 13.273 1 95.81 255 ILE B CA 1
ATOM 6346 C C . ILE B 1 255 ? 1.201 21.125 13.344 1 95.81 255 ILE B C 1
ATOM 6348 O O . ILE B 1 255 ? 1.358 19.938 13.102 1 95.81 255 ILE B O 1
ATOM 6352 N N . SER B 1 256 ? 2.229 21.906 13.672 1 96.31 256 SER B N 1
ATOM 6353 C CA . SER B 1 256 ? 3.574 21.359 13.836 1 96.31 256 SER B CA 1
ATOM 6354 C C . SER B 1 256 ? 3.627 20.344 14.969 1 96.31 256 SER B C 1
ATOM 6356 O O . SER B 1 256 ? 4.316 19.328 14.867 1 96.31 256 SER B O 1
ATOM 6358 N N . VAL B 1 257 ? 2.908 20.641 16.078 1 97.56 257 VAL B N 1
ATOM 6359 C CA . VAL B 1 257 ? 2.795 19.688 17.172 1 97.56 257 VAL B CA 1
ATOM 6360 C C . VAL B 1 257 ? 2.203 18.375 16.641 1 97.56 257 VAL B C 1
ATOM 6362 O O . VAL B 1 257 ? 2.715 17.297 16.938 1 97.56 257 VAL B O 1
ATOM 6365 N N . GLY B 1 258 ? 1.158 18.547 15.859 1 97.31 258 GLY B N 1
ATOM 6366 C CA . GLY B 1 258 ? 0.513 17.375 15.281 1 97.31 258 GLY B CA 1
ATOM 6367 C C . GLY B 1 258 ? 1.402 16.625 14.305 1 97.31 258 GLY B C 1
ATOM 6368 O O . GLY B 1 258 ? 1.35 15.398 14.234 1 97.31 258 GLY B O 1
ATOM 6369 N N . THR B 1 259 ? 2.199 17.328 13.508 1 97.38 259 THR B N 1
ATOM 6370 C CA . THR B 1 259 ? 3.125 16.719 12.57 1 97.38 259 THR B CA 1
ATOM 6371 C C . THR B 1 259 ? 4.055 15.742 13.289 1 97.38 259 THR B C 1
ATOM 6373 O O . THR B 1 259 ? 4.234 14.609 12.844 1 97.38 259 THR B O 1
ATOM 6376 N N . LEU B 1 260 ? 4.578 16.156 14.414 1 98.06 260 LEU B N 1
ATOM 6377 C CA . LEU B 1 260 ? 5.48 15.312 15.188 1 98.06 260 LEU B CA 1
ATOM 6378 C C . LEU B 1 260 ? 4.707 14.211 15.898 1 98.06 260 LEU B C 1
ATOM 6380 O O . LEU B 1 260 ? 5.109 13.039 15.867 1 98.06 260 LEU B O 1
ATOM 6384 N N . ALA B 1 261 ? 3.559 14.547 16.5 1 97.62 261 ALA B N 1
ATOM 6385 C CA . ALA B 1 261 ? 2.777 13.602 17.297 1 97.62 261 ALA B CA 1
ATOM 6386 C C . ALA B 1 261 ? 2.215 12.484 16.406 1 97.62 261 ALA B C 1
ATOM 6388 O O . ALA B 1 261 ? 2.326 11.305 16.75 1 97.62 261 ALA B O 1
ATOM 6389 N N . LEU B 1 262 ? 1.655 12.836 15.312 1 96.88 262 LEU B N 1
ATOM 6390 C CA . LEU B 1 262 ? 1.073 11.836 14.422 1 96.88 262 LEU B CA 1
ATOM 6391 C C . LEU B 1 262 ? 2.156 10.953 13.812 1 96.88 262 LEU B C 1
ATOM 6393 O O . LEU B 1 262 ? 1.976 9.734 13.695 1 96.88 262 LEU B O 1
ATOM 6397 N N . ALA B 1 263 ? 3.23 11.57 13.391 1 97.81 263 ALA B N 1
ATOM 6398 C CA . ALA B 1 263 ? 4.324 10.781 12.828 1 97.81 263 ALA B CA 1
ATOM 6399 C C . ALA B 1 263 ? 4.863 9.781 13.852 1 97.81 263 ALA B C 1
ATOM 6401 O O . ALA B 1 263 ? 5.281 8.68 13.492 1 97.81 263 ALA B O 1
ATOM 6402 N N . SER B 1 264 ? 4.816 10.141 15.133 1 97.81 264 SER B N 1
ATOM 6403 C CA . SER B 1 264 ? 5.352 9.289 16.203 1 97.81 264 SER B CA 1
ATOM 6404 C C . SER B 1 264 ? 4.535 8.008 16.344 1 97.81 264 SER B C 1
ATOM 6406 O O . SER B 1 264 ? 5.016 7.027 16.906 1 97.81 264 SER B O 1
ATOM 6408 N N . LEU B 1 265 ? 3.344 8.008 15.828 1 97.31 265 LEU B N 1
ATOM 6409 C CA . LEU B 1 265 ? 2.5 6.82 15.875 1 97.31 265 LEU B CA 1
ATOM 6410 C C . LEU B 1 265 ? 3.119 5.684 15.062 1 97.31 265 LEU B C 1
ATOM 6412 O O . LEU B 1 265 ? 2.793 4.516 15.273 1 97.31 265 LEU B O 1
ATOM 6416 N N . ALA B 1 266 ? 4.004 6.023 14.172 1 97.81 266 ALA B N 1
ATOM 6417 C CA . ALA B 1 266 ? 4.621 5.031 13.297 1 97.81 266 ALA B CA 1
ATOM 6418 C C . ALA B 1 266 ? 5.527 4.09 14.086 1 97.81 266 ALA B C 1
ATOM 6420 O O . ALA B 1 266 ? 5.719 2.934 13.711 1 97.81 266 ALA B O 1
ATOM 6421 N N . LEU B 1 267 ? 6.086 4.59 15.188 1 98 267 LEU B N 1
ATOM 6422 C CA . LEU B 1 267 ? 7.02 3.789 15.969 1 98 267 LEU B CA 1
ATOM 6423 C C . LEU B 1 267 ? 6.328 2.555 16.547 1 98 267 LEU B C 1
ATOM 6425 O O . LEU B 1 267 ? 6.719 1.424 16.234 1 98 267 LEU B O 1
ATOM 6429 N N . PRO B 1 268 ? 5.234 2.691 17.328 1 97.56 268 PRO B N 1
ATOM 6430 C CA . PRO B 1 268 ? 4.582 1.484 17.844 1 97.56 268 PRO B CA 1
ATOM 6431 C C . PRO B 1 268 ? 3.99 0.618 16.734 1 97.56 268 PRO B C 1
ATOM 6433 O O . PRO B 1 268 ? 3.939 -0.607 16.859 1 97.56 268 PRO B O 1
ATOM 6436 N N . ALA B 1 269 ? 3.541 1.187 15.648 1 98.12 269 ALA B N 1
ATOM 6437 C CA . ALA B 1 269 ? 3.062 0.398 14.516 1 98.12 269 ALA B CA 1
ATOM 6438 C C . ALA B 1 269 ? 4.16 -0.516 13.984 1 98.12 269 ALA B C 1
ATOM 6440 O O . ALA B 1 269 ? 3.93 -1.704 13.75 1 98.12 269 ALA B O 1
ATOM 6441 N N . THR B 1 270 ? 5.348 0.064 13.758 1 98.69 270 THR B N 1
ATOM 6442 C CA . THR B 1 270 ? 6.469 -0.704 13.219 1 98.69 270 THR B CA 1
ATOM 6443 C C . THR B 1 270 ? 6.93 -1.759 14.219 1 98.69 270 THR B C 1
ATOM 6445 O O . THR B 1 270 ? 7.336 -2.855 13.828 1 98.69 270 THR B O 1
ATOM 6448 N N . GLN B 1 271 ? 6.852 -1.411 15.484 1 98.5 271 GLN B N 1
ATOM 6449 C CA . GLN B 1 271 ? 7.18 -2.387 16.516 1 98.5 271 GLN B CA 1
ATOM 6450 C C . GLN B 1 271 ? 6.262 -3.604 16.438 1 98.5 271 GLN B C 1
ATOM 6452 O O . GLN B 1 271 ? 6.73 -4.742 16.453 1 98.5 271 GLN B O 1
ATOM 6457 N N . ILE B 1 272 ? 4.988 -3.375 16.344 1 98.38 272 ILE B N 1
ATOM 6458 C CA . ILE B 1 272 ? 4.012 -4.457 16.266 1 98.38 272 ILE B CA 1
ATOM 6459 C C . ILE B 1 272 ? 4.246 -5.273 15 1 98.38 272 ILE B C 1
ATOM 6461 O O . ILE B 1 272 ? 4.285 -6.504 15.047 1 98.38 272 ILE B O 1
ATOM 6465 N N . ALA B 1 273 ? 4.43 -4.602 13.898 1 98.81 273 ALA B N 1
ATOM 6466 C CA . ALA B 1 273 ? 4.621 -5.273 12.617 1 98.81 273 ALA B CA 1
ATOM 6467 C C . ALA B 1 273 ? 5.875 -6.145 12.641 1 98.81 273 ALA B C 1
ATOM 6469 O O . ALA B 1 273 ? 5.848 -7.293 12.188 1 98.81 273 ALA B O 1
ATOM 6470 N N . ALA B 1 274 ? 6.98 -5.578 13.141 1 98.88 274 ALA B N 1
ATOM 6471 C CA . ALA B 1 274 ? 8.234 -6.324 13.227 1 98.88 274 ALA B CA 1
ATOM 6472 C C . ALA B 1 274 ? 8.094 -7.535 14.141 1 98.88 274 ALA B C 1
ATOM 6474 O O . ALA B 1 274 ? 8.617 -8.609 13.844 1 98.88 274 ALA B O 1
ATOM 6475 N N . HIS B 1 275 ? 7.387 -7.359 15.242 1 98.75 275 HIS B N 1
ATOM 6476 C CA . HIS B 1 275 ? 7.129 -8.453 16.172 1 98.75 275 HIS B CA 1
ATOM 6477 C C . HIS B 1 275 ? 6.375 -9.586 15.484 1 98.75 275 HIS B C 1
ATOM 6479 O O . HIS B 1 275 ? 6.773 -10.75 15.578 1 98.75 275 HIS B O 1
ATOM 6485 N N . ILE B 1 276 ? 5.352 -9.281 14.797 1 98.81 276 ILE B N 1
ATOM 6486 C CA . ILE B 1 276 ? 4.512 -10.266 14.117 1 98.81 276 ILE B CA 1
ATOM 6487 C C . ILE B 1 276 ? 5.328 -11 13.055 1 98.81 276 ILE B C 1
ATOM 6489 O O . ILE B 1 276 ? 5.336 -12.227 13 1 98.81 276 ILE B O 1
ATOM 6493 N N . ALA B 1 277 ? 6.031 -10.258 12.227 1 98.88 277 ALA B N 1
ATOM 6494 C CA . ALA B 1 277 ? 6.797 -10.852 11.133 1 98.88 277 ALA B CA 1
ATOM 6495 C C . ALA B 1 277 ? 7.887 -11.773 11.656 1 98.88 277 ALA B C 1
ATOM 6497 O O . ALA B 1 277 ? 8.109 -12.859 11.117 1 98.88 277 ALA B O 1
ATOM 6498 N N . TYR B 1 278 ? 8.602 -11.352 12.719 1 98.69 278 TYR B N 1
ATOM 6499 C CA . TYR B 1 278 ? 9.68 -12.148 13.289 1 98.69 278 TYR B CA 1
ATOM 6500 C C . TYR B 1 278 ? 9.148 -13.453 13.883 1 98.69 278 TYR B C 1
ATOM 6502 O O . TYR B 1 278 ? 9.648 -14.531 13.578 1 98.69 278 TYR B O 1
ATOM 6510 N N . LYS B 1 279 ? 8.07 -13.336 14.695 1 98.56 279 LYS B N 1
ATOM 6511 C CA . LYS B 1 279 ? 7.52 -14.516 15.359 1 98.56 279 LYS B CA 1
ATOM 6512 C C . LYS B 1 279 ? 6.934 -15.5 14.344 1 98.56 279 LYS B C 1
ATOM 6514 O O . LYS B 1 279 ? 7.117 -16.703 14.469 1 98.56 279 LYS B O 1
ATOM 6519 N N . TYR B 1 280 ? 6.242 -15.031 13.391 1 98.25 280 TYR B N 1
ATOM 6520 C CA . TYR B 1 280 ? 5.73 -15.883 12.328 1 98.25 280 TYR B CA 1
ATOM 6521 C C . TYR B 1 280 ? 6.863 -16.594 11.602 1 98.25 280 TYR B C 1
ATOM 6523 O O . TYR B 1 280 ? 6.762 -17.781 11.289 1 98.25 280 TYR B O 1
ATOM 6531 N N . SER B 1 281 ? 7.965 -15.867 11.32 1 98.25 281 SER B N 1
ATOM 6532 C CA . SER B 1 281 ? 9.078 -16.406 10.555 1 98.25 281 SER B CA 1
ATOM 6533 C C . SER B 1 281 ? 9.828 -17.484 11.336 1 98.25 281 SER B C 1
ATOM 6535 O O . SER B 1 281 ? 10.523 -18.312 10.758 1 98.25 281 SER B O 1
ATOM 6537 N N . LEU B 1 282 ? 9.719 -17.422 12.672 1 97.44 282 LEU B N 1
ATOM 6538 C CA . LEU B 1 282 ? 10.312 -18.453 13.508 1 97.44 282 LEU B CA 1
ATOM 6539 C C . LEU B 1 282 ? 9.516 -19.75 13.422 1 97.44 282 LEU B C 1
ATOM 6541 O O . LEU B 1 282 ? 10.078 -20.844 13.539 1 97.44 282 LEU B O 1
ATOM 6545 N N . ARG B 1 283 ? 8.266 -19.625 13.219 1 94.69 283 ARG B N 1
ATOM 6546 C CA . ARG B 1 283 ? 7.379 -20.781 13.305 1 94.69 283 ARG B CA 1
ATOM 6547 C C . ARG B 1 283 ? 7.164 -21.422 11.938 1 94.69 283 ARG B C 1
ATOM 6549 O O . ARG B 1 283 ? 7.086 -22.641 11.82 1 94.69 283 ARG B O 1
ATOM 6556 N N . ARG B 1 284 ? 6.996 -20.594 10.914 1 95.38 284 ARG B N 1
ATOM 6557 C CA . ARG B 1 284 ? 6.754 -21.078 9.562 1 95.38 284 ARG B CA 1
ATOM 6558 C C . ARG B 1 284 ? 7.98 -21.797 9.016 1 95.38 284 ARG B C 1
ATOM 6560 O O . ARG B 1 284 ? 9.055 -21.219 8.914 1 95.38 284 ARG B O 1
ATOM 6567 N N . LYS B 1 285 ? 7.809 -23.031 8.633 1 94.62 285 LYS B N 1
ATOM 6568 C CA . LYS B 1 285 ? 8.922 -23.844 8.133 1 94.62 285 LYS B CA 1
ATOM 6569 C C . LYS B 1 285 ? 8.688 -24.281 6.691 1 94.62 285 LYS B C 1
ATOM 6571 O O . LYS B 1 285 ? 7.539 -24.375 6.246 1 94.62 285 LYS B O 1
ATOM 6576 N N . VAL B 1 286 ? 9.727 -24.531 5.941 1 93 286 VAL B N 1
ATOM 6577 C CA . VAL B 1 286 ? 9.656 -25.047 4.578 1 93 286 VAL B CA 1
ATOM 6578 C C . VAL B 1 286 ? 10.766 -26.078 4.359 1 93 286 VAL B C 1
ATOM 6580 O O . VAL B 1 286 ? 11.758 -26.094 5.086 1 93 286 VAL B O 1
ATOM 6583 N N . GLY B 1 287 ? 10.516 -26.922 3.447 1 90.06 287 GLY B N 1
ATOM 6584 C CA . GLY B 1 287 ? 11.523 -27.875 3.039 1 90.06 287 GLY B CA 1
ATOM 6585 C C . GLY B 1 287 ? 11.312 -29.266 3.633 1 90.06 287 GLY B C 1
ATOM 6586 O O . GLY B 1 287 ? 10.531 -29.422 4.574 1 90.06 287 GLY B O 1
ATOM 6587 N N . ALA B 1 288 ? 11.773 -30.25 3.045 1 87.56 288 ALA B N 1
ATOM 6588 C CA . ALA B 1 288 ? 11.812 -31.656 3.467 1 87.56 288 ALA B CA 1
ATOM 6589 C C . ALA B 1 288 ? 13.156 -32.281 3.123 1 87.56 288 ALA B C 1
ATOM 6591 O O . ALA B 1 288 ? 13.82 -31.875 2.164 1 87.56 288 ALA B O 1
ATOM 6592 N N . PRO B 1 289 ? 13.625 -33.188 3.879 1 87.81 289 PRO B N 1
ATOM 6593 C CA . PRO B 1 289 ? 12.977 -33.844 5.012 1 87.81 289 PRO B CA 1
ATOM 6594 C C . PRO B 1 289 ? 13.18 -33.094 6.328 1 87.81 289 PRO B C 1
ATOM 6596 O O . PRO B 1 289 ? 12.5 -33.375 7.316 1 87.81 289 PRO B O 1
ATOM 6599 N N . ASN B 1 290 ? 14.148 -32.219 6.297 1 91.81 290 ASN B N 1
ATOM 6600 C CA . ASN B 1 290 ? 14.406 -31.422 7.496 1 91.81 290 ASN B CA 1
ATOM 6601 C C . ASN B 1 290 ? 13.93 -29.969 7.332 1 91.81 290 ASN B C 1
ATOM 6603 O O . ASN B 1 290 ? 14.719 -29.078 7.039 1 91.81 290 ASN B O 1
ATOM 6607 N N . PRO B 1 291 ? 12.688 -29.766 7.617 1 93.31 291 PRO B N 1
ATOM 6608 C CA . PRO B 1 291 ? 12.156 -28.406 7.434 1 93.31 291 PRO B CA 1
ATOM 6609 C C . PRO B 1 291 ? 12.875 -27.359 8.281 1 93.31 291 PRO B C 1
ATOM 6611 O O . PRO B 1 291 ? 13.258 -27.656 9.422 1 93.31 291 PRO B O 1
ATOM 6614 N N . VAL B 1 292 ? 13.078 -26.141 7.734 1 94.69 292 VAL B N 1
ATOM 6615 C CA . VAL B 1 292 ? 13.766 -25.062 8.43 1 94.69 292 VAL B CA 1
ATOM 6616 C C . VAL B 1 292 ? 12.836 -23.859 8.555 1 94.69 292 VAL B C 1
ATOM 6618 O O . VAL B 1 292 ? 12.023 -23.594 7.664 1 94.69 292 VAL B O 1
ATOM 6621 N N . PRO B 1 293 ? 12.945 -23.109 9.68 1 96.75 293 PRO B N 1
ATOM 6622 C CA . PRO B 1 293 ? 12.156 -21.875 9.773 1 96.75 293 PRO B CA 1
ATOM 6623 C C . PRO B 1 293 ? 12.539 -20.859 8.703 1 96.75 293 PRO B C 1
ATOM 6625 O O . PRO B 1 293 ? 13.719 -20.703 8.367 1 96.75 293 PRO B O 1
ATOM 6628 N N . ILE B 1 294 ? 11.562 -20.125 8.258 1 96.75 294 ILE B N 1
ATOM 6629 C CA . ILE B 1 294 ? 11.828 -19.234 7.133 1 96.75 294 ILE B CA 1
ATOM 6630 C C . ILE B 1 294 ? 12.688 -18.062 7.598 1 96.75 294 ILE B C 1
ATOM 6632 O O . ILE B 1 294 ? 13.305 -17.359 6.777 1 96.75 294 ILE B O 1
ATOM 6636 N N . ILE B 1 295 ? 12.844 -17.781 8.891 1 97.88 295 ILE B N 1
ATOM 6637 C CA . ILE B 1 295 ? 13.711 -16.734 9.414 1 97.88 295 ILE B CA 1
ATOM 6638 C C . ILE B 1 295 ? 15.164 -17.062 9.094 1 97.88 295 ILE B C 1
ATOM 6640 O O . ILE B 1 295 ? 16.047 -16.203 9.195 1 97.88 295 ILE B O 1
ATOM 6644 N N . SER B 1 296 ? 15.445 -18.297 8.695 1 96 296 SER B N 1
ATOM 6645 C CA . SER B 1 296 ? 16.812 -18.719 8.422 1 96 296 SER B CA 1
ATOM 6646 C C . SER B 1 296 ? 17.328 -18.125 7.113 1 96 296 SER B C 1
ATOM 6648 O O . SER B 1 296 ? 18.531 -18.141 6.844 1 96 296 SER B O 1
ATOM 6650 N N . PHE B 1 297 ? 16.422 -17.609 6.289 1 95.38 297 PHE B N 1
ATOM 6651 C CA . PHE B 1 297 ? 16.797 -17.078 4.984 1 95.38 297 PHE B CA 1
ATOM 6652 C C . PHE B 1 297 ? 17.141 -15.602 5.082 1 95.38 297 PHE B C 1
ATOM 6654 O O . PHE B 1 297 ? 16.422 -14.828 5.707 1 95.38 297 PHE B O 1
ATOM 6661 N N . ARG B 1 298 ? 18.219 -15.211 4.41 1 97.12 298 ARG B N 1
ATOM 6662 C CA . ARG B 1 298 ? 18.656 -13.82 4.398 1 97.12 298 ARG B CA 1
ATOM 6663 C C . ARG B 1 298 ? 17.594 -12.906 3.811 1 97.12 298 ARG B C 1
ATOM 6665 O O . ARG B 1 298 ? 17.438 -11.758 4.234 1 97.12 298 ARG B O 1
ATOM 6672 N N . THR B 1 299 ? 16.812 -13.414 2.861 1 96.44 299 THR B N 1
ATOM 6673 C CA . THR B 1 299 ? 15.75 -12.656 2.234 1 96.44 299 THR B CA 1
ATOM 6674 C C . THR B 1 299 ? 14.656 -12.312 3.248 1 96.44 299 THR B C 1
ATOM 6676 O O . THR B 1 299 ? 13.93 -11.328 3.08 1 96.44 299 THR B O 1
ATOM 6679 N N . GLN B 1 300 ? 14.531 -13.133 4.324 1 97.56 300 GLN B N 1
ATOM 6680 C CA . GLN B 1 300 ? 13.609 -12.875 5.422 1 97.56 300 GLN B CA 1
ATOM 6681 C C . GLN B 1 300 ? 14.234 -11.961 6.469 1 97.56 300 GLN B C 1
ATOM 6683 O O . GLN B 1 300 ? 13.578 -11.055 6.984 1 97.56 300 GLN B O 1
ATOM 6688 N N . GLN B 1 301 ? 15.484 -12.203 6.719 1 98.5 301 GLN B N 1
ATOM 6689 C CA . GLN B 1 301 ? 16.203 -11.508 7.789 1 98.5 301 GLN B CA 1
ATOM 6690 C C . GLN B 1 301 ? 16.328 -10.023 7.484 1 98.5 301 GLN B C 1
ATOM 6692 O O . GLN B 1 301 ? 16.078 -9.18 8.344 1 98.5 301 GLN B O 1
ATOM 6697 N N . ILE B 1 302 ? 16.641 -9.625 6.324 1 98.56 302 ILE B N 1
ATOM 6698 C CA . ILE B 1 302 ? 17 -8.25 6 1 98.56 302 ILE B CA 1
ATOM 6699 C C . ILE B 1 302 ? 15.812 -7.328 6.305 1 98.56 302 ILE B C 1
ATOM 6701 O O . ILE B 1 302 ? 15.953 -6.375 7.074 1 98.56 302 ILE B O 1
ATOM 6705 N N . PRO B 1 303 ? 14.633 -7.598 5.785 1 98.56 303 PRO B N 1
ATOM 6706 C CA . PRO B 1 303 ? 13.539 -6.668 6.082 1 98.56 303 PRO B CA 1
ATOM 6707 C C . PRO B 1 303 ? 13.133 -6.688 7.555 1 98.56 303 PRO B C 1
ATOM 6709 O O . PRO B 1 303 ? 12.828 -5.641 8.133 1 98.56 303 PRO B O 1
ATOM 6712 N N . ILE B 1 304 ? 13.141 -7.828 8.18 1 98.88 304 ILE B N 1
ATOM 6713 C CA . ILE B 1 304 ? 12.68 -7.953 9.562 1 98.88 304 ILE B CA 1
ATOM 6714 C C . ILE B 1 304 ? 13.688 -7.285 10.5 1 98.88 304 ILE B C 1
ATOM 6716 O O . ILE B 1 304 ? 13.305 -6.48 11.359 1 98.88 304 ILE B O 1
ATOM 6720 N N . PHE B 1 305 ? 15.008 -7.574 10.305 1 98.88 305 PHE B N 1
ATOM 6721 C CA . PHE B 1 305 ? 16.031 -7.016 11.164 1 98.88 305 PHE B CA 1
ATOM 6722 C C . PHE B 1 305 ? 16.156 -5.508 10.969 1 98.88 305 PHE B C 1
ATOM 6724 O O . PHE B 1 305 ? 16.422 -4.766 11.914 1 98.88 305 PHE B O 1
ATOM 6731 N N . THR B 1 306 ? 15.938 -5.078 9.75 1 98.88 306 THR B N 1
ATOM 6732 C CA . THR B 1 306 ? 15.945 -3.648 9.461 1 98.88 306 THR B CA 1
ATOM 6733 C C . THR B 1 306 ? 14.82 -2.943 10.211 1 98.88 306 THR B C 1
ATOM 6735 O O . THR B 1 306 ? 15.031 -1.895 10.82 1 98.88 306 THR B O 1
ATOM 6738 N N . ALA B 1 307 ? 13.617 -3.496 10.203 1 98.94 307 ALA B N 1
ATOM 6739 C CA . ALA B 1 307 ? 12.484 -2.9 10.906 1 98.94 307 ALA B CA 1
ATOM 6740 C C . ALA B 1 307 ? 12.75 -2.832 12.406 1 98.94 307 ALA B C 1
ATOM 6742 O O . ALA B 1 307 ? 12.445 -1.825 13.047 1 98.94 307 ALA B O 1
ATOM 6743 N N . VAL B 1 308 ? 13.32 -3.879 12.93 1 98.88 308 VAL B N 1
ATOM 6744 C CA . VAL B 1 308 ? 13.633 -3.906 14.352 1 98.88 308 VAL B CA 1
ATOM 6745 C C . VAL B 1 308 ? 14.648 -2.814 14.68 1 98.88 308 VAL B C 1
ATOM 6747 O O . VAL B 1 308 ? 14.469 -2.047 15.625 1 98.88 308 VAL B O 1
ATOM 6750 N N . ALA B 1 309 ? 15.688 -2.73 13.875 1 98.94 309 ALA B N 1
ATOM 6751 C CA . ALA B 1 309 ? 16.703 -1.705 14.086 1 98.94 309 ALA B CA 1
ATOM 6752 C C . ALA B 1 309 ? 16.094 -0.307 14.008 1 98.94 309 ALA B C 1
ATOM 6754 O O . ALA B 1 309 ? 16.422 0.559 14.828 1 98.94 309 ALA B O 1
ATOM 6755 N N . GLN B 1 310 ? 15.258 -0.111 13.07 1 98.88 310 GLN B N 1
ATOM 6756 C CA . GLN B 1 310 ? 14.602 1.181 12.898 1 98.88 310 GLN B CA 1
ATOM 6757 C C . GLN B 1 310 ? 13.812 1.573 14.141 1 98.88 310 GLN B C 1
ATOM 6759 O O . GLN B 1 310 ? 13.797 2.744 14.523 1 98.88 310 GLN B O 1
ATOM 6764 N N . THR B 1 311 ? 13.148 0.627 14.781 1 98.69 311 THR B N 1
ATOM 6765 C CA . THR B 1 311 ? 12.32 0.964 15.938 1 98.69 311 THR B CA 1
ATOM 6766 C C . THR B 1 311 ? 13.18 1.498 17.078 1 98.69 311 THR B C 1
ATOM 6768 O O . THR B 1 311 ? 12.812 2.475 17.734 1 98.69 311 THR B O 1
ATOM 6771 N N . TYR B 1 312 ? 14.312 0.902 17.281 1 98.69 312 TYR B N 1
ATOM 6772 C CA . TYR B 1 312 ? 15.195 1.354 18.344 1 98.69 312 TYR B CA 1
ATOM 6773 C C . TYR B 1 312 ? 15.812 2.707 18.016 1 98.69 312 TYR B C 1
ATOM 6775 O O . TYR B 1 312 ? 15.906 3.586 18.875 1 98.69 312 TYR B O 1
ATOM 6783 N N . VAL B 1 313 ? 16.203 2.865 16.797 1 98.88 313 VAL B N 1
ATOM 6784 C CA . VAL B 1 313 ? 16.844 4.098 16.359 1 98.88 313 VAL B CA 1
ATOM 6785 C C . VAL B 1 313 ? 15.828 5.238 16.359 1 98.88 313 VAL B C 1
ATOM 6787 O O . VAL B 1 313 ? 16.141 6.348 16.797 1 98.88 313 VAL B O 1
ATOM 6790 N N . ILE B 1 314 ? 14.633 5 15.914 1 98.81 314 ILE B N 1
ATOM 6791 C CA . ILE B 1 314 ? 13.594 6.027 15.836 1 98.81 314 ILE B CA 1
ATOM 6792 C C . ILE B 1 314 ? 13.125 6.402 17.234 1 98.81 314 ILE B C 1
ATOM 6794 O O . ILE B 1 314 ? 12.812 7.562 17.5 1 98.81 314 ILE B O 1
ATOM 6798 N N . GLU B 1 315 ? 13.078 5.43 18.125 1 98.31 315 GLU B N 1
ATOM 6799 C CA . GLU B 1 315 ? 12.758 5.773 19.516 1 98.31 315 GLU B CA 1
ATOM 6800 C C . GLU B 1 315 ? 13.742 6.805 20.062 1 98.31 315 GLU B C 1
ATOM 6802 O O . GLU B 1 315 ? 13.336 7.762 20.734 1 98.31 315 GLU B O 1
ATOM 6807 N N . ALA B 1 316 ? 15.039 6.555 19.812 1 98.69 316 ALA B N 1
ATOM 6808 C CA . ALA B 1 316 ? 16.062 7.516 20.219 1 98.69 316 ALA B CA 1
ATOM 6809 C C . ALA B 1 316 ? 15.836 8.875 19.562 1 98.69 316 ALA B C 1
ATOM 6811 O O . ALA B 1 316 ? 15.898 9.914 20.234 1 98.69 316 ALA B O 1
ATOM 6812 N N . LEU B 1 317 ? 15.562 8.883 18.281 1 98.75 317 LEU B N 1
ATOM 6813 C CA . LEU B 1 317 ? 15.32 10.125 17.562 1 98.75 317 LEU B CA 1
ATOM 6814 C C . LEU B 1 317 ? 14.094 10.844 18.109 1 98.75 317 LEU B C 1
ATOM 6816 O O . LEU B 1 317 ? 14.07 12.078 18.156 1 98.75 317 LEU B O 1
ATOM 6820 N N . THR B 1 318 ? 13.055 10.078 18.438 1 98.56 318 THR B N 1
ATOM 6821 C CA . THR B 1 318 ? 11.828 10.656 18.969 1 98.56 318 THR B CA 1
ATOM 6822 C C . THR B 1 318 ? 12.109 11.469 20.219 1 98.56 318 THR B C 1
ATOM 6824 O O . THR B 1 318 ? 11.625 12.594 20.375 1 98.56 318 THR B O 1
ATOM 6827 N N . LYS B 1 319 ? 12.906 10.914 21.078 1 97.56 319 LYS B N 1
ATOM 6828 C CA . LYS B 1 319 ? 13.289 11.617 22.312 1 97.56 319 LYS B CA 1
ATOM 6829 C C . LYS B 1 319 ? 13.992 12.938 21.984 1 97.56 319 LYS B C 1
ATOM 6831 O O . LYS B 1 319 ? 13.664 13.969 22.578 1 97.56 319 LYS B O 1
ATOM 6836 N N . HIS B 1 320 ? 14.867 12.914 21.078 1 97.56 320 HIS B N 1
ATOM 6837 C CA . HIS B 1 320 ? 15.641 14.102 20.734 1 97.56 320 HIS B CA 1
ATOM 6838 C C . HIS B 1 320 ? 14.781 15.133 20.016 1 97.56 320 HIS B C 1
ATOM 6840 O O . HIS B 1 320 ? 14.922 16.328 20.234 1 97.56 320 HIS B O 1
ATOM 6846 N N . ALA B 1 321 ? 13.938 14.672 19.125 1 98.25 321 ALA B N 1
ATOM 6847 C CA . ALA B 1 321 ? 13.055 15.57 18.375 1 98.25 321 ALA B CA 1
ATOM 6848 C C . ALA B 1 321 ? 12.102 16.312 19.297 1 98.25 321 ALA B C 1
ATOM 6850 O O . ALA B 1 321 ? 11.883 17.516 19.156 1 98.25 321 ALA B O 1
ATOM 6851 N N . ILE B 1 322 ? 11.539 15.562 20.266 1 97.94 322 ILE B N 1
ATOM 6852 C CA . ILE B 1 322 ? 10.625 16.156 21.219 1 97.94 322 ILE B CA 1
ATOM 6853 C C . ILE B 1 322 ? 11.367 17.188 22.078 1 97.94 322 ILE B C 1
ATOM 6855 O O . ILE B 1 322 ? 10.867 18.297 22.297 1 97.94 322 ILE B O 1
ATOM 6859 N N . LYS B 1 323 ? 12.57 16.781 22.5 1 97.12 323 LYS B N 1
ATOM 6860 C CA . LYS B 1 323 ? 13.375 17.703 23.312 1 97.12 323 LYS B CA 1
ATOM 6861 C C . LYS B 1 323 ? 13.672 18.984 22.562 1 97.12 323 LYS B C 1
ATOM 6863 O O . LYS B 1 323 ? 13.547 20.078 23.109 1 97.12 323 LYS B O 1
ATOM 6868 N N . TYR B 1 324 ? 14.055 18.859 21.312 1 96.5 324 TYR B N 1
ATOM 6869 C CA . TYR B 1 324 ? 14.352 20.047 20.516 1 96.5 324 TYR B CA 1
ATOM 6870 C C . TYR B 1 324 ? 13.094 20.859 20.266 1 96.5 324 TYR B C 1
ATOM 6872 O O . TYR B 1 324 ? 13.117 22.094 20.375 1 96.5 324 TYR B O 1
ATOM 6880 N N . PHE B 1 325 ? 12.031 20.25 19.922 1 96.75 325 PHE B N 1
ATOM 6881 C CA . PHE B 1 325 ? 10.781 20.906 19.578 1 96.75 325 PHE B CA 1
ATOM 6882 C C . PHE B 1 325 ? 10.242 21.703 20.766 1 96.75 325 PHE B C 1
ATOM 6884 O O . PHE B 1 325 ? 9.664 22.781 20.594 1 96.75 325 PHE B O 1
ATOM 6891 N N . THR B 1 326 ? 10.453 21.203 21.984 1 95.56 326 THR B N 1
ATOM 6892 C CA . THR B 1 326 ? 9.883 21.828 23.172 1 95.56 326 THR B CA 1
ATOM 6893 C C . THR B 1 326 ? 10.891 22.766 23.828 1 95.56 326 THR B C 1
ATOM 6895 O O . THR B 1 326 ? 10.625 23.328 24.891 1 95.56 326 THR B O 1
ATOM 6898 N N . ASP B 1 327 ? 12.047 22.844 23.219 1 94.06 327 ASP B N 1
ATOM 6899 C CA . ASP B 1 327 ? 13.055 23.781 23.719 1 94.06 327 ASP B CA 1
ATOM 6900 C C . ASP B 1 327 ? 12.57 25.219 23.594 1 94.06 327 ASP B C 1
ATOM 6902 O O . ASP B 1 327 ? 12.336 25.703 22.484 1 94.06 327 ASP B O 1
ATOM 6906 N N . PRO B 1 328 ? 12.508 25.953 24.656 1 90.12 328 PRO B N 1
ATOM 6907 C CA . PRO B 1 328 ? 11.961 27.312 24.609 1 90.12 328 PRO B CA 1
ATOM 6908 C C . PRO B 1 328 ? 12.852 28.297 23.844 1 90.12 328 PRO B C 1
ATOM 6910 O O . PRO B 1 328 ? 12.383 29.359 23.422 1 90.12 328 PRO B O 1
ATOM 6913 N N . VAL B 1 329 ? 14.109 27.953 23.641 1 91.31 329 VAL B N 1
ATOM 6914 C CA . VAL B 1 329 ? 15.031 28.891 22.984 1 91.31 329 VAL B CA 1
ATOM 6915 C C . VAL B 1 329 ? 15.039 28.641 21.484 1 91.31 329 VAL B C 1
ATOM 6917 O O . VAL B 1 329 ? 15.477 29.484 20.703 1 91.31 329 VAL B O 1
ATOM 6920 N N . ALA B 1 330 ? 14.531 27.531 21 1 90.56 330 ALA B N 1
ATOM 6921 C CA . ALA B 1 330 ? 14.477 27.25 19.578 1 90.56 330 ALA B CA 1
ATOM 6922 C C . ALA B 1 330 ? 13.469 28.156 18.875 1 90.56 330 ALA B C 1
ATOM 6924 O O . ALA B 1 330 ? 12.391 28.422 19.406 1 90.56 330 ALA B O 1
ATOM 6925 N N . SER B 1 331 ? 13.828 28.672 17.734 1 90.19 331 SER B N 1
ATOM 6926 C CA . SER B 1 331 ? 12.906 29.5 16.953 1 90.19 331 SER B CA 1
ATOM 6927 C C . SER B 1 331 ? 11.781 28.656 16.359 1 90.19 331 SER B C 1
ATOM 6929 O O . SER B 1 331 ? 11.922 27.438 16.203 1 90.19 331 SER B O 1
ATOM 6931 N N . HIS B 1 332 ? 10.688 29.312 16 1 89.69 332 HIS B N 1
ATOM 6932 C CA . HIS B 1 332 ? 9.516 28.625 15.453 1 89.69 332 HIS B CA 1
ATOM 6933 C C . HIS B 1 332 ? 9.867 27.891 14.164 1 89.69 332 HIS B C 1
ATOM 6935 O O . HIS B 1 332 ? 9.539 26.719 14 1 89.69 332 HIS B O 1
ATOM 6941 N N . PRO B 1 333 ? 10.625 28.531 13.258 1 91.44 333 PRO B N 1
ATOM 6942 C CA . PRO B 1 333 ? 10.969 27.812 12.031 1 91.44 333 PRO B CA 1
ATOM 6943 C C . PRO B 1 333 ? 11.867 26.594 12.289 1 91.44 333 PRO B C 1
ATOM 6945 O O . PRO B 1 333 ? 11.727 25.578 11.617 1 91.44 333 PRO B O 1
ATOM 6948 N N . ALA B 1 334 ? 12.727 26.703 13.211 1 92.62 334 ALA B N 1
ATOM 6949 C CA . ALA B 1 334 ? 13.609 25.594 13.547 1 92.62 334 ALA B CA 1
ATOM 6950 C C . ALA B 1 334 ? 12.828 24.438 14.156 1 92.62 334 ALA B C 1
ATOM 6952 O O . ALA B 1 334 ? 13.141 23.266 13.906 1 92.62 334 ALA B O 1
ATOM 6953 N N . ARG B 1 335 ? 11.82 24.75 14.969 1 94.44 335 ARG B N 1
ATOM 6954 C CA . ARG B 1 335 ? 10.945 23.734 15.531 1 94.44 335 ARG B CA 1
ATOM 6955 C C . ARG B 1 335 ? 10.195 22.984 14.438 1 94.44 335 ARG B C 1
ATOM 6957 O O . ARG B 1 335 ? 10.109 21.75 14.453 1 94.44 335 ARG B O 1
ATOM 6964 N N . HIS B 1 336 ? 9.711 23.766 13.547 1 94.75 336 HIS B N 1
ATOM 6965 C CA . HIS B 1 336 ? 8.992 23.172 12.422 1 94.75 336 HIS B CA 1
ATOM 6966 C C . HIS B 1 336 ? 9.914 22.297 11.586 1 94.75 336 HIS B C 1
ATOM 6968 O O . HIS B 1 336 ? 9.5 21.25 11.094 1 94.75 336 HIS B O 1
ATOM 6974 N N . ALA B 1 337 ? 11.148 22.75 11.445 1 97.38 337 ALA B N 1
ATOM 6975 C CA . ALA B 1 337 ? 12.125 21.984 10.664 1 97.38 337 ALA B CA 1
ATOM 6976 C C . ALA B 1 337 ? 12.352 20.609 11.258 1 97.38 337 ALA B C 1
ATOM 6978 O O . ALA B 1 337 ? 12.398 19.609 10.531 1 97.38 337 ALA B O 1
ATOM 6979 N N . ILE B 1 338 ? 12.414 20.516 12.562 1 97.88 338 ILE B N 1
ATOM 6980 C CA . ILE B 1 338 ? 12.703 19.25 13.219 1 97.88 338 ILE B CA 1
ATOM 6981 C C . ILE B 1 338 ? 11.531 18.297 13.031 1 97.88 338 ILE B C 1
ATOM 6983 O O . ILE B 1 338 ? 11.727 17.094 12.82 1 97.88 338 ILE B O 1
ATOM 6987 N N . THR B 1 339 ? 10.312 18.828 13.125 1 98.06 339 THR B N 1
ATOM 6988 C CA . THR B 1 339 ? 9.141 17.969 12.953 1 98.06 339 THR B CA 1
ATOM 6989 C C . THR B 1 339 ? 9.047 17.453 11.516 1 98.06 339 THR B C 1
ATOM 6991 O O . THR B 1 339 ? 8.664 16.312 11.289 1 98.06 339 THR B O 1
ATOM 6994 N N . THR B 1 340 ? 9.383 18.312 10.523 1 98.38 340 THR B N 1
ATOM 6995 C CA . THR B 1 340 ? 9.375 17.922 9.125 1 98.38 340 THR B CA 1
ATOM 6996 C C . THR B 1 340 ? 10.414 16.828 8.867 1 98.38 340 THR B C 1
ATOM 6998 O O . THR B 1 340 ? 10.125 15.836 8.195 1 98.38 340 THR B O 1
ATOM 7001 N N . ILE B 1 341 ? 11.633 17.031 9.422 1 98.81 341 ILE B N 1
ATOM 7002 C CA . ILE B 1 341 ? 12.727 16.062 9.281 1 98.81 341 ILE B CA 1
ATOM 7003 C C . ILE B 1 341 ? 12.305 14.727 9.875 1 98.81 341 ILE B C 1
ATOM 7005 O O . ILE B 1 341 ? 12.477 13.68 9.25 1 98.81 341 ILE B O 1
ATOM 7009 N N . TYR B 1 342 ? 11.75 14.797 11.062 1 98.81 342 TYR B N 1
ATOM 7010 C CA . TYR B 1 342 ? 11.289 13.602 11.758 1 98.81 342 TYR B CA 1
ATOM 7011 C C . TYR B 1 342 ? 10.227 12.875 10.938 1 98.81 342 TYR B C 1
ATOM 7013 O O . TYR B 1 342 ? 10.344 11.68 10.672 1 98.81 342 TYR B O 1
ATOM 7021 N N . LYS B 1 343 ? 9.211 13.586 10.555 1 98.75 343 LYS B N 1
ATOM 7022 C CA . LYS B 1 343 ? 8.109 12.984 9.805 1 98.75 343 LYS B CA 1
ATOM 7023 C C . LYS B 1 343 ? 8.609 12.367 8.508 1 98.75 343 LYS B C 1
ATOM 7025 O O . LYS B 1 343 ? 8.156 11.289 8.117 1 98.75 343 LYS B O 1
ATOM 7030 N N . ALA B 1 344 ? 9.5 13 7.828 1 98.75 344 ALA B N 1
ATOM 7031 C CA . ALA B 1 344 ? 9.984 12.523 6.535 1 98.75 344 ALA B CA 1
ATOM 7032 C C . ALA B 1 344 ? 10.609 11.141 6.66 1 98.75 344 ALA B C 1
ATOM 7034 O O . ALA B 1 344 ? 10.273 10.234 5.891 1 98.75 344 ALA B O 1
ATOM 7035 N N . ILE B 1 345 ? 11.453 10.914 7.633 1 98.81 345 ILE B N 1
ATOM 7036 C CA . ILE B 1 345 ? 12.164 9.641 7.672 1 98.81 345 ILE B CA 1
ATOM 7037 C C . ILE B 1 345 ? 11.305 8.586 8.367 1 98.81 345 ILE B C 1
ATOM 7039 O O . ILE B 1 345 ? 11.305 7.414 7.984 1 98.81 345 ILE B O 1
ATOM 7043 N N . VAL B 1 346 ? 10.531 8.977 9.352 1 98.69 346 VAL B N 1
ATOM 7044 C CA . VAL B 1 346 ? 9.727 8.008 10.086 1 98.69 346 VAL B CA 1
ATOM 7045 C C . VAL B 1 346 ? 8.641 7.441 9.18 1 98.69 346 VAL B C 1
ATOM 7047 O O . VAL B 1 346 ? 8.375 6.238 9.195 1 98.69 346 VAL B O 1
ATOM 7050 N N . MET B 1 347 ? 8.031 8.297 8.398 1 98.38 347 MET B N 1
ATOM 7051 C CA . MET B 1 347 ? 6.996 7.828 7.484 1 98.38 347 MET B CA 1
ATOM 7052 C C . MET B 1 347 ? 7.594 6.984 6.367 1 98.38 347 MET B C 1
ATOM 7054 O O . MET B 1 347 ? 7.012 5.973 5.969 1 98.38 347 MET B O 1
ATOM 7058 N N . GLU B 1 348 ? 8.742 7.43 5.875 1 97.62 348 GLU B N 1
ATOM 7059 C CA . GLU B 1 348 ? 9.414 6.637 4.855 1 97.62 348 GLU B CA 1
ATOM 7060 C C . GLU B 1 348 ? 9.766 5.246 5.379 1 97.62 348 GLU B C 1
ATOM 7062 O O . GLU B 1 348 ? 9.531 4.246 4.695 1 97.62 348 GLU B O 1
ATOM 7067 N N . HIS B 1 349 ? 10.312 5.164 6.594 1 98.5 349 HIS B N 1
ATOM 7068 C CA . HIS B 1 349 ? 10.672 3.895 7.215 1 98.5 349 HIS B CA 1
ATOM 7069 C C . HIS B 1 349 ? 9.438 3.01 7.402 1 98.5 349 HIS B C 1
ATOM 7071 O O . HIS B 1 349 ? 9.445 1.841 7.008 1 98.5 349 HIS B O 1
ATOM 7077 N N . ALA B 1 350 ? 8.453 3.609 7.973 1 98.31 350 ALA B N 1
ATOM 7078 C CA . ALA B 1 350 ? 7.27 2.834 8.352 1 98.31 350 ALA B CA 1
ATOM 7079 C C . ALA B 1 350 ? 6.559 2.287 7.113 1 98.31 350 ALA B C 1
ATOM 7081 O O . ALA B 1 350 ? 6.168 1.118 7.082 1 98.31 350 ALA B O 1
ATOM 7082 N N . GLN B 1 351 ? 6.379 3.105 6.086 1 97.75 351 GLN B N 1
ATOM 7083 C CA . GLN B 1 351 ? 5.699 2.648 4.879 1 97.75 351 GLN B CA 1
ATOM 7084 C C . GLN B 1 351 ? 6.488 1.535 4.191 1 97.75 351 GLN B C 1
ATOM 7086 O O . GLN B 1 351 ? 5.918 0.508 3.816 1 97.75 351 GLN B O 1
ATOM 7091 N N . ALA B 1 352 ? 7.758 1.733 4.062 1 98 352 ALA B N 1
ATOM 7092 C CA . ALA B 1 352 ? 8.594 0.734 3.396 1 98 352 ALA B CA 1
ATOM 7093 C C . ALA B 1 352 ? 8.633 -0.565 4.195 1 98 352 ALA B C 1
ATOM 7095 O O . ALA B 1 352 ? 8.539 -1.654 3.625 1 98 352 ALA B O 1
ATOM 7096 N N . SER B 1 353 ? 8.797 -0.467 5.492 1 98.69 353 SER B N 1
ATOM 7097 C CA . SER B 1 353 ? 8.898 -1.659 6.328 1 98.69 353 SER B CA 1
ATOM 7098 C C . SER B 1 353 ? 7.578 -2.428 6.352 1 98.69 353 SER B C 1
ATOM 7100 O O . SER B 1 353 ? 7.566 -3.656 6.254 1 98.69 353 SER B O 1
ATOM 7102 N N . HIS B 1 354 ? 6.492 -1.716 6.516 1 98.62 354 HIS B N 1
ATOM 7103 C CA . HIS B 1 354 ? 5.211 -2.408 6.52 1 98.62 354 HIS B CA 1
ATOM 7104 C C . HIS B 1 354 ? 4.965 -3.127 5.195 1 98.62 354 HIS B C 1
ATOM 7106 O O . HIS B 1 354 ? 4.473 -4.254 5.18 1 98.62 354 HIS B O 1
ATOM 7112 N N . PHE B 1 355 ? 5.305 -2.453 4.09 1 97.81 355 PHE B N 1
ATOM 7113 C CA . PHE B 1 355 ? 5.176 -3.074 2.777 1 97.81 355 PHE B CA 1
ATOM 7114 C C . PHE B 1 355 ? 6.012 -4.348 2.697 1 97.81 355 PHE B C 1
ATOM 7116 O O . PHE B 1 355 ? 5.508 -5.406 2.322 1 97.81 355 PHE B O 1
ATOM 7123 N N . ASN B 1 356 ? 7.238 -4.277 3.08 1 98.12 356 ASN B N 1
ATOM 7124 C CA . ASN B 1 356 ? 8.172 -5.395 2.959 1 98.12 356 ASN B CA 1
ATOM 7125 C C . ASN B 1 356 ? 7.816 -6.527 3.918 1 98.12 356 ASN B C 1
ATOM 7127 O O . ASN B 1 356 ? 7.914 -7.703 3.561 1 98.12 356 ASN B O 1
ATOM 7131 N N . LEU B 1 357 ? 7.453 -6.176 5.129 1 98.75 357 LEU B N 1
ATOM 7132 C CA . LEU B 1 357 ? 7.113 -7.195 6.117 1 98.75 357 LEU B CA 1
ATOM 7133 C C . LEU B 1 357 ? 5.855 -7.953 5.703 1 98.75 357 LEU B C 1
ATOM 7135 O O . LEU B 1 357 ? 5.773 -9.172 5.891 1 98.75 357 LEU B O 1
ATOM 7139 N N . SER B 1 358 ? 4.914 -7.199 5.18 1 98.12 358 SER B N 1
ATOM 7140 C CA . SER B 1 358 ? 3.713 -7.867 4.688 1 98.12 358 SER B CA 1
ATOM 7141 C C . SER B 1 358 ? 4.047 -8.867 3.584 1 98.12 358 SER B C 1
ATOM 7143 O O . SER B 1 358 ? 3.477 -9.961 3.537 1 98.12 358 SER B O 1
ATOM 7145 N N . GLU B 1 359 ? 4.957 -8.492 2.697 1 97 359 GLU B N 1
ATOM 7146 C CA . GLU B 1 359 ? 5.379 -9.391 1.626 1 97 359 GLU B CA 1
ATOM 7147 C C . GLU B 1 359 ? 6.039 -10.648 2.186 1 97 359 GLU B C 1
ATOM 7149 O O . GLU B 1 359 ? 5.895 -11.734 1.623 1 97 359 GLU B O 1
ATOM 7154 N N . ARG B 1 360 ? 6.715 -10.508 3.277 1 97.5 360 ARG B N 1
ATOM 7155 C CA . ARG B 1 360 ? 7.461 -11.625 3.855 1 97.5 360 ARG B CA 1
ATOM 7156 C C . ARG B 1 360 ? 6.523 -12.609 4.547 1 97.5 360 ARG B C 1
ATOM 7158 O O . ARG B 1 360 ? 6.914 -13.734 4.848 1 97.5 360 ARG B O 1
ATOM 7165 N N . LEU B 1 361 ? 5.297 -12.219 4.699 1 97.31 361 LEU B N 1
ATOM 7166 C CA . LEU B 1 361 ? 4.309 -13.117 5.289 1 97.31 361 LEU B CA 1
ATOM 7167 C C . LEU B 1 361 ? 3.566 -13.891 4.203 1 97.31 361 LEU B C 1
ATOM 7169 O O . LEU B 1 361 ? 2.686 -14.695 4.508 1 97.31 361 LEU B O 1
ATOM 7173 N N . GLY B 1 362 ? 3.893 -13.656 2.893 1 95.25 362 GLY B N 1
ATOM 7174 C CA . GLY B 1 362 ? 3.131 -14.273 1.817 1 95.25 362 GLY B CA 1
ATOM 7175 C C . GLY B 1 362 ? 1.664 -13.891 1.829 1 95.25 362 GLY B C 1
ATOM 7176 O O . GLY B 1 362 ? 1.325 -12.719 2.012 1 95.25 362 GLY B O 1
ATOM 7177 N N . ALA B 1 363 ? 0.844 -14.82 1.646 1 95.38 363 ALA B N 1
ATOM 7178 C CA . ALA B 1 363 ? -0.595 -14.57 1.611 1 95.38 363 ALA B CA 1
ATOM 7179 C C . ALA B 1 363 ? -1.088 -14.016 2.945 1 95.38 363 ALA B C 1
ATOM 7181 O O . ALA B 1 363 ? -2.016 -13.203 2.984 1 95.38 363 ALA B O 1
ATOM 7182 N N . GLN B 1 364 ? -0.454 -14.445 4.012 1 96.75 364 GLN B N 1
ATOM 7183 C CA . GLN B 1 364 ? -0.871 -14.023 5.344 1 96.75 364 GLN B CA 1
ATOM 7184 C C . GLN B 1 364 ? -0.728 -12.516 5.512 1 96.75 364 GLN B C 1
ATOM 7186 O O . GLN B 1 364 ? -1.42 -11.906 6.328 1 96.75 364 GLN B O 1
ATOM 7191 N N . GLY B 1 365 ? 0.145 -11.898 4.746 1 97.5 365 GLY B N 1
ATOM 7192 C CA . GLY B 1 365 ? 0.394 -10.469 4.848 1 97.5 365 GLY B CA 1
ATOM 7193 C C . GLY B 1 365 ? -0.702 -9.633 4.223 1 97.5 365 GLY B C 1
ATOM 7194 O O . GLY B 1 365 ? -0.69 -8.406 4.336 1 97.5 365 GLY B O 1
ATOM 7195 N N . LEU B 1 366 ? -1.747 -10.258 3.648 1 96.75 366 LEU B N 1
ATOM 7196 C CA . LEU B 1 366 ? -2.779 -9.547 2.902 1 96.75 366 LEU B CA 1
ATOM 7197 C C . LEU B 1 366 ? -4.047 -9.398 3.734 1 96.75 366 LEU B C 1
ATOM 7199 O O . LEU B 1 366 ? -5.047 -8.859 3.258 1 96.75 366 LEU B O 1
ATOM 7203 N N . PHE B 1 367 ? -4.012 -9.836 5.004 1 96.56 367 PHE B N 1
ATOM 7204 C CA . PHE B 1 367 ? -5.254 -9.891 5.773 1 96.56 367 PHE B CA 1
ATOM 7205 C C . PHE B 1 367 ? -5.199 -8.945 6.961 1 96.56 367 PHE B C 1
ATOM 7207 O O . PHE B 1 367 ? -4.164 -8.828 7.621 1 96.56 367 PHE B O 1
ATOM 7214 N N . ASP B 1 368 ? -6.34 -8.375 7.234 1 93.44 368 ASP B N 1
ATOM 7215 C CA . ASP B 1 368 ? -6.445 -7.363 8.281 1 93.44 368 ASP B CA 1
ATOM 7216 C C . ASP B 1 368 ? -6.188 -7.977 9.656 1 93.44 368 ASP B C 1
ATOM 7218 O O . ASP B 1 368 ? -5.629 -7.32 10.539 1 93.44 368 ASP B O 1
ATOM 7222 N N . TYR B 1 369 ? -6.57 -9.25 9.797 1 94.88 369 TYR B N 1
ATOM 7223 C CA . TYR B 1 369 ? -6.453 -9.859 11.117 1 94.88 369 TYR B CA 1
ATOM 7224 C C . TYR B 1 369 ? -4.992 -10.062 11.5 1 94.88 369 TYR B C 1
ATOM 7226 O O . TYR B 1 369 ? -4.68 -10.328 12.664 1 94.88 369 TYR B O 1
ATOM 7234 N N . ASN B 1 370 ? -4.125 -9.898 10.539 1 97.38 370 ASN B N 1
ATOM 7235 C CA . ASN B 1 370 ? -2.701 -9.984 10.844 1 97.38 370 ASN B CA 1
ATOM 7236 C C . ASN B 1 370 ? -2.074 -8.602 10.992 1 97.38 370 ASN B C 1
ATOM 7238 O O . ASN B 1 370 ? -0.853 -8.477 11.117 1 97.38 370 ASN B O 1
ATOM 7242 N N . GLN B 1 371 ? -2.82 -7.574 10.914 1 96.62 371 GLN B N 1
ATOM 7243 C CA . GLN B 1 371 ? -2.641 -6.219 11.422 1 96.62 371 GLN B CA 1
ATOM 7244 C C . GLN B 1 371 ? -1.73 -5.402 10.508 1 96.62 371 GLN B C 1
ATOM 7246 O O . GLN B 1 371 ? -1.952 -4.207 10.312 1 96.62 371 GLN B O 1
ATOM 7251 N N . ILE B 1 372 ? -0.655 -5.977 9.828 1 98.19 372 ILE B N 1
ATOM 7252 C CA . ILE B 1 372 ? 0.415 -5.23 9.18 1 98.19 372 ILE B CA 1
ATOM 7253 C C . ILE B 1 372 ? -0.156 -4.418 8.016 1 98.19 372 ILE B C 1
ATOM 7255 O O . ILE B 1 372 ? 0.132 -3.227 7.883 1 98.19 372 ILE B O 1
ATOM 7259 N N . VAL B 1 373 ? -1.027 -5.039 7.219 1 96.88 373 VAL B N 1
ATOM 7260 C CA . VAL B 1 373 ? -1.54 -4.387 6.016 1 96.88 373 VAL B CA 1
ATOM 7261 C C . VAL B 1 373 ? -2.518 -3.279 6.402 1 96.88 373 VAL B C 1
ATOM 7263 O O . VAL B 1 373 ? -2.592 -2.246 5.734 1 96.88 373 VAL B O 1
ATOM 7266 N N . THR B 1 374 ? -3.242 -3.414 7.504 1 95.12 374 THR B N 1
ATOM 7267 C CA . THR B 1 374 ? -4.145 -2.373 7.984 1 95.12 374 THR B CA 1
ATOM 7268 C C . THR B 1 374 ? -3.355 -1.153 8.461 1 95.12 374 THR B C 1
ATOM 7270 O O . THR B 1 374 ? -3.74 -0.015 8.188 1 95.12 374 THR B O 1
ATOM 7273 N N . GLN B 1 375 ? -2.275 -1.427 9.203 1 97.12 375 GLN B N 1
ATOM 7274 C CA . GLN B 1 375 ? -1.4 -0.35 9.656 1 97.12 375 GLN B CA 1
ATOM 7275 C C . GLN B 1 375 ? -0.821 0.421 8.469 1 97.12 375 GLN B C 1
ATOM 7277 O O . GLN B 1 375 ? -0.753 1.651 8.5 1 97.12 375 GLN B O 1
ATOM 7282 N N . PHE B 1 376 ? -0.476 -0.331 7.453 1 97.5 376 PHE B N 1
ATOM 7283 C CA . PHE B 1 376 ? 0.042 0.282 6.234 1 97.5 376 PHE B CA 1
ATOM 7284 C C . PHE B 1 376 ? -0.972 1.254 5.645 1 97.5 376 PHE B C 1
ATOM 7286 O O . PHE B 1 376 ? -0.628 2.391 5.309 1 97.5 376 PHE B O 1
ATOM 7293 N N . ALA B 1 377 ? -2.195 0.833 5.527 1 95.12 377 ALA B N 1
ATOM 7294 C CA . ALA B 1 377 ? -3.258 1.666 4.969 1 95.12 377 ALA B CA 1
ATOM 7295 C C . ALA B 1 377 ? -3.475 2.918 5.812 1 95.12 377 ALA B C 1
ATOM 7297 O O . ALA B 1 377 ? -3.695 4.008 5.273 1 95.12 377 ALA B O 1
ATOM 7298 N N . GLU B 1 378 ? -3.369 2.797 7.098 1 95.62 378 GLU B N 1
ATOM 7299 C CA . GLU B 1 378 ? -3.547 3.93 8.008 1 95.62 378 GLU B CA 1
ATOM 7300 C C . GLU B 1 378 ? -2.406 4.934 7.867 1 95.62 378 GLU B C 1
ATOM 7302 O O . GLU B 1 378 ? -2.633 6.145 7.883 1 95.62 378 GLU B O 1
ATOM 7307 N N . MET B 1 379 ? -1.256 4.434 7.684 1 95.81 379 MET B N 1
ATOM 7308 C CA . MET B 1 379 ? -0.071 5.285 7.625 1 95.81 379 MET B CA 1
ATOM 7309 C C . MET B 1 379 ? -0.081 6.145 6.363 1 95.81 379 MET B C 1
ATOM 7311 O O . MET B 1 379 ? 0.452 7.254 6.359 1 95.81 379 MET B O 1
ATOM 7315 N N . ARG B 1 380 ? -0.782 5.664 5.355 1 96.19 380 ARG B N 1
ATOM 7316 C CA . ARG B 1 380 ? -0.88 6.465 4.141 1 96.19 380 ARG B CA 1
ATOM 7317 C C . ARG B 1 380 ? -1.585 7.789 4.41 1 96.19 380 ARG B C 1
ATOM 7319 O O . ARG B 1 380 ? -1.272 8.805 3.785 1 96.19 380 ARG B O 1
ATOM 7326 N N . GLY B 1 381 ? -2.516 7.738 5.355 1 96 381 GLY B N 1
ATOM 7327 C CA . GLY B 1 381 ? -3.17 8.969 5.77 1 96 381 GLY B CA 1
ATOM 7328 C C . GLY B 1 381 ? -2.268 9.883 6.582 1 96 381 GLY B C 1
ATOM 7329 O O . GLY B 1 381 ? -2.316 11.109 6.43 1 96 381 GLY B O 1
ATOM 7330 N N . ILE B 1 382 ? -1.396 9.297 7.379 1 96.69 382 ILE B N 1
ATOM 7331 C CA . ILE B 1 382 ? -0.52 10.07 8.258 1 96.69 382 ILE B CA 1
ATOM 7332 C C . ILE B 1 382 ? 0.522 10.812 7.426 1 96.69 382 ILE B C 1
ATOM 7334 O O . ILE B 1 382 ? 0.91 11.93 7.762 1 96.69 382 ILE B O 1
ATOM 7338 N N . VAL B 1 383 ? 0.888 10.273 6.293 1 97.25 383 VAL B N 1
ATOM 7339 C CA . VAL B 1 383 ? 1.854 10.891 5.387 1 97.25 383 VAL B CA 1
ATOM 7340 C C . VAL B 1 383 ? 1.334 12.242 4.914 1 97.25 383 VAL B C 1
ATOM 7342 O O . VAL B 1 383 ? 2.113 13.18 4.719 1 97.25 383 VAL B O 1
ATOM 7345 N N . ILE B 1 384 ? 0.033 12.398 4.828 1 95.94 384 ILE B N 1
ATOM 7346 C CA . ILE B 1 384 ? -0.616 13.578 4.277 1 95.94 384 ILE B CA 1
ATOM 7347 C C . ILE B 1 384 ? -1.093 14.484 5.414 1 95.94 384 ILE B C 1
ATOM 7349 O O . ILE B 1 384 ? -1.1 15.711 5.281 1 95.94 384 ILE B O 1
ATOM 7353 N N . ALA B 1 385 ? -1.438 13.859 6.578 1 94.94 385 ALA B N 1
ATOM 7354 C CA . ALA B 1 385 ? -2.047 14.594 7.684 1 94.94 385 ALA B CA 1
ATOM 7355 C C . ALA B 1 385 ? -1.089 15.641 8.242 1 94.94 385 ALA B C 1
ATOM 7357 O O . ALA B 1 385 ? 0.113 15.391 8.359 1 94.94 385 ALA B O 1
ATOM 7358 N N . GLU B 1 386 ? -1.667 16.844 8.469 1 93.25 386 GLU B N 1
ATOM 7359 C CA . GLU B 1 386 ? -0.954 17.969 9.062 1 93.25 386 GLU B CA 1
ATOM 7360 C C . GLU B 1 386 ? 0.258 18.359 8.219 1 93.25 386 GLU B C 1
ATOM 7362 O O . GLU B 1 386 ? 1.28 18.781 8.758 1 93.25 386 GLU B O 1
ATOM 7367 N N . GLY B 1 387 ? 0.146 18.062 6.895 1 93.25 387 GLY B N 1
ATOM 7368 C CA . GLY B 1 387 ? 1.181 18.422 5.934 1 93.25 387 GLY B CA 1
ATOM 7369 C C . GLY B 1 387 ? 1.747 17.219 5.203 1 93.25 387 GLY B C 1
ATOM 7370 O O . GLY B 1 387 ? 2.342 16.328 5.824 1 93.25 387 GLY B O 1
ATOM 7371 N N . ASP B 1 388 ? 1.565 17.219 3.904 1 95.88 388 ASP B N 1
ATOM 7372 C CA . ASP B 1 388 ? 2.131 16.172 3.064 1 95.88 388 ASP B CA 1
ATOM 7373 C C . ASP B 1 388 ? 3.656 16.172 3.135 1 95.88 388 ASP B C 1
ATOM 7375 O O . ASP B 1 388 ? 4.289 17.219 2.996 1 95.88 388 ASP B O 1
ATOM 7379 N N . VAL B 1 389 ? 4.25 15.047 3.256 1 97.75 389 VAL B N 1
ATOM 7380 C CA . VAL B 1 389 ? 5.68 14.914 3.52 1 97.75 389 VAL B CA 1
ATOM 7381 C C . VAL B 1 389 ? 6.477 15.547 2.379 1 97.75 389 VAL B C 1
ATOM 7383 O O . VAL B 1 389 ? 7.48 16.219 2.617 1 97.75 389 VAL B O 1
ATOM 7386 N N . LEU B 1 390 ? 6.066 15.352 1.154 1 97.5 390 LEU B N 1
ATOM 7387 C CA . LEU B 1 390 ? 6.789 15.898 0.012 1 97.5 390 LEU B CA 1
ATOM 7388 C C . LEU B 1 390 ? 6.746 17.422 0.029 1 97.5 390 LEU B C 1
ATOM 7390 O O . LEU B 1 390 ? 7.777 18.078 -0.142 1 97.5 390 LEU B O 1
ATOM 7394 N N . VAL B 1 391 ? 5.602 18 0.264 1 96 391 VAL B N 1
ATOM 7395 C CA . VAL B 1 391 ? 5.434 19.453 0.233 1 96 391 VAL B CA 1
ATOM 7396 C C . VAL B 1 391 ? 6.176 20.078 1.41 1 96 391 VAL B C 1
ATOM 7398 O O . VAL B 1 391 ? 6.844 21.109 1.256 1 96 391 VAL B O 1
ATOM 7401 N N . LEU B 1 392 ? 6.062 19.422 2.578 1 96.94 392 LEU B N 1
ATOM 7402 C CA . LEU B 1 392 ? 6.828 19.891 3.732 1 96.94 392 LEU B CA 1
ATOM 7403 C C . LEU B 1 392 ? 8.32 19.891 3.432 1 96.94 392 LEU B C 1
ATOM 7405 O O . LEU B 1 392 ? 9.031 20.828 3.803 1 96.94 392 LEU B O 1
ATOM 7409 N N . SER B 1 393 ? 8.766 18.859 2.752 1 98.38 393 SER B N 1
ATOM 7410 C CA . SER B 1 393 ? 10.188 18.719 2.443 1 98.38 393 SER B CA 1
ATOM 7411 C C . SER B 1 393 ? 10.641 19.766 1.429 1 98.38 393 SER B C 1
ATOM 7413 O O . SER B 1 393 ? 11.75 20.297 1.526 1 98.38 393 SER B O 1
ATOM 7415 N N . ILE B 1 394 ? 9.805 20.031 0.437 1 96.88 394 ILE B N 1
ATOM 7416 C CA . ILE B 1 394 ? 10.125 21.047 -0.565 1 96.88 394 ILE B CA 1
ATOM 7417 C C . ILE B 1 394 ? 10.32 22.406 0.112 1 96.88 394 ILE B C 1
ATOM 7419 O O . ILE B 1 394 ? 11.305 23.094 -0.15 1 96.88 394 ILE B O 1
ATOM 7423 N N . ARG B 1 395 ? 9.422 22.734 0.992 1 94.56 395 ARG B N 1
ATOM 7424 C CA . ARG B 1 395 ? 9.516 24.016 1.689 1 94.56 395 ARG B CA 1
ATOM 7425 C C . ARG B 1 395 ? 10.766 24.062 2.562 1 94.56 395 ARG B C 1
ATOM 7427 O O . ARG B 1 395 ? 11.516 25.047 2.516 1 94.56 395 ARG B O 1
ATOM 7434 N N . LEU B 1 396 ? 10.977 23.047 3.332 1 97.5 396 LEU B N 1
ATOM 7435 C CA . LEU B 1 396 ? 12.102 23.031 4.258 1 97.5 396 LEU B CA 1
ATOM 7436 C C . LEU B 1 396 ? 13.422 23.078 3.506 1 97.5 396 LEU B C 1
ATOM 7438 O O . LEU B 1 396 ? 14.305 23.875 3.842 1 97.5 396 LEU B O 1
ATOM 7442 N N . ALA B 1 397 ? 13.539 22.188 2.523 1 97.88 397 ALA B N 1
ATOM 7443 C CA . ALA B 1 397 ? 14.781 22.156 1.754 1 97.88 397 ALA B CA 1
ATOM 7444 C C . ALA B 1 397 ? 15.078 23.516 1.133 1 97.88 397 ALA B C 1
ATOM 7446 O O . ALA B 1 397 ? 16.219 23.984 1.16 1 97.88 397 ALA B O 1
ATOM 7447 N N . SER B 1 398 ? 14.078 24.156 0.593 1 96.12 398 SER B N 1
ATOM 7448 C CA . SER B 1 398 ? 14.242 25.469 -0.025 1 96.12 398 SER B CA 1
ATOM 7449 C C . SER B 1 398 ? 14.695 26.5 0.996 1 96.12 398 SER B C 1
ATOM 7451 O O . SER B 1 398 ? 15.586 27.312 0.716 1 96.12 398 SER B O 1
ATOM 7453 N N . GLU B 1 399 ? 14.141 26.516 2.135 1 95.25 399 GLU B N 1
ATOM 7454 C CA . GLU B 1 399 ? 14.492 27.469 3.182 1 95.25 399 GLU B CA 1
ATOM 7455 C C . GLU B 1 399 ? 15.922 27.234 3.67 1 95.25 399 GLU B C 1
ATOM 7457 O O . GLU B 1 399 ? 16.656 28.203 3.926 1 95.25 399 GLU B O 1
ATOM 7462 N N . LEU B 1 400 ? 16.266 26 3.791 1 96.94 400 LEU B N 1
ATOM 7463 C CA . LEU B 1 400 ? 17.625 25.688 4.242 1 96.94 400 LEU B CA 1
ATOM 7464 C C . LEU B 1 400 ? 18.656 26.062 3.186 1 96.94 400 LEU B C 1
ATOM 7466 O O . LEU B 1 400 ? 19.734 26.547 3.516 1 96.94 400 LEU B O 1
ATOM 7470 N N . LEU B 1 401 ? 18.344 25.812 1.932 1 96.69 401 LEU B N 1
ATOM 7471 C CA . LEU B 1 401 ? 19.25 26.141 0.842 1 96.69 401 LEU B CA 1
ATOM 7472 C C . LEU B 1 401 ? 19.438 27.656 0.741 1 96.69 401 LEU B C 1
ATOM 7474 O O . LEU B 1 401 ? 20.5 28.125 0.307 1 96.69 401 LEU B O 1
ATOM 7478 N N . GLN B 1 402 ? 18.5 28.406 1.224 1 93.88 402 GLN B N 1
ATOM 7479 C CA . GLN B 1 402 ? 18.578 29.859 1.199 1 93.88 402 GLN B CA 1
ATOM 7480 C C . GLN B 1 402 ? 19.203 30.406 2.475 1 93.88 402 GLN B C 1
ATOM 7482 O O . GLN B 1 402 ? 19.438 31.609 2.598 1 93.88 402 GLN B O 1
ATOM 7487 N N . GLY B 1 403 ? 19.453 29.547 3.436 1 92.31 403 GLY B N 1
ATOM 7488 C CA . GLY B 1 403 ? 20.141 29.953 4.648 1 92.31 403 GLY B CA 1
ATOM 7489 C C . GLY B 1 403 ? 19.266 30.719 5.613 1 92.31 403 GLY B C 1
ATOM 7490 O O . GLY B 1 403 ? 19.75 31.562 6.375 1 92.31 403 GLY B O 1
ATOM 7491 N N . ARG B 1 404 ? 17.984 30.453 5.613 1 90.75 404 ARG B N 1
ATOM 7492 C CA . ARG B 1 404 ? 17.078 31.203 6.469 1 90.75 404 ARG B CA 1
ATOM 7493 C C . ARG B 1 404 ? 17.266 30.828 7.934 1 90.75 404 ARG B C 1
ATOM 7495 O O . ARG B 1 404 ? 17.078 31.672 8.82 1 90.75 404 ARG B O 1
ATOM 7502 N N . TYR B 1 405 ? 17.469 29.625 8.211 1 90.94 405 TYR B N 1
ATOM 7503 C CA . TYR B 1 405 ? 17.797 29.094 9.531 1 90.94 405 TYR B CA 1
ATOM 7504 C C . TYR B 1 405 ? 18.594 27.797 9.414 1 90.94 405 TYR B C 1
ATOM 7506 O O . TYR B 1 405 ? 18.859 27.312 8.312 1 90.94 405 TYR B O 1
ATOM 7514 N N . ALA B 1 406 ? 19.016 27.328 10.555 1 91.5 406 ALA B N 1
ATOM 7515 C CA . ALA B 1 406 ? 19.828 26.109 10.555 1 91.5 406 ALA B CA 1
ATOM 7516 C C . ALA B 1 406 ? 19.188 25.031 11.414 1 91.5 406 ALA B C 1
ATOM 7518 O O . ALA B 1 406 ? 18.422 25.328 12.336 1 91.5 406 ALA B O 1
ATOM 7519 N N . VAL B 1 407 ? 19.453 23.844 11.031 1 94.88 407 VAL B N 1
ATOM 7520 C CA . VAL B 1 407 ? 19.109 22.703 11.867 1 94.88 407 VAL B CA 1
ATOM 7521 C C . VAL B 1 407 ? 20.344 22.25 12.648 1 94.88 407 VAL B C 1
ATOM 7523 O O . VAL B 1 407 ? 21.453 22.688 12.367 1 94.88 407 VAL B O 1
ATOM 7526 N N . PRO B 1 408 ? 20.172 21.375 13.688 1 94.62 408 PRO B N 1
ATOM 7527 C CA . PRO B 1 408 ? 21.328 20.984 14.492 1 94.62 408 PRO B CA 1
ATOM 7528 C C . PRO B 1 408 ? 22.453 20.406 13.648 1 94.62 408 PRO B C 1
ATOM 7530 O O . PRO B 1 408 ? 22.219 19.516 12.828 1 94.62 408 PRO B O 1
ATOM 7533 N N . ALA B 1 409 ? 23.625 20.891 13.875 1 96.56 409 ALA B N 1
ATOM 7534 C CA . ALA B 1 409 ? 24.797 20.422 13.148 1 96.56 409 ALA B CA 1
ATOM 7535 C C . ALA B 1 409 ? 25.141 18.984 13.531 1 96.56 409 ALA B C 1
ATOM 7537 O O . ALA B 1 409 ? 24.781 18.516 14.609 1 96.56 409 ALA B O 1
ATOM 7538 N N . PRO B 1 410 ? 25.859 18.281 12.625 1 98.06 410 PRO B N 1
ATOM 7539 C CA . PRO B 1 410 ? 26.266 16.922 12.945 1 98.06 410 PRO B CA 1
ATOM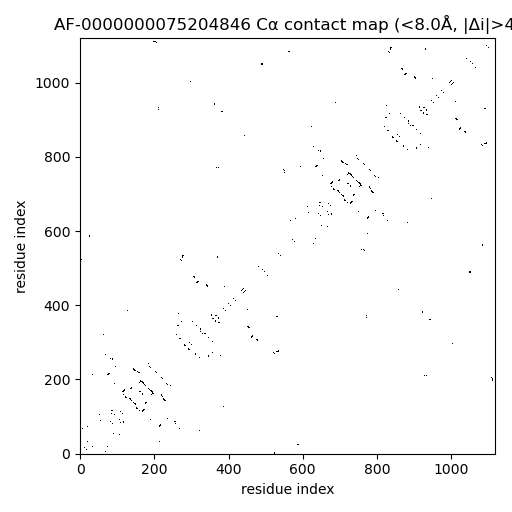 7540 C C . PRO B 1 410 ? 27.203 16.844 14.156 1 98.06 410 PRO B C 1
ATOM 7542 O O . PRO B 1 410 ? 28.109 17.672 14.297 1 98.06 410 PRO B O 1
ATOM 7545 N N . LEU B 1 411 ? 26.984 15.914 15.016 1 97.44 411 LEU B N 1
ATOM 7546 C CA . LEU B 1 411 ? 27.844 15.641 16.141 1 97.44 411 LEU B CA 1
ATOM 7547 C C . LEU B 1 411 ? 29.141 14.969 15.688 1 97.44 411 LEU B C 1
ATOM 7549 O O . LEU B 1 411 ? 30.188 15.148 16.312 1 97.44 411 LEU B O 1
ATOM 7553 N N . TYR B 1 412 ? 29.047 14.18 14.609 1 97.75 412 TYR B N 1
ATOM 7554 C CA . TYR B 1 412 ? 30.172 13.453 14.031 1 97.75 412 TYR B CA 1
ATOM 7555 C C . TYR B 1 412 ? 30.344 13.789 12.555 1 97.75 412 TYR B C 1
ATOM 7557 O O . TYR B 1 412 ? 30.031 12.969 11.688 1 97.75 412 TYR B O 1
ATOM 7565 N N . PRO B 1 413 ? 30.922 14.891 12.25 1 97.81 413 PRO B N 1
ATOM 7566 C CA . PRO B 1 413 ? 30.969 15.391 10.875 1 97.81 413 PRO B CA 1
ATOM 7567 C C . PRO B 1 413 ? 31.703 14.445 9.93 1 97.81 413 PRO B C 1
ATOM 7569 O O . PRO B 1 413 ? 31.516 14.523 8.711 1 97.81 413 PRO B O 1
ATOM 7572 N N . GLN B 1 414 ? 32.531 13.469 10.469 1 97.44 414 GLN B N 1
ATOM 7573 C CA . GLN B 1 414 ? 33.312 12.578 9.617 1 97.44 414 GLN B CA 1
ATOM 7574 C C . GLN B 1 414 ? 32.531 11.281 9.336 1 97.44 414 GLN B C 1
ATOM 7576 O O . GLN B 1 414 ? 32.969 10.469 8.516 1 97.44 414 GLN B O 1
ATOM 7581 N N . SER B 1 415 ? 31.375 11.102 10.016 1 98.19 415 SER B N 1
ATOM 7582 C CA . SER B 1 415 ? 30.594 9.906 9.75 1 98.19 415 SER B CA 1
ATOM 7583 C C . SER B 1 415 ? 30.094 9.875 8.312 1 98.19 415 SER B C 1
ATOM 7585 O O . SER B 1 415 ? 29.953 10.922 7.672 1 98.19 415 SER B O 1
ATOM 7587 N N . LEU B 1 416 ? 29.828 8.695 7.754 1 98.62 416 LEU B N 1
ATOM 7588 C CA . LEU B 1 416 ? 29.344 8.523 6.387 1 98.62 416 LEU B CA 1
ATOM 7589 C C . LEU B 1 416 ? 28.062 9.312 6.164 1 98.62 416 LEU B C 1
ATOM 7591 O O . LEU B 1 416 ? 27.906 9.984 5.141 1 98.62 416 LEU B O 1
ATOM 7595 N N . LEU B 1 417 ? 27.141 9.266 7.098 1 98.81 417 LEU B N 1
ATOM 7596 C CA . LEU B 1 417 ? 25.844 9.906 6.945 1 98.81 417 LEU B CA 1
ATOM 7597 C C . LEU B 1 417 ? 25.969 11.43 6.996 1 98.81 417 LEU B C 1
ATOM 7599 O O . LEU B 1 417 ? 25.266 12.141 6.277 1 98.81 417 LEU B O 1
ATOM 7603 N N . ALA B 1 418 ? 26.875 11.914 7.867 1 98.81 418 ALA B N 1
ATOM 7604 C CA . ALA B 1 418 ? 27.109 13.352 7.926 1 98.81 418 ALA B CA 1
ATOM 7605 C C . ALA B 1 418 ? 27.75 13.859 6.637 1 98.81 418 ALA B C 1
ATOM 7607 O O . ALA B 1 418 ? 27.406 14.938 6.152 1 98.81 418 ALA B O 1
ATOM 7608 N N . GLN B 1 419 ? 28.703 13.109 6.129 1 98.75 419 GLN B N 1
ATOM 7609 C CA . GLN B 1 419 ? 29.344 13.477 4.863 1 98.75 419 GLN B CA 1
ATOM 7610 C C . GLN B 1 419 ? 28.328 13.484 3.723 1 98.75 419 GLN B C 1
ATOM 7612 O O . GLN B 1 419 ? 28.375 14.344 2.848 1 98.75 419 GLN B O 1
ATOM 7617 N N . HIS B 1 420 ? 27.453 12.5 3.738 1 98.88 420 HIS B N 1
ATOM 7618 C CA . HIS B 1 420 ? 26.391 12.438 2.74 1 98.88 420 HIS B CA 1
ATOM 7619 C C . HIS B 1 420 ? 25.484 13.664 2.816 1 98.88 420 HIS B C 1
ATOM 7621 O O . HIS B 1 420 ? 25.203 14.297 1.795 1 98.88 420 HIS B O 1
ATOM 7627 N N . GLU B 1 421 ? 25 13.984 4.035 1 98.81 421 GLU B N 1
ATOM 7628 C CA . GLU B 1 421 ? 24.172 15.172 4.23 1 98.81 421 GLU B CA 1
ATOM 7629 C C . GLU B 1 421 ? 24.859 16.422 3.689 1 98.81 421 GLU B C 1
ATOM 7631 O O . GLU B 1 421 ? 24.266 17.188 2.92 1 98.81 421 GLU B O 1
ATOM 7636 N N . LYS B 1 422 ? 26.094 16.578 4.094 1 98.5 422 LYS B N 1
ATOM 7637 C CA . LYS B 1 422 ? 26.875 17.734 3.643 1 98.5 422 LYS B CA 1
ATOM 7638 C C . LYS B 1 422 ? 27 17.75 2.121 1 98.5 422 LYS B C 1
ATOM 7640 O O . LYS B 1 422 ? 26.781 18.797 1.487 1 98.5 422 LYS B O 1
ATOM 7645 N N . GLY B 1 423 ? 27.328 16.594 1.55 1 98.56 423 GLY B N 1
ATOM 7646 C CA . GLY B 1 423 ? 27.562 16.5 0.118 1 98.56 423 GLY B CA 1
ATOM 7647 C C . GLY B 1 423 ? 26.344 16.828 -0.714 1 98.56 423 GLY B C 1
ATOM 7648 O O . GLY B 1 423 ? 26.438 17.594 -1.682 1 98.56 423 GLY B O 1
ATOM 7649 N N . VAL B 1 424 ? 25.219 16.297 -0.365 1 98.5 424 VAL B N 1
ATOM 7650 C CA . VAL B 1 424 ? 24.016 16.484 -1.18 1 98.5 424 VAL B CA 1
ATOM 7651 C C . VAL B 1 424 ? 23.531 17.922 -1.041 1 98.5 424 VAL B C 1
ATOM 7653 O O . VAL B 1 424 ? 22.969 18.5 -1.982 1 98.5 424 VAL B O 1
ATOM 7656 N N . PHE B 1 425 ? 23.688 18.562 0.132 1 98.31 425 PHE B N 1
ATOM 7657 C CA . PHE B 1 425 ? 23.312 19.953 0.289 1 98.31 425 PHE B CA 1
ATOM 7658 C C . PHE B 1 425 ? 24.266 20.859 -0.505 1 98.31 425 PHE B C 1
ATOM 7660 O O . PHE B 1 425 ? 23.828 21.859 -1.085 1 98.31 425 PHE B O 1
ATOM 7667 N N . GLU B 1 426 ? 25.547 20.516 -0.468 1 98.06 426 GLU B N 1
ATOM 7668 C CA . GLU B 1 426 ? 26.5 21.297 -1.249 1 98.06 426 GLU B CA 1
ATOM 7669 C C . GLU B 1 426 ? 26.172 21.25 -2.738 1 98.06 426 GLU B C 1
ATOM 7671 O O . GLU B 1 426 ? 26.25 22.266 -3.432 1 98.06 426 GLU B O 1
ATOM 7676 N N . GLU B 1 427 ? 25.781 20.094 -3.197 1 97.94 427 GLU B N 1
ATOM 7677 C CA . GLU B 1 427 ? 25.391 19.938 -4.594 1 97.94 427 GLU B CA 1
ATOM 7678 C C . GLU B 1 427 ? 24.188 20.812 -4.926 1 97.94 427 GLU B C 1
ATOM 7680 O O . GLU B 1 427 ? 24.188 21.516 -5.941 1 97.94 427 GLU B O 1
ATOM 7685 N N . CYS B 1 428 ? 23.172 20.812 -4.09 1 98.12 428 CYS B N 1
ATOM 7686 C CA . CYS B 1 428 ? 21.953 21.578 -4.352 1 98.12 428 CYS B CA 1
ATOM 7687 C C . CYS B 1 428 ? 22.188 23.062 -4.199 1 98.12 428 CYS B C 1
ATOM 7689 O O . CYS B 1 428 ? 21.594 23.875 -4.91 1 98.12 428 CYS B O 1
ATOM 7691 N N . ARG B 1 429 ? 23.078 23.438 -3.279 1 97.62 429 ARG B N 1
ATOM 7692 C CA . ARG B 1 429 ? 23.438 24.859 -3.152 1 97.62 429 ARG B CA 1
ATOM 7693 C C . ARG B 1 429 ? 24.141 25.359 -4.41 1 97.62 429 ARG B C 1
ATOM 7695 O O . ARG B 1 429 ? 23.922 26.484 -4.836 1 97.62 429 ARG B O 1
ATOM 7702 N N . ALA B 1 430 ? 25.016 24.531 -4.93 1 97.25 430 ALA B N 1
ATOM 7703 C CA . ALA B 1 430 ? 25.703 24.906 -6.164 1 97.25 430 ALA B CA 1
ATOM 7704 C C . ALA B 1 430 ? 24.719 25.078 -7.312 1 97.25 430 ALA B C 1
ATOM 7706 O O . ALA B 1 430 ? 24.844 26.031 -8.102 1 97.25 430 ALA B O 1
ATOM 7707 N N . LEU B 1 431 ? 23.781 24.203 -7.406 1 96.75 431 LEU B N 1
ATOM 7708 C CA . LEU B 1 431 ? 22.75 24.297 -8.438 1 96.75 431 LEU B CA 1
ATOM 7709 C C . LEU B 1 431 ? 21.875 25.531 -8.219 1 96.75 431 LEU B C 1
ATOM 7711 O O . LEU B 1 431 ? 21.516 26.219 -9.172 1 96.75 431 LEU B O 1
ATOM 7715 N N . ALA B 1 432 ? 21.547 25.734 -6.961 1 96.62 432 ALA B N 1
ATOM 7716 C CA . ALA B 1 432 ? 20.734 26.906 -6.625 1 96.62 432 ALA B CA 1
ATOM 7717 C C . ALA B 1 432 ? 21.453 28.203 -6.992 1 96.62 432 ALA B C 1
ATOM 7719 O O . ALA B 1 432 ? 20.812 29.156 -7.445 1 96.62 432 ALA B O 1
ATOM 7720 N N . LYS B 1 433 ? 22.703 28.25 -6.77 1 96 433 LYS B N 1
ATOM 7721 C CA . LYS B 1 433 ? 23.5 29.422 -7.129 1 96 433 LYS B CA 1
ATOM 7722 C C . LYS B 1 433 ? 23.578 29.578 -8.641 1 96 433 LYS B C 1
ATOM 7724 O O . LYS B 1 433 ? 23.5 30.703 -9.156 1 96 433 LYS B O 1
ATOM 7729 N N . LYS B 1 434 ? 23.672 28.531 -9.289 1 95.94 434 LYS B N 1
ATOM 7730 C CA . LYS B 1 434 ? 23.828 28.531 -10.742 1 95.94 434 LYS B CA 1
ATOM 7731 C C . LYS B 1 434 ? 22.547 29 -11.43 1 95.94 434 LYS B C 1
ATOM 7733 O O . LYS B 1 434 ? 22.609 29.766 -12.398 1 95.94 434 LYS B O 1
ATOM 7738 N N . TYR B 1 435 ? 21.375 28.562 -10.992 1 94.62 435 TYR B N 1
ATOM 7739 C CA . TYR B 1 435 ? 20.141 28.766 -11.734 1 94.62 435 TYR B CA 1
ATOM 7740 C C . TYR B 1 435 ? 19.281 29.844 -11.086 1 94.62 435 TYR B C 1
ATOM 7742 O O . TYR B 1 435 ? 18.469 30.484 -11.758 1 94.62 435 TYR B O 1
ATOM 7750 N N . GLY B 1 436 ? 19.438 30.047 -9.781 1 91.19 436 GLY B N 1
ATOM 7751 C CA . GLY B 1 436 ? 18.562 30.938 -9.047 1 91.19 436 GLY B CA 1
ATOM 7752 C C . GLY B 1 436 ? 17.281 30.281 -8.57 1 91.19 436 GLY B C 1
ATOM 7753 O O . GLY B 1 436 ? 16.766 29.359 -9.219 1 91.19 436 GLY B O 1
ATOM 7754 N N . PRO B 1 437 ? 16.719 30.703 -7.531 1 86.06 437 PRO B N 1
ATOM 7755 C CA . PRO B 1 437 ? 15.609 30.016 -6.855 1 86.06 437 PRO B CA 1
ATOM 7756 C C . PRO B 1 437 ? 14.305 30.078 -7.645 1 86.06 437 PRO B C 1
ATOM 7758 O O . PRO B 1 437 ? 13.398 29.281 -7.414 1 86.06 437 PRO B O 1
ATOM 7761 N N . ARG B 1 438 ? 14.094 30.922 -8.633 1 86.88 438 ARG B N 1
ATOM 7762 C CA . ARG B 1 438 ? 12.836 31.078 -9.344 1 86.88 438 ARG B CA 1
ATOM 7763 C C . ARG B 1 438 ? 12.938 30.562 -10.773 1 86.88 438 ARG B C 1
ATOM 7765 O O . ARG B 1 438 ? 12.008 30.703 -11.562 1 86.88 438 ARG B O 1
ATOM 7772 N N . SER B 1 439 ? 13.969 29.922 -11.016 1 92.56 439 SER B N 1
ATOM 7773 C CA . SER B 1 439 ? 14.18 29.422 -12.375 1 92.56 439 SER B CA 1
ATOM 7774 C C . SER B 1 439 ? 13.484 28.078 -12.578 1 92.56 439 SER B C 1
ATOM 7776 O O . SER B 1 439 ? 13.195 27.375 -11.617 1 92.56 439 SER B O 1
ATOM 7778 N N . THR B 1 440 ? 13.195 27.812 -13.812 1 93.38 440 THR B N 1
ATOM 7779 C CA . THR B 1 440 ? 12.648 26.5 -14.164 1 93.38 440 THR B CA 1
ATOM 7780 C C . THR B 1 440 ? 13.641 25.391 -13.836 1 93.38 440 THR B C 1
ATOM 7782 O O . THR B 1 440 ? 13.25 24.297 -13.445 1 93.38 440 THR B O 1
ATOM 7785 N N . GLN B 1 441 ? 14.93 25.672 -14.008 1 94.75 441 GLN B N 1
ATOM 7786 C CA . GLN B 1 441 ? 15.969 24.703 -13.719 1 94.75 441 GLN B CA 1
ATOM 7787 C C . GLN B 1 441 ? 16.016 24.359 -12.227 1 94.75 441 GLN B C 1
ATOM 7789 O O . GLN B 1 441 ? 16.25 23.219 -11.844 1 94.75 441 GLN B O 1
ATOM 7794 N N . TYR B 1 442 ? 15.812 25.359 -11.406 1 95.19 442 TYR B N 1
ATOM 7795 C CA . TYR B 1 442 ? 15.727 25.109 -9.969 1 95.19 442 TYR B CA 1
ATOM 7796 C C . TYR B 1 442 ? 14.609 24.125 -9.656 1 95.19 442 TYR B C 1
ATOM 7798 O O . TYR B 1 442 ? 14.812 23.156 -8.922 1 95.19 442 TYR B O 1
ATOM 7806 N N . ALA B 1 443 ? 13.445 24.359 -10.242 1 94.81 443 ALA B N 1
ATOM 7807 C CA . ALA B 1 443 ? 12.281 23.5 -10.039 1 94.81 443 ALA B CA 1
ATOM 7808 C C . ALA B 1 443 ? 12.539 22.094 -10.562 1 94.81 443 ALA B C 1
ATOM 7810 O O . ALA B 1 443 ? 12.094 21.109 -9.969 1 94.81 443 ALA B O 1
ATOM 7811 N N . ASP B 1 444 ? 13.281 22.016 -11.656 1 96.19 444 ASP B N 1
ATOM 7812 C CA . ASP B 1 444 ? 13.484 20.75 -12.336 1 96.19 444 ASP B CA 1
ATOM 7813 C C . ASP B 1 444 ? 14.531 19.906 -11.617 1 96.19 444 ASP B C 1
ATOM 7815 O O . ASP B 1 444 ? 14.398 18.672 -11.531 1 96.19 444 ASP B O 1
ATOM 7819 N N . TYR B 1 445 ? 15.586 20.516 -11.078 1 96.31 445 TYR B N 1
ATOM 7820 C CA . TYR B 1 445 ? 16.734 19.75 -10.609 1 96.31 445 TYR B CA 1
ATOM 7821 C C . TYR B 1 445 ? 16.766 19.672 -9.094 1 96.31 445 TYR B C 1
ATOM 7823 O O . TYR B 1 445 ? 17.344 18.75 -8.516 1 96.31 445 TYR B O 1
ATOM 7831 N N . ILE B 1 446 ? 16.188 20.656 -8.438 1 97.19 446 ILE B N 1
ATOM 7832 C CA . ILE B 1 446 ? 16.359 20.734 -6.992 1 97.19 446 ILE B CA 1
ATOM 7833 C C . ILE B 1 446 ? 15.102 20.25 -6.285 1 97.19 446 ILE B C 1
ATOM 7835 O O . ILE B 1 446 ? 15.164 19.453 -5.355 1 97.19 446 ILE B O 1
ATOM 7839 N N . LEU B 1 447 ? 13.867 20.672 -6.711 1 96.69 447 LEU B N 1
ATOM 7840 C CA . LEU B 1 447 ? 12.633 20.375 -5.988 1 96.69 447 LEU B CA 1
ATOM 7841 C C . LEU B 1 447 ? 12.391 18.875 -5.914 1 96.69 447 LEU B C 1
ATOM 7843 O O . LEU B 1 447 ? 11.969 18.359 -4.871 1 96.69 447 LEU B O 1
ATOM 7847 N N . PRO B 1 448 ? 12.703 18.125 -6.973 1 96.56 448 PRO B N 1
ATOM 7848 C CA . PRO B 1 448 ? 12.508 16.672 -6.879 1 96.56 448 PRO B CA 1
ATOM 7849 C C . PRO B 1 448 ? 13.477 16.016 -5.898 1 96.56 448 PRO B C 1
ATOM 7851 O O . PRO B 1 448 ? 13.281 14.852 -5.527 1 96.56 448 PRO B O 1
ATOM 7854 N N . ARG B 1 449 ? 14.508 16.719 -5.465 1 97.94 449 ARG B N 1
ATOM 7855 C CA . ARG B 1 449 ? 15.5 16.172 -4.539 1 97.94 449 ARG B CA 1
ATOM 7856 C C . ARG B 1 449 ? 15.172 16.562 -3.098 1 97.94 449 ARG B C 1
ATOM 7858 O O . ARG B 1 449 ? 15.836 16.109 -2.164 1 97.94 449 ARG B O 1
ATOM 7865 N N . SER B 1 450 ? 14.141 17.344 -2.889 1 98.44 450 SER B N 1
ATOM 7866 C CA . SER B 1 450 ? 13.867 17.984 -1.604 1 98.44 450 SER B CA 1
ATOM 7867 C C . SER B 1 450 ? 13.617 16.953 -0.515 1 98.44 450 SER B C 1
ATOM 7869 O O . SER B 1 450 ? 14.148 17.062 0.592 1 98.44 450 SER B O 1
ATOM 7871 N N . LYS B 1 451 ? 12.805 15.992 -0.79 1 98.31 451 LYS B N 1
ATOM 7872 C CA . LYS B 1 451 ? 12.531 14.977 0.216 1 98.31 451 LYS B CA 1
ATOM 7873 C C . LYS B 1 451 ? 13.805 14.219 0.593 1 98.31 451 LYS B C 1
ATOM 7875 O O . LYS B 1 451 ? 14.023 13.906 1.767 1 98.31 451 LYS B O 1
ATOM 7880 N N . ASP B 1 452 ? 14.648 13.898 -0.39 1 98.44 452 ASP B N 1
ATOM 7881 C CA . ASP B 1 452 ? 15.906 13.195 -0.139 1 98.44 452 ASP B CA 1
ATOM 7882 C C . ASP B 1 452 ? 16.844 14.031 0.728 1 98.44 452 ASP B C 1
ATOM 7884 O O . ASP B 1 452 ? 17.562 13.5 1.566 1 98.44 452 ASP B O 1
ATOM 7888 N N . LEU B 1 453 ? 16.844 15.352 0.456 1 98.69 453 LEU B N 1
ATOM 7889 C CA . LEU B 1 453 ? 17.656 16.25 1.266 1 98.69 453 LEU B CA 1
ATOM 7890 C C . LEU B 1 453 ? 17.234 16.203 2.729 1 98.69 453 LEU B C 1
ATOM 7892 O O . LEU B 1 453 ? 18.078 16.078 3.623 1 98.69 453 LEU B O 1
ATOM 7896 N N . VAL B 1 454 ? 15.945 16.281 2.906 1 98.81 454 VAL B N 1
ATOM 7897 C CA . VAL B 1 454 ? 15.391 16.281 4.258 1 98.81 454 VAL B CA 1
ATOM 7898 C C . VAL B 1 454 ? 15.656 14.93 4.926 1 98.81 454 VAL B C 1
ATOM 7900 O O . VAL B 1 454 ? 16 14.875 6.109 1 98.81 454 VAL B O 1
ATOM 7903 N N . GLU B 1 455 ? 15.547 13.867 4.195 1 98.81 455 GLU B N 1
ATOM 7904 C CA . GLU B 1 455 ? 15.805 12.539 4.73 1 98.81 455 GLU B CA 1
ATOM 7905 C C . GLU B 1 455 ? 17.281 12.367 5.105 1 98.81 455 GLU B C 1
ATOM 7907 O O . GLU B 1 455 ? 17.594 11.68 6.074 1 98.81 455 GLU B O 1
ATOM 7912 N N . ALA B 1 456 ? 18.156 12.977 4.32 1 98.88 456 ALA B N 1
ATOM 7913 C CA . ALA B 1 456 ? 19.578 12.906 4.641 1 98.88 456 ALA B CA 1
ATOM 7914 C C . ALA B 1 456 ? 19.844 13.477 6.031 1 98.88 456 ALA B C 1
ATOM 7916 O O . ALA B 1 456 ? 20.609 12.891 6.809 1 98.88 456 ALA B O 1
ATOM 7917 N N . ILE B 1 457 ? 19.25 14.641 6.336 1 98.88 457 ILE B N 1
ATOM 7918 C CA . ILE B 1 457 ? 19.375 15.234 7.664 1 98.88 457 ILE B CA 1
ATOM 7919 C C . ILE B 1 457 ? 18.828 14.266 8.711 1 98.88 457 ILE B C 1
ATOM 7921 O O . ILE B 1 457 ? 19.469 14.023 9.734 1 98.88 457 ILE B O 1
ATOM 7925 N N . GLY B 1 458 ? 17.641 13.727 8.406 1 98.88 458 GLY B N 1
ATOM 7926 C CA . GLY B 1 458 ? 16.969 12.836 9.344 1 98.88 458 GLY B CA 1
ATOM 7927 C C . GLY B 1 458 ? 17.766 11.578 9.633 1 98.88 458 GLY B C 1
ATOM 7928 O O . GLY B 1 458 ? 17.828 11.125 10.781 1 98.88 458 GLY B O 1
ATOM 7929 N N . HIS B 1 459 ? 18.344 10.953 8.625 1 98.88 459 HIS B N 1
ATOM 7930 C CA . HIS B 1 459 ? 19.141 9.742 8.805 1 98.88 459 HIS B CA 1
ATOM 7931 C C . HIS B 1 459 ? 20.359 10.008 9.695 1 98.88 459 HIS B C 1
ATOM 7933 O O . HIS B 1 459 ? 20.672 9.211 10.578 1 98.88 459 HIS B O 1
ATOM 7939 N N . ARG B 1 460 ? 21.016 11.102 9.391 1 98.88 460 ARG B N 1
ATOM 7940 C CA . ARG B 1 460 ? 22.156 11.477 10.203 1 98.88 460 ARG B CA 1
ATOM 7941 C C . ARG B 1 460 ? 21.734 11.719 11.648 1 98.88 460 ARG B C 1
ATOM 7943 O O . ARG B 1 460 ? 22.359 11.188 12.578 1 98.88 460 ARG B O 1
ATOM 7950 N N . MET B 1 461 ? 20.672 12.461 11.875 1 98.81 461 MET B N 1
ATOM 7951 C CA . MET B 1 461 ? 20.188 12.773 13.219 1 98.81 461 MET B CA 1
ATOM 7952 C C . MET B 1 461 ? 19.75 11.508 13.945 1 98.81 461 MET B C 1
ATOM 7954 O O . MET B 1 461 ? 20 11.352 15.148 1 98.81 461 MET B O 1
ATOM 7958 N N . ALA B 1 462 ? 19.094 10.609 13.242 1 98.88 462 ALA B N 1
ATOM 7959 C CA . ALA B 1 462 ? 18.625 9.359 13.836 1 98.88 462 ALA B CA 1
ATOM 7960 C C . ALA B 1 462 ? 19.797 8.508 14.312 1 98.88 462 ALA B C 1
ATOM 7962 O O . ALA B 1 462 ? 19.766 7.965 15.422 1 98.88 462 ALA B O 1
ATOM 7963 N N . HIS B 1 463 ? 20.781 8.352 13.469 1 98.81 463 HIS B N 1
ATOM 7964 C CA . HIS B 1 463 ? 21.953 7.566 13.836 1 98.81 463 HIS B CA 1
ATOM 7965 C C . HIS B 1 463 ? 22.672 8.172 15.039 1 98.81 463 HIS B C 1
ATOM 7967 O O . HIS B 1 463 ? 23.078 7.453 15.945 1 98.81 463 HIS B O 1
ATOM 7973 N N . GLU B 1 464 ? 22.828 9.492 15.031 1 98.69 464 GLU B N 1
ATOM 7974 C CA . GLU B 1 464 ? 23.469 10.188 16.141 1 98.69 464 GLU B CA 1
ATOM 7975 C C . GLU B 1 464 ? 22.672 10.023 17.438 1 98.69 464 GLU B C 1
ATOM 7977 O O . GLU B 1 464 ? 23.25 9.859 18.516 1 98.69 464 GLU B O 1
ATOM 7982 N N . SER B 1 465 ? 21.344 10.133 17.297 1 98.62 465 SER B N 1
ATOM 7983 C CA . SER B 1 465 ? 20.484 9.922 18.453 1 98.62 465 SER B CA 1
ATOM 7984 C C . SER B 1 465 ? 20.641 8.508 19 1 98.62 465 SER B C 1
ATOM 7986 O O . SER B 1 465 ? 20.625 8.305 20.219 1 98.62 465 SER B O 1
ATOM 7988 N N . ALA B 1 466 ? 20.766 7.539 18.109 1 98.62 466 ALA B N 1
ATOM 7989 C CA . ALA B 1 466 ? 20.969 6.148 18.516 1 98.62 466 ALA B CA 1
ATOM 7990 C C . ALA B 1 466 ? 22.25 5.988 19.328 1 98.62 466 ALA B C 1
ATOM 7992 O O . ALA B 1 466 ? 22.25 5.293 20.344 1 98.62 466 ALA B O 1
ATOM 7993 N N . VAL B 1 467 ? 23.281 6.621 18.859 1 97.5 467 VAL B N 1
ATOM 7994 C CA . VAL B 1 467 ? 24.547 6.57 19.562 1 97.5 467 VAL B CA 1
ATOM 7995 C C . VAL B 1 467 ? 24.406 7.242 20.938 1 97.5 467 VAL B C 1
ATOM 7997 O O . VAL B 1 467 ? 24.844 6.691 21.953 1 97.5 467 VAL B O 1
ATOM 8000 N N . ALA B 1 468 ? 23.812 8.406 20.953 1 97.5 468 ALA B N 1
ATOM 8001 C CA . ALA B 1 468 ? 23.656 9.188 22.172 1 97.5 468 ALA B CA 1
ATOM 8002 C C . ALA B 1 468 ? 22.828 8.43 23.203 1 97.5 468 ALA B C 1
ATOM 8004 O O . ALA B 1 468 ? 23.078 8.547 24.406 1 97.5 468 ALA B O 1
ATOM 8005 N N . GLU B 1 469 ? 21.844 7.691 22.766 1 97.69 469 GLU B N 1
ATOM 8006 C CA . GLU B 1 469 ? 20.938 6.977 23.656 1 97.69 469 GLU B CA 1
ATOM 8007 C C . GLU B 1 469 ? 21.406 5.547 23.891 1 97.69 469 GLU B C 1
ATOM 8009 O O . GLU B 1 469 ? 20.672 4.73 24.469 1 97.69 469 GLU B O 1
ATOM 8014 N N . HIS B 1 470 ? 22.562 5.184 23.438 1 97.94 470 HIS B N 1
ATOM 8015 C CA . HIS B 1 470 ? 23.219 3.902 23.672 1 97.94 470 HIS B CA 1
ATOM 8016 C C . HIS B 1 470 ? 22.406 2.748 23.094 1 97.94 470 HIS B C 1
ATOM 8018 O O . HIS B 1 470 ? 22.25 1.717 23.75 1 97.94 470 HIS B O 1
ATOM 8024 N N . VAL B 1 471 ? 21.812 2.99 21.984 1 98.38 471 VAL B N 1
ATOM 8025 C CA . VAL B 1 471 ? 21.25 1.879 21.219 1 98.38 471 VAL B CA 1
ATOM 8026 C C . VAL B 1 471 ? 22.344 0.87 20.906 1 98.38 471 VAL B C 1
ATOM 8028 O O . VAL B 1 471 ? 23.484 1.252 20.609 1 98.38 471 VAL B O 1
ATOM 8031 N N . PRO B 1 472 ? 22 -0.502 21 1 98.06 472 PRO B N 1
ATOM 8032 C CA . PRO B 1 472 ? 23.047 -1.478 20.656 1 98.06 472 PRO B CA 1
ATOM 8033 C C . PRO B 1 472 ? 23.703 -1.188 19.312 1 98.06 472 PRO B C 1
ATOM 8035 O O . PRO B 1 472 ? 23.016 -0.917 18.328 1 98.06 472 PRO B O 1
ATOM 8038 N N . GLN B 1 473 ? 25.031 -1.229 19.297 1 98.12 473 GLN B N 1
ATOM 8039 C CA . GLN B 1 473 ? 25.812 -0.851 18.125 1 98.12 473 GLN B CA 1
ATOM 8040 C C . GLN B 1 473 ? 25.391 -1.654 16.891 1 98.12 473 GLN B C 1
ATOM 8042 O O . GLN B 1 473 ? 25.359 -1.125 15.781 1 98.12 473 GLN B O 1
ATOM 8047 N N . ILE B 1 474 ? 25.094 -2.904 17.156 1 98.25 474 ILE B N 1
ATOM 8048 C CA . ILE B 1 474 ? 24.703 -3.795 16.078 1 98.25 474 ILE B CA 1
ATOM 8049 C C . ILE B 1 474 ? 23.453 -3.252 15.391 1 98.25 474 ILE B C 1
ATOM 8051 O O . ILE B 1 474 ? 23.344 -3.271 14.164 1 98.25 474 ILE B O 1
ATOM 8055 N N . LEU B 1 475 ? 22.453 -2.777 16.125 1 98.69 475 LEU B N 1
ATOM 8056 C CA . LEU B 1 475 ? 21.219 -2.209 15.586 1 98.69 475 LEU B CA 1
ATOM 8057 C C . LEU B 1 475 ? 21.5 -0.893 14.867 1 98.69 475 LEU B C 1
ATOM 8059 O O . LEU B 1 475 ? 20.922 -0.618 13.812 1 98.69 475 LEU B O 1
ATOM 8063 N N . ALA B 1 476 ? 22.391 -0.086 15.43 1 98.62 476 ALA B N 1
ATOM 8064 C CA . ALA B 1 476 ? 22.797 1.159 14.781 1 98.62 476 ALA B CA 1
ATOM 8065 C C . ALA B 1 476 ? 23.5 0.885 13.453 1 98.62 476 ALA B C 1
ATOM 8067 O O . ALA B 1 476 ? 23.359 1.655 12.5 1 98.62 476 ALA B O 1
ATOM 8068 N N . ASP B 1 477 ? 24.266 -0.203 13.406 1 98.5 477 ASP B N 1
ATOM 8069 C CA . ASP B 1 477 ? 24.953 -0.594 12.18 1 98.5 477 ASP B CA 1
ATOM 8070 C C . ASP B 1 477 ? 23.953 -0.994 11.094 1 98.5 477 ASP B C 1
ATOM 8072 O O . ASP B 1 477 ? 24.125 -0.647 9.922 1 98.5 477 ASP B O 1
ATOM 8076 N N . ILE B 1 478 ? 22.953 -1.785 11.5 1 98.75 478 ILE B N 1
ATOM 8077 C CA . ILE B 1 478 ? 21.906 -2.164 10.547 1 98.75 478 ILE B CA 1
ATOM 8078 C C . ILE B 1 478 ? 21.25 -0.91 9.992 1 98.75 478 ILE B C 1
ATOM 8080 O O . ILE B 1 478 ? 21.016 -0.806 8.789 1 98.75 478 ILE B O 1
ATOM 8084 N N . TYR B 1 479 ? 20.938 0.038 10.844 1 98.88 479 TYR B N 1
ATOM 8085 C CA . TYR B 1 479 ? 20.281 1.274 10.414 1 98.88 479 TYR B CA 1
ATOM 8086 C C . TYR B 1 479 ? 21.188 2.061 9.469 1 98.88 479 TYR B C 1
ATOM 8088 O O . TYR B 1 479 ? 20.703 2.645 8.492 1 98.88 479 TYR B O 1
ATOM 8096 N N . GLU B 1 480 ? 22.453 2.131 9.812 1 98.75 480 GLU B N 1
ATOM 8097 C CA . GLU B 1 480 ? 23.406 2.859 8.977 1 98.75 480 GLU B CA 1
ATOM 8098 C C . GLU B 1 480 ? 23.453 2.283 7.562 1 98.75 480 GLU B C 1
ATOM 8100 O O . GLU B 1 480 ? 23.422 3.029 6.582 1 98.75 480 GLU B O 1
ATOM 8105 N N . VAL B 1 481 ? 23.5 0.961 7.484 1 98.62 481 VAL B N 1
ATOM 8106 C CA . VAL B 1 481 ? 23.531 0.309 6.18 1 98.62 481 VAL B CA 1
ATOM 8107 C C . VAL B 1 481 ? 22.25 0.624 5.418 1 98.62 481 VAL B C 1
ATOM 8109 O O . VAL B 1 481 ? 22.281 0.906 4.219 1 98.62 481 VAL B O 1
ATOM 8112 N N . PHE B 1 482 ? 21.156 0.548 6.121 1 98.38 482 PHE B N 1
ATOM 8113 C CA . PHE B 1 482 ? 19.875 0.881 5.523 1 98.38 482 PHE B CA 1
ATOM 8114 C C . PHE B 1 482 ? 19.891 2.289 4.941 1 98.38 482 PHE B C 1
ATOM 8116 O O . PHE B 1 482 ? 19.5 2.496 3.789 1 98.38 482 PHE B O 1
ATOM 8123 N N . ALA B 1 483 ? 20.344 3.279 5.727 1 98.69 483 ALA B N 1
ATOM 8124 C CA . ALA B 1 483 ? 20.375 4.68 5.316 1 98.69 483 ALA B CA 1
ATOM 8125 C C . ALA B 1 483 ? 21.312 4.883 4.125 1 98.69 483 ALA B C 1
ATOM 8127 O O . ALA B 1 483 ? 20.984 5.645 3.207 1 98.69 483 ALA B O 1
ATOM 8128 N N . ILE B 1 484 ? 22.422 4.207 4.148 1 98.69 484 ILE B N 1
ATOM 8129 C CA . ILE B 1 484 ? 23.406 4.293 3.062 1 98.69 484 ILE B CA 1
ATOM 8130 C C . ILE B 1 484 ? 22.766 3.793 1.765 1 98.69 484 ILE B C 1
ATOM 8132 O O . ILE B 1 484 ? 22.922 4.414 0.711 1 98.69 484 ILE B O 1
ATOM 8136 N N . LYS B 1 485 ? 22.031 2.75 1.861 1 98 485 LYS B N 1
ATOM 8137 C CA . LYS B 1 485 ? 21.438 2.121 0.684 1 98 485 LYS B CA 1
ATOM 8138 C C . LYS B 1 485 ? 20.359 3.01 0.07 1 98 485 LYS B C 1
ATOM 8140 O O . LYS B 1 485 ? 19.984 2.832 -1.093 1 98 485 LYS B O 1
ATOM 8145 N N . LYS B 1 486 ? 19.859 3.984 0.817 1 97.56 486 LYS B N 1
ATOM 8146 C CA . LYS B 1 486 ? 18.844 4.906 0.301 1 97.56 486 LYS B CA 1
ATOM 8147 C C . LYS B 1 486 ? 19.438 5.824 -0.764 1 97.56 486 LYS B C 1
ATOM 8149 O O . LYS B 1 486 ? 18.703 6.379 -1.588 1 97.56 486 LYS B O 1
ATOM 8154 N N . ASP B 1 487 ? 20.688 6.004 -0.749 1 98 487 ASP B N 1
ATOM 8155 C CA . ASP B 1 487 ? 21.359 6.828 -1.742 1 98 487 ASP B CA 1
ATOM 8156 C C . ASP B 1 487 ? 22.75 6.273 -2.066 1 98 487 ASP B C 1
ATOM 8158 O O . ASP B 1 487 ? 23.75 6.992 -1.997 1 98 487 ASP B O 1
ATOM 8162 N N . ILE B 1 488 ? 22.734 5.012 -2.428 1 97.94 488 ILE B N 1
ATOM 8163 C CA . ILE B 1 488 ? 23.969 4.262 -2.664 1 97.94 488 ILE B CA 1
ATOM 8164 C C . ILE B 1 488 ? 24.812 4.973 -3.725 1 97.94 488 ILE B C 1
ATOM 8166 O O . ILE B 1 488 ? 26.031 5 -3.635 1 97.94 488 ILE B O 1
ATOM 8170 N N . GLY B 1 489 ? 24.156 5.586 -4.707 1 98.06 489 GLY B N 1
ATOM 8171 C CA . GLY B 1 489 ? 24.859 6.25 -5.793 1 98.06 489 GLY B CA 1
ATOM 8172 C C . GLY B 1 489 ? 25.781 7.355 -5.316 1 98.06 489 GLY B C 1
ATOM 8173 O O . GLY B 1 489 ? 26.891 7.512 -5.828 1 98.06 489 GLY B O 1
ATOM 8174 N N . TRP B 1 490 ? 25.312 8.086 -4.336 1 98.5 490 TRP B N 1
ATOM 8175 C CA . TRP B 1 490 ? 26.125 9.188 -3.846 1 98.5 490 TRP B CA 1
ATOM 8176 C C . TRP B 1 490 ? 27.406 8.672 -3.193 1 98.5 490 TRP B C 1
ATOM 8178 O O . TRP B 1 490 ? 28.5 9.203 -3.434 1 98.5 490 TRP B O 1
ATOM 8188 N N . TYR B 1 491 ? 27.344 7.688 -2.381 1 98.62 491 TYR B N 1
ATOM 8189 C CA . TYR B 1 491 ? 28.484 7.156 -1.648 1 98.62 491 TYR B CA 1
ATOM 8190 C C . TYR B 1 491 ? 29.531 6.582 -2.604 1 98.62 491 TYR B C 1
ATOM 8192 O O . TYR B 1 491 ? 30.734 6.688 -2.357 1 98.62 491 TYR B O 1
ATOM 8200 N N . LEU B 1 492 ? 29 5.93 -3.646 1 98.38 492 LEU B N 1
ATOM 8201 C CA . LEU B 1 492 ? 29.891 5.352 -4.641 1 98.38 492 LEU B CA 1
ATOM 8202 C C . LEU B 1 492 ? 30.594 6.445 -5.434 1 98.38 492 LEU B C 1
ATOM 8204 O O . LEU B 1 492 ? 31.812 6.375 -5.641 1 98.38 492 LEU B O 1
ATOM 8208 N N . GLU B 1 493 ? 29.844 7.41 -5.887 1 97.69 493 GLU B N 1
ATOM 8209 C CA . GLU B 1 493 ? 30.422 8.492 -6.672 1 97.69 493 GLU B CA 1
ATOM 8210 C C . GLU B 1 493 ? 31.391 9.328 -5.832 1 97.69 493 GLU B C 1
ATOM 8212 O O . GLU B 1 493 ? 32.375 9.852 -6.348 1 97.69 493 GLU B O 1
ATOM 8217 N N . ALA B 1 494 ? 31.156 9.453 -4.531 1 97.62 494 ALA B N 1
ATOM 8218 C CA . ALA B 1 494 ? 32.031 10.18 -3.611 1 97.62 494 ALA B CA 1
ATOM 8219 C C . ALA B 1 494 ? 33.281 9.383 -3.299 1 97.62 494 ALA B C 1
ATOM 8221 O O . ALA B 1 494 ? 34.219 9.914 -2.697 1 97.62 494 ALA B O 1
ATOM 8222 N N . GLY B 1 495 ? 33.344 8.141 -3.668 1 97.44 495 GLY B N 1
ATOM 8223 C CA . GLY B 1 495 ? 34.5 7.305 -3.453 1 97.44 495 GLY B CA 1
ATOM 8224 C C . GLY B 1 495 ? 34.625 6.801 -2.027 1 97.44 495 GLY B C 1
ATOM 8225 O O . GLY B 1 495 ? 35.719 6.395 -1.597 1 97.44 495 GLY B O 1
ATOM 8226 N N . LEU B 1 496 ? 33.5 6.84 -1.333 1 98.19 496 LEU B N 1
ATOM 8227 C CA . LEU B 1 496 ? 33.531 6.484 0.082 1 98.19 496 LEU B CA 1
ATOM 8228 C C . LEU B 1 496 ? 33.281 4.996 0.278 1 98.19 496 LEU B C 1
ATOM 8230 O O . LEU B 1 496 ? 33.75 4.402 1.253 1 98.19 496 LEU B O 1
ATOM 8234 N N . LEU B 1 497 ? 32.438 4.414 -0.589 1 98.44 497 LEU B N 1
ATOM 8235 C CA . LEU B 1 497 ? 32.062 3.008 -0.49 1 98.44 497 LEU B CA 1
ATOM 8236 C C . LEU B 1 497 ? 32 2.365 -1.87 1 98.44 497 LEU B C 1
ATOM 8238 O O . LEU B 1 497 ? 32 3.064 -2.887 1 98.44 497 LEU B O 1
ATOM 8242 N N . THR B 1 498 ? 32.062 1.073 -1.919 1 98.19 498 THR B N 1
ATOM 8243 C CA . THR B 1 498 ? 31.75 0.272 -3.098 1 98.19 498 THR B CA 1
ATOM 8244 C C . THR B 1 498 ? 30.516 -0.596 -2.848 1 98.19 498 THR B C 1
ATOM 8246 O O . THR B 1 498 ? 30.109 -0.776 -1.701 1 98.19 498 THR B O 1
ATOM 8249 N N . ARG B 1 499 ? 29.938 -1.075 -3.893 1 97.81 499 ARG B N 1
ATOM 8250 C CA . ARG B 1 499 ? 28.797 -1.972 -3.746 1 97.81 499 ARG B CA 1
ATOM 8251 C C . ARG B 1 499 ? 29.188 -3.219 -2.955 1 97.81 499 ARG B C 1
ATOM 8253 O O . ARG B 1 499 ? 28.406 -3.691 -2.121 1 97.81 499 ARG B O 1
ATOM 8260 N N . ALA B 1 500 ? 30.344 -3.77 -3.172 1 97.06 500 ALA B N 1
ATOM 8261 C CA . ALA B 1 500 ? 30.812 -4.953 -2.463 1 97.06 500 ALA B CA 1
ATOM 8262 C C . ALA B 1 500 ? 30.969 -4.676 -0.97 1 97.06 500 ALA B C 1
ATOM 8264 O O . ALA B 1 500 ? 30.609 -5.508 -0.136 1 97.06 500 ALA B O 1
ATOM 8265 N N . ARG B 1 501 ? 31.547 -3.531 -0.663 1 98.06 501 ARG B N 1
ATOM 8266 C CA . ARG B 1 501 ? 31.734 -3.16 0.735 1 98.06 501 ARG B CA 1
ATOM 8267 C C . ARG B 1 501 ? 30.406 -3.002 1.45 1 98.06 501 ARG B C 1
ATOM 8269 O O . ARG B 1 501 ? 30.266 -3.404 2.605 1 98.06 501 ARG B O 1
ATOM 8276 N N . ILE B 1 502 ? 29.438 -2.369 0.823 1 98.12 502 ILE B N 1
ATOM 8277 C CA . ILE B 1 502 ? 28.109 -2.186 1.402 1 98.12 502 ILE B CA 1
ATOM 8278 C C . ILE B 1 502 ? 27.469 -3.545 1.66 1 98.12 502 ILE B C 1
ATOM 8280 O O . ILE B 1 502 ? 26.859 -3.76 2.707 1 98.12 502 ILE B O 1
ATOM 8284 N N . ALA B 1 503 ? 27.609 -4.5 0.719 1 97.25 503 ALA B N 1
ATOM 8285 C CA . ALA B 1 503 ? 27.094 -5.852 0.891 1 97.25 503 ALA B CA 1
ATOM 8286 C C . ALA B 1 503 ? 27.75 -6.543 2.088 1 97.25 503 ALA B C 1
ATOM 8288 O O . ALA B 1 503 ? 27.078 -7.254 2.84 1 97.25 503 ALA B O 1
ATOM 8289 N N . ASP B 1 504 ? 29.047 -6.328 2.23 1 97.94 504 ASP B N 1
ATOM 8290 C CA . ASP B 1 504 ? 29.766 -6.91 3.355 1 97.94 504 ASP B CA 1
ATOM 8291 C C . ASP B 1 504 ? 29.297 -6.328 4.684 1 97.94 504 ASP B C 1
ATOM 8293 O O . ASP B 1 504 ? 29.141 -7.051 5.668 1 97.94 504 ASP B O 1
ATOM 8297 N N . MET B 1 505 ? 29.109 -4.996 4.668 1 98.19 505 MET B N 1
ATOM 8298 C CA . MET B 1 505 ? 28.609 -4.332 5.863 1 98.19 505 MET B CA 1
ATOM 8299 C C . MET B 1 505 ? 27.234 -4.891 6.254 1 98.19 505 MET B C 1
ATOM 8301 O O . MET B 1 505 ? 27 -5.172 7.426 1 98.19 505 MET B O 1
ATOM 8305 N N . GLU B 1 506 ? 26.359 -5.035 5.293 1 97.81 506 GLU B N 1
ATOM 8306 C CA . GLU B 1 506 ? 25.031 -5.559 5.547 1 97.81 506 GLU B CA 1
ATOM 8307 C C . GLU B 1 506 ? 25.078 -6.988 6.074 1 97.81 506 GLU B C 1
ATOM 8309 O O . GLU B 1 506 ? 24.406 -7.324 7.047 1 97.81 506 GLU B O 1
ATOM 8314 N N . ASN B 1 507 ? 25.859 -7.848 5.391 1 97.75 507 ASN B N 1
ATOM 8315 C CA . ASN B 1 507 ? 25.984 -9.242 5.801 1 97.75 507 ASN B CA 1
ATOM 8316 C C . ASN B 1 507 ? 26.516 -9.367 7.223 1 97.75 507 ASN B C 1
ATOM 8318 O O . ASN B 1 507 ? 26 -10.164 8.016 1 97.75 507 ASN B O 1
ATOM 8322 N N . ALA B 1 508 ? 27.562 -8.594 7.504 1 97.94 508 ALA B N 1
ATOM 8323 C CA . ALA B 1 508 ? 28.156 -8.625 8.836 1 97.94 508 ALA B CA 1
ATOM 8324 C C . ALA B 1 508 ? 27.141 -8.203 9.898 1 97.94 508 ALA B C 1
ATOM 8326 O O . ALA B 1 508 ? 27.094 -8.789 10.984 1 97.94 508 ALA B O 1
ATOM 8327 N N . ALA B 1 509 ? 26.375 -7.184 9.57 1 97.81 509 ALA B N 1
ATOM 8328 C CA . ALA B 1 509 ? 25.359 -6.707 10.508 1 97.81 509 ALA B CA 1
ATOM 8329 C C . ALA B 1 509 ? 24.297 -7.77 10.75 1 97.81 509 ALA B C 1
ATOM 8331 O O . ALA B 1 509 ? 23.875 -7.98 11.891 1 97.81 509 ALA B O 1
ATOM 8332 N N . MET B 1 510 ? 23.859 -8.43 9.703 1 97.94 510 MET B N 1
ATOM 8333 C CA . MET B 1 510 ? 22.828 -9.461 9.828 1 97.94 510 MET B CA 1
ATOM 8334 C C . MET B 1 510 ? 23.328 -10.625 10.672 1 97.94 510 MET B C 1
ATOM 8336 O O . MET B 1 510 ? 22.609 -11.117 11.539 1 97.94 510 MET B O 1
ATOM 8340 N N . ILE B 1 511 ? 24.562 -11.062 10.398 1 97.75 511 ILE B N 1
ATOM 8341 C CA . ILE B 1 511 ? 25.141 -12.18 11.133 1 97.75 511 ILE B CA 1
ATOM 8342 C C . ILE B 1 511 ? 25.25 -11.828 12.617 1 97.75 511 ILE B C 1
ATOM 8344 O O . ILE B 1 511 ? 24.875 -12.641 13.469 1 97.75 511 ILE B O 1
ATOM 8348 N N . SER B 1 512 ? 25.656 -10.625 12.883 1 98.12 512 SER B N 1
ATOM 8349 C CA . SER B 1 512 ? 25.875 -10.195 14.258 1 98.12 512 SER B CA 1
ATOM 8350 C C . SER B 1 512 ? 24.547 -10.031 15 1 98.12 512 SER B C 1
ATOM 8352 O O . SER B 1 512 ? 24.484 -10.203 16.219 1 98.12 512 SER B O 1
ATOM 8354 N N . ALA B 1 513 ? 23.516 -9.758 14.281 1 98.31 513 ALA B N 1
ATOM 8355 C CA . ALA B 1 513 ? 22.25 -9.406 14.898 1 98.31 513 ALA B CA 1
ATOM 8356 C C . ALA B 1 513 ? 21.438 -10.664 15.242 1 98.31 513 ALA B C 1
ATOM 8358 O O . ALA B 1 513 ? 20.672 -10.672 16.203 1 98.31 513 ALA B O 1
ATOM 8359 N N . PHE B 1 514 ? 21.609 -11.695 14.508 1 97.44 514 PHE B N 1
ATOM 8360 C CA . PHE B 1 514 ? 20.734 -12.859 14.523 1 97.44 514 PHE B CA 1
ATOM 8361 C C . PHE B 1 514 ? 20.641 -13.453 15.922 1 97.44 514 PHE B C 1
ATOM 8363 O O . PHE B 1 514 ? 19.547 -13.719 16.422 1 97.44 514 PHE B O 1
ATOM 8370 N N . PRO B 1 515 ? 21.812 -13.594 16.672 1 97.44 515 PRO B N 1
ATOM 8371 C CA . PRO B 1 515 ? 21.766 -14.266 17.984 1 97.44 515 PRO B CA 1
ATOM 8372 C C . PRO B 1 515 ? 20.938 -13.5 19.016 1 97.44 515 PRO B C 1
ATOM 8374 O O . PRO B 1 515 ? 20.422 -14.094 19.953 1 97.44 515 PRO B O 1
ATOM 8377 N N . ASN B 1 516 ? 20.797 -12.18 18.828 1 97.81 516 ASN B N 1
ATOM 8378 C CA . ASN B 1 516 ? 20.156 -11.352 19.844 1 97.81 516 ASN B CA 1
ATOM 8379 C C . ASN B 1 516 ? 18.781 -10.883 19.391 1 97.81 516 ASN B C 1
ATOM 8381 O O . ASN B 1 516 ? 18.094 -10.164 20.125 1 97.81 516 ASN B O 1
ATOM 8385 N N . MET B 1 517 ? 18.344 -11.258 18.266 1 98.31 517 MET B N 1
ATOM 8386 C CA . MET B 1 517 ? 17.156 -10.68 17.656 1 98.31 517 MET B CA 1
ATOM 8387 C C . MET B 1 517 ? 15.914 -10.984 18.484 1 98.31 517 MET B C 1
ATOM 8389 O O . MET B 1 517 ? 15.062 -10.117 18.672 1 98.31 517 MET B O 1
ATOM 8393 N N . ASN B 1 518 ? 15.852 -12.18 19.016 1 97.75 518 ASN B N 1
ATOM 8394 C CA . ASN B 1 518 ? 14.711 -12.531 19.859 1 97.75 518 ASN B CA 1
ATOM 8395 C C . ASN B 1 518 ? 14.578 -11.594 21.047 1 97.75 518 ASN B C 1
ATOM 8397 O O . ASN B 1 518 ? 13.469 -11.164 21.391 1 97.75 518 ASN B O 1
ATOM 8401 N N . GLU B 1 519 ? 15.688 -11.32 21.672 1 97.75 519 GLU B N 1
ATOM 8402 C CA . GLU B 1 519 ? 15.695 -10.422 22.812 1 97.75 519 GLU B CA 1
ATOM 8403 C C . GLU B 1 519 ? 15.25 -9.016 22.438 1 97.75 519 GLU B C 1
ATOM 8405 O O . GLU B 1 519 ? 14.477 -8.383 23.156 1 97.75 519 GLU B O 1
ATOM 8410 N N . TRP B 1 520 ? 15.742 -8.492 21.344 1 98.38 520 TRP B N 1
ATOM 8411 C CA . TRP B 1 520 ? 15.391 -7.148 20.891 1 98.38 520 TRP B CA 1
ATOM 8412 C C . TRP B 1 520 ? 13.922 -7.07 20.5 1 98.38 520 TRP B C 1
ATOM 8414 O O . TRP B 1 520 ? 13.25 -6.074 20.781 1 98.38 520 TRP B O 1
ATOM 8424 N N . VAL B 1 521 ? 13.391 -8.109 19.828 1 98.38 521 VAL B N 1
ATOM 8425 C CA . VAL B 1 521 ? 11.984 -8.133 19.438 1 98.38 521 VAL B CA 1
ATOM 8426 C C . VAL B 1 521 ? 11.102 -8.148 20.688 1 98.38 521 VAL B C 1
ATOM 8428 O O . VAL B 1 521 ? 10.148 -7.371 20.797 1 98.38 521 VAL B O 1
ATOM 8431 N N . ASP B 1 522 ? 11.438 -8.992 21.656 1 97.12 522 ASP B N 1
ATOM 8432 C CA . ASP B 1 522 ? 10.68 -9.047 22.906 1 97.12 522 ASP B CA 1
ATOM 8433 C C . ASP B 1 522 ? 10.82 -7.738 23.672 1 97.12 522 ASP B C 1
ATOM 8435 O O . ASP B 1 522 ? 9.883 -7.316 24.359 1 97.12 522 ASP B O 1
ATOM 8439 N N . GLY B 1 523 ? 12 -7.145 23.531 1 96.44 523 GLY B N 1
ATOM 8440 C CA . GLY B 1 523 ? 12.305 -5.922 24.266 1 96.44 523 GLY B CA 1
ATOM 8441 C C . GLY B 1 523 ? 11.484 -4.734 23.797 1 96.44 523 GLY B C 1
ATOM 8442 O O . GLY B 1 523 ? 11.398 -3.723 24.5 1 96.44 523 GLY B O 1
ATOM 8443 N N . MET B 1 524 ? 10.836 -4.797 22.641 1 96.25 524 MET B N 1
ATOM 8444 C CA . MET B 1 524 ? 9.992 -3.715 22.141 1 96.25 524 MET B CA 1
ATOM 8445 C C . MET B 1 524 ? 8.719 -3.592 22.969 1 96.25 524 MET B C 1
ATOM 8447 O O . MET B 1 524 ? 8.055 -2.555 22.938 1 96.25 524 MET B O 1
ATOM 8451 N N . GLY B 1 525 ? 8.312 -4.688 23.672 1 94.38 525 GLY B N 1
ATOM 8452 C CA . GLY B 1 525 ? 7.25 -4.629 24.656 1 94.38 525 GLY B CA 1
ATOM 8453 C C . GLY B 1 525 ? 5.871 -4.488 24.047 1 94.38 525 GLY B C 1
ATOM 8454 O O . GLY B 1 525 ? 4.953 -3.961 24.672 1 94.38 525 GLY B O 1
ATOM 8455 N N . VAL B 1 526 ? 5.668 -4.949 22.828 1 96.5 526 VAL B N 1
ATOM 8456 C CA . VAL B 1 526 ? 4.398 -4.715 22.156 1 96.5 526 VAL B CA 1
ATOM 8457 C C . VAL B 1 526 ? 3.633 -6.027 22.016 1 96.5 526 VAL B C 1
ATOM 8459 O O . VAL B 1 526 ? 2.562 -6.07 21.406 1 96.5 526 VAL B O 1
ATOM 8462 N N . ALA B 1 527 ? 4.16 -7.16 22.562 1 95.69 527 ALA B N 1
ATOM 8463 C CA . ALA B 1 527 ? 3.584 -8.492 22.422 1 95.69 527 ALA B CA 1
ATOM 8464 C C . ALA B 1 527 ? 2.107 -8.5 22.812 1 95.69 527 ALA B C 1
ATOM 8466 O O . ALA B 1 527 ? 1.274 -9.062 22.094 1 95.69 527 ALA B O 1
ATOM 8467 N N . PRO B 1 528 ? 1.677 -7.789 23.906 1 94.38 528 PRO B N 1
ATOM 8468 C CA . PRO B 1 528 ? 0.263 -7.832 24.297 1 94.38 528 PRO B CA 1
ATOM 8469 C C . PRO B 1 528 ? -0.645 -7.164 23.266 1 94.38 528 PRO B C 1
ATOM 8471 O O . PRO B 1 528 ? -1.848 -7.434 23.219 1 94.38 528 PRO B O 1
ATOM 8474 N N . TYR B 1 529 ? -0.076 -6.32 22.469 1 95.56 529 TYR B N 1
ATOM 8475 C CA . TYR B 1 529 ? -0.866 -5.531 21.516 1 95.56 529 TYR B CA 1
ATOM 8476 C C . TYR B 1 529 ? -0.876 -6.18 20.141 1 95.56 529 TYR B C 1
ATOM 8478 O O . TYR B 1 529 ? -1.599 -5.734 19.25 1 95.56 529 TYR B O 1
ATOM 8486 N N . ALA B 1 530 ? -0.067 -7.203 19.938 1 95.94 530 ALA B N 1
ATOM 8487 C CA . ALA B 1 530 ? -0.07 -7.984 18.703 1 95.94 530 ALA B CA 1
ATOM 8488 C C . ALA B 1 530 ? -1.132 -9.078 18.75 1 95.94 530 ALA B C 1
ATOM 8490 O O . ALA B 1 530 ? -1.048 -10 19.562 1 95.94 530 ALA B O 1
ATOM 8491 N N . LYS B 1 531 ? -2.094 -8.992 17.844 1 93.19 531 LYS B N 1
ATOM 8492 C CA . LYS B 1 531 ? -3.25 -9.875 17.922 1 93.19 531 LYS B CA 1
ATOM 8493 C C . LYS B 1 531 ? -3.312 -10.805 16.719 1 93.19 531 LYS B C 1
ATOM 8495 O O . LYS B 1 531 ? -4.305 -11.516 16.516 1 93.19 531 LYS B O 1
ATOM 8500 N N . ALA B 1 532 ? -2.369 -10.812 15.914 1 97 532 ALA B N 1
ATOM 8501 C CA . ALA B 1 532 ? -2.381 -11.625 14.703 1 97 532 ALA B CA 1
ATOM 8502 C C . ALA B 1 532 ? -2.502 -13.109 15.039 1 97 532 ALA B C 1
ATOM 8504 O O . ALA B 1 532 ? -1.694 -13.648 15.797 1 97 532 ALA B O 1
ATOM 8505 N N . PRO B 1 533 ? -3.404 -13.836 14.422 1 97.31 533 PRO B N 1
ATOM 8506 C CA . PRO B 1 533 ? -3.559 -15.266 14.719 1 97.31 533 PRO B CA 1
ATOM 8507 C C . PRO B 1 533 ? -2.332 -16.078 14.32 1 97.31 533 PRO B C 1
ATOM 8509 O O . PRO B 1 533 ? -2.104 -17.156 14.867 1 97.31 533 PRO B O 1
ATOM 8512 N N . ILE B 1 534 ? -1.516 -15.633 13.492 1 97.38 534 ILE B N 1
ATOM 8513 C CA . ILE B 1 534 ? -0.407 -16.391 12.922 1 97.38 534 ILE B CA 1
ATOM 8514 C C . ILE B 1 534 ? 0.769 -16.391 13.898 1 97.38 534 ILE B C 1
ATOM 8516 O O . ILE B 1 534 ? 1.805 -17 13.633 1 97.38 534 ILE B O 1
ATOM 8520 N N . LEU B 1 535 ? 0.661 -15.758 15.055 1 97.62 535 LEU B N 1
ATOM 8521 C CA . LEU B 1 535 ? 1.756 -15.609 16 1 97.62 535 LEU B CA 1
ATOM 8522 C C . LEU B 1 535 ? 2.107 -16.938 16.656 1 97.62 535 LEU B C 1
ATOM 8524 O O . LEU B 1 535 ? 3.24 -17.141 17.094 1 97.62 535 LEU B O 1
ATOM 8528 N N . SER B 1 536 ? 1.14 -17.844 16.75 1 96.25 536 SER B N 1
ATOM 8529 C CA . SER B 1 536 ? 1.358 -19.188 17.281 1 96.25 536 SER B CA 1
ATOM 8530 C C . SER B 1 536 ? 0.45 -20.203 16.609 1 96.25 536 SER B C 1
ATOM 8532 O O . SER B 1 536 ? -0.54 -19.844 15.969 1 96.25 536 SER B O 1
ATOM 8534 N N . GLU B 1 537 ? 0.857 -21.453 16.688 1 94.44 537 GLU B N 1
ATOM 8535 C CA . GLU B 1 537 ? 0.019 -22.516 16.141 1 94.44 537 GLU B CA 1
ATOM 8536 C C . GLU B 1 537 ? -1.336 -22.562 16.828 1 94.44 537 GLU B C 1
ATOM 8538 O O . GLU B 1 537 ? -2.371 -22.734 16.188 1 94.44 537 GLU B O 1
ATOM 8543 N N . ALA B 1 538 ? -1.338 -22.391 18.125 1 96.19 538 ALA B N 1
ATOM 8544 C CA . ALA B 1 538 ? -2.566 -22.438 18.922 1 96.19 538 ALA B CA 1
ATOM 8545 C C . ALA B 1 538 ? -3.52 -21.312 18.516 1 96.19 538 ALA B C 1
ATOM 8547 O O . ALA B 1 538 ? -4.723 -21.547 18.359 1 96.19 538 ALA B O 1
ATOM 8548 N N . SER B 1 539 ? -2.996 -20.109 18.422 1 96.56 539 SER B N 1
ATOM 8549 C CA . SER B 1 539 ? -3.84 -18.969 18.047 1 96.56 539 SER B CA 1
ATOM 8550 C C . SER B 1 539 ? -4.371 -19.125 16.625 1 96.56 539 SER B C 1
ATOM 8552 O O . SER B 1 539 ? -5.523 -18.797 16.344 1 96.56 539 SER B O 1
ATOM 8554 N N . TRP B 1 540 ? -3.572 -19.672 15.695 1 95.94 540 TRP B N 1
ATOM 8555 C CA . TRP B 1 540 ? -4.023 -19.922 14.336 1 95.94 540 TRP B CA 1
ATOM 8556 C C . TRP B 1 540 ? -5.133 -20.969 14.305 1 95.94 540 TRP B C 1
ATOM 8558 O O . TRP B 1 540 ? -6.152 -20.797 13.641 1 95.94 540 TRP B O 1
ATOM 8568 N N . ASP B 1 541 ? -4.871 -22.062 15.016 1 96.19 541 ASP B N 1
ATOM 8569 C CA . ASP B 1 541 ? -5.863 -23.125 15.078 1 96.19 541 ASP B CA 1
ATOM 8570 C C . ASP B 1 541 ? -7.188 -22.625 15.633 1 96.19 541 ASP B C 1
ATOM 8572 O O . ASP B 1 541 ? -8.258 -22.938 15.102 1 96.19 541 ASP B O 1
ATOM 8576 N N . ASN B 1 542 ? -7.086 -21.844 16.719 1 97 542 ASN B N 1
ATOM 8577 C CA . ASN B 1 542 ? -8.289 -21.266 17.312 1 97 542 ASN B CA 1
ATOM 8578 C C . ASN B 1 542 ? -9.016 -20.359 16.312 1 97 542 ASN B C 1
ATOM 8580 O O . ASN B 1 542 ? -10.242 -20.391 16.234 1 97 542 ASN B O 1
ATOM 8584 N N . PHE B 1 543 ? -8.312 -19.594 15.609 1 96.44 543 PHE B N 1
ATOM 8585 C CA . PHE B 1 543 ? -8.859 -18.703 14.602 1 96.44 543 PHE B CA 1
ATOM 8586 C C . PHE B 1 543 ? -9.578 -19.484 13.508 1 96.44 543 PHE B C 1
ATOM 8588 O O . PHE B 1 543 ? -10.719 -19.188 13.172 1 96.44 543 PHE B O 1
ATOM 8595 N N . VAL B 1 544 ? -8.953 -20.5 12.961 1 96.31 544 VAL B N 1
ATOM 8596 C CA . VAL B 1 544 ? -9.508 -21.328 11.891 1 96.31 544 VAL B CA 1
ATOM 8597 C C . VAL B 1 544 ? -10.742 -22.062 12.398 1 96.31 544 VAL B C 1
ATOM 8599 O O . VAL B 1 544 ? -11.75 -22.172 11.695 1 96.31 544 VAL B O 1
ATOM 8602 N N . ASP B 1 545 ? -10.641 -22.562 13.617 1 96.56 545 ASP B N 1
ATOM 8603 C CA . ASP B 1 545 ? -11.734 -23.344 14.195 1 96.56 545 ASP B CA 1
ATOM 8604 C C . ASP B 1 545 ? -12.992 -22.5 14.352 1 96.56 545 ASP B C 1
ATOM 8606 O O . ASP B 1 545 ? -14.109 -23.031 14.344 1 96.56 545 ASP B O 1
ATOM 8610 N N . ASN B 1 546 ? -12.844 -21.172 14.406 1 95.19 546 ASN B N 1
ATOM 8611 C CA . ASN B 1 546 ? -13.992 -20.297 14.633 1 95.19 546 ASN B CA 1
ATOM 8612 C C . ASN B 1 546 ? -14.523 -19.734 13.32 1 95.19 546 ASN B C 1
ATOM 8614 O O . ASN B 1 546 ? -15.492 -18.969 13.32 1 95.19 546 ASN B O 1
ATOM 8618 N N . MET B 1 547 ? -13.961 -20.047 12.211 1 93.5 547 MET B N 1
ATOM 8619 C CA . MET B 1 547 ? -14.469 -19.625 10.914 1 93.5 547 MET B CA 1
ATOM 8620 C C . MET B 1 547 ? -15.75 -20.375 10.555 1 93.5 547 MET B C 1
ATOM 8622 O O . MET B 1 547 ? -15.969 -21.5 11.023 1 93.5 547 MET B O 1
ATOM 8626 N N . TYR B 1 548 ? -16.562 -19.703 9.797 1 92.38 548 TYR B N 1
ATOM 8627 C CA . TYR B 1 548 ? -17.766 -20.375 9.305 1 92.38 548 TYR B CA 1
ATOM 8628 C C . TYR B 1 548 ? -17.406 -21.562 8.43 1 92.38 548 TYR B C 1
ATOM 8630 O O . TYR B 1 548 ? -16.531 -21.469 7.57 1 92.38 548 TYR B O 1
ATOM 8638 N N . THR B 1 549 ? -18.078 -22.703 8.656 1 95.56 549 THR B N 1
ATOM 8639 C CA . THR B 1 549 ? -17.75 -23.938 7.969 1 95.56 549 THR B CA 1
ATOM 8640 C C . THR B 1 549 ? -18.938 -24.406 7.109 1 95.56 549 THR B C 1
ATOM 8642 O O . THR B 1 549 ? -20.047 -24.578 7.613 1 95.56 549 THR B O 1
ATOM 8645 N N . PHE B 1 550 ? -18.703 -24.531 5.809 1 96.25 550 PHE B N 1
ATOM 8646 C CA . PHE B 1 550 ? -19.641 -25.188 4.902 1 96.25 550 PHE B CA 1
ATOM 8647 C C . PHE B 1 550 ? -19.453 -26.703 4.945 1 96.25 550 PHE B C 1
ATOM 8649 O O . PHE B 1 550 ? -18.328 -27.203 4.926 1 96.25 550 PHE B O 1
ATOM 8656 N N . ARG B 1 551 ? -20.547 -27.375 5.055 1 95.75 551 ARG B N 1
ATOM 8657 C CA . ARG B 1 551 ? -20.547 -28.828 5.215 1 95.75 551 ARG B CA 1
ATOM 8658 C C . ARG B 1 551 ? -21.578 -29.484 4.305 1 95.75 551 ARG B C 1
ATOM 8660 O O . ARG B 1 551 ? -22.281 -28.797 3.566 1 95.75 551 ARG B O 1
ATOM 8667 N N . GLU B 1 552 ? -21.5 -30.781 4.312 1 92.81 552 GLU B N 1
ATOM 8668 C CA . GLU B 1 552 ? -22.516 -31.547 3.592 1 92.81 552 GLU B CA 1
ATOM 8669 C C . GLU B 1 552 ? -23.891 -31.375 4.219 1 92.81 552 GLU B C 1
ATOM 8671 O O . GLU B 1 552 ? -24 -30.969 5.375 1 92.81 552 GLU B O 1
ATOM 8676 N N . ALA B 1 553 ? -24.906 -31.656 3.332 1 89.25 553 ALA B N 1
ATOM 8677 C CA . ALA B 1 553 ? -26.266 -31.531 3.83 1 89.25 553 ALA B CA 1
ATOM 8678 C C . ALA B 1 553 ? -26.5 -32.438 5.035 1 89.25 553 ALA B C 1
ATOM 8680 O O . ALA B 1 553 ? -25.984 -33.562 5.074 1 89.25 553 ALA B O 1
ATOM 8681 N N . PRO B 1 554 ? -27.188 -31.781 5.992 1 82.38 554 PRO B N 1
ATOM 8682 C CA . PRO B 1 554 ? -27.516 -32.656 7.117 1 82.38 554 PRO B CA 1
ATOM 8683 C C . PRO B 1 554 ? -28.359 -33.875 6.695 1 82.38 554 PRO B C 1
ATOM 8685 O O . PRO B 1 554 ? -29.141 -33.781 5.746 1 82.38 554 PRO B O 1
ATOM 8688 N N . GLU B 1 555 ? -27.969 -35.062 7.086 1 73.94 555 GLU B N 1
ATOM 8689 C CA . GLU B 1 555 ? -28.766 -36.25 6.82 1 73.94 555 GLU B CA 1
ATOM 8690 C C . GLU B 1 555 ? -30.203 -36.031 7.254 1 73.94 555 GLU B C 1
ATOM 8692 O O . GLU B 1 555 ? -30.469 -35.469 8.312 1 73.94 555 GLU B O 1
ATOM 8697 N N . GLU B 1 556 ? -31.125 -35.938 6.34 1 57.31 556 GLU B N 1
ATOM 8698 C CA . GLU B 1 556 ? -32.531 -35.938 6.766 1 57.31 556 GLU B CA 1
ATOM 8699 C C . GLU B 1 556 ? -32.781 -37.031 7.781 1 57.31 556 GLU B C 1
ATOM 8701 O O . GLU B 1 556 ? -32.469 -38.188 7.539 1 57.31 556 GLU B O 1
ATOM 8706 N N . ARG B 1 557 ? -32.75 -36.75 8.922 1 52.41 557 ARG B N 1
ATOM 8707 C CA . ARG B 1 557 ? -33.312 -37.75 9.828 1 52.41 557 ARG B CA 1
ATOM 8708 C C . ARG B 1 557 ? -34.688 -38.219 9.328 1 52.41 557 ARG B C 1
ATOM 8710 O O . ARG B 1 557 ? -35.594 -37.438 9.133 1 52.41 557 ARG B O 1
ATOM 8717 N N . ALA B 1 558 ? -34.719 -39.344 8.516 1 39.28 558 ALA B N 1
ATOM 8718 C CA . ALA B 1 558 ? -35.938 -40.094 8.359 1 39.28 558 ALA B CA 1
ATOM 8719 C C . ALA B 1 558 ? -36.688 -40.25 9.688 1 39.28 558 ALA B C 1
ATOM 8721 O O . ALA B 1 558 ? -36.125 -40.75 10.656 1 39.28 558 ALA B O 1
ATOM 8722 N N . PHE B 1 559 ? -37.531 -39.25 9.914 1 36.62 559 PHE B N 1
ATOM 8723 C CA . PHE B 1 559 ? -38.5 -39.625 10.938 1 36.62 559 PHE B CA 1
ATOM 8724 C C . PHE B 1 559 ? -38.938 -41.094 10.742 1 36.62 559 PHE B C 1
ATOM 8726 O O . PHE B 1 559 ? -39.406 -41.438 9.672 1 36.62 559 PHE B O 1
ATOM 8733 N N . MET B 1 560 ? -38.312 -41.906 11.508 1 24.5 560 MET B N 1
ATOM 8734 C CA . MET B 1 560 ? -39.25 -42.938 11.93 1 24.5 560 MET B CA 1
ATOM 8735 C C . MET B 1 560 ? -40.406 -42.344 12.711 1 24.5 560 MET B C 1
ATOM 8737 O O . MET B 1 560 ? -40.219 -41.438 13.523 1 24.5 560 MET B O 1
#

Radius of gyration: 30.0 Å; Cα contacts (8 Å, |Δi|>4): 1991; chains: 2; bounding box: 86×100×66 Å

Nearest PDB structures (foldseek):
  7q84-assembly1_B  TM=8.269E-01  e=3.768E-17  Homo sapiens
  7q84-assembly1_A  TM=8.211E-01  e=6.638E-17  Homo sapiens
  5k3i-assembly3_F  TM=7.367E-01  e=9.763E-18  Caenorhabditis elegans
  6ijc-assembly1_B  TM=6.645E-01  e=2.975E-13  Roseovarius nubinhibens ISM
  5ez3-assembly1_A  TM=6.427E-01  e=1.215E-10  Brucella melitensis bv. 1 str. 16M

Organism: Armillaria gallica (NCBI:txid47427)

Foldseek 3Di:
DFPPQDDLCLVVCPPPLLVVLPPDQDDVVRQQVLQLSLCVLLLCLVVSLVDDLCCQQQVPVSVQVSLQRLSCLSAVQNVVQNLQFRLQFSNLLVVLCPPPPVSVVVSVCSNVVLEGEGEFQAFQQQGVVSQPQAWEWEADPVLKTWTFDPDNRNWTWDDQLDAHPQHWYKYFHWHFYHYPNDTQGIFTFIDTQPRNHDGDPQKDWAFDDAQPLHRRHRITGIGGHGDIGGNVGTRDDSDDHHDDPVNVCVSSLSLLVSLLSLLSSLLSLLLLLLLLLVLLQQPDWDDPDDTHRNCPDPLSLLLSLLSLLCSLLLVLLSVVLSCQLSPPVDDSLQNSLSSLLSSLQSLVSSLVSLVSSLVSNPPLSVDCLQSSVSVNSSSVVSCPGSHHSLVSLLVSLLCVLVVVDDYDQFPCCPDPLNVVLVVVSVVLNVQCVVQPCPGPSNVVPPSVCRSVNSNSVSLRSSLVSCVVVVPPVLSSLSSVLVNCVVCVVVCVVVVNDDPVRSVVSNVVSSVVCVVCVVVSSVSNNCVSVRRRQSSDPVSVVVVVVPDDDDDDDDDPPPDD/DFPPQPDLCLVVCPPPLLVVLQPPVPCCVPLQVLQLSLCVLLLVLCVSLVDDLCCQQQVPVSVQVSLQRLSCLSAVQNVVQNLQFRLVFSNLLVVLCPPPPVSVVVSVCSNVVLEGEGEFQAFQQQGVVSQPAAWEWEADPVLKTWTFDPDNRNWTWDDLLDAHPQHWYKYFHWHFYHYPNDTQGIFTFIDTQPRNHDGDPQKDWAFDDAQPLHRRRRITGIGGHGDIGGNVGTRDDSDPHHDDPVNVCVSSLSLLVSLLSLLSSLLSLLLLLLLLLVLLQQVDWDDPDDTHRNCVDPLSLLLSLLSLLCSLLLVLLSVVLSVQLSPPVDDSLQNSLSSLLSSLQSLVSSLVSLVSSLVSNPPLSVDCLQSSVSVNSSSVVSCPGSHNSLVSLLVSLLCVLVPVDDYDQFPCCPDPLNVVLVVVSVVLNVQCVVAPCPGPSNVVPPSVCRSVNSNSVSLRSSLVSCVVVVPPVLSSLSSVLVNCVVCVVVCVVVVNDDPVRSVVSNVVSSVVCVVCVVVSSVSNVCVSVRRRQSSDPVSVVVVVVPDDDDDDDDDPPPDD

InterPro domains:
  IPR009100 Acyl-CoA dehydrogenase/oxidase, N-terminal and middle domain superfamily [SSF56645] (59-240)
  IPR012258 Acyl-CoA oxidase [PTHR10909] (71-405)
  IPR036250 Acyl-CoA dehydrogenase-like, C-terminal [SSF47203] (248-419)
  IPR046373 Acyl-CoA oxidase/dehydrogenase, middle domain superfamily [G3DSA:2.40.110.10] (117-245)
  IPR055060 Acyl-CoA oxidase, C-alpha1 domain [PF22924] (268-400)